Protein AF-0000000087741699 (afdb_homodimer)

Structure (mmCIF, N/CA/C/O backbone):
data_AF-0000000087741699-model_v1
#
loop_
_entity.id
_entity.type
_entity.pdbx_description
1 polymer 'NHLP family bacteriocin export ABC transporter permease/ATPase subunit'
#
loop_
_atom_site.group_PDB
_atom_site.id
_atom_site.type_symbol
_atom_site.label_atom_id
_atom_site.label_alt_id
_atom_site.label_comp_id
_atom_site.label_asym_id
_atom_site.label_entity_id
_atom_site.label_seq_id
_atom_site.pdbx_PDB_ins_code
_atom_site.Cartn_x
_atom_site.Cartn_y
_atom_site.Cartn_z
_atom_site.occupancy
_atom_site.B_iso_or_equiv
_atom_site.auth_seq_id
_atom_site.auth_comp_id
_atom_site.auth_asym_id
_atom_site.auth_atom_id
_atom_site.pdbx_PDB_model_num
ATOM 1 N N . MET A 1 1 ? 0.978 -5.199 53.062 1 36.5 1 MET A N 1
ATOM 2 C CA . MET A 1 1 ? 0.722 -4.125 52.125 1 36.5 1 MET A CA 1
ATOM 3 C C . MET A 1 1 ? 2.018 -3.662 51.469 1 36.5 1 MET A C 1
ATOM 5 O O . MET A 1 1 ? 1.988 -2.986 50.438 1 36.5 1 MET A O 1
ATOM 9 N N . GLY A 1 2 ? 3.184 -3.947 52.031 1 45.31 2 GLY A N 1
ATOM 10 C CA . GLY A 1 2 ? 4.551 -3.539 51.75 1 45.31 2 GLY A CA 1
ATOM 11 C C . GLY A 1 2 ? 5.184 -4.324 50.625 1 45.31 2 GLY A C 1
ATOM 12 O O . GLY A 1 2 ? 6.008 -3.795 49.875 1 45.31 2 GLY A O 1
ATOM 13 N N . TRP A 1 3 ? 4.891 -5.609 50.531 1 51.56 3 TRP A N 1
ATOM 14 C CA . TRP A 1 3 ? 5.559 -6.531 49.625 1 51.56 3 TRP A CA 1
ATOM 15 C C . TRP A 1 3 ? 5.07 -6.328 48.188 1 51.56 3 TRP A C 1
ATOM 17 O O . TRP A 1 3 ? 5.867 -6.348 47.25 1 51.56 3 TRP A O 1
ATOM 27 N N . PHE A 1 4 ? 3.787 -6.062 47.969 1 50.69 4 PHE A N 1
ATOM 28 C CA . PHE A 1 4 ? 3.205 -5.91 46.656 1 50.69 4 PHE A CA 1
ATOM 29 C C . PHE A 1 4 ? 3.672 -4.617 46 1 50.69 4 PHE A C 1
ATOM 31 O O . PHE A 1 4 ? 3.912 -4.574 44.781 1 50.69 4 PHE A O 1
ATOM 38 N N . ASP A 1 5 ? 3.965 -3.611 46.781 1 46.41 5 ASP A N 1
ATOM 39 C CA . ASP A 1 5 ? 4.457 -2.334 46.281 1 46.41 5 ASP A CA 1
ATOM 40 C C . ASP A 1 5 ? 5.898 -2.455 45.781 1 46.41 5 ASP A C 1
ATOM 42 O O . ASP A 1 5 ? 6.262 -1.87 44.781 1 46.41 5 ASP A O 1
ATOM 46 N N . GLU A 1 6 ? 6.648 -3.344 46.5 1 51.75 6 GLU A N 1
ATOM 47 C CA . GLU A 1 6 ? 8.047 -3.52 46.094 1 51.75 6 GLU A CA 1
ATOM 48 C C . GLU A 1 6 ? 8.156 -4.289 44.781 1 51.75 6 GLU A C 1
ATOM 50 O O . GLU A 1 6 ? 9 -3.977 43.938 1 51.75 6 GLU A O 1
ATOM 55 N N . GLN A 1 7 ? 7.293 -5.254 44.5 1 52.34 7 GLN A N 1
ATOM 56 C CA . GLN A 1 7 ? 7.312 -6.031 43.281 1 52.34 7 GLN A CA 1
ATOM 57 C C . GLN A 1 7 ? 6.855 -5.191 42.094 1 52.34 7 GLN A C 1
ATOM 59 O O . GLN A 1 7 ? 7.402 -5.312 41 1 52.34 7 GLN A O 1
ATOM 64 N N . ILE A 1 8 ? 5.945 -4.305 42.281 1 47.78 8 ILE A N 1
ATOM 65 C CA . ILE A 1 8 ? 5.488 -3.418 41.219 1 47.78 8 ILE A CA 1
ATOM 66 C C . ILE A 1 8 ? 6.594 -2.42 40.875 1 47.78 8 ILE A C 1
ATOM 68 O O . ILE A 1 8 ? 6.844 -2.145 39.688 1 47.78 8 ILE A O 1
ATOM 72 N N . LYS A 1 9 ? 7.391 -2.023 41.875 1 54.88 9 LYS A N 1
ATOM 73 C CA . LYS A 1 9 ? 8.523 -1.133 41.625 1 54.88 9 LYS A CA 1
ATOM 74 C C . LYS A 1 9 ? 9.641 -1.856 40.906 1 54.88 9 LYS A C 1
ATOM 76 O O . LYS A 1 9 ? 10.266 -1.291 40 1 54.88 9 LYS A O 1
ATOM 81 N N . GLU A 1 10 ? 9.789 -3.018 41.312 1 50.88 10 GLU A N 1
ATOM 82 C CA . GLU A 1 10 ? 10.836 -3.787 40.656 1 50.88 10 GLU A CA 1
ATOM 83 C C . GLU A 1 10 ? 10.438 -4.113 39.219 1 50.88 10 GLU A C 1
ATOM 85 O O . GLU A 1 10 ? 11.273 -4.059 38.312 1 50.88 10 GLU A O 1
ATOM 90 N N . ARG A 1 11 ? 9.227 -4.43 38.969 1 50.38 11 ARG A N 1
ATOM 91 C CA . ARG A 1 11 ? 8.758 -4.68 37.625 1 50.38 11 ARG A CA 1
ATOM 92 C C . ARG A 1 11 ? 8.758 -3.398 36.781 1 50.38 11 ARG A C 1
ATOM 94 O O . ARG A 1 11 ? 9.148 -3.412 35.625 1 50.38 11 ARG A O 1
ATOM 101 N N . ASN A 1 12 ? 8.383 -2.33 37.5 1 48.84 12 ASN A N 1
ATOM 102 C CA . ASN A 1 12 ? 8.469 -1.045 36.812 1 48.84 12 ASN A CA 1
ATOM 103 C C . ASN A 1 12 ? 9.914 -0.678 36.5 1 48.84 12 ASN A C 1
ATOM 105 O O . ASN A 1 12 ? 10.203 -0.161 35.406 1 48.84 12 ASN A O 1
ATOM 109 N N . ARG A 1 13 ? 10.82 -0.975 37.438 1 51.28 13 ARG A N 1
ATOM 110 C CA . ARG A 1 13 ? 12.242 -0.757 37.188 1 51.28 13 ARG A CA 1
ATOM 111 C C . ARG A 1 13 ? 12.75 -1.692 36.094 1 51.28 13 ARG A C 1
ATOM 113 O O . ARG A 1 13 ? 13.539 -1.285 35.219 1 51.28 13 ARG A O 1
ATOM 120 N N . ALA A 1 14 ? 12.336 -2.906 36.156 1 49.97 14 ALA A N 1
ATOM 121 C CA . ALA A 1 14 ? 12.75 -3.848 35.125 1 49.97 14 ALA A CA 1
ATOM 122 C C . ALA A 1 14 ? 12.148 -3.467 33.781 1 49.97 14 ALA A C 1
ATOM 124 O O . ALA A 1 14 ? 12.828 -3.527 32.75 1 49.97 14 ALA A O 1
ATOM 125 N N . ASP A 1 15 ? 10.914 -3.107 33.844 1 46.78 15 ASP A N 1
ATOM 126 C CA . ASP A 1 15 ? 10.281 -2.621 32.625 1 46.78 15 ASP A CA 1
ATOM 127 C C . ASP A 1 15 ? 10.922 -1.317 32.156 1 46.78 15 ASP A C 1
ATOM 129 O O . ASP A 1 15 ? 11.141 -1.126 30.969 1 46.78 15 ASP A O 1
ATOM 133 N N . GLN A 1 16 ? 11.266 -0.545 33.188 1 46.56 16 GLN A N 1
ATOM 134 C CA . GLN A 1 16 ? 12 0.671 32.844 1 46.56 16 GLN A CA 1
ATOM 135 C C . GLN A 1 16 ? 13.398 0.347 32.312 1 46.56 16 GLN A C 1
ATOM 137 O O . GLN A 1 16 ? 13.867 0.957 31.359 1 46.56 16 GLN A O 1
ATOM 142 N N . LYS A 1 17 ? 14.117 -0.567 32.969 1 46.44 17 LYS A N 1
ATOM 143 C CA . LYS A 1 17 ? 15.422 -0.982 32.438 1 46.44 17 LYS A CA 1
ATOM 144 C C . LYS A 1 17 ? 15.305 -1.605 31.062 1 46.44 17 LYS A C 1
ATOM 146 O O . LYS A 1 17 ? 16.109 -1.325 30.188 1 46.44 17 LYS A O 1
ATOM 151 N N . ALA A 1 18 ? 14.375 -2.455 30.953 1 46.47 18 ALA A N 1
ATOM 152 C CA . ALA A 1 18 ? 14.125 -3.033 29.625 1 46.47 18 ALA A CA 1
ATOM 153 C C . ALA A 1 18 ? 13.734 -1.954 28.625 1 46.47 18 ALA A C 1
ATOM 155 O O . ALA A 1 18 ? 14.172 -1.979 27.469 1 46.47 18 ALA A O 1
ATOM 156 N N . PHE A 1 19 ? 12.906 -1.132 29.188 1 40.22 19 PHE A N 1
ATOM 157 C CA . PHE A 1 19 ? 12.555 0.041 28.391 1 40.22 19 PHE A CA 1
ATOM 158 C C . PHE A 1 19 ? 13.789 0.902 28.125 1 40.22 19 PHE A C 1
ATOM 160 O O . PHE A 1 19 ? 14.023 1.331 27 1 40.22 19 PHE A O 1
ATOM 167 N N . ASP A 1 20 ? 14.547 1.089 29.219 1 44.84 20 ASP A N 1
ATOM 168 C CA . ASP A 1 20 ? 15.773 1.854 29.047 1 44.84 20 ASP A CA 1
ATOM 169 C C . ASP A 1 20 ? 16.75 1.136 28.125 1 44.84 20 ASP A C 1
ATOM 171 O O . ASP A 1 20 ? 17.391 1.767 27.266 1 44.84 20 ASP A O 1
ATOM 175 N N . GLU A 1 21 ? 16.891 -0.109 28.281 1 45.41 21 GLU A N 1
ATOM 176 C CA . GLU A 1 21 ? 17.766 -0.867 27.391 1 45.41 21 GLU A CA 1
ATOM 177 C C . GLU A 1 21 ? 17.203 -0.879 25.969 1 45.41 21 GLU A C 1
ATOM 179 O O . GLU A 1 21 ? 17.969 -0.722 25 1 45.41 21 GLU A O 1
ATOM 184 N N . ALA A 1 22 ? 15.977 -1.124 25.891 1 45.12 22 ALA A N 1
ATOM 185 C CA . ALA A 1 22 ? 15.336 -1.038 24.578 1 45.12 22 ALA A CA 1
ATOM 186 C C . ALA A 1 22 ? 15.422 0.381 24.031 1 45.12 22 ALA A C 1
ATOM 188 O O . ALA A 1 22 ? 15.68 0.575 22.828 1 45.12 22 ALA A O 1
ATOM 189 N N . PHE A 1 23 ? 15.234 1.269 25.047 1 40.47 23 PHE A N 1
ATOM 190 C CA . PHE A 1 23 ? 15.383 2.678 24.703 1 40.47 23 PHE A CA 1
ATOM 191 C C . PHE A 1 23 ? 16.812 2.982 24.266 1 40.47 23 PHE A C 1
ATOM 193 O O . PHE A 1 23 ? 17.031 3.688 23.281 1 40.47 23 PHE A O 1
ATOM 200 N N . LEU A 1 24 ? 17.688 2.51 25.109 1 42.66 24 LEU A N 1
ATOM 201 C CA . LEU A 1 24 ? 19.078 2.715 24.719 1 42.66 24 LEU A CA 1
ATOM 202 C C . LEU A 1 24 ? 19.391 2.051 23.391 1 42.66 24 LEU A C 1
ATOM 204 O O . LEU A 1 24 ? 20.141 2.586 22.578 1 42.66 24 LEU A O 1
ATOM 208 N N . ARG A 1 25 ? 18.797 0.997 23.141 1 45.25 25 ARG A N 1
ATOM 209 C CA . ARG A 1 25 ? 18.969 0.316 21.859 1 45.25 25 ARG A CA 1
ATOM 210 C C . ARG A 1 25 ? 18.359 1.128 20.734 1 45.25 25 ARG A C 1
ATOM 212 O O . ARG A 1 25 ? 18.953 1.25 19.656 1 45.25 25 ARG A O 1
ATOM 219 N N . ILE A 1 26 ? 17.172 1.642 21.016 1 42.22 26 ILE A N 1
ATOM 220 C CA . ILE A 1 26 ? 16.516 2.479 20 1 42.22 26 ILE A CA 1
ATOM 221 C C . ILE A 1 26 ? 17.281 3.791 19.859 1 42.22 26 ILE A C 1
ATOM 223 O O . ILE A 1 26 ? 17.516 4.25 18.734 1 42.22 26 ILE A O 1
ATOM 227 N N . ALA A 1 27 ? 17.609 4.379 21.125 1 41.28 27 ALA A N 1
ATOM 228 C CA . ALA A 1 27 ? 18.375 5.621 21.109 1 41.28 27 ALA A CA 1
ATOM 229 C C . ALA A 1 27 ? 19.734 5.422 20.453 1 41.28 27 ALA A C 1
ATOM 231 O O . ALA A 1 27 ? 20.203 6.285 19.703 1 41.28 27 ALA A O 1
ATOM 232 N N . SER A 1 28 ? 20.328 4.355 20.75 1 43.47 28 SER A N 1
ATOM 233 C CA . SER A 1 28 ? 21.656 4.109 20.188 1 43.47 28 SER A CA 1
ATOM 234 C C . SER A 1 28 ? 21.578 3.938 18.672 1 43.47 28 SER A C 1
ATOM 236 O O . SER A 1 28 ? 22.484 4.352 17.953 1 43.47 28 SER A O 1
ATOM 238 N N . ALA A 1 29 ? 20.578 3.406 18.328 1 44.69 29 ALA A N 1
ATOM 239 C CA . ALA A 1 29 ? 20.375 3.23 16.891 1 44.69 29 ALA A CA 1
ATOM 240 C C . ALA A 1 29 ? 20.188 4.574 16.188 1 44.69 29 ALA A C 1
ATOM 242 O O . ALA A 1 29 ? 20.578 4.75 15.039 1 44.69 29 ALA A O 1
ATOM 243 N N . VAL A 1 30 ? 19.531 5.473 16.984 1 41.5 30 VAL A N 1
ATOM 244 C CA . VAL A 1 30 ? 19.25 6.793 16.438 1 41.5 30 VAL A CA 1
ATOM 245 C C . VAL A 1 30 ? 20.453 7.703 16.594 1 41.5 30 VAL A C 1
ATOM 247 O O . VAL A 1 30 ? 20.75 8.531 15.719 1 41.5 30 VAL A O 1
ATOM 250 N N . THR A 1 31 ? 21.219 7.625 17.781 1 42.19 31 THR A N 1
ATOM 251 C CA . THR A 1 31 ? 22.234 8.617 18.125 1 42.19 31 THR A CA 1
ATOM 252 C C . THR A 1 31 ? 23.547 8.305 17.406 1 42.19 31 THR A C 1
ATOM 254 O O . THR A 1 31 ? 24.5 9.07 17.484 1 42.19 31 THR A O 1
ATOM 257 N N . GLY A 1 32 ? 23.656 7.508 16.547 1 43.53 32 GLY A N 1
ATOM 258 C CA . GLY A 1 32 ? 24.922 7.293 15.852 1 43.53 32 GLY A CA 1
ATOM 259 C C . GLY A 1 32 ? 26.078 7 16.781 1 43.53 32 GLY A C 1
ATOM 260 O O . GLY A 1 32 ? 27.234 6.895 16.344 1 43.53 32 GLY A O 1
ATOM 261 N N . LYS A 1 33 ? 26.172 7.281 18.156 1 46.28 33 LYS A N 1
ATOM 262 C CA . LYS A 1 33 ? 27.281 7.039 19.062 1 46.28 33 LYS A CA 1
ATOM 263 C C . LYS A 1 33 ? 27.891 5.656 18.844 1 46.28 33 LYS A C 1
ATOM 265 O O . LYS A 1 33 ? 29.094 5.473 18.984 1 46.28 33 LYS A O 1
ATOM 270 N N . ARG A 1 34 ? 27.188 4.844 18.406 1 51.25 34 ARG A N 1
ATOM 271 C CA . ARG A 1 34 ? 27.703 3.49 18.203 1 51.25 34 ARG A CA 1
ATOM 272 C C . ARG A 1 34 ? 28.625 3.43 17 1 51.25 34 ARG A C 1
ATOM 274 O O . ARG A 1 34 ? 29.594 2.658 17 1 51.25 34 ARG A O 1
ATOM 281 N N . LEU A 1 35 ? 28.391 4.344 16.156 1 57.28 35 LEU A N 1
ATOM 282 C CA . LEU A 1 35 ? 29.297 4.383 15.008 1 57.28 35 LEU A CA 1
ATOM 283 C C . LEU A 1 35 ? 30.703 4.809 15.445 1 57.28 35 LEU A C 1
ATOM 285 O O . LEU A 1 35 ? 31.688 4.254 14.977 1 57.28 35 LEU A O 1
ATOM 289 N N . SER A 1 36 ? 30.672 5.773 16.406 1 56.75 36 SER A N 1
ATOM 290 C CA . SER A 1 36 ? 31.953 6.27 16.891 1 56.75 36 SER A CA 1
ATOM 291 C C . SER A 1 36 ? 32.688 5.195 17.688 1 56.75 36 SER A C 1
ATOM 293 O O . SER A 1 36 ? 33.938 5.168 17.703 1 56.75 36 SER A O 1
ATOM 295 N N . GLU A 1 37 ? 31.906 4.328 18.25 1 59.09 37 GLU A N 1
ATOM 296 C CA . GLU A 1 37 ? 32.5 3.25 19.016 1 59.09 37 GLU A CA 1
ATOM 297 C C . GLU A 1 37 ? 33.188 2.221 18.109 1 59.09 37 GLU A C 1
ATOM 299 O O . GLU A 1 37 ? 34.188 1.622 18.469 1 59.09 37 GLU A O 1
ATOM 304 N N . ILE A 1 38 ? 32.656 2.096 16.984 1 62.56 38 ILE A N 1
ATOM 305 C CA . ILE A 1 38 ? 33.188 1.118 16.031 1 62.56 38 ILE A CA 1
ATOM 306 C C . ILE A 1 38 ? 34.375 1.709 15.289 1 62.56 38 ILE A C 1
ATOM 308 O O . ILE A 1 38 ? 35.375 1.021 15.047 1 62.56 38 ILE A O 1
ATOM 312 N N . LEU A 1 39 ? 34.281 2.965 14.898 1 67.44 39 LEU A N 1
ATOM 313 C CA . LEU A 1 39 ? 35.312 3.574 14.055 1 67.44 39 LEU A CA 1
ATOM 314 C C . LEU A 1 39 ? 36.562 3.93 14.883 1 67.44 39 LEU A C 1
ATOM 316 O O . LEU A 1 39 ? 37.656 4.027 14.336 1 67.44 39 LEU A O 1
ATOM 320 N N . GLY A 1 40 ? 36.688 3.598 16.125 1 60.91 40 GLY A N 1
ATOM 321 C CA . GLY A 1 40 ? 37.844 3.867 16.984 1 60.91 40 GLY A CA 1
ATOM 322 C C . GLY A 1 40 ? 38.625 5.09 16.562 1 60.91 40 GLY A C 1
ATOM 323 O O . GLY A 1 40 ? 38.188 5.855 15.703 1 60.91 40 GLY A O 1
ATOM 324 N N . ASP A 1 41 ? 39.812 5.473 17.172 1 59.69 41 ASP A N 1
ATOM 325 C CA . ASP A 1 41 ? 40.656 6.645 16.953 1 59.69 41 ASP A CA 1
ATOM 326 C C . ASP A 1 41 ? 41.656 6.402 15.82 1 59.69 41 ASP A C 1
ATOM 328 O O . ASP A 1 41 ? 42.344 7.324 15.383 1 59.69 41 ASP A O 1
ATOM 332 N N . ASP A 1 42 ? 41.75 5.141 15.367 1 63.84 42 ASP A N 1
ATOM 333 C CA . ASP A 1 42 ? 42.75 4.863 14.32 1 63.84 42 ASP A CA 1
ATOM 334 C C . ASP A 1 42 ? 42.188 5.188 12.938 1 63.84 42 ASP A C 1
ATOM 336 O O . ASP A 1 42 ? 41.531 4.344 12.312 1 63.84 42 ASP A O 1
ATOM 340 N N . SER A 1 43 ? 42.5 6.293 12.445 1 72.19 43 SER A N 1
ATOM 341 C CA . SER A 1 43 ? 41.969 6.871 11.227 1 72.19 43 SER A CA 1
ATOM 342 C C . SER A 1 43 ? 42.469 6.145 9.984 1 72.19 43 SER A C 1
ATOM 344 O O . SER A 1 43 ? 41.719 5.934 9.023 1 72.19 43 SER A O 1
ATOM 346 N N . LEU A 1 44 ? 43.719 5.59 10.125 1 76.56 44 LEU A N 1
ATOM 347 C CA . LEU A 1 44 ? 44.281 4.977 8.938 1 76.56 44 LEU A CA 1
ATOM 348 C C . LEU A 1 44 ? 43.656 3.615 8.656 1 76.56 44 LEU A C 1
ATOM 350 O O . LEU A 1 44 ? 43.344 3.295 7.508 1 76.56 44 LEU A O 1
ATOM 354 N N . ALA A 1 45 ? 43.531 2.818 9.68 1 80 45 ALA A N 1
ATOM 355 C CA . ALA A 1 45 ? 42.938 1.502 9.516 1 80 45 ALA A CA 1
ATOM 356 C C . ALA A 1 45 ? 41.469 1.62 9.031 1 80 45 ALA A C 1
ATOM 358 O O . ALA A 1 45 ? 41.031 0.813 8.227 1 80 45 ALA A O 1
ATOM 359 N N . THR A 1 46 ? 40.844 2.529 9.508 1 85.38 46 THR A N 1
ATOM 360 C CA . THR A 1 46 ? 39.469 2.756 9.109 1 85.38 46 THR A CA 1
ATOM 361 C C . THR A 1 46 ? 39.375 3.158 7.637 1 85.38 46 THR A C 1
ATOM 363 O O . THR A 1 46 ? 38.5 2.699 6.906 1 85.38 46 THR A O 1
ATOM 366 N N . ARG A 1 47 ? 40.375 3.922 7.23 1 84.69 47 ARG A N 1
ATOM 367 C CA . ARG A 1 47 ? 40.438 4.363 5.84 1 84.69 47 ARG A CA 1
ATOM 368 C C . ARG A 1 47 ? 40.688 3.197 4.898 1 84.69 47 ARG A C 1
ATOM 370 O O . ARG A 1 47 ? 40.094 3.088 3.838 1 84.69 47 ARG A O 1
ATOM 377 N N . GLU A 1 48 ? 41.562 2.438 5.289 1 84.56 48 GLU A N 1
ATOM 378 C CA . GLU A 1 48 ? 41.906 1.285 4.457 1 84.56 48 GLU A CA 1
ATOM 379 C C . GLU A 1 48 ? 40.719 0.315 4.359 1 84.56 48 GLU A C 1
ATOM 381 O O . GLU A 1 48 ? 40.469 -0.241 3.293 1 84.56 48 GLU A O 1
ATOM 386 N N . ALA A 1 49 ? 40.125 0.087 5.434 1 88.81 49 ALA A N 1
ATOM 387 C CA . ALA A 1 49 ? 38.969 -0.804 5.453 1 88.81 49 ALA A CA 1
ATOM 388 C C . ALA A 1 49 ? 37.844 -0.251 4.594 1 88.81 49 ALA A C 1
ATOM 390 O O . ALA A 1 49 ? 37.188 -1.001 3.875 1 88.81 49 ALA A O 1
ATOM 391 N N . LEU A 1 50 ? 37.625 0.973 4.633 1 89.94 50 LEU A N 1
ATOM 392 C CA . LEU A 1 50 ? 36.594 1.608 3.838 1 89.94 50 LEU A CA 1
ATOM 393 C C . LEU A 1 50 ? 36.906 1.534 2.35 1 89.94 50 LEU A C 1
ATOM 395 O O . LEU A 1 50 ? 36.031 1.335 1.523 1 89.94 50 LEU A O 1
ATOM 399 N N . HIS A 1 51 ? 38.188 1.753 2.102 1 88.81 51 HIS A N 1
ATOM 400 C CA . HIS A 1 51 ? 38.625 1.632 0.71 1 88.81 51 HIS A CA 1
ATOM 401 C C . HIS A 1 51 ? 38.344 0.231 0.172 1 88.81 51 HIS A C 1
ATOM 403 O O . HIS A 1 51 ? 37.875 0.075 -0.961 1 88.81 51 HIS A O 1
ATOM 409 N N . GLU A 1 52 ? 38.625 -0.712 0.972 1 88.38 52 GLU A N 1
ATOM 410 C CA . GLU A 1 52 ? 38.375 -2.094 0.572 1 88.38 52 GLU A CA 1
ATOM 411 C C . GLU A 1 52 ? 36.906 -2.33 0.293 1 88.38 52 GLU A C 1
ATOM 413 O O . GLU A 1 52 ? 36.531 -3.031 -0.658 1 88.38 52 GLU A O 1
ATOM 418 N N . ILE A 1 53 ? 36.062 -1.843 1.097 1 90.38 53 ILE A N 1
ATOM 419 C CA . ILE A 1 53 ? 34.625 -1.998 0.942 1 90.38 53 ILE A CA 1
ATOM 420 C C . ILE A 1 53 ? 34.156 -1.297 -0.334 1 90.38 53 ILE A C 1
ATOM 422 O O . ILE A 1 53 ? 33.344 -1.838 -1.089 1 90.38 53 ILE A O 1
ATOM 426 N N . MET A 1 54 ? 34.688 -0.129 -0.558 1 89.19 54 MET A N 1
ATOM 427 C CA . MET A 1 54 ? 34.312 0.615 -1.763 1 89.19 54 MET A CA 1
ATOM 428 C C . MET A 1 54 ? 34.781 -0.121 -3.014 1 89.19 54 MET A C 1
ATOM 430 O O . MET A 1 54 ? 34.062 -0.163 -4.016 1 89.19 54 MET A O 1
ATOM 434 N N . TYR A 1 55 ? 35.969 -0.742 -2.924 1 86.25 55 TYR A N 1
ATOM 435 C CA . TYR A 1 55 ? 36.469 -1.528 -4.047 1 86.25 55 TYR A CA 1
ATOM 436 C C . TYR A 1 55 ? 35.562 -2.732 -4.309 1 86.25 55 TYR A C 1
ATOM 438 O O . TYR A 1 55 ? 35.344 -3.115 -5.457 1 86.25 55 TYR A O 1
ATOM 446 N N . PHE A 1 56 ? 35.125 -3.252 -3.268 1 85.75 56 PHE A N 1
ATOM 447 C CA . PHE A 1 56 ? 34.219 -4.383 -3.396 1 85.75 56 PHE A CA 1
ATOM 448 C C . PHE A 1 56 ? 32.969 -3.988 -4.18 1 85.75 56 PHE A C 1
ATOM 450 O O . PHE A 1 56 ? 32.469 -4.777 -4.973 1 85.75 56 PHE A O 1
ATOM 457 N N . TYR A 1 57 ? 32.5 -2.793 -4.012 1 86.31 57 TYR A N 1
ATOM 458 C CA . TYR A 1 57 ? 31.312 -2.311 -4.715 1 86.31 57 TYR A CA 1
ATOM 459 C C . TYR A 1 57 ? 31.703 -1.625 -6.023 1 86.31 57 TYR A C 1
ATOM 461 O O . TYR A 1 57 ? 30.875 -0.922 -6.625 1 86.31 57 TYR A O 1
ATOM 469 N N . HIS A 1 58 ? 32.875 -1.671 -6.457 1 82.69 58 HIS A N 1
ATOM 470 C CA . HIS A 1 58 ? 33.406 -1.161 -7.715 1 82.69 58 HIS A CA 1
ATOM 471 C C . HIS A 1 58 ? 33.375 0.363 -7.754 1 82.69 58 HIS A C 1
ATOM 473 O O . HIS A 1 58 ? 33 0.95 -8.773 1 82.69 58 HIS A O 1
ATOM 479 N N . ILE A 1 59 ? 33.656 0.957 -6.637 1 85.62 59 ILE A N 1
ATOM 480 C CA . ILE A 1 59 ? 33.719 2.41 -6.527 1 85.62 59 ILE A CA 1
ATOM 481 C C . ILE A 1 59 ? 35.156 2.84 -6.203 1 85.62 59 ILE A C 1
ATOM 483 O O . ILE A 1 59 ? 35.781 2.258 -5.328 1 85.62 59 ILE A O 1
ATOM 487 N N . VAL A 1 60 ? 35.594 3.805 -6.895 1 83.81 60 VAL A N 1
ATOM 488 C CA . VAL A 1 60 ? 36.938 4.332 -6.652 1 83.81 60 VAL A CA 1
ATOM 489 C C . VAL A 1 60 ? 36.875 5.438 -5.598 1 83.81 60 VAL A C 1
ATOM 491 O O . VAL A 1 60 ? 36.156 6.426 -5.773 1 83.81 60 VAL A O 1
ATOM 494 N N . PRO A 1 61 ? 37.531 5.148 -4.496 1 85.56 61 PRO A N 1
ATOM 495 C CA . PRO A 1 61 ? 37.469 6.156 -3.436 1 85.56 61 PRO A CA 1
ATOM 496 C C . PRO A 1 61 ? 38.156 7.465 -3.84 1 85.56 61 PRO A C 1
ATOM 498 O O . PRO A 1 61 ? 39.156 7.453 -4.562 1 85.56 61 PRO A O 1
ATOM 501 N N . SER A 1 62 ? 37.562 8.562 -3.447 1 80.31 62 SER A N 1
ATOM 502 C CA . SER A 1 62 ? 38.156 9.891 -3.656 1 80.31 62 SER A CA 1
ATOM 503 C C . SER A 1 62 ? 39.125 10.242 -2.547 1 80.31 62 SER A C 1
ATOM 505 O O . SER A 1 62 ? 39.125 9.617 -1.481 1 80.31 62 SER A O 1
ATOM 507 N N . GLU A 1 63 ? 40.031 11.172 -2.826 1 79.25 63 GLU A N 1
ATOM 508 C CA . GLU A 1 63 ? 40.969 11.617 -1.812 1 79.25 63 GLU A CA 1
ATOM 509 C C . GLU A 1 63 ? 40.312 12.484 -0.754 1 79.25 63 GLU A C 1
ATOM 511 O O . GLU A 1 63 ? 39.5 13.367 -1.084 1 79.25 63 GLU A O 1
ATOM 516 N N . VAL A 1 64 ? 40.469 12.086 0.489 1 78.94 64 VAL A N 1
ATOM 517 C CA . VAL A 1 64 ? 39.875 12.828 1.596 1 78.94 64 VAL A CA 1
ATOM 518 C C . VAL A 1 64 ? 40.719 14.055 1.912 1 78.94 64 VAL A C 1
ATOM 520 O O . VAL A 1 64 ? 41.938 13.961 2.078 1 78.94 64 VAL A O 1
ATOM 523 N N . PRO A 1 65 ? 40.031 15.148 1.886 1 74.69 65 PRO A N 1
ATOM 524 C CA . PRO A 1 65 ? 40.781 16.344 2.26 1 74.69 65 PRO A CA 1
ATOM 525 C C . PRO A 1 65 ? 41.312 16.281 3.684 1 74.69 65 PRO A C 1
ATOM 527 O O . PRO A 1 65 ? 40.75 15.617 4.543 1 74.69 65 PRO A O 1
ATOM 530 N N . ASN A 1 66 ? 42.438 16.922 3.98 1 67.38 66 ASN A N 1
ATOM 531 C CA . ASN A 1 66 ? 43.156 16.875 5.258 1 67.38 66 ASN A CA 1
ATOM 532 C C . ASN A 1 66 ? 42.344 17.578 6.359 1 67.38 66 ASN A C 1
ATOM 534 O O . ASN A 1 66 ? 42.625 17.375 7.543 1 67.38 66 ASN A O 1
ATOM 538 N N . ASN A 1 67 ? 41.375 18.25 5.969 1 67.62 67 ASN A N 1
ATOM 539 C CA . ASN A 1 67 ? 40.625 19.016 6.965 1 67.62 67 ASN A CA 1
ATOM 540 C C . ASN A 1 67 ? 39.594 18.141 7.68 1 67.62 67 ASN A C 1
ATOM 542 O O . ASN A 1 67 ? 39 18.562 8.672 1 67.62 67 ASN A O 1
ATOM 546 N N . ILE A 1 68 ? 39.5 16.922 7.246 1 73.38 68 ILE A N 1
ATOM 547 C CA . ILE A 1 68 ? 38.531 16.031 7.859 1 73.38 68 ILE A CA 1
ATOM 548 C C . ILE A 1 68 ? 39.219 15.062 8.805 1 73.38 68 ILE A C 1
ATOM 550 O O . ILE A 1 68 ? 40 14.203 8.367 1 73.38 68 ILE A O 1
ATOM 554 N N . ASP A 1 69 ? 39 15.25 10.078 1 65.25 69 ASP A N 1
ATOM 555 C CA . ASP A 1 69 ? 39.75 14.477 11.062 1 65.25 69 ASP A CA 1
ATOM 556 C C . ASP A 1 69 ? 38.875 13.383 11.672 1 65.25 69 ASP A C 1
ATOM 558 O O . ASP A 1 69 ? 39.406 12.375 12.164 1 65.25 69 ASP A O 1
ATOM 562 N N . LYS A 1 70 ? 37.688 13.539 11.695 1 74.44 70 LYS A N 1
ATOM 563 C CA . LYS A 1 70 ? 36.844 12.547 12.359 1 74.44 70 LYS A CA 1
ATOM 564 C C . LYS A 1 70 ? 36.469 11.414 11.406 1 74.44 70 LYS A C 1
ATOM 566 O O . LYS A 1 70 ? 36.062 11.656 10.266 1 74.44 70 LYS A O 1
ATOM 571 N N . PRO A 1 71 ? 36.656 10.18 11.953 1 76.88 71 PRO A N 1
ATOM 572 C CA . PRO A 1 71 ? 36.375 9.016 11.109 1 76.88 71 PRO A CA 1
ATOM 573 C C . PRO A 1 71 ? 34.938 9.016 10.594 1 76.88 71 PRO A C 1
ATOM 575 O O . PRO A 1 71 ? 34.656 8.602 9.461 1 76.88 71 PRO A O 1
ATOM 578 N N . GLU A 1 72 ? 34.062 9.445 11.328 1 76.12 72 GLU A N 1
ATOM 579 C CA . GLU A 1 72 ? 32.656 9.477 10.906 1 76.12 72 GLU A CA 1
ATOM 580 C C . GLU A 1 72 ? 32.469 10.414 9.727 1 76.12 72 GLU A C 1
ATOM 582 O O . GLU A 1 72 ? 31.703 10.109 8.797 1 76.12 72 GLU A O 1
ATOM 587 N N . ASP A 1 73 ? 33.125 11.508 9.82 1 75.44 73 ASP A N 1
ATOM 588 C CA . ASP A 1 73 ? 33.031 12.477 8.734 1 75.44 73 ASP A CA 1
ATOM 589 C C . ASP A 1 73 ? 33.719 11.969 7.477 1 75.44 73 ASP A C 1
ATOM 591 O O . ASP A 1 73 ? 33.281 12.258 6.359 1 75.44 73 ASP A O 1
ATOM 595 N N . GLU A 1 74 ? 34.844 11.297 7.773 1 77.88 74 GLU A N 1
ATOM 596 C CA . GLU A 1 74 ? 35.531 10.711 6.641 1 77.88 74 GLU A CA 1
ATOM 597 C C . GLU A 1 74 ? 34.656 9.688 5.914 1 77.88 74 GLU A C 1
ATOM 599 O O . GLU A 1 74 ? 34.656 9.641 4.684 1 77.88 74 GLU A O 1
ATOM 604 N N . MET A 1 75 ? 34.031 8.898 6.676 1 84.06 75 MET A N 1
ATOM 605 C CA . MET A 1 75 ? 33.156 7.891 6.105 1 84.06 75 MET A CA 1
ATOM 606 C C . MET A 1 75 ? 32.031 8.539 5.293 1 84.06 75 MET A C 1
ATOM 608 O O . MET A 1 75 ? 31.734 8.102 4.18 1 84.06 75 MET A O 1
ATOM 612 N N . GLU A 1 76 ? 31.516 9.523 5.816 1 78.69 76 GLU A N 1
ATOM 613 C CA . GLU A 1 76 ? 30.438 10.219 5.125 1 78.69 76 GLU A CA 1
ATOM 614 C C . GLU A 1 76 ? 30.922 10.867 3.836 1 78.69 76 GLU A C 1
ATOM 616 O O . GLU A 1 76 ? 30.219 10.875 2.83 1 78.69 76 GLU A O 1
ATOM 621 N N . TYR A 1 77 ? 32.125 11.438 3.992 1 77.5 77 TYR A N 1
ATOM 622 C CA . TYR A 1 77 ? 32.719 12.094 2.824 1 77.5 77 TYR A CA 1
ATOM 623 C C . TYR A 1 77 ? 32.938 11.086 1.697 1 77.5 77 TYR A C 1
ATOM 625 O O . TYR A 1 77 ? 32.719 11.398 0.526 1 77.5 77 TYR A O 1
ATOM 633 N N . LEU A 1 78 ? 33.312 9.945 2.035 1 81.62 78 LEU A N 1
ATOM 634 C CA . LEU A 1 78 ? 33.656 8.93 1.042 1 81.62 78 LEU A CA 1
ATOM 635 C C . LEU A 1 78 ? 32.406 8.289 0.469 1 81.62 78 LEU A C 1
ATOM 637 O O . LEU A 1 78 ? 32.344 7.949 -0.716 1 81.62 78 LEU A O 1
ATOM 641 N N . LEU A 1 79 ? 31.359 8.109 1.254 1 84.56 79 LEU A N 1
ATOM 642 C CA . LEU A 1 79 ? 30.219 7.297 0.866 1 84.56 79 LEU A CA 1
ATOM 643 C C . LEU A 1 79 ? 29.141 8.156 0.211 1 84.56 79 LEU A C 1
ATOM 645 O O . LEU A 1 79 ? 28.422 7.688 -0.673 1 84.56 79 LEU A O 1
ATOM 649 N N . ARG A 1 80 ? 29 9.336 0.516 1 78.5 80 ARG A N 1
ATOM 650 C CA . ARG A 1 80 ? 27.875 10.203 0.173 1 78.5 80 ARG A CA 1
ATOM 651 C C . ARG A 1 80 ? 27.766 10.383 -1.337 1 78.5 80 ARG A C 1
ATOM 653 O O . ARG A 1 80 ? 26.672 10.305 -1.9 1 78.5 80 ARG A O 1
ATOM 660 N N . PRO A 1 81 ? 28.938 10.594 -1.967 1 77.5 81 PRO A N 1
ATOM 661 C CA . PRO A 1 81 ? 28.828 10.836 -3.406 1 77.5 81 PRO A CA 1
ATOM 662 C C . PRO A 1 81 ? 28.281 9.633 -4.172 1 77.5 81 PRO A C 1
ATOM 664 O O . PRO A 1 81 ? 27.766 9.781 -5.281 1 77.5 81 PRO A O 1
ATOM 667 N N . HIS A 1 82 ? 28.375 8.562 -3.555 1 82.44 82 HIS A N 1
ATOM 668 C CA . HIS A 1 82 ? 28.016 7.34 -4.262 1 82.44 82 HIS A CA 1
ATOM 669 C C . HIS A 1 82 ? 26.672 6.805 -3.775 1 82.44 82 HIS A C 1
ATOM 671 O O . HIS A 1 82 ? 26.156 5.82 -4.312 1 82.44 82 HIS A O 1
ATOM 677 N N . GLY A 1 83 ? 26.125 7.418 -2.875 1 81.75 83 GLY A N 1
ATOM 678 C CA . GLY A 1 83 ? 24.812 7.047 -2.398 1 81.75 83 GLY A CA 1
ATOM 679 C C . GLY A 1 83 ? 24.812 5.801 -1.537 1 81.75 83 GLY A C 1
ATOM 680 O O . GLY A 1 83 ? 23.766 5.164 -1.352 1 81.75 83 GLY A O 1
ATOM 681 N N . ILE A 1 84 ? 25.984 5.371 -1.091 1 86.5 84 ILE A N 1
ATOM 682 C CA . ILE A 1 84 ? 26.078 4.191 -0.239 1 86.5 84 ILE A CA 1
ATOM 683 C C . ILE A 1 84 ? 25.531 4.512 1.151 1 86.5 84 ILE A C 1
ATOM 685 O O . ILE A 1 84 ? 25.875 5.539 1.739 1 86.5 84 ILE A O 1
ATOM 689 N N . MET A 1 85 ? 24.656 3.713 1.58 1 86.5 85 MET A N 1
ATOM 690 C CA . MET A 1 85 ? 24.125 3.861 2.934 1 86.5 85 MET A CA 1
ATOM 691 C C . MET A 1 85 ? 24.5 2.66 3.797 1 86.5 85 MET A C 1
ATOM 693 O O . MET A 1 85 ? 25.031 1.672 3.297 1 86.5 85 MET A O 1
ATOM 697 N N . HIS A 1 86 ? 24.406 2.863 5.016 1 85.19 86 HIS A N 1
ATOM 698 C CA . HIS A 1 86 ? 24.859 1.817 5.93 1 85.19 86 HIS A CA 1
ATOM 699 C C . HIS A 1 86 ? 23.938 1.723 7.145 1 85.19 86 HIS A C 1
ATOM 701 O O . HIS A 1 86 ? 23.109 2.613 7.375 1 85.19 86 HIS A O 1
ATOM 707 N N . ARG A 1 87 ? 23.984 0.64 7.809 1 83.69 87 ARG A N 1
ATOM 708 C CA . ARG A 1 87 ? 23.25 0.438 9.047 1 83.69 87 ARG A CA 1
ATOM 709 C C . ARG A 1 87 ? 24.062 -0.361 10.055 1 83.69 87 ARG A C 1
ATOM 711 O O . ARG A 1 87 ? 24.906 -1.168 9.672 1 83.69 87 ARG A O 1
ATOM 718 N N . GLU A 1 88 ? 23.797 -0.126 11.273 1 84.19 88 GLU A N 1
ATOM 719 C CA . GLU A 1 88 ? 24.438 -0.894 12.336 1 84.19 88 GLU A CA 1
ATOM 720 C C . GLU A 1 88 ? 23.766 -2.252 12.523 1 84.19 88 GLU A C 1
ATOM 722 O O . GLU A 1 88 ? 22.531 -2.354 12.492 1 84.19 88 GLU A O 1
ATOM 727 N N . VAL A 1 89 ? 24.641 -3.26 12.594 1 85.06 89 VAL A N 1
ATOM 728 C CA . VAL A 1 89 ? 24.109 -4.613 12.719 1 85.06 89 VAL A CA 1
ATOM 729 C C . VAL A 1 89 ? 24.812 -5.336 13.875 1 85.06 89 VAL A C 1
ATOM 731 O O . VAL A 1 89 ? 25.922 -4.965 14.266 1 85.06 89 VAL A O 1
ATOM 734 N N . GLU A 1 90 ? 24.125 -6.266 14.477 1 85.5 90 GLU A N 1
ATOM 735 C CA . GLU A 1 90 ? 24.688 -7.152 15.484 1 85.5 90 GLU A CA 1
ATOM 736 C C . GLU A 1 90 ? 24.969 -8.539 14.906 1 85.5 90 GLU A C 1
ATOM 738 O O . GLU A 1 90 ? 24.062 -9.18 14.359 1 85.5 90 GLU A O 1
ATOM 743 N N . LEU A 1 91 ? 26.219 -8.844 14.984 1 86.25 91 LEU A N 1
ATOM 744 C CA . LEU A 1 91 ? 26.625 -10.133 14.43 1 86.25 91 LEU A CA 1
ATOM 745 C C . LEU A 1 91 ? 26.312 -11.266 15.398 1 86.25 91 LEU A C 1
ATOM 747 O O . LEU A 1 91 ? 27.031 -11.453 16.391 1 86.25 91 LEU A O 1
ATOM 751 N N . THR A 1 92 ? 25.203 -11.945 15.188 1 81.06 92 THR A N 1
ATOM 752 C CA . THR A 1 92 ? 24.812 -13.062 16.031 1 81.06 92 THR A CA 1
ATOM 753 C C . THR A 1 92 ? 24.625 -14.336 15.211 1 81.06 92 THR A C 1
ATOM 755 O O . THR A 1 92 ? 24.375 -14.273 14.008 1 81.06 92 THR A O 1
ATOM 758 N N . GLY A 1 93 ? 24.875 -15.438 15.836 1 75.75 93 GLY A N 1
ATOM 759 C CA . GLY A 1 93 ? 24.688 -16.719 15.172 1 75.75 93 GLY A CA 1
ATOM 760 C C . GLY A 1 93 ? 25.734 -16.984 14.109 1 75.75 93 GLY A C 1
ATOM 761 O O . GLY A 1 93 ? 26.906 -16.688 14.289 1 75.75 93 GLY A O 1
ATOM 762 N N . GLU A 1 94 ? 25.297 -17.703 13.094 1 79.31 94 GLU A N 1
ATOM 763 C CA . GLU A 1 94 ? 26.188 -18.031 11.984 1 79.31 94 GLU A CA 1
ATOM 764 C C . GLU A 1 94 ? 26.062 -17 10.859 1 79.31 94 GLU A C 1
ATOM 766 O O . GLU A 1 94 ? 25.828 -17.359 9.711 1 79.31 94 GLU A O 1
ATOM 771 N N . TRP A 1 95 ? 26.391 -15.727 11.258 1 82.06 95 TRP A N 1
ATOM 772 C CA . TRP A 1 95 ? 26.219 -14.609 10.336 1 82.06 95 TRP A CA 1
ATOM 773 C C . TRP A 1 95 ? 27.156 -14.742 9.141 1 82.06 95 TRP A C 1
ATOM 775 O O . TRP A 1 95 ? 26.859 -14.25 8.047 1 82.06 95 TRP A O 1
ATOM 785 N N . PHE A 1 96 ? 28.328 -15.398 9.359 1 81.06 96 PHE A N 1
ATOM 786 C CA . PHE A 1 96 ? 29.359 -15.453 8.328 1 81.06 96 PHE A CA 1
ATOM 787 C C . PHE A 1 96 ? 28.906 -16.328 7.16 1 81.06 96 PHE A C 1
ATOM 789 O O . PHE A 1 96 ? 29.438 -16.219 6.055 1 81.06 96 PHE A O 1
ATOM 796 N N . ASP A 1 97 ? 27.859 -17.078 7.414 1 73.19 97 ASP A N 1
ATOM 797 C CA . ASP A 1 97 ? 27.359 -17.922 6.336 1 73.19 97 ASP A CA 1
ATOM 798 C C . ASP A 1 97 ? 26.078 -17.344 5.73 1 73.19 97 ASP A C 1
ATOM 800 O O . ASP A 1 97 ? 25.734 -17.656 4.594 1 73.19 97 ASP A O 1
ATOM 804 N N . ASP A 1 98 ? 25.438 -16.562 6.52 1 71.38 98 ASP A N 1
ATOM 805 C CA . ASP A 1 98 ? 24.078 -16.203 6.109 1 71.38 98 ASP A CA 1
ATOM 806 C C . ASP A 1 98 ? 24 -14.727 5.742 1 71.38 98 ASP A C 1
ATOM 808 O O . ASP A 1 98 ? 23.031 -14.297 5.113 1 71.38 98 ASP A O 1
ATOM 812 N N . ALA A 1 99 ? 25.047 -13.945 6.035 1 75.81 99 ALA A N 1
ATOM 813 C CA . ALA A 1 99 ? 24.969 -12.5 5.824 1 75.81 99 ALA A CA 1
ATOM 814 C C . ALA A 1 99 ? 25.375 -12.133 4.398 1 75.81 99 ALA A C 1
ATOM 816 O O . ALA A 1 99 ? 25.969 -12.945 3.686 1 75.81 99 ALA A O 1
ATOM 817 N N . THR A 1 100 ? 24.859 -11 3.943 1 76.75 100 THR A N 1
ATOM 818 C CA . THR A 1 100 ? 25.203 -10.484 2.625 1 76.75 100 THR A CA 1
ATOM 819 C C . THR A 1 100 ? 25.703 -9.047 2.727 1 76.75 100 THR A C 1
ATOM 821 O O . THR A 1 100 ? 25.406 -8.344 3.688 1 76.75 100 THR A O 1
ATOM 824 N N . GLY A 1 101 ? 26.609 -8.719 1.802 1 83.94 101 GLY A N 1
ATOM 825 C CA . GLY A 1 101 ? 27.125 -7.359 1.74 1 83.94 101 GLY A CA 1
ATOM 826 C C . GLY A 1 101 ? 28.406 -7.164 2.529 1 83.94 101 GLY A C 1
ATOM 827 O O . GLY A 1 101 ? 28.719 -7.973 3.4 1 83.94 101 GLY A O 1
ATOM 828 N N . ALA A 1 102 ? 29.094 -6.109 2.256 1 89.94 102 ALA A N 1
ATOM 829 C CA . ALA A 1 102 ? 30.312 -5.781 2.971 1 89.94 102 ALA A CA 1
ATOM 830 C C . ALA A 1 102 ? 30.016 -5.121 4.312 1 89.94 102 ALA A C 1
ATOM 832 O O . ALA A 1 102 ? 29 -4.449 4.465 1 89.94 102 ALA A O 1
ATOM 83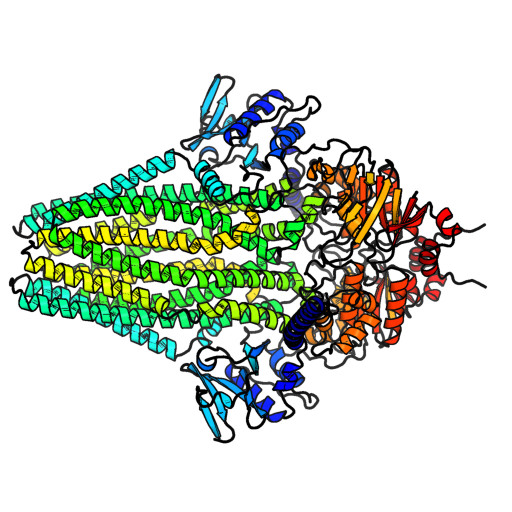3 N N . MET A 1 103 ? 30.906 -5.422 5.25 1 92.31 103 MET A N 1
ATOM 834 C CA . MET A 1 103 ? 30.688 -4.871 6.586 1 92.31 103 MET A CA 1
ATOM 835 C C . MET A 1 103 ? 32 -4.32 7.156 1 92.31 103 MET A C 1
ATOM 837 O O . MET A 1 103 ? 33.094 -4.707 6.719 1 92.31 103 MET A O 1
ATOM 841 N N . LEU A 1 104 ? 31.797 -3.369 7.965 1 91.88 104 LEU A N 1
ATOM 842 C CA . LEU A 1 104 ? 32.875 -2.834 8.766 1 91.88 104 LEU A CA 1
ATOM 843 C C . LEU A 1 104 ? 32.781 -3.299 10.211 1 91.88 104 LEU A C 1
ATOM 845 O O . LEU A 1 104 ? 31.75 -3.125 10.852 1 91.88 104 LEU A O 1
ATOM 849 N N . ALA A 1 105 ? 33.781 -3.98 10.664 1 91.44 105 ALA A N 1
ATOM 850 C CA . ALA A 1 105 ? 33.781 -4.523 12.023 1 91.44 105 ALA A CA 1
ATOM 851 C C . ALA A 1 105 ? 35.062 -4.164 12.758 1 91.44 105 ALA A C 1
ATOM 853 O O . ALA A 1 105 ? 35.969 -3.541 12.188 1 91.44 105 ALA A O 1
ATOM 854 N N . VAL A 1 106 ? 35.062 -4.453 14.07 1 88.94 106 VAL A N 1
ATOM 855 C CA . VAL A 1 106 ? 36.219 -4.195 14.914 1 88.94 106 VAL A CA 1
ATOM 856 C C . VAL A 1 106 ? 36.781 -5.512 15.453 1 88.94 106 VAL A C 1
ATOM 858 O O . VAL A 1 106 ? 36 -6.406 15.82 1 88.94 106 VAL A O 1
ATOM 861 N N . ARG A 1 107 ? 38.031 -5.57 15.336 1 87.81 107 ARG A N 1
ATOM 862 C CA . ARG A 1 107 ? 38.688 -6.742 15.906 1 87.81 107 ARG A CA 1
ATOM 863 C C . ARG A 1 107 ? 38.656 -6.695 17.438 1 87.81 107 ARG A C 1
ATOM 865 O O . ARG A 1 107 ? 38.938 -5.652 18.031 1 87.81 107 ARG A O 1
ATOM 872 N N . SER A 1 108 ? 38.375 -7.789 18.031 1 85.12 108 SER A N 1
ATOM 873 C CA . SER A 1 108 ? 38.25 -7.844 19.484 1 85.12 108 SER A CA 1
ATOM 874 C C . SER A 1 108 ? 39.594 -7.793 20.156 1 85.12 108 SER A C 1
ATOM 876 O O . SER A 1 108 ? 39.719 -7.352 21.312 1 85.12 108 SER A O 1
ATOM 878 N N . ASP A 1 109 ? 40.688 -8.297 19.625 1 79.88 109 ASP A N 1
ATOM 879 C CA . ASP A 1 109 ? 42 -8.43 20.25 1 79.88 109 ASP A CA 1
ATOM 880 C C . ASP A 1 109 ? 42.719 -7.086 20.297 1 79.88 109 ASP A C 1
ATOM 882 O O . ASP A 1 109 ? 43.25 -6.707 21.328 1 79.88 109 ASP A O 1
ATOM 886 N N . ASP A 1 110 ? 42.75 -6.293 19.188 1 77.5 110 ASP A N 1
ATOM 887 C CA . ASP A 1 110 ? 43.531 -5.066 19.141 1 77.5 110 ASP A CA 1
ATOM 888 C C . ASP A 1 110 ? 42.625 -3.852 18.875 1 77.5 110 ASP A C 1
ATOM 890 O O . ASP A 1 110 ? 43.125 -2.715 18.891 1 77.5 110 ASP A O 1
ATOM 894 N N . GLY A 1 111 ? 41.406 -4.035 18.641 1 81.12 111 GLY A N 1
ATOM 895 C CA . GLY A 1 111 ? 40.469 -2.924 18.438 1 81.12 111 GLY A CA 1
ATOM 896 C C . GLY A 1 111 ? 40.594 -2.299 17.062 1 81.12 111 GLY A C 1
ATOM 897 O O . GLY A 1 111 ? 40.031 -1.218 16.812 1 81.12 111 GLY A O 1
ATOM 898 N N . SER A 1 112 ? 41.344 -2.947 16.219 1 83.38 112 SER A N 1
ATOM 899 C CA . SER A 1 112 ? 41.5 -2.408 14.875 1 83.38 112 SER A CA 1
ATOM 900 C C . SER A 1 112 ? 40.25 -2.635 14.031 1 83.38 112 SER A C 1
ATOM 902 O O . SER A 1 112 ? 39.562 -3.631 14.211 1 83.38 112 SER A O 1
ATOM 904 N N . VAL A 1 113 ? 40.031 -1.653 13.156 1 88.94 113 VAL A N 1
ATOM 905 C CA . VAL A 1 113 ? 38.875 -1.742 12.266 1 88.94 113 VAL A CA 1
ATOM 906 C C . VAL A 1 113 ? 39.219 -2.629 11.07 1 88.94 113 VAL A C 1
ATOM 908 O O . VAL A 1 113 ? 40.312 -2.541 10.508 1 88.94 113 VAL A O 1
ATOM 911 N N . ILE A 1 114 ? 38.406 -3.562 10.797 1 89.38 114 ILE A N 1
ATOM 912 C CA . ILE A 1 114 ? 38.625 -4.473 9.68 1 89.38 114 ILE A CA 1
ATOM 913 C C . ILE A 1 114 ? 37.406 -4.461 8.75 1 89.38 114 ILE A C 1
ATOM 915 O O . ILE A 1 114 ? 36.281 -4.188 9.18 1 89.38 114 ILE A O 1
ATOM 919 N N . ALA A 1 115 ? 37.719 -4.754 7.418 1 92 115 ALA A N 1
ATOM 920 C CA . ALA A 1 115 ? 36.656 -4.883 6.414 1 92 115 ALA A CA 1
ATOM 921 C C . ALA A 1 115 ? 36.281 -6.344 6.199 1 92 115 ALA A C 1
ATOM 923 O O . ALA A 1 115 ? 37.125 -7.184 5.922 1 92 115 ALA A O 1
ATOM 924 N N . LEU A 1 116 ? 35.062 -6.613 6.461 1 92.19 116 LEU A N 1
ATOM 925 C CA . LEU A 1 116 ? 34.531 -7.941 6.168 1 92.19 116 LEU A CA 1
ATOM 926 C C . LEU A 1 116 ? 33.938 -7.992 4.762 1 92.19 116 LEU A C 1
ATOM 928 O O . LEU A 1 116 ? 32.938 -7.324 4.477 1 92.19 116 LEU A O 1
ATOM 932 N N . ILE A 1 117 ? 34.5 -8.789 3.898 1 90.62 117 ILE A N 1
ATOM 933 C CA . ILE A 1 117 ? 34.094 -8.867 2.504 1 90.62 117 ILE A CA 1
ATOM 934 C C . ILE A 1 117 ? 33.562 -10.266 2.197 1 90.62 117 ILE A C 1
ATOM 936 O O . ILE A 1 117 ? 34.188 -11.266 2.59 1 90.62 117 ILE A O 1
ATOM 940 N N . PRO A 1 118 ? 32.375 -10.289 1.638 1 85.5 118 PRO A N 1
ATOM 941 C CA . PRO A 1 118 ? 31.859 -11.602 1.243 1 85.5 118 PRO A CA 1
ATOM 942 C C . PRO A 1 118 ? 32.719 -12.266 0.168 1 85.5 118 PRO A C 1
ATOM 944 O O . PRO A 1 118 ? 33.188 -11.602 -0.76 1 85.5 118 PRO A O 1
ATOM 947 N N . GLY A 1 119 ? 32.938 -13.594 0.366 1 75.62 119 GLY A N 1
ATOM 948 C CA . GLY A 1 119 ? 33.75 -14.344 -0.583 1 75.62 119 GLY A CA 1
ATOM 949 C C . GLY A 1 119 ? 32.969 -14.812 -1.794 1 75.62 119 GLY A C 1
ATOM 950 O O . GLY A 1 119 ? 31.719 -14.727 -1.813 1 75.62 119 GLY A O 1
ATOM 951 N N . HIS A 1 120 ? 33.719 -15.273 -2.799 1 68.06 120 HIS A N 1
ATOM 952 C CA . HIS A 1 120 ? 33.125 -15.727 -4.051 1 68.06 120 HIS A CA 1
ATOM 953 C C . HIS A 1 120 ? 32.344 -17.031 -3.859 1 68.06 120 HIS A C 1
ATOM 955 O O . HIS A 1 120 ? 31.438 -17.344 -4.633 1 68.06 120 HIS A O 1
ATOM 961 N N . LEU A 1 121 ? 32.812 -17.766 -2.863 1 64.94 121 LEU A N 1
ATOM 962 C CA . LEU A 1 121 ? 32.188 -19.062 -2.643 1 64.94 121 LEU A CA 1
ATOM 963 C C . LEU A 1 121 ? 31.297 -19.031 -1.397 1 64.94 121 LEU A C 1
ATOM 965 O O . LEU A 1 121 ? 30.922 -20.078 -0.873 1 64.94 121 LEU A O 1
ATOM 969 N N . GLY A 1 122 ? 31.062 -17.891 -1.021 1 69.81 122 GLY A N 1
ATOM 970 C CA . GLY A 1 122 ? 30.281 -17.766 0.205 1 69.81 122 GLY A CA 1
ATOM 971 C C . GLY A 1 122 ? 31.141 -17.484 1.425 1 69.81 122 GLY A C 1
ATOM 972 O O . GLY A 1 122 ? 32.375 -17.594 1.373 1 69.81 122 GLY A O 1
ATOM 973 N N . GLY A 1 123 ? 30.516 -16.953 2.391 1 78.69 123 GLY A N 1
ATOM 974 C CA . GLY A 1 123 ? 31.219 -16.625 3.629 1 78.69 123 GLY A CA 1
ATOM 975 C C . GLY A 1 123 ? 31.875 -15.266 3.613 1 78.69 123 GLY A C 1
ATOM 976 O O . GLY A 1 123 ? 31.859 -14.57 2.594 1 78.69 123 GLY A O 1
ATOM 977 N N . TYR A 1 124 ? 32.438 -14.891 4.695 1 89.38 124 TYR A N 1
ATOM 978 C CA . TYR A 1 124 ? 33.125 -13.602 4.824 1 89.38 124 TYR A CA 1
ATOM 979 C C . TYR A 1 124 ? 34.625 -13.773 5.023 1 89.38 124 TYR A C 1
ATOM 981 O O . TYR A 1 124 ? 35.062 -14.766 5.605 1 89.38 124 TYR A O 1
ATOM 989 N N . THR A 1 125 ? 35.406 -12.914 4.438 1 89.44 125 THR A N 1
ATOM 990 C CA . THR A 1 125 ? 36.844 -12.883 4.609 1 89.44 125 THR A CA 1
ATOM 991 C C . THR A 1 125 ? 37.281 -11.531 5.156 1 89.44 125 THR A C 1
ATOM 993 O O . THR A 1 125 ? 36.594 -10.523 4.98 1 89.44 125 THR A O 1
ATOM 996 N N . PHE A 1 126 ? 38.312 -11.531 5.922 1 90.06 126 PHE A N 1
ATOM 997 C CA . PHE A 1 126 ? 38.906 -10.289 6.383 1 90.06 126 PHE A CA 1
ATOM 998 C C . PHE A 1 126 ? 40.438 -10.359 6.301 1 90.06 126 PHE A C 1
ATOM 1000 O O . PHE A 1 126 ? 41 -11.453 6.309 1 90.06 126 PHE A O 1
ATOM 1007 N N . TYR A 1 127 ? 41.031 -9.203 6.094 1 86.38 127 TYR A N 1
ATOM 1008 C CA . TYR A 1 127 ? 42.5 -9.141 6.027 1 86.38 127 TYR A CA 1
ATOM 1009 C C . TYR A 1 127 ? 43.094 -9.078 7.426 1 86.38 127 TYR A C 1
ATOM 1011 O O . TYR A 1 127 ? 42.844 -8.133 8.18 1 86.38 127 TYR A O 1
ATOM 1019 N N . ASP A 1 128 ? 43.781 -10.117 7.758 1 80.81 128 ASP A N 1
ATOM 1020 C CA . ASP A 1 128 ? 44.469 -10.156 9.031 1 80.81 128 ASP A CA 1
ATOM 1021 C C . ASP A 1 128 ? 45.875 -9.547 8.914 1 80.81 128 ASP A C 1
ATOM 1023 O O . ASP A 1 128 ? 46.75 -10.109 8.25 1 80.81 128 ASP A O 1
ATOM 1027 N N . ASN A 1 129 ? 46 -8.461 9.539 1 76.75 129 ASN A N 1
ATOM 1028 C CA . ASN A 1 129 ? 47.281 -7.754 9.469 1 76.75 129 ASN A CA 1
ATOM 1029 C C . ASN A 1 129 ? 48.406 -8.57 10.102 1 76.75 129 ASN A C 1
ATOM 1031 O O . ASN A 1 129 ? 49.594 -8.383 9.773 1 76.75 129 ASN A O 1
ATOM 1035 N N . LYS A 1 130 ? 48.125 -9.383 11.125 1 76.06 130 LYS A N 1
ATOM 1036 C CA . LYS A 1 130 ? 49.125 -10.188 11.812 1 76.06 130 LYS A CA 1
ATOM 1037 C C . LYS A 1 130 ? 49.625 -11.32 10.914 1 76.06 130 LYS A C 1
ATOM 1039 O O . LYS A 1 130 ? 50.812 -11.617 10.898 1 76.06 130 LYS A O 1
ATOM 1044 N N . LEU A 1 131 ? 48.75 -11.867 10.164 1 77.94 131 LEU A N 1
ATOM 1045 C CA . LEU A 1 131 ? 49.094 -12.977 9.289 1 77.94 131 LEU A CA 1
ATOM 1046 C C . LEU A 1 131 ? 49.469 -12.477 7.895 1 77.94 131 LEU A C 1
ATOM 1048 O O . LEU A 1 131 ? 50.125 -13.172 7.133 1 77.94 131 LEU A O 1
ATOM 1052 N N . GLY A 1 132 ? 49.094 -11.289 7.516 1 78.12 132 GLY A N 1
ATOM 1053 C CA . GLY A 1 132 ? 49.375 -10.68 6.227 1 78.12 132 GLY A CA 1
ATOM 1054 C C . GLY A 1 132 ? 48.562 -11.289 5.09 1 78.12 132 GLY A C 1
ATOM 1055 O O . GLY A 1 132 ? 49.031 -11.312 3.947 1 78.12 132 GLY A O 1
ATOM 1056 N N . ARG A 1 133 ? 47.562 -12 5.41 1 84.62 133 ARG A N 1
ATOM 1057 C CA . ARG A 1 133 ? 46.75 -12.625 4.383 1 84.62 133 ARG A CA 1
ATOM 1058 C C . ARG A 1 133 ? 45.25 -12.523 4.73 1 84.62 133 ARG A C 1
ATOM 1060 O O . ARG A 1 133 ? 44.906 -12.164 5.855 1 84.62 133 ARG A O 1
ATOM 1067 N N . ARG A 1 134 ? 44.438 -12.789 3.678 1 88.19 134 ARG A N 1
ATOM 1068 C CA . ARG A 1 134 ? 43 -12.82 3.904 1 88.19 134 ARG A CA 1
ATOM 1069 C C . ARG A 1 134 ? 42.562 -14.156 4.5 1 88.19 134 ARG A C 1
ATOM 1071 O O . ARG A 1 134 ? 43.031 -15.211 4.062 1 88.19 134 ARG A O 1
ATOM 1078 N N . VAL A 1 135 ? 41.844 -14.047 5.559 1 88.19 135 VAL A N 1
ATOM 1079 C CA . VAL A 1 135 ? 41.406 -15.242 6.258 1 88.19 135 VAL A CA 1
ATOM 1080 C C . VAL A 1 135 ? 39.875 -15.32 6.211 1 88.19 135 VAL A C 1
ATOM 1082 O O . VAL A 1 135 ? 39.188 -14.289 6.289 1 88.19 135 VAL A O 1
ATOM 1085 N N . LYS A 1 136 ? 39.375 -16.484 6.008 1 89.69 136 LYS A N 1
ATOM 1086 C CA . LYS A 1 136 ? 37.938 -16.719 6.027 1 89.69 136 LYS A CA 1
ATOM 1087 C C . LYS A 1 136 ? 37.406 -16.781 7.457 1 89.69 136 LYS A C 1
ATOM 1089 O O . LYS A 1 136 ? 38.062 -17.344 8.344 1 89.69 136 LYS A O 1
ATOM 1094 N N . VAL A 1 137 ? 36.312 -16.125 7.605 1 90.38 137 VAL A N 1
ATOM 1095 C CA . VAL A 1 137 ? 35.688 -16.141 8.922 1 90.38 137 VAL A CA 1
ATOM 1096 C C . VAL A 1 137 ? 35 -17.484 9.156 1 90.38 137 VAL A C 1
ATOM 1098 O O . VAL A 1 137 ? 34.219 -17.938 8.312 1 90.38 137 VAL A O 1
ATOM 1101 N N . THR A 1 138 ? 35.344 -18.109 10.141 1 87.62 138 THR A N 1
ATOM 1102 C CA . THR A 1 138 ? 34.75 -19.391 10.523 1 87.62 138 THR A CA 1
ATOM 1103 C C . THR A 1 138 ? 34.312 -19.359 11.977 1 87.62 138 THR A C 1
ATOM 1105 O O . THR A 1 138 ? 34.469 -18.344 12.664 1 87.62 138 THR A O 1
ATOM 1108 N N . THR A 1 139 ? 33.719 -20.469 12.391 1 86.88 139 THR A N 1
ATOM 1109 C CA . THR A 1 139 ? 33.281 -20.562 13.766 1 86.88 139 THR A CA 1
ATOM 1110 C C . THR A 1 139 ? 34.469 -20.484 14.734 1 86.88 139 THR A C 1
ATOM 1112 O O . THR A 1 139 ? 34.281 -20.062 15.883 1 86.88 139 THR A O 1
ATOM 1115 N N . LEU A 1 140 ? 35.656 -20.766 14.281 1 82.75 140 LEU A N 1
ATOM 1116 C CA . LEU A 1 140 ? 36.844 -20.797 15.125 1 82.75 140 LEU A CA 1
ATOM 1117 C C . LEU A 1 140 ? 37.375 -19.391 15.359 1 82.75 140 LEU A C 1
ATOM 1119 O O . LEU A 1 140 ? 38 -19.141 16.391 1 82.75 140 LEU A O 1
ATOM 1123 N N . ASN A 1 141 ? 37.219 -18.469 14.43 1 85.5 141 ASN A N 1
ATOM 1124 C CA . ASN A 1 141 ? 37.844 -17.156 14.547 1 85.5 141 ASN A CA 1
ATOM 1125 C C . ASN A 1 141 ? 36.781 -16.062 14.703 1 85.5 141 ASN A C 1
ATOM 1127 O O . ASN A 1 141 ? 37.125 -14.875 14.656 1 85.5 141 ASN A O 1
ATOM 1131 N N . GLU A 1 142 ? 35.562 -16.422 14.828 1 87.69 142 GLU A N 1
ATOM 1132 C CA . GLU A 1 142 ? 34.5 -15.43 14.961 1 87.69 142 GLU A CA 1
ATOM 1133 C C . GLU A 1 142 ? 34.656 -14.602 16.219 1 87.69 142 GLU A C 1
ATOM 1135 O O . GLU A 1 142 ? 34.25 -13.438 16.266 1 87.69 142 GLU A O 1
ATOM 1140 N N . HIS A 1 143 ? 35.281 -15.211 17.234 1 85.38 143 HIS A N 1
ATOM 1141 C CA . HIS A 1 143 ? 35.5 -14.516 18.5 1 85.38 143 HIS A CA 1
ATOM 1142 C C . HIS A 1 143 ? 36.438 -13.336 18.344 1 85.38 143 HIS A C 1
ATOM 1144 O O . HIS A 1 143 ? 36.469 -12.43 19.188 1 85.38 143 HIS A O 1
ATOM 1150 N N . LEU A 1 144 ? 37.188 -13.312 17.234 1 87.19 144 LEU A N 1
ATOM 1151 C CA . LEU A 1 144 ? 38.125 -12.227 16.984 1 87.19 144 LEU A CA 1
ATOM 1152 C C . LEU A 1 144 ? 37.406 -10.984 16.484 1 87.19 144 LEU A C 1
ATOM 1154 O O . LEU A 1 144 ? 37.969 -9.898 16.422 1 87.19 144 LEU A O 1
ATOM 1158 N N . ILE A 1 145 ? 36.188 -11.102 16.188 1 90.19 145 ILE A N 1
ATOM 1159 C CA . ILE A 1 145 ? 35.406 -10.008 15.641 1 90.19 145 ILE A CA 1
ATOM 1160 C C . ILE A 1 145 ? 34.344 -9.578 16.656 1 90.19 145 ILE A C 1
ATOM 1162 O O . ILE A 1 145 ? 33.594 -10.414 17.188 1 90.19 145 ILE A O 1
ATOM 1166 N N . GLU A 1 146 ? 34.281 -8.336 16.859 1 88.69 146 GLU A N 1
ATOM 1167 C CA . GLU A 1 146 ? 33.281 -7.82 17.781 1 88.69 146 GLU A CA 1
ATOM 1168 C C . GLU A 1 146 ? 31.859 -8.031 17.25 1 88.69 146 GLU A C 1
ATOM 1170 O O . GLU A 1 146 ? 31.672 -8.148 16.031 1 88.69 146 GLU A O 1
ATOM 1175 N N . LYS A 1 147 ? 30.922 -8.039 18.062 1 87.44 147 LYS A N 1
ATOM 1176 C CA . LYS A 1 147 ? 29.547 -8.367 17.719 1 87.44 147 LYS A CA 1
ATOM 1177 C C . LYS A 1 147 ? 28.875 -7.215 16.969 1 87.44 147 LYS A C 1
ATOM 1179 O O . LYS A 1 147 ? 27.906 -7.422 16.234 1 87.44 147 LYS A O 1
ATOM 1184 N N . LYS A 1 148 ? 29.375 -6.086 17.141 1 87.88 148 LYS A N 1
ATOM 1185 C CA . LYS A 1 148 ? 28.781 -4.941 16.453 1 87.88 148 LYS A CA 1
ATOM 1186 C C . LYS A 1 148 ? 29.516 -4.617 15.164 1 87.88 148 LYS A C 1
ATOM 1188 O O . LYS A 1 148 ? 30.75 -4.617 15.125 1 87.88 148 LYS A O 1
ATOM 1193 N N . ALA A 1 149 ? 28.812 -4.422 14.141 1 89.25 149 ALA A N 1
ATOM 1194 C CA . ALA A 1 149 ? 29.391 -4.109 12.836 1 89.25 149 ALA A CA 1
ATOM 1195 C C . ALA A 1 149 ? 28.5 -3.152 12.055 1 89.25 149 ALA A C 1
ATOM 1197 O O . ALA A 1 149 ? 27.391 -2.824 12.492 1 89.25 149 ALA A O 1
ATOM 1198 N N . ILE A 1 150 ? 29.047 -2.582 10.992 1 89.81 150 ILE A N 1
ATOM 1199 C CA . ILE A 1 150 ? 28.312 -1.713 10.086 1 89.81 150 ILE A CA 1
ATOM 1200 C C . ILE A 1 150 ? 28.172 -2.379 8.719 1 89.81 150 ILE A C 1
ATOM 1202 O O . ILE A 1 150 ? 29.188 -2.734 8.102 1 89.81 150 ILE A O 1
ATOM 1206 N N . ALA A 1 151 ? 26.984 -2.541 8.367 1 90.25 151 ALA A N 1
ATOM 1207 C CA . ALA A 1 151 ? 26.734 -3.15 7.062 1 90.25 151 ALA A CA 1
ATOM 1208 C C . ALA A 1 151 ? 26.516 -2.084 5.992 1 90.25 151 ALA A C 1
ATOM 1210 O O . ALA A 1 151 ? 25.797 -1.111 6.215 1 90.25 151 ALA A O 1
ATOM 1211 N N . PHE A 1 152 ? 27.188 -2.246 4.867 1 90.88 152 PHE A N 1
ATOM 1212 C CA . PHE A 1 152 ? 27.078 -1.316 3.75 1 90.88 152 PHE A CA 1
ATOM 1213 C C . PHE A 1 152 ? 26.25 -1.932 2.621 1 90.88 152 PHE A C 1
ATOM 1215 O O . PHE A 1 152 ? 26.344 -3.135 2.369 1 90.88 152 PHE A O 1
ATOM 1222 N N . TYR A 1 153 ? 25.5 -1.137 1.981 1 88.75 153 TYR A N 1
ATOM 1223 C CA . TYR A 1 153 ? 24.641 -1.603 0.899 1 88.75 153 TYR A CA 1
ATOM 1224 C C . TYR A 1 153 ? 25.031 -0.958 -0.425 1 88.75 153 TYR A C 1
ATOM 1226 O O . TYR A 1 153 ? 25.344 0.233 -0.473 1 88.75 153 TYR A O 1
ATOM 1234 N N . LYS A 1 154 ? 25.062 -1.723 -1.39 1 87.94 154 LYS A N 1
ATOM 1235 C CA . LYS A 1 154 ? 25.422 -1.234 -2.719 1 87.94 154 LYS A CA 1
ATOM 1236 C C . LYS A 1 154 ? 24.281 -0.427 -3.332 1 87.94 154 LYS A C 1
ATOM 1238 O O . LYS A 1 154 ? 23.172 -0.931 -3.482 1 87.94 154 LYS A O 1
ATOM 1243 N N . PRO A 1 155 ? 24.516 0.806 -3.719 1 87.88 155 PRO A N 1
ATOM 1244 C CA . PRO A 1 155 ? 23.484 1.625 -4.34 1 87.88 155 PRO A CA 1
ATOM 1245 C C . PRO A 1 155 ? 23.359 1.392 -5.844 1 87.88 155 PRO A C 1
ATOM 1247 O O . PRO A 1 155 ? 24.234 0.765 -6.445 1 87.88 155 PRO A O 1
ATOM 1250 N N . LEU A 1 156 ? 22.25 1.813 -6.414 1 88.69 156 LEU A N 1
ATOM 1251 C CA . LEU A 1 156 ? 22.125 1.918 -7.867 1 88.69 156 LEU A CA 1
ATOM 1252 C C . LEU A 1 156 ? 22.922 3.109 -8.391 1 88.69 156 LEU A C 1
ATOM 1254 O O . LEU A 1 156 ? 23.203 4.055 -7.648 1 88.69 156 LEU A O 1
ATOM 1258 N N . PRO A 1 157 ? 23.297 3.049 -9.594 1 85.69 157 PRO A N 1
ATOM 1259 C CA . PRO A 1 157 ? 24.031 4.195 -10.141 1 85.69 157 PRO A CA 1
ATOM 1260 C C . PRO A 1 157 ? 23.25 5.508 -10 1 85.69 157 PRO A C 1
ATOM 1262 O O . PRO A 1 157 ? 22.031 5.535 -10.18 1 85.69 157 PRO A O 1
ATOM 1265 N N . MET A 1 158 ? 23.938 6.527 -9.672 1 86.19 158 MET A N 1
ATOM 1266 C CA . MET A 1 158 ? 23.328 7.824 -9.398 1 86.19 158 MET A CA 1
ATOM 1267 C C . MET A 1 158 ? 23.078 8.594 -10.688 1 86.19 158 MET A C 1
ATOM 1269 O O . MET A 1 158 ? 23.453 9.758 -10.812 1 86.19 158 MET A O 1
ATOM 1273 N N . ARG A 1 159 ? 22.734 7.961 -11.703 1 87.31 159 ARG A N 1
ATOM 1274 C CA . ARG A 1 159 ? 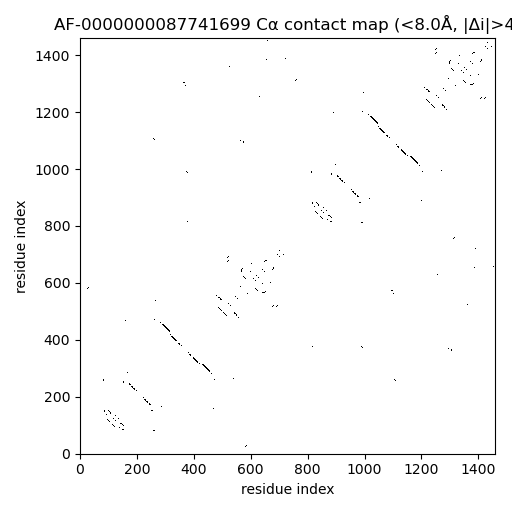22.375 8.523 -13 1 87.31 159 ARG A CA 1
ATOM 1275 C C . ARG A 1 159 ? 21.094 7.895 -13.539 1 87.31 159 ARG A C 1
ATOM 1277 O O . ARG A 1 159 ? 20.484 7.055 -12.875 1 87.31 159 ARG A O 1
ATOM 1284 N N . LYS A 1 160 ? 20.688 8.438 -14.625 1 89.62 160 LYS A N 1
ATOM 1285 C CA . LYS A 1 160 ? 19.547 7.797 -15.289 1 89.62 160 LYS A CA 1
ATOM 1286 C C . LYS A 1 160 ? 19.891 6.363 -15.688 1 89.62 160 LYS A C 1
ATOM 1288 O O . LYS A 1 160 ? 20.938 6.113 -16.297 1 89.62 160 LYS A O 1
ATOM 1293 N N . ILE A 1 161 ? 19.141 5.512 -15.195 1 88.88 161 ILE A N 1
ATOM 1294 C CA . ILE A 1 161 ? 19.453 4.109 -15.438 1 88.88 161 ILE A CA 1
ATOM 1295 C C . ILE A 1 161 ? 18.375 3.471 -16.297 1 88.88 161 ILE A C 1
ATOM 1297 O O . ILE A 1 161 ? 17.203 3.867 -16.219 1 88.88 161 ILE A O 1
ATOM 1301 N N . GLY A 1 162 ? 18.812 2.607 -17.203 1 86.88 162 GLY A N 1
ATOM 1302 C CA . GLY A 1 162 ? 17.906 1.804 -18 1 86.88 162 GLY A CA 1
ATOM 1303 C C . GLY A 1 162 ? 17.906 0.339 -17.609 1 86.88 162 GLY A C 1
ATOM 1304 O O . GLY A 1 162 ? 18.516 -0.045 -16.609 1 86.88 162 GLY A O 1
ATOM 1305 N N . MET A 1 163 ? 17.203 -0.436 -18.328 1 85.56 1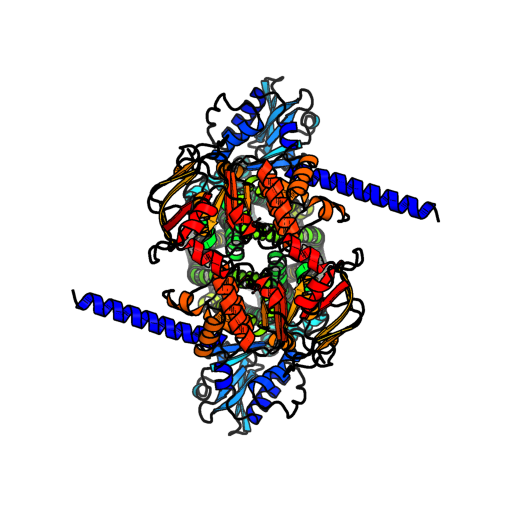63 MET A N 1
ATOM 1306 C CA . MET A 1 163 ? 17.094 -1.865 -18.062 1 85.56 163 MET A CA 1
ATOM 1307 C C . MET A 1 163 ? 18.453 -2.549 -18.109 1 85.56 163 MET A C 1
ATOM 1309 O O . MET A 1 163 ? 18.719 -3.467 -17.344 1 85.56 163 MET A O 1
ATOM 1313 N N . HIS A 1 164 ? 19.219 -2.111 -18.953 1 86.62 164 HIS A N 1
ATOM 1314 C CA . HIS A 1 164 ? 20.562 -2.68 -19.109 1 86.62 164 HIS A CA 1
ATOM 1315 C C . HIS A 1 164 ? 21.391 -2.492 -17.828 1 86.62 164 HIS A C 1
ATOM 1317 O O . HIS A 1 164 ? 22.078 -3.412 -17.391 1 86.62 164 HIS A O 1
ATOM 1323 N N . ASP A 1 165 ? 21.25 -1.336 -17.234 1 87.94 165 ASP A N 1
ATOM 1324 C CA . ASP A 1 165 ? 21.984 -1.044 -16 1 87.94 165 ASP A CA 1
ATOM 1325 C C . ASP A 1 165 ? 21.484 -1.905 -14.844 1 87.94 165 ASP A C 1
ATOM 1327 O O . ASP A 1 165 ? 22.266 -2.34 -14 1 87.94 165 ASP A O 1
ATOM 1331 N N . LEU A 1 166 ? 20.266 -2.115 -14.875 1 86.88 166 LEU A N 1
ATOM 1332 C CA . LEU A 1 166 ? 19.672 -2.926 -13.82 1 86.88 166 LEU A CA 1
ATOM 1333 C C . LEU A 1 166 ? 20.109 -4.383 -13.93 1 86.88 166 LEU A C 1
ATOM 1335 O O . LEU A 1 166 ? 20.344 -5.047 -12.922 1 86.88 166 LEU A O 1
ATOM 1339 N N . MET A 1 167 ? 20.234 -4.828 -15.141 1 86.38 167 MET A N 1
ATOM 1340 C CA . MET A 1 167 ? 20.672 -6.199 -15.375 1 86.38 167 MET A CA 1
ATOM 1341 C C . MET A 1 167 ? 22.141 -6.371 -14.969 1 86.38 167 MET A C 1
ATOM 1343 O O . MET A 1 167 ? 22.516 -7.414 -14.422 1 86.38 167 MET A O 1
ATOM 1347 N N . ILE A 1 168 ? 22.891 -5.375 -15.227 1 86 168 ILE A N 1
ATOM 1348 C CA . ILE A 1 168 ? 24.297 -5.406 -14.836 1 86 168 ILE A CA 1
ATOM 1349 C C . ILE A 1 168 ? 24.422 -5.434 -13.312 1 86 168 ILE A C 1
ATOM 1351 O O . ILE A 1 168 ? 25.203 -6.199 -12.758 1 86 168 ILE A O 1
ATOM 1355 N N . TYR A 1 169 ? 23.641 -4.621 -12.688 1 87.31 169 TYR A N 1
ATOM 1356 C CA . TYR A 1 169 ? 23.609 -4.598 -11.227 1 87.31 169 TYR A CA 1
ATOM 1357 C C . TYR A 1 169 ? 23.234 -5.961 -10.664 1 87.31 169 TYR A C 1
ATOM 1359 O O . TYR A 1 169 ? 23.859 -6.441 -9.719 1 87.31 169 TYR A O 1
ATOM 1367 N N . ALA A 1 170 ? 22.234 -6.543 -11.211 1 85.56 170 ALA A N 1
ATOM 1368 C CA . ALA A 1 170 ? 21.766 -7.852 -10.758 1 85.56 170 ALA A CA 1
ATOM 1369 C C . ALA A 1 170 ? 22.828 -8.922 -10.992 1 85.56 170 ALA A C 1
ATOM 1371 O O . ALA A 1 170 ? 23.047 -9.781 -10.141 1 85.56 170 ALA A O 1
ATOM 1372 N N . ALA A 1 171 ? 23.484 -8.844 -12.148 1 83.38 171 ALA A N 1
ATOM 1373 C CA . ALA A 1 171 ? 24.5 -9.828 -12.508 1 83.38 171 ALA A CA 1
ATOM 1374 C C . ALA A 1 171 ? 25.703 -9.742 -11.57 1 83.38 171 ALA A C 1
ATOM 1376 O O . ALA A 1 171 ? 26.328 -10.758 -11.258 1 83.38 171 ALA A O 1
ATOM 1377 N N . GLU A 1 172 ? 25.953 -8.555 -11.125 1 80.94 172 GLU A N 1
ATOM 1378 C CA . GLU A 1 172 ? 27.078 -8.344 -10.242 1 80.94 172 GLU A CA 1
ATOM 1379 C C . GLU A 1 172 ? 26.812 -8.914 -8.852 1 80.94 172 GLU A C 1
ATOM 1381 O O . GLU A 1 172 ? 27.75 -9.156 -8.078 1 80.94 172 GLU A O 1
ATOM 1386 N N . ASN A 1 173 ? 25.594 -9.156 -8.555 1 78.56 173 ASN A N 1
ATOM 1387 C CA . ASN A 1 173 ? 25.234 -9.648 -7.227 1 78.56 173 ASN A CA 1
ATOM 1388 C C . ASN A 1 173 ? 25.094 -11.172 -7.215 1 78.56 173 ASN A C 1
ATOM 1390 O O . ASN A 1 173 ? 24.781 -11.758 -6.18 1 78.56 173 ASN A O 1
ATOM 1394 N N . ILE A 1 174 ? 25.281 -11.742 -8.32 1 80.12 174 ILE A N 1
ATOM 1395 C CA . ILE A 1 174 ? 25.234 -13.195 -8.414 1 80.12 174 ILE A CA 1
ATOM 1396 C C . ILE A 1 174 ? 26.641 -13.766 -8.32 1 80.12 174 ILE A C 1
ATOM 1398 O O . ILE A 1 174 ? 27.547 -13.352 -9.047 1 80.12 174 ILE A O 1
ATOM 1402 N N . TYR A 1 175 ? 26.75 -14.719 -7.418 1 78.06 175 TYR A N 1
ATOM 1403 C CA . TYR A 1 175 ? 28.047 -15.352 -7.254 1 78.06 175 TYR A CA 1
ATOM 1404 C C . TYR A 1 175 ? 28.328 -16.328 -8.383 1 78.06 175 TYR A C 1
ATOM 1406 O O . TYR A 1 175 ? 27.422 -17.031 -8.844 1 78.06 175 TYR A O 1
ATOM 1414 N N . ARG A 1 176 ? 29.516 -16.453 -8.859 1 78.12 176 ARG A N 1
ATOM 1415 C CA . ARG A 1 176 ? 29.938 -17.359 -9.922 1 78.12 176 ARG A CA 1
ATOM 1416 C C . ARG A 1 176 ? 29.781 -18.812 -9.477 1 78.12 176 ARG A C 1
ATOM 1418 O O . ARG A 1 176 ? 29.453 -19.688 -10.281 1 78.12 176 ARG A O 1
ATOM 1425 N N . SER A 1 177 ? 30.031 -18.969 -8.188 1 82.31 177 SER A N 1
ATOM 1426 C CA . SER A 1 177 ? 29.906 -20.312 -7.66 1 82.31 177 SER A CA 1
ATOM 1427 C C . SER A 1 177 ? 28.484 -20.844 -7.793 1 82.31 177 SER A C 1
ATOM 1429 O O . SER A 1 177 ? 28.266 -22 -8.125 1 82.31 177 SER A O 1
ATOM 1431 N N . ASP A 1 178 ? 27.531 -19.969 -7.539 1 83.12 178 ASP A N 1
ATOM 1432 C CA . ASP A 1 178 ? 26.125 -20.359 -7.645 1 83.12 178 ASP A CA 1
ATOM 1433 C C . ASP A 1 178 ? 25.766 -20.703 -9.086 1 83.12 178 ASP A C 1
ATOM 1435 O O . ASP A 1 178 ? 25.016 -21.656 -9.336 1 83.12 178 ASP A O 1
ATOM 1439 N N . VAL A 1 179 ? 26.359 -20 -10.031 1 82.88 179 VAL A N 1
ATOM 1440 C CA . VAL A 1 179 ? 26.078 -20.25 -11.445 1 82.88 179 VAL A CA 1
ATOM 1441 C C . VAL A 1 179 ? 26.688 -21.594 -11.867 1 82.88 179 VAL A C 1
ATOM 1443 O O . VAL A 1 179 ? 26.047 -22.375 -12.57 1 82.88 179 VAL A O 1
ATOM 1446 N N . VAL A 1 180 ? 27.844 -21.906 -11.375 1 86.19 180 VAL A N 1
ATOM 1447 C CA . VAL A 1 180 ? 28.547 -23.125 -11.727 1 86.19 180 VAL A CA 1
ATOM 1448 C C . VAL A 1 180 ? 27.797 -24.328 -11.156 1 86.19 180 VAL A C 1
ATOM 1450 O O . VAL A 1 180 ? 27.594 -25.328 -11.852 1 86.19 180 VAL A O 1
ATOM 1453 N N . ILE A 1 181 ? 27.422 -24.172 -9.93 1 88.19 181 ILE A N 1
ATOM 1454 C CA . ILE A 1 181 ? 26.703 -25.266 -9.297 1 88.19 181 ILE A CA 1
ATOM 1455 C C . ILE A 1 181 ? 25.375 -25.5 -10.023 1 88.19 181 ILE A C 1
ATOM 1457 O O . ILE A 1 181 ? 25 -26.641 -10.281 1 88.19 181 ILE A O 1
ATOM 1461 N N . TYR A 1 182 ? 24.703 -24.438 -10.352 1 85.69 182 TYR A N 1
ATOM 1462 C CA . TYR A 1 182 ? 23.422 -24.547 -11.031 1 85.69 182 TYR A CA 1
ATOM 1463 C C . TYR A 1 182 ? 23.578 -25.203 -12.391 1 85.69 182 TYR A C 1
ATOM 1465 O O . TYR A 1 182 ? 22.812 -26.109 -12.75 1 85.69 182 TYR A O 1
ATOM 1473 N N . VAL A 1 183 ? 24.594 -24.891 -13.211 1 84.94 183 VAL A N 1
ATOM 1474 C CA . VAL A 1 183 ? 24.828 -25.406 -14.547 1 84.94 183 VAL A CA 1
ATOM 1475 C C . VAL A 1 183 ? 25.234 -26.875 -14.469 1 84.94 183 VAL A C 1
ATOM 1477 O O . VAL A 1 183 ? 24.797 -27.703 -15.273 1 84.94 183 VAL A O 1
ATOM 1480 N N . THR A 1 184 ? 26.078 -27.172 -13.461 1 89 184 THR A N 1
ATOM 1481 C CA . THR A 1 184 ? 26.5 -28.547 -13.281 1 89 184 THR A CA 1
ATOM 1482 C C . THR A 1 184 ? 25.328 -29.453 -12.938 1 89 184 THR A C 1
ATOM 1484 O O . THR A 1 184 ? 25.188 -30.547 -13.477 1 89 184 THR A O 1
ATOM 1487 N N . MET A 1 185 ? 24.531 -28.984 -12.016 1 88.5 185 MET A N 1
ATOM 1488 C CA . MET A 1 185 ? 23.344 -29.766 -11.648 1 88.5 185 MET A CA 1
ATOM 1489 C C . MET A 1 185 ? 22.406 -29.906 -12.828 1 88.5 185 MET A C 1
ATOM 1491 O O . MET A 1 185 ? 21.766 -30.953 -12.992 1 88.5 185 MET A O 1
ATOM 1495 N N . LEU A 1 186 ? 22.328 -28.938 -13.648 1 83.38 186 LEU A N 1
ATOM 1496 C CA . LEU A 1 186 ? 21.469 -28.984 -14.828 1 83.38 186 LEU A CA 1
ATOM 1497 C C . LEU A 1 186 ? 21.953 -30.031 -15.812 1 83.38 186 LEU A C 1
ATOM 1499 O O . LEU A 1 186 ? 21.156 -30.766 -16.391 1 83.38 186 LEU A O 1
ATOM 1503 N N . VAL A 1 187 ? 23.234 -30.109 -16.031 1 85.88 187 VAL A N 1
ATOM 1504 C CA . VAL A 1 187 ? 23.828 -31.094 -16.922 1 85.88 187 VAL A CA 1
ATOM 1505 C C . VAL A 1 187 ? 23.594 -32.5 -16.391 1 85.88 187 VAL A C 1
ATOM 1507 O O . VAL A 1 187 ? 23.219 -33.406 -17.141 1 85.88 187 VAL A O 1
ATOM 1510 N N . LEU A 1 188 ? 23.719 -32.594 -15.102 1 89.56 188 LEU A N 1
ATOM 1511 C CA . LEU A 1 188 ? 23.516 -33.875 -14.484 1 89.56 188 LEU A CA 1
ATOM 1512 C C . LEU A 1 188 ? 22.062 -34.312 -14.586 1 89.56 188 LEU A C 1
ATOM 1514 O O . LEU A 1 188 ? 21.781 -35.5 -14.82 1 89.56 188 LEU A O 1
ATOM 1518 N N . THR A 1 189 ? 21.219 -33.406 -14.367 1 85 189 THR A N 1
ATOM 1519 C CA . THR A 1 189 ? 19.797 -33.719 -14.5 1 85 189 THR A CA 1
ATOM 1520 C C . THR A 1 189 ? 19.469 -34.125 -15.938 1 85 189 THR A C 1
ATOM 1522 O O . THR A 1 189 ? 18.672 -35.031 -16.156 1 85 189 THR A O 1
ATOM 1525 N N . THR A 1 190 ? 20.062 -33.469 -16.938 1 81.88 190 THR A N 1
ATOM 1526 C CA . THR A 1 190 ? 19.844 -33.781 -18.344 1 81.88 190 THR A CA 1
ATOM 1527 C C . THR A 1 190 ? 20.375 -35.156 -18.672 1 81.88 190 THR A C 1
ATOM 1529 O O . THR A 1 190 ? 19.719 -35.938 -19.375 1 81.88 190 THR A O 1
ATOM 1532 N N . ILE A 1 191 ? 21.438 -35.5 -18.125 1 86 191 ILE A N 1
ATOM 1533 C CA . ILE A 1 191 ? 22.062 -36.781 -18.359 1 86 191 ILE A CA 1
ATOM 1534 C C . ILE A 1 191 ? 21.188 -37.906 -17.766 1 86 191 ILE A C 1
ATOM 1536 O O . ILE A 1 191 ? 20.984 -38.938 -18.391 1 86 191 ILE A O 1
ATOM 1540 N N . THR A 1 192 ? 20.781 -37.656 -16.562 1 87 192 THR A N 1
ATOM 1541 C CA . THR A 1 192 ? 19.922 -38.656 -15.922 1 87 192 THR A CA 1
ATOM 1542 C C . THR A 1 192 ? 18.641 -38.844 -16.719 1 87 192 THR A C 1
ATOM 1544 O O . THR A 1 192 ? 18.125 -39.969 -16.812 1 87 192 THR A O 1
ATOM 1547 N N . GLY A 1 193 ? 18.094 -37.781 -17.234 1 78.62 193 GLY A N 1
ATOM 1548 C CA . GLY A 1 193 ? 16.922 -37.875 -18.078 1 78.62 193 GLY A CA 1
ATOM 1549 C C . GLY A 1 193 ? 17.172 -38.719 -19.328 1 78.62 193 GLY A C 1
ATOM 1550 O O . GLY A 1 193 ? 16.328 -39.5 -19.734 1 78.62 193 GLY A O 1
ATOM 1551 N N . MET A 1 194 ? 18.297 -38.594 -19.906 1 82.12 194 MET A N 1
ATOM 1552 C CA . MET A 1 194 ? 18.672 -39.344 -21.094 1 82.12 194 MET A CA 1
ATOM 1553 C C . MET A 1 194 ? 18.797 -40.844 -20.766 1 82.12 194 MET A C 1
ATOM 1555 O O . MET A 1 194 ? 18.422 -41.688 -21.578 1 82.12 194 MET A O 1
ATOM 1559 N N . ILE A 1 195 ? 19.234 -41.094 -19.594 1 85.44 195 ILE A N 1
ATOM 1560 C CA . ILE A 1 195 ? 19.375 -42.469 -19.141 1 85.44 195 ILE A CA 1
ATOM 1561 C C . ILE A 1 195 ? 18 -43.094 -18.984 1 85.44 195 ILE A C 1
ATOM 1563 O O . ILE A 1 195 ? 17.797 -44.25 -19.344 1 85.44 195 ILE A O 1
ATOM 1567 N N . ILE A 1 196 ? 17.125 -42.344 -18.453 1 78.81 196 ILE A N 1
ATOM 1568 C CA . ILE A 1 196 ? 15.766 -42.844 -18.25 1 78.81 196 ILE A CA 1
ATOM 1569 C C . ILE A 1 196 ? 15.148 -43.219 -19.594 1 78.81 196 ILE A C 1
ATOM 1571 O O . ILE A 1 196 ? 14.562 -44.281 -19.75 1 78.81 196 ILE A O 1
ATOM 1575 N N . THR A 1 197 ? 15.281 -42.375 -20.594 1 73.75 197 THR A N 1
ATOM 1576 C CA . THR A 1 197 ? 14.758 -42.625 -21.938 1 73.75 197 THR A CA 1
ATOM 1577 C C . THR A 1 197 ? 15.398 -43.875 -22.547 1 73.75 197 THR A C 1
ATOM 1579 O O . THR A 1 197 ? 14.711 -44.688 -23.172 1 73.75 197 THR A O 1
ATOM 1582 N N . SER A 1 198 ? 16.672 -44.031 -22.359 1 78.88 198 SER A N 1
ATOM 1583 C CA . SER A 1 198 ? 17.406 -45.188 -22.922 1 78.88 198 SER A CA 1
ATOM 1584 C C . SER A 1 198 ? 17.016 -46.469 -22.219 1 78.88 198 SER A C 1
ATOM 1586 O O . SER A 1 198 ? 16.938 -47.531 -22.859 1 78.88 198 SER A O 1
ATOM 1588 N N . LEU A 1 199 ? 16.828 -46.344 -20.922 1 77.44 199 LEU A N 1
ATOM 1589 C CA . LEU A 1 199 ? 16.453 -47.531 -20.156 1 77.44 199 LEU A CA 1
ATOM 1590 C C . LEU A 1 199 ? 15.039 -48 -20.516 1 77.44 199 LEU A C 1
ATOM 1592 O O . LEU A 1 199 ? 14.758 -49.188 -20.516 1 77.44 199 LEU A O 1
ATOM 1596 N N . THR A 1 200 ? 14.164 -47.062 -20.719 1 69.94 200 THR A N 1
ATOM 1597 C CA . THR A 1 200 ? 12.805 -47.406 -21.125 1 69.94 200 THR A CA 1
ATOM 1598 C C . THR A 1 200 ? 12.797 -48.156 -22.438 1 69.94 200 THR A C 1
ATOM 1600 O O . THR A 1 200 ? 12.023 -49.094 -22.625 1 69.94 200 THR A O 1
ATOM 1603 N N . LYS A 1 201 ? 13.586 -47.812 -23.391 1 71.75 201 LYS A N 1
ATOM 1604 C CA . LYS A 1 201 ? 13.727 -48.531 -24.656 1 71.75 201 LYS A CA 1
ATOM 1605 C C . LYS A 1 201 ? 14.156 -49.969 -24.406 1 71.75 201 LYS A C 1
ATOM 1607 O O . LYS A 1 201 ? 13.617 -50.906 -25.016 1 71.75 201 LYS A O 1
ATOM 1612 N N . ARG A 1 202 ? 15.039 -50.094 -23.516 1 71.56 202 ARG A N 1
ATOM 1613 C CA . ARG A 1 202 ? 15.594 -51.438 -23.25 1 71.56 202 ARG A CA 1
ATOM 1614 C C . ARG A 1 202 ? 14.562 -52.312 -22.562 1 71.56 202 ARG A C 1
ATOM 1616 O O . ARG A 1 202 ? 14.523 -53.531 -22.812 1 71.56 202 ARG A O 1
ATOM 1623 N N . ILE A 1 203 ? 13.797 -51.781 -21.734 1 68.88 203 ILE A N 1
ATOM 1624 C CA . ILE A 1 203 ? 12.766 -52.531 -21.031 1 68.88 203 ILE A CA 1
ATOM 1625 C C . ILE A 1 203 ? 11.742 -53.062 -22.031 1 68.88 203 ILE A C 1
ATOM 1627 O O . ILE A 1 203 ? 11.391 -54.25 -21.984 1 68.88 203 ILE A O 1
ATOM 1631 N N . PHE A 1 204 ? 11.273 -52.312 -22.953 1 61.44 204 PHE A N 1
ATOM 1632 C CA . PHE A 1 204 ? 10.172 -52.688 -23.844 1 61.44 204 PHE A CA 1
ATOM 1633 C C . PHE A 1 204 ? 10.695 -53.469 -25.047 1 61.44 204 PHE A C 1
ATOM 1635 O O . PHE A 1 204 ? 9.961 -54.25 -25.641 1 61.44 204 PHE A O 1
ATOM 1642 N N . GLY A 1 205 ? 11.859 -53.219 -25.391 1 60.34 205 GLY A N 1
ATOM 1643 C CA . GLY A 1 205 ? 12.422 -53.969 -26.516 1 60.34 205 GLY A CA 1
ATOM 1644 C C . GLY A 1 205 ? 12.938 -55.344 -26.125 1 60.34 205 GLY A C 1
ATOM 1645 O O . GLY A 1 205 ? 12.508 -56.344 -26.688 1 60.34 205 GLY A O 1
ATOM 1646 N N . GLU A 1 206 ? 13.828 -55.344 -25.188 1 60.09 206 GLU A N 1
ATOM 1647 C CA . GLU A 1 206 ? 14.539 -56.594 -24.891 1 60.09 206 GLU A CA 1
ATOM 1648 C C . GLU A 1 206 ? 13.82 -57.406 -23.812 1 60.09 206 GLU A C 1
ATOM 1650 O O . GLU A 1 206 ? 13.656 -58.625 -23.953 1 60.09 206 GLU A O 1
ATOM 1655 N N . VAL A 1 207 ? 13.289 -56.719 -22.859 1 55.53 207 VAL A N 1
ATOM 1656 C CA . VAL A 1 207 ? 12.867 -57.5 -21.688 1 55.53 207 VAL A CA 1
ATOM 1657 C C . VAL A 1 207 ? 11.438 -57.969 -21.875 1 55.53 207 VAL A C 1
ATOM 1659 O O . VAL A 1 207 ? 11.125 -59.125 -21.578 1 55.53 207 VAL A O 1
ATOM 1662 N N . ILE A 1 208 ? 10.539 -57.125 -22.328 1 54.25 208 ILE A N 1
ATOM 1663 C CA . ILE A 1 208 ? 9.141 -57.5 -22.453 1 54.25 208 ILE A CA 1
ATOM 1664 C C . ILE A 1 208 ? 8.977 -58.469 -23.609 1 54.25 208 ILE A C 1
ATOM 1666 O O . ILE A 1 208 ? 8.219 -59.438 -23.516 1 54.25 208 ILE A O 1
ATOM 1670 N N . ASP A 1 209 ? 9.781 -58.281 -24.703 1 52.66 209 ASP A N 1
ATOM 1671 C CA . ASP A 1 209 ? 9.664 -59.156 -25.859 1 52.66 209 ASP A CA 1
ATOM 1672 C C . ASP A 1 209 ? 10.117 -60.562 -25.516 1 52.66 209 ASP A C 1
ATOM 1674 O O . ASP A 1 209 ? 9.531 -61.531 -25.984 1 52.66 209 ASP A O 1
ATOM 1678 N N . TYR A 1 210 ? 11.109 -60.625 -24.562 1 53.41 210 TYR A N 1
ATOM 1679 C CA . TYR A 1 210 ? 11.641 -61.969 -24.312 1 53.41 210 TYR A CA 1
ATOM 1680 C C . TYR A 1 210 ? 11.094 -62.531 -23.016 1 53.41 210 TYR A C 1
ATOM 1682 O O . TYR A 1 210 ? 11.453 -63.656 -22.625 1 53.41 210 TYR A O 1
ATOM 1690 N N . GLY A 1 211 ? 10.047 -61.906 -22.359 1 54.81 211 GLY A N 1
ATOM 1691 C CA . GLY A 1 211 ? 9.375 -62.406 -21.172 1 54.81 211 GLY A CA 1
ATOM 1692 C C . GLY A 1 211 ? 10.32 -62.656 -20.016 1 54.81 211 GLY A C 1
ATOM 1693 O O . GLY A 1 211 ? 10.086 -63.531 -19.188 1 54.81 211 GLY A O 1
ATOM 1694 N N . GLN A 1 212 ? 11.625 -62.156 -20.047 1 55.72 212 GLN A N 1
ATOM 1695 C CA . GLN A 1 212 ? 12.586 -62.469 -18.984 1 55.72 212 GLN A CA 1
ATOM 1696 C C . GLN A 1 212 ? 12.383 -61.562 -17.781 1 55.72 212 GLN A C 1
ATOM 1698 O O . GLN A 1 212 ? 12.43 -60.344 -17.906 1 55.72 212 GLN A O 1
ATOM 1703 N N . THR A 1 213 ? 12.031 -62.125 -16.609 1 60.19 213 THR A N 1
ATOM 1704 C CA . THR A 1 213 ? 11.617 -61.438 -15.398 1 60.19 213 THR A CA 1
ATOM 1705 C C . THR A 1 213 ? 12.82 -60.812 -14.688 1 60.19 213 THR A C 1
ATOM 1707 O O . THR A 1 213 ? 12.727 -59.719 -14.141 1 60.19 213 THR A O 1
ATOM 1710 N N . ILE A 1 214 ? 14.016 -61.531 -14.617 1 58.56 214 ILE A N 1
ATOM 1711 C CA . ILE A 1 214 ? 15.148 -61.094 -13.797 1 58.56 214 ILE A CA 1
ATOM 1712 C C . ILE A 1 214 ? 15.711 -59.781 -14.352 1 58.56 214 ILE A C 1
ATOM 1714 O O . ILE A 1 214 ? 15.906 -58.812 -13.602 1 58.56 214 ILE A O 1
ATOM 1718 N N . PRO A 1 215 ? 15.883 -59.688 -15.609 1 67.62 215 PRO A N 1
ATOM 1719 C CA . PRO A 1 215 ? 16.406 -58.438 -16.141 1 67.62 215 PRO A CA 1
ATOM 1720 C C . PRO A 1 215 ? 15.438 -57.281 -15.977 1 67.62 215 PRO A C 1
ATOM 1722 O O . PRO A 1 215 ? 15.859 -56.125 -15.797 1 67.62 215 PRO A O 1
ATOM 1725 N N . LEU A 1 216 ? 14.281 -57.625 -15.789 1 69.88 216 LEU A N 1
ATOM 1726 C CA . LEU A 1 216 ? 13.273 -56.594 -15.609 1 69.88 216 LEU A CA 1
ATOM 1727 C C . LEU A 1 216 ? 13.383 -55.969 -14.234 1 69.88 216 LEU A C 1
ATOM 1729 O O . LEU A 1 216 ? 13.273 -54.75 -14.102 1 69.88 216 LEU A O 1
ATOM 1733 N N . LEU A 1 217 ? 13.648 -56.781 -13.25 1 69.69 217 LEU A N 1
ATOM 1734 C CA . LEU A 1 217 ? 13.789 -56.281 -11.898 1 69.69 217 LEU A CA 1
ATOM 1735 C C . LEU A 1 217 ? 15.039 -55.406 -11.773 1 69.69 217 LEU A C 1
ATOM 1737 O O . LEU A 1 217 ? 15.023 -54.375 -11.102 1 69.69 217 LEU A O 1
ATOM 1741 N N . ALA A 1 218 ? 16.094 -55.875 -12.406 1 74 218 ALA A N 1
ATOM 1742 C CA . ALA A 1 218 ? 17.359 -55.125 -12.352 1 74 218 ALA A CA 1
ATOM 1743 C C . ALA A 1 218 ? 17.219 -53.781 -13.031 1 74 218 ALA A C 1
ATOM 1745 O O . ALA A 1 218 ? 17.688 -52.75 -12.508 1 74 218 ALA A O 1
ATOM 1746 N N . ILE A 1 219 ? 16.516 -53.656 -14.07 1 76.62 219 ILE A N 1
ATOM 1747 C CA . ILE A 1 219 ? 16.344 -52.406 -14.82 1 76.62 219 ILE A CA 1
ATOM 1748 C C . ILE A 1 219 ? 15.391 -51.469 -14.07 1 76.62 219 ILE A C 1
ATOM 1750 O O . ILE A 1 219 ? 15.578 -50.25 -14.055 1 76.62 219 ILE A O 1
ATOM 1754 N N . GLY A 1 220 ? 14.445 -52.125 -13.453 1 71.56 220 GLY A N 1
ATOM 1755 C CA . GLY A 1 220 ? 13.531 -51.344 -12.641 1 71.56 220 GLY A CA 1
ATOM 1756 C C . GLY A 1 220 ? 14.211 -50.625 -11.477 1 71.56 220 GLY A C 1
ATOM 1757 O O . GLY A 1 220 ? 13.969 -49.469 -11.234 1 71.56 220 GLY A O 1
ATOM 1758 N N . VAL A 1 221 ? 15.016 -51.375 -10.836 1 73.56 221 VAL A N 1
ATOM 1759 C CA . VAL A 1 221 ? 15.75 -50.812 -9.703 1 73.56 221 VAL A CA 1
ATOM 1760 C C . VAL A 1 221 ? 16.688 -49.719 -10.195 1 73.56 221 VAL A C 1
ATOM 1762 O O . VAL A 1 221 ? 16.797 -48.656 -9.57 1 73.56 221 VAL A O 1
ATOM 1765 N N . PHE A 1 222 ? 17.344 -50 -11.273 1 80.38 222 PHE A N 1
ATOM 1766 C CA . PHE A 1 222 ? 18.25 -49 -11.844 1 80.38 222 PHE A CA 1
ATOM 1767 C C . PHE A 1 222 ? 17.5 -47.75 -12.25 1 80.38 222 PHE A C 1
ATOM 1769 O O . PHE A 1 222 ? 17.984 -46.625 -12.016 1 80.38 222 PHE A O 1
ATOM 1776 N N . LEU A 1 223 ? 16.422 -47.938 -12.797 1 76.88 223 LEU A N 1
ATOM 1777 C CA . LEU A 1 223 ? 15.594 -46.781 -13.195 1 76.88 223 LEU A CA 1
ATOM 1778 C C . LEU A 1 223 ? 15.188 -45.969 -11.977 1 76.88 223 LEU A C 1
ATOM 1780 O O . LEU A 1 223 ? 15.188 -44.719 -12.031 1 76.88 223 LEU A O 1
ATOM 1784 N N . THR A 1 224 ? 14.93 -46.594 -10.938 1 73.81 224 THR A N 1
ATOM 1785 C CA . THR A 1 224 ? 14.523 -45.906 -9.711 1 73.81 224 THR A CA 1
ATOM 1786 C C . THR A 1 224 ? 15.688 -45.125 -9.133 1 73.81 224 THR A C 1
ATOM 1788 O O . THR A 1 224 ? 15.5 -43.969 -8.703 1 73.81 224 THR A O 1
ATOM 1791 N N . LEU A 1 225 ? 16.766 -45.719 -9.141 1 81.31 225 LEU A N 1
ATOM 1792 C CA . LEU A 1 225 ? 17.938 -45.031 -8.609 1 81.31 225 LEU A CA 1
ATOM 1793 C C . LEU A 1 225 ? 18.281 -43.781 -9.453 1 81.31 225 LEU A C 1
ATOM 1795 O O . LEU A 1 225 ? 18.672 -42.75 -8.914 1 81.31 225 LEU A O 1
ATOM 1799 N N . VAL A 1 226 ? 18.125 -43.875 -10.727 1 84.62 226 VAL A N 1
ATOM 1800 C CA . VAL A 1 226 ? 18.406 -42.781 -11.625 1 84.62 226 VAL A CA 1
ATOM 1801 C C . VAL A 1 226 ? 17.375 -41.656 -11.406 1 84.62 226 VAL A C 1
ATOM 1803 O O . VAL A 1 226 ? 17.734 -40.469 -11.414 1 84.62 226 VAL A O 1
ATOM 1806 N N . GLN A 1 227 ? 16.234 -42.062 -11.203 1 77.88 227 GLN A N 1
ATOM 1807 C CA . GLN A 1 227 ? 15.195 -41.094 -10.961 1 77.88 227 GLN A CA 1
ATOM 1808 C C . GLN A 1 227 ? 15.438 -40.344 -9.648 1 77.88 227 GLN A C 1
ATOM 1810 O O . GLN A 1 227 ? 15.227 -39.125 -9.57 1 77.88 227 GLN A O 1
ATOM 1815 N N . ILE A 1 228 ? 15.805 -41.031 -8.641 1 79.5 228 ILE A N 1
ATOM 1816 C CA . ILE A 1 228 ? 16.109 -40.406 -7.359 1 79.5 228 ILE A CA 1
ATOM 1817 C C . ILE A 1 228 ? 17.266 -39.406 -7.52 1 79.5 228 ILE A C 1
ATOM 1819 O O . ILE A 1 228 ? 17.234 -38.312 -6.969 1 79.5 228 ILE A O 1
ATOM 1823 N N . SER A 1 229 ? 18.25 -39.906 -8.242 1 86.44 229 SER A N 1
ATOM 1824 C CA . SER A 1 229 ? 19.391 -39.031 -8.492 1 86.44 229 SER A CA 1
ATOM 1825 C C . SER A 1 229 ? 18.953 -37.781 -9.219 1 86.44 229 SER A C 1
ATOM 1827 O O . SER A 1 229 ? 19.406 -36.656 -8.898 1 86.44 229 SER A O 1
ATOM 1829 N N . MET A 1 230 ? 18.094 -37.906 -10.148 1 83.94 230 MET A N 1
ATOM 1830 C CA . MET A 1 230 ? 17.594 -36.75 -10.914 1 83.94 230 MET A CA 1
ATOM 1831 C C . MET A 1 230 ? 16.891 -35.75 -10 1 83.94 230 MET A C 1
ATOM 1833 O O . MET A 1 230 ? 17.109 -34.562 -10.102 1 83.94 230 MET A O 1
ATOM 1837 N N . ILE A 1 231 ? 16.172 -36.219 -9.117 1 81.56 231 ILE A N 1
ATOM 1838 C CA . ILE A 1 231 ? 15.406 -35.375 -8.211 1 81.56 231 ILE A CA 1
ATOM 1839 C C . ILE A 1 231 ? 16.359 -34.656 -7.258 1 81.56 231 ILE A C 1
ATOM 1841 O O . ILE A 1 231 ? 16.125 -33.5 -6.91 1 81.56 231 ILE A O 1
ATOM 1845 N N . LEU A 1 232 ? 17.297 -35.406 -6.793 1 84.88 232 LEU A N 1
ATOM 1846 C CA . LEU A 1 232 ? 18.281 -34.781 -5.914 1 84.88 232 LEU A CA 1
ATOM 1847 C C . LEU A 1 232 ? 19 -33.625 -6.617 1 84.88 232 LEU A C 1
ATOM 1849 O O . LEU A 1 232 ? 19.25 -32.594 -6.012 1 84.88 232 LEU A O 1
ATOM 1853 N N . PHE A 1 233 ? 19.297 -33.875 -7.875 1 88.12 233 PHE A N 1
ATOM 1854 C CA . PHE A 1 233 ? 19.922 -32.812 -8.641 1 88.12 233 PHE A CA 1
ATOM 1855 C C . PHE A 1 233 ? 18.984 -31.625 -8.797 1 88.12 233 PHE A C 1
ATOM 1857 O O . PHE A 1 233 ? 19.391 -30.469 -8.68 1 88.12 233 PHE A O 1
ATOM 1864 N N . GLU A 1 234 ? 17.766 -31.875 -9.039 1 80.5 234 GLU A N 1
ATOM 1865 C CA . GLU A 1 234 ? 16.75 -30.828 -9.188 1 80.5 234 GLU A CA 1
ATOM 1866 C C . GLU A 1 234 ? 16.578 -30.047 -7.891 1 80.5 234 GLU A C 1
ATOM 1868 O O . GLU A 1 234 ? 16.359 -28.844 -7.918 1 80.5 234 GLU A O 1
ATOM 1873 N N . LEU A 1 235 ? 16.688 -30.719 -6.809 1 82.62 235 LEU A N 1
ATOM 1874 C CA . LEU A 1 235 ? 16.578 -30.078 -5.508 1 82.62 235 LEU A CA 1
ATOM 1875 C C . LEU A 1 235 ? 17.703 -29.078 -5.293 1 82.62 235 LEU A C 1
ATOM 1877 O O . LEU A 1 235 ? 17.484 -27.969 -4.809 1 82.62 235 LEU A O 1
ATOM 1881 N N . VAL A 1 236 ? 18.859 -29.562 -5.613 1 85.31 236 VAL A N 1
ATOM 1882 C CA . VAL A 1 236 ? 20.016 -28.672 -5.461 1 85.31 236 VAL A CA 1
ATOM 1883 C C . VAL A 1 236 ? 19.859 -27.469 -6.379 1 85.31 236 VAL A C 1
ATOM 1885 O O . VAL A 1 236 ? 20.188 -26.344 -5.992 1 85.31 236 VAL A O 1
ATOM 1888 N N . GLU A 1 237 ? 19.375 -27.672 -7.59 1 83.06 237 GLU A N 1
ATOM 1889 C CA . GLU A 1 237 ? 19.094 -26.578 -8.516 1 83.06 237 GLU A CA 1
ATOM 1890 C C . GLU A 1 237 ? 18.141 -25.562 -7.895 1 83.06 237 GLU A C 1
ATOM 1892 O O . GLU A 1 237 ? 18.375 -24.359 -7.969 1 83.06 237 GLU A O 1
ATOM 1897 N N . GLU A 1 238 ? 17.141 -26.016 -7.305 1 77.06 238 GLU A N 1
ATOM 1898 C CA . GLU A 1 238 ? 16.109 -25.172 -6.719 1 77.06 238 GLU A CA 1
ATOM 1899 C C . GLU A 1 238 ? 16.672 -24.359 -5.539 1 77.06 238 GLU A C 1
ATOM 1901 O O . GLU A 1 238 ? 16.344 -23.188 -5.379 1 77.06 238 GLU A O 1
ATOM 1906 N N . ILE A 1 239 ? 17.469 -25.031 -4.734 1 80.5 239 ILE A N 1
ATOM 1907 C CA . ILE A 1 239 ? 18.047 -24.375 -3.568 1 80.5 239 ILE A CA 1
ATOM 1908 C C . ILE A 1 239 ? 18.953 -23.234 -4.02 1 80.5 239 ILE A C 1
ATOM 1910 O O . ILE A 1 239 ? 18.938 -22.141 -3.441 1 80.5 239 ILE A O 1
ATOM 1914 N N . VAL A 1 240 ? 19.719 -23.531 -5.016 1 80.75 240 VAL A N 1
ATOM 1915 C CA . VAL A 1 240 ? 20.625 -22.516 -5.531 1 80.75 240 VAL A CA 1
ATOM 1916 C C . VAL A 1 240 ? 19.828 -21.359 -6.113 1 80.75 240 VAL A C 1
ATOM 1918 O O . VAL A 1 240 ? 20.172 -20.188 -5.914 1 80.75 240 VAL A O 1
ATOM 1921 N N . LEU A 1 241 ? 18.766 -21.625 -6.789 1 80.56 241 LEU A N 1
ATOM 1922 C CA . LEU A 1 241 ? 17.938 -20.594 -7.398 1 80.56 241 LEU A CA 1
ATOM 1923 C C . LEU A 1 241 ? 17.281 -19.719 -6.332 1 80.56 241 LEU A C 1
ATOM 1925 O O . LEU A 1 241 ? 17.203 -18.5 -6.492 1 80.56 241 LEU A O 1
ATOM 1929 N N . VAL A 1 242 ? 16.797 -20.297 -5.316 1 76.81 242 VAL A N 1
ATOM 1930 C CA . VAL A 1 242 ? 16.172 -19.562 -4.227 1 76.81 242 VAL A CA 1
ATOM 1931 C C . VAL A 1 242 ? 17.203 -18.672 -3.539 1 7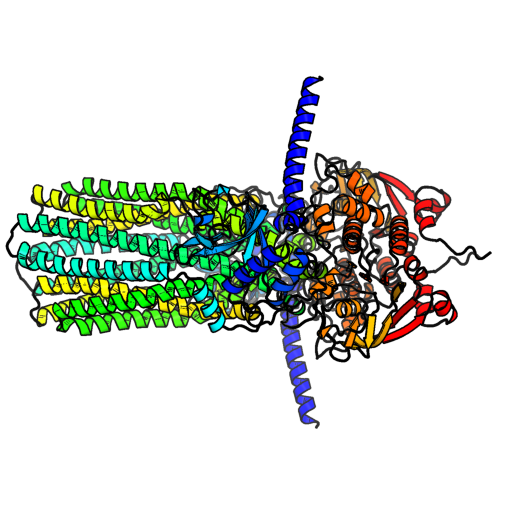6.81 242 VAL A C 1
ATOM 1933 O O . VAL A 1 242 ? 16.906 -17.531 -3.168 1 76.81 242 VAL A O 1
ATOM 1936 N N . ARG A 1 243 ? 18.344 -19.25 -3.365 1 76.88 243 ARG A N 1
ATOM 1937 C CA . ARG A 1 243 ? 19.422 -18.484 -2.746 1 76.88 243 ARG A CA 1
ATOM 1938 C C . ARG A 1 243 ? 19.781 -17.266 -3.584 1 76.88 243 ARG A C 1
ATOM 1940 O O . ARG A 1 243 ? 19.938 -16.156 -3.049 1 76.88 243 ARG A O 1
ATOM 1947 N N . VAL A 1 244 ? 19.953 -17.484 -4.816 1 80 244 VAL A N 1
ATOM 1948 C CA . VAL A 1 244 ? 20.297 -16.391 -5.723 1 80 244 VAL A CA 1
ATOM 1949 C C . VAL A 1 244 ? 19.172 -15.359 -5.75 1 80 244 VAL A C 1
ATOM 1951 O O . VAL A 1 244 ? 19.422 -14.156 -5.703 1 80 244 VAL A O 1
ATOM 1954 N N . SER A 1 245 ? 17.938 -15.797 -5.852 1 81.81 245 SER A N 1
ATOM 1955 C CA . SER A 1 245 ? 16.781 -14.914 -5.902 1 81.81 245 SER A CA 1
ATOM 1956 C C . SER A 1 245 ? 16.656 -14.086 -4.625 1 81.81 245 SER A C 1
ATOM 1958 O O . SER A 1 245 ? 16.312 -12.906 -4.676 1 81.81 245 SER A O 1
ATOM 1960 N N . THR A 1 246 ? 16.906 -14.688 -3.502 1 77.38 246 THR A N 1
ATOM 1961 C CA . THR A 1 246 ? 16.797 -14 -2.219 1 77.38 246 THR A CA 1
ATOM 1962 C C . THR A 1 246 ? 17.875 -12.945 -2.07 1 77.38 246 THR A C 1
ATOM 1964 O O . THR A 1 246 ? 17.625 -11.836 -1.594 1 77.38 246 THR A O 1
ATOM 1967 N N . ARG A 1 247 ? 19.016 -13.312 -2.428 1 78.81 247 ARG A N 1
ATOM 1968 C CA . ARG A 1 247 ? 20.125 -12.359 -2.375 1 78.81 247 ARG A CA 1
ATOM 1969 C C . ARG A 1 247 ? 19.859 -11.164 -3.275 1 78.81 247 ARG A C 1
ATOM 1971 O O . ARG A 1 247 ? 20.125 -10.023 -2.902 1 78.81 247 ARG A O 1
ATOM 1978 N N . LEU A 1 248 ? 19.391 -11.422 -4.406 1 81.94 248 LEU A N 1
ATOM 1979 C CA . LEU A 1 248 ? 19.062 -10.344 -5.336 1 81.94 248 LEU A CA 1
ATOM 1980 C C . LEU A 1 248 ? 17.969 -9.453 -4.77 1 81.94 248 LEU A C 1
ATOM 1982 O O . LEU A 1 248 ? 18.016 -8.234 -4.902 1 81.94 248 LEU A O 1
ATOM 1986 N N . ASP A 1 249 ? 17.031 -10.031 -4.137 1 81.56 249 ASP A N 1
ATOM 1987 C CA . ASP A 1 249 ? 15.914 -9.289 -3.555 1 81.56 249 ASP A CA 1
ATOM 1988 C C . ASP A 1 249 ? 16.391 -8.352 -2.453 1 81.56 249 ASP A C 1
ATOM 1990 O O . ASP A 1 249 ? 15.977 -7.195 -2.389 1 81.56 249 ASP A O 1
ATOM 1994 N N . ILE A 1 250 ? 17.281 -8.875 -1.68 1 81.56 250 ILE A N 1
ATOM 1995 C CA . ILE A 1 250 ? 17.797 -8.086 -0.561 1 81.56 250 ILE A CA 1
ATOM 1996 C C . ILE A 1 250 ? 18.547 -6.867 -1.087 1 81.56 250 ILE A C 1
ATOM 1998 O O . ILE A 1 250 ? 18.297 -5.742 -0.649 1 81.56 250 ILE A O 1
ATOM 2002 N N . ASN A 1 251 ? 19.344 -7.105 -1.998 1 84.06 251 ASN A N 1
ATOM 2003 C CA . ASN A 1 251 ? 20.188 -6.027 -2.506 1 84.06 251 ASN A CA 1
ATOM 2004 C C . ASN A 1 251 ? 19.391 -5.035 -3.344 1 84.06 251 ASN A C 1
ATOM 2006 O O . ASN A 1 251 ? 19.594 -3.826 -3.248 1 84.06 251 ASN A O 1
ATOM 2010 N N . LEU A 1 252 ? 18.531 -5.547 -4.105 1 86.25 252 LEU A N 1
ATOM 2011 C CA . LEU A 1 252 ? 17.781 -4.68 -5.004 1 86.25 252 LEU A CA 1
ATOM 2012 C C . LEU A 1 252 ? 16.766 -3.844 -4.227 1 86.25 252 LEU A C 1
ATOM 2014 O O . LEU A 1 252 ? 16.531 -2.682 -4.562 1 86.25 252 LEU A O 1
ATOM 2018 N N . GLN A 1 253 ? 16.125 -4.426 -3.293 1 86.56 253 GLN A N 1
ATOM 2019 C CA . GLN A 1 253 ? 15.18 -3.672 -2.488 1 86.56 253 GLN A CA 1
ATOM 2020 C C . GLN A 1 253 ? 15.875 -2.568 -1.698 1 86.56 253 GLN A C 1
ATOM 2022 O O . GLN A 1 253 ? 15.344 -1.461 -1.574 1 86.56 253 GLN A O 1
ATOM 2027 N N . ALA A 1 254 ? 17.016 -2.928 -1.151 1 88.5 254 ALA A N 1
ATOM 2028 C CA . ALA A 1 254 ? 17.797 -1.92 -0.44 1 88.5 254 ALA A CA 1
ATOM 2029 C C . ALA A 1 254 ? 18.234 -0.796 -1.378 1 88.5 254 ALA A C 1
ATOM 2031 O O . ALA A 1 254 ? 18.109 0.384 -1.04 1 88.5 254 ALA A O 1
ATOM 2032 N N . ALA A 1 255 ? 18.672 -1.158 -2.508 1 89.75 255 ALA A N 1
ATOM 2033 C CA . ALA A 1 255 ? 19.125 -0.176 -3.486 1 89.75 255 ALA A CA 1
ATOM 2034 C C . ALA A 1 255 ? 17.969 0.711 -3.955 1 89.75 255 ALA A C 1
ATOM 2036 O O . ALA A 1 255 ? 18.156 1.91 -4.18 1 89.75 255 ALA A O 1
ATOM 2037 N N . THR A 1 256 ? 16.844 0.108 -4.133 1 89.75 256 THR A N 1
ATOM 2038 C CA . THR A 1 256 ? 15.672 0.859 -4.566 1 89.75 256 THR A CA 1
ATOM 2039 C C . THR A 1 256 ? 15.25 1.862 -3.498 1 89.75 256 THR A C 1
ATOM 2041 O O . THR A 1 256 ? 14.938 3.014 -3.811 1 89.75 256 THR A O 1
ATOM 2044 N N . MET A 1 257 ? 15.273 1.436 -2.34 1 89.25 257 MET A N 1
ATOM 2045 C CA . MET A 1 257 ? 14.898 2.332 -1.248 1 89.25 257 MET A CA 1
ATOM 2046 C C . MET A 1 257 ? 15.891 3.477 -1.119 1 89.25 257 MET A C 1
ATOM 2048 O O . MET A 1 257 ? 15.5 4.625 -0.896 1 89.25 257 MET A O 1
ATOM 2052 N N . MET A 1 258 ? 17.141 3.152 -1.219 1 90 258 MET A N 1
ATOM 2053 C CA . MET A 1 258 ? 18.172 4.191 -1.184 1 90 258 MET A CA 1
ATOM 2054 C C . MET A 1 258 ? 17.938 5.211 -2.295 1 90 258 MET A C 1
ATOM 2056 O O . MET A 1 258 ? 18.078 6.414 -2.074 1 90 258 MET A O 1
ATOM 2060 N N . ARG A 1 259 ? 17.578 4.742 -3.389 1 89.38 259 ARG A N 1
ATOM 2061 C CA . ARG A 1 259 ? 17.359 5.629 -4.523 1 89.38 259 ARG A CA 1
ATOM 2062 C C . ARG A 1 259 ? 16.125 6.504 -4.297 1 89.38 259 ARG A C 1
ATOM 2064 O O . ARG A 1 259 ? 16.156 7.703 -4.578 1 89.38 259 ARG A O 1
ATOM 2071 N N . ILE A 1 260 ? 15.078 5.93 -3.838 1 90.25 260 ILE A N 1
ATOM 2072 C CA . ILE A 1 260 ? 13.852 6.672 -3.58 1 90.25 260 ILE A CA 1
ATOM 2073 C C . ILE A 1 260 ? 14.125 7.801 -2.586 1 90.25 260 ILE A C 1
ATOM 2075 O O . ILE A 1 260 ? 13.672 8.93 -2.783 1 90.25 260 ILE A O 1
ATOM 2079 N N . LEU A 1 261 ? 14.898 7.5 -1.596 1 88.31 261 LEU A N 1
ATOM 2080 C CA . LEU A 1 261 ? 15.219 8.484 -0.572 1 88.31 261 LEU A CA 1
ATOM 2081 C C . LEU A 1 261 ? 16.109 9.594 -1.141 1 88.31 261 LEU A C 1
ATOM 2083 O O . LEU A 1 261 ? 16.203 10.672 -0.56 1 88.31 261 LEU A O 1
ATOM 2087 N N . SER A 1 262 ? 16.688 9.297 -2.264 1 88.81 262 SER A N 1
ATOM 2088 C CA . SER A 1 262 ? 17.641 10.258 -2.832 1 88.81 262 SER A CA 1
ATOM 2089 C C . SER A 1 262 ? 17.016 11.023 -3.994 1 88.81 262 SER A C 1
ATOM 2091 O O . SER A 1 262 ? 17.656 11.891 -4.59 1 88.81 262 SER A O 1
ATOM 2093 N N . LEU A 1 263 ? 15.812 10.75 -4.34 1 89.31 263 LEU A N 1
ATOM 2094 C CA . LEU A 1 263 ? 15.164 11.43 -5.457 1 89.31 263 LEU A CA 1
ATOM 2095 C C . LEU A 1 263 ? 14.797 12.859 -5.082 1 89.31 263 LEU A C 1
ATOM 2097 O O . LEU A 1 263 ? 14.617 13.18 -3.902 1 89.31 263 LEU A O 1
ATOM 2101 N N . PRO A 1 264 ? 14.695 13.719 -6.039 1 87.25 264 PRO A N 1
ATOM 2102 C CA . PRO A 1 264 ? 14.375 15.117 -5.75 1 87.25 264 PRO A CA 1
ATOM 2103 C C . PRO A 1 264 ? 12.938 15.312 -5.277 1 87.25 264 PRO A C 1
ATOM 2105 O O . PRO A 1 264 ? 12.062 14.492 -5.59 1 87.25 264 PRO A O 1
ATOM 2108 N N . SER A 1 265 ? 12.719 16.359 -4.633 1 81.5 265 SER A N 1
ATOM 2109 C CA . SER A 1 265 ? 11.422 16.656 -4.02 1 81.5 265 SER A CA 1
ATOM 2110 C C . SER A 1 265 ? 10.328 16.797 -5.07 1 81.5 265 SER A C 1
ATOM 2112 O O . SER A 1 265 ? 9.172 16.484 -4.816 1 81.5 265 SER A O 1
ATOM 2114 N N . ASP A 1 266 ? 10.68 17.344 -6.207 1 78.25 266 ASP A N 1
ATOM 2115 C CA . ASP A 1 266 ? 9.711 17.562 -7.273 1 78.25 266 ASP A CA 1
ATOM 2116 C C . ASP A 1 266 ? 9.125 16.25 -7.766 1 78.25 266 ASP A C 1
ATOM 2118 O O . ASP A 1 266 ? 7.992 16.203 -8.242 1 78.25 266 ASP A O 1
ATOM 2122 N N . PHE A 1 267 ? 9.906 15.203 -7.656 1 84.94 267 PHE A N 1
ATOM 2123 C CA . PHE A 1 267 ? 9.461 13.875 -8.07 1 84.94 267 PHE A CA 1
ATOM 2124 C C . PHE A 1 267 ? 8.258 13.422 -7.25 1 84.94 267 PHE A C 1
ATOM 2126 O O . PHE A 1 267 ? 7.312 12.844 -7.789 1 84.94 267 PHE A O 1
ATOM 2133 N N . PHE A 1 268 ? 8.211 13.734 -6.051 1 81.75 268 PHE A N 1
ATOM 2134 C CA . PHE A 1 268 ? 7.23 13.203 -5.113 1 81.75 268 PHE A CA 1
ATOM 2135 C C . PHE A 1 268 ? 5.906 13.953 -5.238 1 81.75 268 PHE A C 1
ATOM 2137 O O . PHE A 1 268 ? 4.883 13.508 -4.715 1 81.75 268 PHE A O 1
ATOM 2144 N N . ARG A 1 269 ? 5.949 15.055 -5.887 1 72.94 269 ARG A N 1
ATOM 2145 C CA . ARG A 1 269 ? 4.723 15.805 -6.125 1 72.94 269 ARG A CA 1
ATOM 2146 C C . ARG A 1 269 ? 3.893 15.164 -7.23 1 72.94 269 ARG A C 1
ATOM 2148 O O . ARG A 1 269 ? 2.682 15.375 -7.309 1 72.94 269 ARG A O 1
ATOM 2155 N N . LYS A 1 270 ? 4.543 14.328 -7.988 1 74.31 270 LYS A N 1
ATOM 2156 C CA . LYS A 1 270 ? 3.9 13.75 -9.164 1 74.31 270 LYS A CA 1
ATOM 2157 C C . LYS A 1 270 ? 3.133 12.484 -8.812 1 74.31 270 LYS A C 1
ATOM 2159 O O . LYS A 1 270 ? 2.229 12.07 -9.539 1 74.31 270 LYS A O 1
ATOM 2164 N N . PHE A 1 271 ? 3.521 11.875 -7.676 1 75.75 271 PHE A N 1
ATOM 2165 C CA . PHE A 1 271 ? 2.922 10.602 -7.301 1 75.75 271 PHE A CA 1
ATOM 2166 C C . PHE A 1 271 ? 2.402 10.641 -5.871 1 75.75 271 PHE A C 1
ATOM 2168 O O . PHE A 1 271 ? 2.959 11.352 -5.023 1 75.75 271 PHE A O 1
ATOM 2175 N N . SER A 1 272 ? 1.291 9.93 -5.645 1 73.94 272 SER A N 1
ATOM 2176 C CA . SER A 1 272 ? 0.872 9.727 -4.262 1 73.94 272 SER A CA 1
ATOM 2177 C C . SER A 1 272 ? 1.785 8.742 -3.545 1 73.94 272 SER A C 1
ATOM 2179 O O . SER A 1 272 ? 2.447 7.922 -4.184 1 73.94 272 SER A O 1
ATOM 2181 N N . ALA A 1 273 ? 1.894 8.867 -2.227 1 75.31 273 ALA A N 1
ATOM 2182 C CA . ALA A 1 273 ? 2.748 7.984 -1.433 1 75.31 273 ALA A CA 1
ATOM 2183 C C . ALA A 1 273 ? 2.371 6.52 -1.643 1 75.31 273 ALA A C 1
ATOM 2185 O O . ALA A 1 273 ? 3.246 5.66 -1.768 1 75.31 273 ALA A O 1
ATOM 2186 N N . GLY A 1 274 ? 1.096 6.25 -1.657 1 71.38 274 GLY A N 1
ATOM 2187 C CA . GLY A 1 274 ? 0.651 4.883 -1.879 1 71.38 274 GLY A CA 1
ATOM 2188 C C . GLY A 1 274 ? 1.015 4.352 -3.252 1 71.38 274 GLY A C 1
ATOM 2189 O O . GLY A 1 274 ? 1.42 3.197 -3.391 1 71.38 274 GLY A O 1
ATOM 2190 N N . GLU A 1 275 ? 0.917 5.164 -4.25 1 74.94 275 GLU A N 1
ATOM 2191 C CA . GLU A 1 275 ? 1.271 4.773 -5.613 1 74.94 275 GLU A CA 1
ATOM 2192 C C . GLU A 1 275 ? 2.764 4.477 -5.73 1 74.94 275 GLU A C 1
ATOM 2194 O O . GLU A 1 275 ? 3.162 3.504 -6.371 1 74.94 275 GLU A O 1
ATOM 2199 N N . LEU A 1 276 ? 3.561 5.316 -5.164 1 80.69 276 LEU A N 1
ATOM 2200 C CA . LEU A 1 276 ? 5.008 5.148 -5.238 1 80.69 276 LEU A CA 1
ATOM 2201 C C . LEU A 1 276 ? 5.445 3.895 -4.488 1 80.69 276 LEU A C 1
ATOM 2203 O O . LEU A 1 276 ? 6.379 3.207 -4.91 1 80.69 276 LEU A O 1
ATOM 2207 N N . ALA A 1 277 ? 4.773 3.662 -3.357 1 77.56 277 ALA A N 1
ATOM 2208 C CA . ALA A 1 277 ? 5.066 2.436 -2.619 1 77.56 277 ALA A CA 1
ATOM 2209 C C . ALA A 1 277 ? 4.742 1.202 -3.457 1 77.56 277 ALA A C 1
ATOM 2211 O O . ALA A 1 277 ? 5.512 0.239 -3.477 1 77.56 277 ALA A O 1
ATOM 2212 N N . GLY A 1 278 ? 3.664 1.228 -4.152 1 74.81 278 GLY A N 1
ATOM 2213 C CA . GLY A 1 278 ? 3.311 0.131 -5.039 1 74.81 278 GLY A CA 1
ATOM 2214 C C . GLY A 1 278 ? 4.289 -0.05 -6.188 1 74.81 278 GLY A C 1
ATOM 2215 O O . GLY A 1 278 ? 4.691 -1.174 -6.496 1 74.81 278 GLY A O 1
ATOM 2216 N N . ARG A 1 279 ? 4.762 0.992 -6.758 1 78 279 ARG A N 1
ATOM 2217 C CA . ARG A 1 279 ? 5.691 0.954 -7.879 1 78 279 ARG A CA 1
ATOM 2218 C C . ARG A 1 279 ? 7.055 0.421 -7.445 1 78 279 ARG A C 1
ATOM 2220 O O . ARG A 1 279 ? 7.75 -0.23 -8.227 1 78 279 ARG A O 1
ATOM 2227 N N . SER A 1 280 ? 7.457 0.734 -6.234 1 83.81 280 SER A N 1
ATOM 2228 C CA . SER A 1 280 ? 8.758 0.307 -5.727 1 83.81 280 SER A CA 1
ATOM 2229 C C . SER A 1 280 ? 8.836 -1.212 -5.617 1 83.81 280 SER A C 1
ATOM 2231 O O . SER A 1 280 ? 9.922 -1.792 -5.723 1 83.81 280 SER A O 1
ATOM 2233 N N . GLU A 1 281 ? 7.758 -1.854 -5.438 1 75.5 281 GLU A N 1
ATOM 2234 C CA . GLU A 1 281 ? 7.719 -3.305 -5.289 1 75.5 281 GLU A CA 1
ATOM 2235 C C . GLU A 1 281 ? 7.969 -4.004 -6.621 1 75.5 281 GLU A C 1
ATOM 2237 O O . GLU A 1 281 ? 8.422 -5.152 -6.652 1 75.5 281 GLU A O 1
ATOM 2242 N N . TYR A 1 282 ? 7.746 -3.279 -7.711 1 76.94 282 TYR A N 1
ATOM 2243 C CA . TYR A 1 282 ? 7.836 -3.887 -9.031 1 76.94 282 TYR A CA 1
ATOM 2244 C C . TYR A 1 282 ? 9.289 -4.047 -9.461 1 76.94 282 TYR A C 1
ATOM 2246 O O . TYR A 1 282 ? 9.609 -4.895 -10.305 1 76.94 282 TYR A O 1
ATOM 2254 N N . ILE A 1 283 ? 10.195 -3.336 -8.859 1 80.75 283 ILE A N 1
ATOM 2255 C CA . ILE A 1 283 ? 11.594 -3.373 -9.289 1 80.75 283 ILE A CA 1
ATOM 2256 C C . ILE A 1 283 ? 12.195 -4.738 -8.961 1 80.75 283 ILE A C 1
ATOM 2258 O O . ILE A 1 283 ? 12.781 -5.391 -9.836 1 80.75 283 ILE A O 1
ATOM 2262 N N . ALA A 1 284 ? 12 -5.137 -7.75 1 75.81 284 ALA A N 1
ATOM 2263 C CA . ALA A 1 284 ? 12.508 -6.445 -7.363 1 75.81 284 ALA A CA 1
ATOM 2264 C C . ALA A 1 284 ? 11.82 -7.562 -8.141 1 75.81 284 ALA A C 1
ATOM 2266 O O . ALA A 1 284 ? 12.445 -8.555 -8.516 1 75.81 284 ALA A O 1
ATOM 2267 N N . MET A 1 285 ? 10.594 -7.352 -8.477 1 78.75 285 MET A N 1
ATOM 2268 C CA . MET A 1 285 ? 9.828 -8.352 -9.219 1 78.75 285 MET A CA 1
ATOM 2269 C C . MET A 1 285 ? 10.367 -8.508 -10.633 1 78.75 285 MET A C 1
ATOM 2271 O O . MET A 1 285 ? 10.438 -9.617 -11.156 1 78.75 285 MET A O 1
ATOM 2275 N N . ILE A 1 286 ? 10.758 -7.418 -11.266 1 85.06 286 ILE A N 1
ATOM 2276 C CA . ILE A 1 286 ? 11.266 -7.426 -12.633 1 85.06 286 ILE A CA 1
ATOM 2277 C C . ILE A 1 286 ? 12.555 -8.242 -12.703 1 85.06 286 ILE A C 1
ATOM 2279 O O . ILE A 1 286 ? 12.664 -9.172 -13.508 1 85.06 286 ILE A O 1
ATOM 2283 N N . ILE A 1 287 ? 13.391 -8.016 -11.812 1 81.88 287 ILE A N 1
ATOM 2284 C CA . ILE A 1 287 ? 14.711 -8.641 -11.852 1 81.88 287 ILE A CA 1
ATOM 2285 C C . ILE A 1 287 ? 14.602 -10.117 -11.484 1 81.88 287 ILE A C 1
ATOM 2287 O O . ILE A 1 287 ? 15.188 -10.977 -12.148 1 81.88 287 ILE A O 1
ATOM 2291 N N . ASN A 1 288 ? 13.781 -10.352 -10.523 1 78.88 288 ASN A N 1
ATOM 2292 C CA . ASN A 1 288 ? 13.594 -11.734 -10.117 1 78.88 288 ASN A CA 1
ATOM 2293 C C . ASN A 1 288 ? 12.938 -12.562 -11.219 1 78.88 288 ASN A C 1
ATOM 2295 O O . ASN A 1 288 ? 13.312 -13.711 -11.453 1 78.88 288 ASN A O 1
ATOM 2299 N N . SER A 1 289 ? 11.992 -11.93 -11.828 1 82.75 28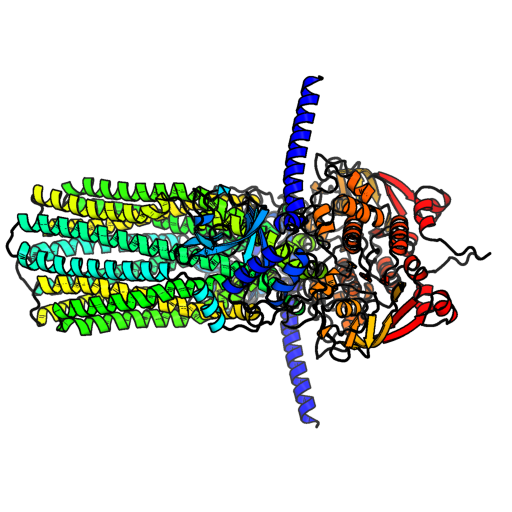9 SER A N 1
ATOM 2300 C CA . SER A 1 289 ? 11.297 -12.633 -12.898 1 82.75 289 SER A CA 1
ATOM 2301 C C . SER A 1 289 ? 12.219 -12.883 -14.086 1 82.75 289 SER A C 1
ATOM 2303 O O . SER A 1 289 ? 12.195 -13.961 -14.688 1 82.75 289 SER A O 1
ATOM 2305 N N . ILE A 1 290 ? 13.023 -11.961 -14.391 1 82.12 290 ILE A N 1
ATOM 2306 C CA . ILE A 1 290 ? 13.945 -12.086 -15.523 1 82.12 290 ILE A CA 1
ATOM 2307 C C . ILE A 1 290 ? 15 -13.141 -15.211 1 82.12 290 ILE A C 1
ATOM 2309 O O . ILE A 1 290 ? 15.289 -14 -16.047 1 82.12 290 ILE A O 1
ATOM 2313 N N . PHE A 1 291 ? 15.461 -13.102 -14.047 1 76.81 291 PHE A N 1
ATOM 2314 C CA . PHE A 1 291 ? 16.547 -14.016 -13.703 1 76.81 291 PHE A CA 1
ATOM 2315 C C . PHE A 1 291 ? 16.016 -15.43 -13.531 1 76.81 291 PHE A C 1
ATOM 2317 O O . PHE A 1 291 ? 16.609 -16.391 -14.039 1 76.81 291 PHE A O 1
ATOM 2324 N N . ASN A 1 292 ? 14.891 -15.531 -12.844 1 74.88 292 ASN A N 1
ATOM 2325 C CA . ASN A 1 292 ? 14.336 -16.859 -12.648 1 74.88 292 ASN A CA 1
ATOM 2326 C C . ASN A 1 292 ? 13.859 -17.469 -13.961 1 74.88 292 ASN A C 1
ATOM 2328 O O . ASN A 1 292 ? 14.164 -18.625 -14.258 1 74.88 292 ASN A O 1
ATOM 2332 N N . SER A 1 293 ? 13.133 -16.688 -14.672 1 79.81 293 SER A N 1
ATOM 2333 C CA . SER A 1 293 ? 12.594 -17.188 -15.93 1 79.81 293 SER A CA 1
ATOM 2334 C C . SER A 1 293 ? 13.68 -17.234 -17.016 1 79.81 293 SER A C 1
ATOM 2336 O O . SER A 1 293 ? 13.688 -18.141 -17.844 1 79.81 293 SER A O 1
ATOM 2338 N N . GLY A 1 294 ? 14.594 -16.266 -17 1 77.44 294 GLY A N 1
ATOM 2339 C CA . GLY A 1 294 ? 15.672 -16.234 -17.969 1 77.44 294 GLY A CA 1
ATOM 2340 C C . GLY A 1 294 ? 16.641 -17.391 -17.828 1 77.44 294 GLY A C 1
ATOM 2341 O O . GLY A 1 294 ? 16.969 -18.047 -18.812 1 77.44 294 GLY A O 1
ATOM 2342 N N . LEU A 1 295 ? 17.047 -17.656 -16.656 1 73.88 295 LEU A N 1
ATOM 2343 C CA . LEU A 1 295 ? 17.969 -18.766 -16.406 1 73.88 295 LEU A CA 1
ATOM 2344 C C . LEU A 1 295 ? 17.297 -20.109 -16.719 1 73.88 295 LEU A C 1
ATOM 2346 O O . LEU A 1 295 ? 17.922 -20.969 -17.359 1 73.88 295 LEU A O 1
ATOM 2350 N N . SER A 1 296 ? 16.047 -20.203 -16.328 1 72.94 296 SER A N 1
ATOM 2351 C CA . SER A 1 296 ? 15.312 -21.422 -16.609 1 72.94 296 SER A CA 1
ATOM 2352 C C . SER A 1 296 ? 15.141 -21.625 -18.109 1 72.94 296 SER A C 1
ATOM 2354 O O . SER A 1 296 ? 15.25 -22.75 -18.609 1 72.94 296 SER A O 1
ATOM 2356 N N . ALA A 1 297 ? 14.914 -20.516 -18.812 1 78.06 297 ALA A N 1
ATOM 2357 C CA . ALA A 1 297 ? 14.711 -20.594 -20.266 1 78.06 297 ALA A CA 1
ATOM 2358 C C . ALA A 1 297 ? 15.977 -21.062 -20.969 1 78.06 297 ALA A C 1
ATOM 2360 O O . ALA A 1 297 ? 15.922 -21.906 -21.859 1 78.06 297 ALA A O 1
ATOM 2361 N N . ILE A 1 298 ? 17.031 -20.531 -20.609 1 76.19 298 ILE A N 1
ATOM 2362 C CA . ILE A 1 298 ? 18.297 -20.875 -21.25 1 76.19 298 ILE A CA 1
ATOM 2363 C C . ILE A 1 298 ? 18.625 -22.344 -21.016 1 76.19 298 ILE A C 1
ATOM 2365 O O . ILE A 1 298 ? 18.938 -23.078 -21.953 1 76.19 298 ILE A O 1
ATOM 2369 N N . PHE A 1 299 ? 18.375 -22.781 -19.922 1 72.75 299 PHE A N 1
ATOM 2370 C CA . PHE A 1 299 ? 18.766 -24.141 -19.562 1 72.75 299 PHE A CA 1
ATOM 2371 C C . PHE A 1 299 ? 17.781 -25.156 -20.125 1 72.75 299 PHE A C 1
ATOM 2373 O O . PHE A 1 299 ? 18.188 -26.219 -20.625 1 72.75 299 PHE A O 1
ATOM 2380 N N . THR A 1 300 ? 16.594 -24.75 -20.031 1 75.75 300 THR A N 1
ATOM 2381 C CA . THR A 1 300 ? 15.578 -25.641 -20.594 1 75.75 300 THR A CA 1
ATOM 2382 C C . THR A 1 300 ? 15.734 -25.781 -22.109 1 75.75 300 THR A C 1
ATOM 2384 O O . THR A 1 300 ? 15.469 -26.828 -22.672 1 75.75 300 THR A O 1
ATOM 2387 N N . ALA A 1 301 ? 16.203 -24.703 -22.719 1 80.06 301 ALA A N 1
ATOM 2388 C CA . ALA A 1 301 ? 16.469 -24.75 -24.141 1 80.06 301 ALA A CA 1
ATOM 2389 C C . ALA A 1 301 ? 17.562 -25.766 -24.469 1 80.06 301 ALA A C 1
ATOM 2391 O O . ALA A 1 301 ? 17.453 -26.531 -25.438 1 80.06 301 ALA A O 1
ATOM 2392 N N . VAL A 1 302 ? 18.547 -25.859 -23.656 1 78.94 302 VAL A N 1
ATOM 2393 C CA . VAL A 1 302 ? 19.656 -26.781 -23.859 1 78.94 302 VAL A CA 1
ATOM 2394 C C . VAL A 1 302 ? 19.172 -28.219 -23.625 1 78.94 302 VAL A C 1
ATOM 2396 O O . VAL A 1 302 ? 19.5 -29.109 -24.406 1 78.94 302 VAL A O 1
ATOM 2399 N N . ILE A 1 303 ? 18.344 -28.359 -22.625 1 79.75 303 ILE A N 1
ATOM 2400 C CA . ILE A 1 303 ? 17.781 -29.656 -22.312 1 79.75 303 ILE A CA 1
ATOM 2401 C C . ILE A 1 303 ? 16.906 -30.141 -23.469 1 79.75 303 ILE A C 1
ATOM 2403 O O . ILE A 1 303 ? 17.016 -31.297 -23.891 1 79.75 303 ILE A O 1
ATOM 2407 N N . SER A 1 304 ? 16.094 -29.203 -23.953 1 83.06 304 SER A N 1
ATOM 2408 C CA . SER A 1 304 ? 15.203 -29.547 -25.047 1 83.06 304 SER A CA 1
ATOM 2409 C C . SER A 1 304 ? 15.992 -30 -26.281 1 83.06 304 SER A C 1
ATOM 2411 O O . SER A 1 304 ? 15.617 -30.969 -26.938 1 83.06 304 SER A O 1
ATOM 2413 N N . LEU A 1 305 ? 17.078 -29.391 -26.547 1 84 305 LEU A N 1
ATOM 2414 C CA . LEU A 1 305 ? 17.906 -29.719 -27.703 1 84 305 LEU A CA 1
ATOM 2415 C C . LEU A 1 305 ? 18.547 -31.094 -27.531 1 84 305 LEU A C 1
ATOM 2417 O O . LEU A 1 305 ? 18.641 -31.875 -28.484 1 84 305 LEU A O 1
ATOM 2421 N N . THR A 1 306 ? 19.016 -31.391 -26.312 1 85.62 306 THR A N 1
ATOM 2422 C CA . THR A 1 306 ? 19.641 -32.688 -26.047 1 85.62 306 THR A CA 1
ATOM 2423 C C . THR A 1 306 ? 18.656 -33.812 -26.219 1 85.62 306 THR A C 1
ATOM 2425 O O . THR A 1 306 ? 18.984 -34.844 -26.812 1 85.62 306 THR A O 1
ATOM 2428 N N . TYR A 1 307 ? 17.438 -33.625 -25.75 1 85.31 307 TYR A N 1
ATOM 2429 C CA . TYR A 1 307 ? 16.422 -34.688 -25.891 1 85.31 307 TYR A CA 1
ATOM 2430 C C . TYR A 1 307 ? 15.992 -34.812 -27.359 1 85.31 307 TYR A C 1
ATOM 2432 O O . TYR A 1 307 ? 15.68 -35.938 -27.797 1 85.31 307 TYR A O 1
ATOM 2440 N N . LEU A 1 308 ? 15.977 -33.719 -28.047 1 87.19 308 LEU A N 1
ATOM 2441 C CA . LEU A 1 308 ? 15.648 -33.75 -29.469 1 87.19 308 LEU A CA 1
ATOM 2442 C C . LEU A 1 308 ? 16.656 -34.594 -30.234 1 87.19 308 LEU A C 1
ATOM 2444 O O . LEU A 1 308 ? 16.281 -35.375 -31.109 1 87.19 308 LEU A O 1
ATOM 2448 N N . ILE A 1 309 ? 17.891 -34.469 -29.859 1 86.38 309 ILE A N 1
ATOM 2449 C CA . ILE A 1 309 ? 18.938 -35.25 -30.5 1 86.38 309 ILE A CA 1
ATOM 2450 C C . ILE A 1 309 ? 18.781 -36.75 -30.141 1 86.38 309 ILE A C 1
ATOM 2452 O O . ILE A 1 309 ? 18.906 -37.625 -31 1 86.38 309 ILE A O 1
ATOM 2456 N N . GLN A 1 310 ? 18.438 -37 -28.984 1 86.44 310 GLN A N 1
ATOM 2457 C CA . GLN A 1 310 ? 18.281 -38.375 -28.531 1 86.44 310 GLN A CA 1
ATOM 2458 C C . GLN A 1 310 ? 17.125 -39.094 -29.25 1 86.44 310 GLN A C 1
ATOM 2460 O O . GLN A 1 310 ? 17.25 -40.219 -29.688 1 86.44 310 GLN A O 1
ATOM 2465 N N . ILE A 1 311 ? 15.961 -38.375 -29.328 1 86.06 311 ILE A N 1
ATOM 2466 C CA . ILE A 1 311 ? 14.781 -39.031 -29.891 1 86.06 311 ILE A CA 1
ATOM 2467 C C . ILE A 1 311 ? 14.969 -39.219 -31.391 1 86.06 311 ILE A C 1
ATOM 2469 O O . ILE A 1 311 ? 14.367 -40.094 -32 1 86.06 311 ILE A O 1
ATOM 2473 N N . SER A 1 312 ? 15.844 -38.375 -32 1 89.06 312 SER A N 1
ATOM 2474 C CA . SER A 1 312 ? 16.156 -38.531 -33.438 1 89.06 312 SER A CA 1
ATOM 2475 C C . SER A 1 312 ? 16.828 -39.875 -33.719 1 89.06 312 SER A C 1
ATOM 2477 O O . SER A 1 312 ? 16.703 -40.438 -34.812 1 89.06 312 SER A O 1
ATOM 2479 N N . PHE A 1 313 ? 17.484 -40.469 -32.656 1 86.62 313 PHE A N 1
ATOM 2480 C CA . PHE A 1 313 ? 18.172 -41.75 -32.812 1 86.62 313 PHE A CA 1
ATOM 2481 C C . PHE A 1 313 ? 17.172 -42.906 -32.719 1 86.62 313 PHE A C 1
ATOM 2483 O O . PHE A 1 313 ? 17.406 -43.969 -33.25 1 86.62 313 PHE A O 1
ATOM 2490 N N . TYR A 1 314 ? 16.109 -42.656 -32.094 1 83.81 314 TYR A N 1
ATOM 2491 C CA . TYR A 1 314 ? 15.109 -43.688 -31.953 1 83.81 314 TYR A CA 1
ATOM 2492 C C . TYR A 1 314 ? 14.18 -43.719 -33.156 1 83.81 314 TYR A C 1
ATOM 2494 O O . TYR A 1 314 ? 13.906 -44.812 -33.719 1 83.81 314 TYR A O 1
ATOM 2502 N N . ALA A 1 315 ? 13.594 -42.594 -33.531 1 88.88 315 ALA A N 1
ATOM 2503 C CA . ALA A 1 315 ? 12.688 -42.469 -34.688 1 88.88 315 ALA A CA 1
ATOM 2504 C C . ALA A 1 315 ? 12.852 -41.125 -35.375 1 88.88 315 ALA A C 1
ATOM 2506 O O . ALA A 1 315 ? 12.148 -40.156 -35.094 1 88.88 315 ALA A O 1
ATOM 2507 N N . SER A 1 316 ? 13.703 -41.062 -36.312 1 87.44 316 SER A N 1
ATOM 2508 C CA . SER A 1 316 ? 14.062 -39.812 -37 1 87.44 316 SER A CA 1
ATOM 2509 C C . SER A 1 316 ? 12.867 -39.25 -37.75 1 87.44 316 SER A C 1
ATOM 2511 O O . SER A 1 316 ? 12.727 -38.031 -37.875 1 87.44 316 SER A O 1
ATOM 2513 N N . PHE A 1 317 ? 11.93 -40.156 -38.219 1 89.44 317 PHE A N 1
ATOM 2514 C CA . PHE A 1 317 ? 10.805 -39.719 -39.031 1 89.44 317 PHE A CA 1
ATOM 2515 C C . PHE A 1 317 ? 9.773 -39 -38.188 1 89.44 317 PHE A C 1
ATOM 2517 O O . PHE A 1 317 ? 8.984 -38.188 -38.719 1 89.44 317 PHE A O 1
ATOM 2524 N N . LEU A 1 318 ? 9.82 -39.188 -36.844 1 92.44 318 LEU A N 1
ATOM 2525 C CA . LEU A 1 318 ? 8.805 -38.625 -35.969 1 92.44 318 LEU A CA 1
ATOM 2526 C C . LEU A 1 318 ? 9.266 -37.281 -35.406 1 92.44 318 LEU A C 1
ATOM 2528 O O . LEU A 1 318 ? 8.461 -36.531 -34.875 1 92.44 318 LEU A O 1
ATOM 2532 N N . VAL A 1 319 ? 10.492 -36.906 -35.625 1 91.19 319 VAL A N 1
ATOM 2533 C CA . VAL A 1 319 ? 11.078 -35.719 -35 1 91.19 319 VAL A CA 1
ATOM 2534 C C . VAL A 1 319 ? 10.453 -34.469 -35.594 1 91.19 319 VAL A C 1
ATOM 2536 O O . VAL A 1 319 ? 10.07 -33.562 -34.875 1 91.19 319 VAL A O 1
ATOM 2539 N N . ILE A 1 320 ? 10.328 -34.406 -36.906 1 90.88 320 ILE A N 1
ATOM 2540 C CA . ILE A 1 320 ? 9.828 -33.219 -37.562 1 90.88 320 ILE A CA 1
ATOM 2541 C C . ILE A 1 320 ? 8.367 -33 -37.188 1 90.88 320 ILE A C 1
ATOM 2543 O O . ILE A 1 320 ? 7.992 -31.891 -36.781 1 90.88 320 ILE A O 1
ATOM 2547 N N . PRO A 1 321 ? 7.52 -34.031 -37.25 1 90.94 321 PRO A N 1
ATOM 2548 C CA . PRO A 1 321 ? 6.141 -33.812 -36.812 1 90.94 321 PRO A CA 1
ATOM 2549 C C . PRO A 1 321 ? 6.043 -33.406 -35.344 1 90.94 321 PRO A C 1
ATOM 2551 O O . PRO A 1 321 ? 5.199 -32.594 -35 1 90.94 321 PRO A O 1
ATOM 2554 N N . ALA A 1 322 ? 6.871 -34 -34.562 1 90.69 322 ALA A N 1
ATOM 2555 C CA . ALA A 1 322 ? 6.875 -33.656 -33.156 1 90.69 322 ALA A CA 1
ATOM 2556 C C . ALA A 1 322 ? 7.246 -32.188 -32.938 1 90.69 322 ALA A C 1
ATOM 2558 O O . ALA A 1 322 ? 6.652 -31.516 -32.094 1 90.69 322 ALA A O 1
ATOM 2559 N N . LEU A 1 323 ? 8.18 -31.719 -33.688 1 89.5 323 LEU A N 1
ATOM 2560 C CA . LEU A 1 323 ? 8.609 -30.328 -33.594 1 89.5 323 LEU A CA 1
ATOM 2561 C C . LEU A 1 323 ? 7.504 -29.391 -34.062 1 89.5 323 LEU A C 1
ATOM 2563 O O . LEU A 1 323 ? 7.32 -28.312 -33.469 1 89.5 323 LEU A O 1
ATOM 2567 N N . ILE A 1 324 ? 6.836 -29.797 -35.094 1 91.94 324 ILE A N 1
ATOM 2568 C CA . ILE A 1 324 ? 5.754 -28.969 -35.625 1 91.94 324 ILE A CA 1
ATOM 2569 C C . ILE A 1 324 ? 4.637 -28.859 -34.594 1 91.94 324 ILE A C 1
ATOM 2571 O O . ILE A 1 324 ? 4.09 -27.781 -34.375 1 91.94 324 ILE A O 1
ATOM 2575 N N . ILE A 1 325 ? 4.344 -29.938 -33.938 1 90.62 325 ILE A N 1
ATOM 2576 C CA . ILE A 1 325 ? 3.309 -29.938 -32.906 1 90.62 325 ILE A CA 1
ATOM 2577 C C . ILE A 1 325 ? 3.709 -29.016 -31.75 1 90.62 325 ILE A C 1
ATOM 2579 O O . ILE A 1 325 ? 2.896 -28.219 -31.266 1 90.62 325 ILE A O 1
ATOM 2583 N N . THR A 1 326 ? 4.926 -29.125 -31.344 1 89.31 326 THR A N 1
ATOM 2584 C CA . THR A 1 326 ? 5.422 -28.328 -30.234 1 89.31 326 THR A CA 1
ATOM 2585 C C . THR A 1 326 ? 5.453 -26.844 -30.609 1 89.31 326 THR A C 1
ATOM 2587 O O . THR A 1 326 ? 5.137 -25.984 -29.781 1 89.31 326 THR A O 1
ATOM 2590 N N . LEU A 1 327 ? 5.824 -26.516 -31.797 1 89.75 327 LEU A N 1
ATOM 2591 C CA . LEU A 1 327 ? 5.883 -25.125 -32.25 1 89.75 327 LEU A CA 1
ATOM 2592 C C . LEU A 1 327 ? 4.484 -24.531 -32.344 1 89.75 327 LEU A C 1
ATOM 2594 O O . LEU A 1 327 ? 4.297 -23.344 -32.031 1 89.75 327 LEU A O 1
ATOM 2598 N N . ILE A 1 328 ? 3.523 -25.344 -32.75 1 92.75 328 ILE A N 1
ATOM 2599 C CA . ILE A 1 328 ? 2.145 -24.875 -32.812 1 92.75 328 ILE A CA 1
ATOM 2600 C C . ILE A 1 328 ? 1.63 -24.594 -31.391 1 92.75 328 ILE A C 1
ATOM 2602 O O . ILE A 1 328 ? 1.006 -23.547 -31.156 1 92.75 328 ILE A O 1
ATOM 2606 N N . LYS A 1 329 ? 1.916 -25.453 -30.484 1 90.12 329 LYS A N 1
ATOM 2607 C CA . LYS A 1 329 ? 1.526 -25.25 -29.094 1 90.12 329 LYS A CA 1
ATOM 2608 C C . LYS A 1 329 ? 2.16 -23.984 -28.531 1 90.12 329 LYS A C 1
ATOM 2610 O O . LYS A 1 329 ? 1.491 -23.188 -27.844 1 90.12 329 LYS A O 1
ATOM 2615 N N . SER A 1 330 ? 3.455 -23.859 -28.797 1 90.12 330 SER A N 1
ATOM 2616 C CA . SER A 1 330 ? 4.18 -22.672 -28.328 1 90.12 330 SER A CA 1
ATOM 2617 C C . SER A 1 330 ? 3.637 -21.406 -28.953 1 90.12 330 SER A C 1
ATOM 2619 O O . SER A 1 330 ? 3.527 -20.375 -28.297 1 90.12 330 SER A O 1
ATOM 2621 N N . GLY A 1 331 ? 3.307 -21.516 -30.219 1 91.44 331 GLY A N 1
ATOM 2622 C CA . GLY A 1 331 ? 2.744 -20.359 -30.922 1 91.44 331 GLY A CA 1
ATOM 2623 C C . GLY A 1 331 ? 1.407 -19.922 -30.359 1 91.44 331 GLY A C 1
ATOM 2624 O O . GLY A 1 331 ? 1.155 -18.719 -30.219 1 91.44 331 GLY A O 1
ATOM 2625 N N . ILE A 1 332 ? 0.549 -20.828 -30.031 1 92.25 332 ILE A N 1
ATOM 2626 C CA . ILE A 1 332 ? -0.751 -20.531 -29.438 1 92.25 332 ILE A CA 1
ATOM 2627 C C . ILE A 1 332 ? -0.561 -19.859 -28.078 1 92.25 332 ILE A C 1
ATOM 2629 O O . ILE A 1 332 ? -1.221 -18.859 -27.766 1 92.25 332 ILE A O 1
ATOM 2633 N N . THR A 1 333 ? 0.35 -20.375 -27.375 1 89.44 333 THR A N 1
ATOM 2634 C CA . THR A 1 333 ? 0.608 -19.828 -26.047 1 89.44 333 THR A CA 1
ATOM 2635 C C . THR A 1 333 ? 1.181 -18.422 -26.141 1 89.44 333 THR A C 1
ATOM 2637 O O . THR A 1 333 ? 0.768 -17.531 -25.391 1 89.44 333 THR A O 1
ATOM 2640 N N . LEU A 1 334 ? 2.131 -18.219 -27.062 1 89.69 334 LEU A N 1
ATOM 2641 C CA . LEU A 1 334 ? 2.748 -16.906 -27.219 1 89.69 334 LEU A CA 1
ATOM 2642 C C . LEU A 1 334 ? 1.731 -15.883 -27.719 1 89.69 334 LEU A C 1
ATOM 2644 O O . LEU A 1 334 ? 1.782 -14.719 -27.328 1 89.69 334 LEU A O 1
ATOM 2648 N N . LEU A 1 335 ? 0.86 -16.359 -28.547 1 91.25 335 LEU A N 1
ATOM 2649 C CA . LEU A 1 335 ? -0.197 -15.469 -29.016 1 91.25 335 LEU A CA 1
ATOM 2650 C C . LEU A 1 335 ? -1.124 -15.07 -27.875 1 91.25 335 LEU A C 1
ATOM 2652 O O . LEU A 1 335 ? -1.554 -13.914 -27.781 1 91.25 335 LEU A O 1
ATOM 2656 N N . ALA A 1 336 ? -1.442 -15.969 -27.078 1 89.12 336 ALA A N 1
ATOM 2657 C CA . ALA A 1 336 ? -2.266 -15.688 -25.891 1 89.12 336 ALA A CA 1
ATOM 2658 C C . ALA A 1 336 ? -1.584 -14.68 -24.984 1 89.12 336 ALA A C 1
ATOM 2660 O O . ALA A 1 336 ? -2.234 -13.781 -24.453 1 89.12 336 ALA A O 1
ATOM 2661 N N . VAL A 1 337 ? -0.324 -14.812 -24.812 1 86.88 337 VAL A N 1
ATOM 2662 C CA . VAL A 1 337 ? 0.443 -13.922 -23.953 1 86.88 337 VAL A CA 1
ATOM 2663 C C . VAL A 1 337 ? 0.467 -12.516 -24.547 1 86.88 337 VAL A C 1
ATOM 2665 O O . VAL A 1 337 ? 0.306 -11.531 -23.828 1 86.88 337 VAL A O 1
ATOM 2668 N N . TYR A 1 338 ? 0.674 -12.492 -25.797 1 87.5 338 TYR A N 1
ATOM 2669 C CA . TYR A 1 338 ? 0.708 -11.211 -26.5 1 87.5 338 TYR A CA 1
ATOM 2670 C C . TYR A 1 338 ? -0.615 -10.477 -26.344 1 87.5 338 TYR A C 1
ATOM 2672 O O . TYR A 1 338 ? -0.635 -9.25 -26.172 1 87.5 338 TYR A O 1
ATOM 2680 N N . MET A 1 339 ? -1.639 -11.172 -26.344 1 87 339 MET A N 1
ATOM 2681 C CA . MET A 1 339 ? -2.963 -10.578 -26.203 1 87 339 MET A CA 1
ATOM 2682 C C . MET A 1 339 ? -3.229 -10.188 -24.75 1 87 339 MET A C 1
ATOM 2684 O O . MET A 1 339 ? -4.02 -9.281 -24.484 1 87 339 MET A O 1
ATOM 2688 N N . GLN A 1 340 ? -2.6 -10.797 -23.875 1 86.31 340 GLN A N 1
ATOM 2689 C CA . GLN A 1 340 ? -2.812 -10.57 -22.438 1 86.31 340 GLN A CA 1
ATOM 2690 C C . GLN A 1 340 ? -2.043 -9.344 -21.969 1 86.31 340 GLN A C 1
ATOM 2692 O O . GLN A 1 340 ? -2.424 -8.711 -20.969 1 86.31 340 GLN A O 1
ATOM 2697 N N . ILE A 1 341 ? -1.027 -8.961 -22.656 1 86.81 341 ILE A N 1
ATOM 2698 C CA . ILE A 1 341 ? -0.095 -7.926 -22.219 1 86.81 341 ILE A CA 1
ATOM 2699 C C . ILE A 1 341 ? -0.833 -6.598 -22.062 1 86.81 341 ILE A C 1
ATOM 2701 O O . ILE A 1 341 ? -0.765 -5.965 -21 1 86.81 341 ILE A O 1
ATOM 2705 N N . PRO A 1 342 ? -1.632 -6.18 -23.031 1 84.56 342 PRO A N 1
ATOM 2706 C CA . PRO A 1 342 ? -2.312 -4.895 -22.844 1 84.56 342 PRO A CA 1
ATOM 2707 C C . PRO A 1 342 ? -3.359 -4.93 -21.734 1 84.56 342 PRO A C 1
ATOM 2709 O O . PRO A 1 342 ? -3.584 -3.918 -21.062 1 84.56 342 PRO A O 1
ATOM 2712 N N . ILE A 1 343 ? -3.977 -6.016 -21.547 1 84.94 343 ILE A N 1
ATOM 2713 C CA . ILE A 1 343 ? -4.984 -6.164 -20.5 1 84.94 343 ILE A CA 1
ATOM 2714 C C . ILE A 1 343 ? -4.316 -6.074 -19.125 1 84.94 343 ILE A C 1
ATOM 2716 O O . ILE A 1 343 ? -4.836 -5.418 -18.219 1 84.94 343 ILE A O 1
ATOM 2720 N N . THR A 1 344 ? -3.201 -6.676 -19.094 1 82.75 344 THR A N 1
ATOM 2721 C CA . THR A 1 344 ? -2.455 -6.656 -17.828 1 82.75 344 THR A CA 1
ATOM 2722 C C . THR A 1 344 ? -1.953 -5.25 -17.531 1 82.75 344 THR A C 1
ATOM 2724 O O . THR A 1 344 ? -1.967 -4.816 -16.375 1 82.75 344 THR A O 1
ATOM 2727 N N . LYS A 1 345 ? -1.52 -4.59 -18.516 1 82.81 345 LYS A N 1
ATOM 2728 C CA . LYS A 1 345 ? -1.051 -3.219 -18.344 1 82.81 345 LYS A CA 1
ATOM 2729 C C . LYS A 1 345 ? -2.162 -2.324 -17.797 1 82.81 345 LYS A C 1
ATOM 2731 O O . LYS A 1 345 ? -1.949 -1.568 -16.844 1 82.81 345 LYS A O 1
ATOM 2736 N N . GLU A 1 346 ? -3.291 -2.463 -18.391 1 83.69 346 GLU A N 1
ATOM 2737 C CA . GLU A 1 346 ? -4.43 -1.661 -17.953 1 83.69 346 GLU A CA 1
ATOM 2738 C C . GLU A 1 346 ? -4.836 -2.023 -16.516 1 83.69 346 GLU A C 1
ATOM 2740 O O . GLU A 1 346 ? -5.164 -1.144 -15.719 1 83.69 346 GLU A O 1
ATOM 2745 N N . HIS A 1 347 ? -4.797 -3.244 -16.219 1 83.88 347 HIS A N 1
ATOM 2746 C CA . HIS A 1 347 ? -5.141 -3.707 -14.875 1 83.88 347 HIS A CA 1
ATOM 2747 C C . HIS A 1 347 ? -4.16 -3.168 -13.844 1 83.88 347 HIS A C 1
ATOM 2749 O O . HIS A 1 347 ? -4.57 -2.723 -12.766 1 83.88 347 HIS A O 1
ATOM 2755 N N . MET A 1 348 ? -2.941 -3.156 -14.188 1 79.19 348 MET A N 1
ATOM 2756 C CA . MET A 1 348 ? -1.916 -2.703 -13.258 1 79.19 348 MET A CA 1
ATOM 2757 C C . MET A 1 348 ? -2.037 -1.205 -13 1 79.19 348 MET A C 1
ATOM 2759 O O . MET A 1 348 ? -1.908 -0.754 -11.859 1 79.19 348 MET A O 1
ATOM 2763 N N . GLU A 1 349 ? -2.275 -0.465 -14.023 1 80.31 349 GLU A N 1
ATOM 2764 C CA . GLU A 1 349 ? -2.436 0.979 -13.891 1 80.31 349 GLU A CA 1
ATOM 2765 C C . GLU A 1 349 ? -3.641 1.321 -13.016 1 80.31 349 GLU A C 1
ATOM 2767 O O . GLU A 1 349 ? -3.551 2.178 -12.133 1 80.31 349 GLU A O 1
ATOM 2772 N N . THR A 1 350 ? -4.719 0.615 -13.289 1 83.81 350 THR A N 1
ATOM 2773 C CA . THR A 1 350 ? -5.938 0.895 -12.539 1 83.81 350 THR A CA 1
ATOM 2774 C C . THR A 1 350 ? -5.82 0.377 -11.109 1 83.81 350 THR A C 1
ATOM 2776 O O . THR A 1 350 ? -6.367 0.978 -10.18 1 83.81 350 THR A O 1
ATOM 2779 N N . SER A 1 351 ? -5.109 -0.667 -10.945 1 82.81 351 SER A N 1
ATOM 2780 C CA . SER A 1 351 ? -4.867 -1.206 -9.609 1 82.81 351 SER A CA 1
ATOM 2781 C C . SER A 1 351 ? -4.039 -0.244 -8.766 1 82.81 351 SER A C 1
ATOM 2783 O O . SER A 1 351 ? -4.312 -0.06 -7.574 1 82.81 351 SER A O 1
ATOM 2785 N N . ALA A 1 352 ? -3.051 0.307 -9.391 1 76.38 352 ALA A N 1
ATOM 2786 C CA . ALA A 1 352 ? -2.227 1.291 -8.695 1 76.38 352 ALA A CA 1
ATOM 2787 C C . ALA A 1 352 ? -3.057 2.498 -8.266 1 76.38 352 ALA A C 1
ATOM 2789 O O . ALA A 1 352 ? -2.898 3.002 -7.152 1 76.38 352 ALA A O 1
ATOM 2790 N N . LYS A 1 353 ? -3.908 2.906 -9.141 1 79.5 353 LYS A N 1
ATOM 2791 C CA . LYS A 1 353 ? -4.781 4.035 -8.828 1 79.5 353 LYS A CA 1
ATOM 2792 C C . LYS A 1 353 ? -5.754 3.688 -7.711 1 79.5 353 LYS A C 1
ATOM 2794 O O . LYS A 1 353 ? -6.047 4.523 -6.852 1 79.5 353 LYS A O 1
ATOM 2799 N N . GLU A 1 354 ? -6.281 2.52 -7.812 1 83.06 354 GLU A N 1
ATOM 2800 C CA . GLU A 1 354 ? -7.188 2.051 -6.77 1 83.06 354 GLU A CA 1
ATOM 2801 C C . GLU A 1 354 ? -6.488 1.996 -5.414 1 83.06 354 GLU A C 1
ATOM 2803 O O . GLU A 1 354 ? -7.062 2.381 -4.395 1 83.06 354 GLU A O 1
ATOM 2808 N N . GLN A 1 355 ? -5.281 1.54 -5.387 1 77.56 355 GLN A N 1
ATOM 2809 C CA . GLN A 1 355 ? -4.508 1.484 -4.148 1 77.56 355 GLN A CA 1
ATOM 2810 C C . GLN A 1 355 ? -4.234 2.885 -3.609 1 77.56 355 GLN A C 1
ATOM 2812 O O . GLN A 1 355 ? -4.301 3.115 -2.4 1 77.56 355 GLN A O 1
ATOM 2817 N N . GLY A 1 356 ? -3.887 3.713 -4.52 1 76.38 356 GLY A N 1
ATOM 2818 C CA . GLY A 1 356 ? -3.689 5.098 -4.125 1 76.38 356 GLY A CA 1
ATOM 2819 C C . GLY A 1 356 ? -4.922 5.723 -3.498 1 76.38 356 GLY A C 1
ATOM 2820 O O . GLY A 1 356 ? -4.828 6.414 -2.482 1 76.38 356 GLY A O 1
ATOM 2821 N N . LEU A 1 357 ? -6.039 5.469 -4.055 1 81.06 357 LEU A N 1
ATOM 2822 C CA . LEU A 1 357 ? -7.285 6.023 -3.543 1 81.06 357 LEU A CA 1
ATOM 2823 C C . LEU A 1 357 ? -7.656 5.391 -2.205 1 81.06 357 LEU A C 1
ATOM 2825 O O . LEU A 1 357 ? -8.133 6.074 -1.299 1 81.06 357 LEU A O 1
ATOM 2829 N N . SER A 1 358 ? -7.469 4.133 -2.156 1 83.44 358 SER A N 1
ATOM 2830 C CA . SER A 1 358 ? -7.75 3.438 -0.903 1 83.44 358 SER A CA 1
ATOM 2831 C C . SER A 1 358 ? -6.902 3.99 0.237 1 83.44 358 SER A C 1
ATOM 2833 O O . SER A 1 358 ? -7.406 4.223 1.337 1 83.44 358 SER A O 1
ATOM 2835 N N . TYR A 1 359 ? -5.719 4.238 -0.057 1 74.81 359 TYR A N 1
ATOM 2836 C CA . TYR A 1 359 ? -4.824 4.812 0.942 1 74.81 359 TYR A CA 1
ATOM 2837 C C . TYR A 1 359 ? -5.27 6.219 1.324 1 74.81 359 TYR A C 1
ATOM 2839 O O . TYR A 1 359 ? -5.273 6.578 2.504 1 74.81 359 TYR A O 1
ATOM 2847 N N . ALA A 1 360 ? -5.57 6.938 0.336 1 75.88 360 ALA A N 1
ATOM 2848 C CA . ALA A 1 360 ? -6.012 8.305 0.579 1 75.88 360 ALA A CA 1
ATOM 2849 C C . ALA A 1 360 ? -7.277 8.336 1.429 1 75.88 360 ALA A C 1
ATOM 2851 O O . ALA A 1 360 ? -7.426 9.188 2.309 1 75.88 360 ALA A O 1
ATOM 2852 N N . MET A 1 361 ? -8.164 7.434 1.179 1 83.62 361 MET A N 1
ATOM 2853 C CA . MET A 1 361 ? -9.438 7.379 1.901 1 83.62 361 MET A CA 1
ATOM 2854 C C . MET A 1 361 ? -9.219 6.965 3.354 1 83.62 361 MET A C 1
ATOM 2856 O O . MET A 1 361 ? -9.812 7.543 4.266 1 83.62 361 MET A O 1
ATOM 2860 N N . ILE A 1 362 ? -8.336 6.066 3.529 1 82.94 362 ILE A N 1
ATOM 2861 C CA . ILE A 1 362 ? -8.07 5.59 4.883 1 82.94 362 ILE A CA 1
ATOM 2862 C C . ILE A 1 362 ? -7.301 6.652 5.664 1 82.94 362 ILE A C 1
ATOM 2864 O O . ILE A 1 362 ? -7.605 6.91 6.832 1 82.94 362 ILE A O 1
ATOM 2868 N N . SER A 1 363 ? -6.355 7.262 4.988 1 76.44 363 SER A N 1
ATOM 2869 C CA . SER A 1 363 ? -5.59 8.328 5.621 1 76.44 363 SER A CA 1
ATOM 2870 C C . SER A 1 363 ? -6.473 9.531 5.934 1 76.44 363 SER A C 1
ATOM 2872 O O . SER A 1 363 ? -6.215 10.266 6.891 1 76.44 363 SER A O 1
ATOM 2874 N N . GLY A 1 364 ? -7.465 9.742 5.125 1 78.75 364 GLY A N 1
ATOM 2875 C CA . GLY A 1 364 ? -8.352 10.883 5.297 1 78.75 364 GLY A CA 1
ATOM 2876 C C . GLY A 1 364 ? -9.695 10.508 5.891 1 78.75 364 GLY A C 1
ATOM 2877 O O . GLY A 1 364 ? -10.688 11.219 5.691 1 78.75 364 GLY A O 1
ATOM 2878 N N . ILE A 1 365 ? -9.758 9.445 6.602 1 84.44 365 ILE A N 1
ATOM 2879 C CA . ILE A 1 365 ? -11.039 8.922 7.082 1 84.44 365 ILE A CA 1
ATOM 2880 C C . ILE A 1 365 ? -11.711 9.953 7.988 1 84.44 365 ILE A C 1
ATOM 2882 O O . ILE A 1 365 ? -12.93 10.094 7.98 1 84.44 365 ILE A O 1
ATOM 2886 N N . HIS A 1 366 ? -10.961 10.695 8.766 1 78.38 366 HIS A N 1
ATOM 2887 C CA . HIS A 1 366 ? -11.523 11.695 9.672 1 78.38 366 HIS A CA 1
ATOM 2888 C C . HIS A 1 366 ? -12.195 12.82 8.891 1 78.38 366 HIS A C 1
ATOM 2890 O O . HIS A 1 366 ? -13.266 13.297 9.273 1 78.38 366 HIS A O 1
ATOM 2896 N N . LYS A 1 367 ? -11.555 13.164 7.855 1 79.88 367 LYS A N 1
ATOM 2897 C CA . LYS A 1 367 ? -12.156 14.203 7.023 1 79.88 367 LYS A CA 1
ATOM 2898 C C . LYS A 1 367 ? -13.445 13.711 6.371 1 79.88 367 LYS A C 1
ATOM 2900 O O . LYS A 1 367 ? -14.406 14.477 6.227 1 79.88 367 LYS A O 1
ATOM 2905 N N . ILE A 1 368 ? -13.398 12.484 5.992 1 84 368 ILE A N 1
ATOM 2906 C CA . ILE A 1 368 ? -14.57 11.898 5.359 1 84 368 ILE A CA 1
ATOM 2907 C C . ILE A 1 368 ? -15.727 11.836 6.363 1 84 368 ILE A C 1
ATOM 2909 O O . ILE A 1 368 ? -16.859 12.211 6.043 1 84 368 ILE A O 1
ATOM 2913 N N . LYS A 1 369 ? -15.422 11.531 7.52 1 83.06 369 LYS A N 1
ATOM 2914 C CA . LYS A 1 369 ? -16.438 11.398 8.555 1 83.06 369 LYS A CA 1
ATOM 2915 C C . LYS A 1 369 ? -16.938 12.773 9.016 1 83.06 369 LYS A C 1
ATOM 2917 O O . LYS A 1 369 ? -18.125 12.938 9.328 1 83.06 369 LYS A O 1
ATOM 2922 N N . LEU A 1 370 ? -16.016 13.672 9.078 1 80.25 370 LEU A N 1
ATOM 2923 C CA . LEU A 1 370 ? -16.375 15.023 9.477 1 80.25 370 LEU A CA 1
ATOM 2924 C C . LEU A 1 370 ? -17.375 15.633 8.492 1 80.25 370 LEU A C 1
ATOM 2926 O O . LEU A 1 370 ? -18.219 16.438 8.875 1 80.25 370 LEU A O 1
ATOM 2930 N N . SER A 1 371 ? -17.203 15.148 7.258 1 76.75 371 SER A N 1
ATOM 2931 C CA . SER A 1 371 ? -18.047 15.703 6.211 1 76.75 371 SER A CA 1
ATOM 2932 C C . SER A 1 371 ? -19.234 14.789 5.918 1 76.75 371 SER A C 1
ATOM 2934 O O . SER A 1 371 ? -20.047 15.07 5.023 1 76.75 371 SER A O 1
ATOM 2936 N N . GLY A 1 372 ? -19.359 13.695 6.609 1 76.75 372 GLY A N 1
ATOM 2937 C CA . GLY A 1 372 ? -20.406 12.742 6.32 1 76.75 372 GLY A CA 1
ATOM 2938 C C . GLY A 1 372 ? -20.422 12.273 4.879 1 76.75 372 GLY A C 1
ATOM 2939 O O . GLY A 1 372 ? -21.469 12.125 4.273 1 76.75 372 GLY A O 1
ATOM 2940 N N . ALA A 1 373 ? -19.219 12.148 4.316 1 78.5 373 ALA A N 1
ATOM 2941 C CA . ALA A 1 373 ? -19.109 11.875 2.885 1 78.5 373 ALA A CA 1
ATOM 2942 C C . ALA A 1 373 ? -18.75 10.414 2.631 1 78.5 373 ALA A C 1
ATOM 2944 O O . ALA A 1 373 ? -18.188 10.078 1.593 1 78.5 373 ALA A O 1
ATOM 2945 N N . GLU A 1 374 ? -19.109 9.539 3.502 1 83.88 374 GLU A N 1
ATOM 2946 C CA . GLU A 1 374 ? -18.734 8.133 3.361 1 83.88 374 GLU A CA 1
ATOM 2947 C C . GLU A 1 374 ? -19.312 7.543 2.076 1 83.88 374 GLU A C 1
ATOM 2949 O O . GLU A 1 374 ? -18.625 6.836 1.346 1 83.88 374 GLU A O 1
ATOM 2954 N N . LYS A 1 375 ? -20.516 7.852 1.751 1 81.12 375 LYS A N 1
ATOM 2955 C CA . LYS A 1 375 ? -21.156 7.305 0.562 1 81.12 375 LYS A CA 1
ATOM 2956 C C . LYS A 1 375 ? -20.484 7.812 -0.711 1 81.12 375 LYS A C 1
ATOM 2958 O O . LYS A 1 375 ? -20.328 7.062 -1.674 1 81.12 375 LYS A O 1
ATOM 2963 N N . ARG A 1 376 ? -20.125 8.992 -0.673 1 78.56 376 ARG A N 1
ATOM 2964 C CA . ARG A 1 376 ? -19.484 9.57 -1.841 1 78.56 376 ARG A CA 1
ATOM 2965 C C . ARG A 1 376 ? -18.078 9 -2.025 1 78.56 376 ARG A C 1
ATOM 2967 O O . ARG A 1 376 ? -17.641 8.773 -3.154 1 78.56 376 ARG A O 1
ATOM 2974 N N . ALA A 1 377 ? -17.453 8.945 -0.867 1 83.69 377 ALA A N 1
ATOM 2975 C CA . ALA A 1 377 ? -16.125 8.336 -0.917 1 83.69 377 ALA A CA 1
ATOM 2976 C C . ALA A 1 377 ? -16.188 6.922 -1.484 1 83.69 377 ALA A C 1
ATOM 2978 O O . ALA A 1 377 ? -15.359 6.535 -2.307 1 83.69 377 ALA A O 1
ATOM 2979 N N . PHE A 1 378 ? -17.188 6.242 -1.111 1 86.5 378 PHE A N 1
ATOM 2980 C CA . PHE A 1 378 ? -17.375 4.883 -1.606 1 86.5 378 PHE A CA 1
ATOM 2981 C C . PHE A 1 378 ? -17.672 4.891 -3.102 1 86.5 378 PHE A C 1
ATOM 2983 O O . PHE A 1 378 ? -17.156 4.051 -3.844 1 86.5 378 PHE A O 1
ATOM 2990 N N . ALA A 1 379 ? -18.516 5.727 -3.51 1 83.5 379 ALA A N 1
ATOM 2991 C CA . ALA A 1 379 ? -18.891 5.809 -4.918 1 83.5 379 ALA A CA 1
ATOM 2992 C C . ALA A 1 379 ? -17.672 6.086 -5.793 1 83.5 379 ALA A C 1
ATOM 2994 O O . ALA A 1 379 ? -17.531 5.5 -6.867 1 83.5 379 ALA A O 1
ATOM 2995 N N . LYS A 1 380 ? -16.875 6.973 -5.332 1 82.56 380 LYS A N 1
ATOM 2996 C CA . LYS A 1 380 ? -15.656 7.281 -6.078 1 82.56 380 LYS A CA 1
ATOM 2997 C C . LYS A 1 380 ? -14.734 6.066 -6.156 1 82.56 380 LYS A C 1
ATOM 2999 O O . LYS A 1 380 ? -14.172 5.777 -7.211 1 82.56 380 LYS A O 1
ATOM 3004 N N . TRP A 1 381 ? -14.57 5.414 -5.043 1 85.69 381 TRP A N 1
ATOM 3005 C CA . TRP A 1 381 ? -13.773 4.195 -5.004 1 85.69 381 TRP A CA 1
ATOM 3006 C C . TRP A 1 381 ? -14.375 3.121 -5.902 1 85.69 381 TRP A C 1
ATOM 3008 O O . TRP A 1 381 ? -13.656 2.447 -6.648 1 85.69 381 TRP A O 1
ATOM 3018 N N . GLY A 1 382 ? -15.695 2.98 -5.855 1 84.69 382 GLY A N 1
ATOM 3019 C CA . GLY A 1 382 ? -16.406 1.978 -6.645 1 84.69 382 GLY A CA 1
ATOM 3020 C C . GLY A 1 382 ? -16.203 2.154 -8.141 1 84.69 382 GLY A C 1
ATOM 3021 O O . GLY A 1 382 ? -16.125 1.173 -8.875 1 84.69 382 GLY A O 1
ATOM 3022 N N . GLU A 1 383 ? -16.109 3.348 -8.523 1 84.25 383 GLU A N 1
ATOM 3023 C CA . GLU A 1 383 ? -15.898 3.643 -9.938 1 84.25 383 GLU A CA 1
ATOM 3024 C C . GLU A 1 383 ? -14.539 3.152 -10.414 1 84.25 383 GLU A C 1
ATOM 3026 O O . GLU A 1 383 ? -14.43 2.52 -11.469 1 84.25 383 GLU A O 1
ATOM 3031 N N . ILE A 1 384 ? -13.516 3.439 -9.664 1 83.94 384 ILE A N 1
ATOM 3032 C CA . ILE A 1 384 ? -12.164 3.027 -10.023 1 83.94 384 ILE A CA 1
ATOM 3033 C C . ILE A 1 384 ? -12.047 1.506 -9.945 1 83.94 384 ILE A C 1
ATOM 3035 O O . ILE A 1 384 ? -11.414 0.879 -10.805 1 83.94 384 ILE A O 1
ATOM 3039 N N . TYR A 1 385 ? -12.633 0.954 -8.953 1 83 385 TYR A N 1
ATOM 3040 C CA . TYR A 1 385 ? -12.586 -0.492 -8.766 1 83 385 TYR A CA 1
ATOM 3041 C C . TYR A 1 385 ? -13.297 -1.212 -9.906 1 83 385 TYR A C 1
ATOM 3043 O O . TYR A 1 385 ? -12.828 -2.252 -10.375 1 83 385 TYR A O 1
ATOM 3051 N N . ALA A 1 386 ? -14.445 -0.677 -10.336 1 81.56 386 ALA A N 1
ATOM 3052 C CA . ALA A 1 386 ? -15.18 -1.253 -11.461 1 81.56 386 ALA A CA 1
ATOM 3053 C C . ALA A 1 386 ? -14.336 -1.245 -12.734 1 81.56 386 ALA A C 1
ATOM 3055 O O . ALA A 1 386 ? -14.352 -2.207 -13.5 1 81.56 386 ALA A O 1
ATOM 3056 N N . ARG A 1 387 ? -13.633 -0.226 -12.938 1 81.38 387 ARG A N 1
ATOM 3057 C CA . ARG A 1 387 ? -12.758 -0.126 -14.102 1 81.38 387 ARG A CA 1
ATOM 3058 C C . ARG A 1 387 ? -11.641 -1.163 -14.031 1 81.38 387 ARG A C 1
ATOM 3060 O O . ARG A 1 387 ? -11.227 -1.706 -15.062 1 81.38 387 ARG A O 1
ATOM 3067 N N . MET A 1 388 ? -11.188 -1.409 -12.812 1 81.5 388 MET A N 1
ATOM 3068 C CA . MET A 1 388 ? -10.125 -2.387 -12.586 1 81.5 388 MET A CA 1
ATOM 3069 C C . MET A 1 388 ? -10.602 -3.795 -12.938 1 81.5 388 MET A C 1
ATOM 3071 O O . MET A 1 388 ? -9.836 -4.598 -13.469 1 81.5 388 MET A O 1
ATOM 3075 N N . LEU A 1 389 ? -11.867 -4.035 -12.703 1 77.81 389 LEU A N 1
ATOM 3076 C CA . LEU A 1 389 ? -12.375 -5.395 -12.836 1 77.81 389 LEU A CA 1
ATOM 3077 C C . LEU A 1 389 ? -12.961 -5.621 -14.227 1 77.81 389 LEU A C 1
ATOM 3079 O O . LEU A 1 389 ? -13.312 -6.746 -14.578 1 77.81 389 LEU A O 1
ATOM 3083 N N . ARG A 1 390 ? -13.078 -4.613 -15 1 75.44 390 ARG A N 1
ATOM 3084 C CA . ARG A 1 390 ? -13.734 -4.707 -16.297 1 75.44 390 ARG A CA 1
ATOM 3085 C C . ARG A 1 390 ? -13.141 -5.84 -17.141 1 75.44 390 ARG A C 1
ATOM 3087 O O . ARG A 1 390 ? -13.883 -6.652 -17.688 1 75.44 390 ARG A O 1
ATOM 3094 N N . HIS A 1 391 ? -11.797 -5.926 -17.156 1 70.94 391 HIS A N 1
ATOM 3095 C CA . HIS A 1 391 ? -11.18 -6.934 -18.016 1 70.94 391 HIS A CA 1
ATOM 3096 C C . HIS A 1 391 ? -10.969 -8.242 -17.266 1 70.94 391 HIS A C 1
ATOM 3098 O O . HIS A 1 391 ? -10.734 -9.289 -17.875 1 70.94 391 HIS A O 1
ATOM 3104 N N . ALA A 1 392 ? -11.016 -8.195 -15.969 1 69.12 392 ALA A N 1
ATOM 3105 C CA . ALA A 1 392 ? -10.891 -9.43 -15.195 1 69.12 392 ALA A CA 1
ATOM 3106 C C . ALA A 1 392 ? -12.156 -10.281 -15.328 1 69.12 392 ALA A C 1
ATOM 3108 O O . ALA A 1 392 ? -12.078 -11.508 -15.406 1 69.12 392 ALA A O 1
ATOM 3109 N N . TYR A 1 393 ? -13.281 -9.578 -15.438 1 65.31 393 TYR A N 1
ATOM 3110 C CA . TYR A 1 393 ? -14.57 -10.266 -15.461 1 65.31 393 TYR A CA 1
ATOM 3111 C C . TYR A 1 393 ? -14.844 -10.844 -16.844 1 65.31 393 TYR A C 1
ATOM 3113 O O . TYR A 1 393 ? -15.422 -11.938 -16.969 1 65.31 393 TYR A O 1
ATOM 3121 N N . ASN A 1 394 ? -14.414 -10.125 -17.906 1 69.44 394 ASN A N 1
ATOM 3122 C CA . ASN A 1 394 ? -14.695 -10.625 -19.25 1 69.44 394 ASN A CA 1
ATOM 3123 C C . ASN A 1 394 ? -13.477 -10.5 -20.172 1 69.44 394 ASN A C 1
ATOM 3125 O O . ASN A 1 394 ? -13.453 -9.656 -21.062 1 69.44 394 ASN A O 1
ATOM 3129 N N . PRO A 1 395 ? -12.539 -11.43 -19.891 1 73.81 395 PRO A N 1
ATOM 3130 C CA . PRO A 1 395 ? -11.383 -11.398 -20.781 1 73.81 395 PRO A CA 1
ATOM 3131 C C . PRO A 1 395 ? -11.734 -11.789 -22.219 1 73.81 395 PRO A C 1
ATOM 3133 O O . PRO A 1 395 ? -12.789 -12.375 -22.453 1 73.81 395 PRO A O 1
ATOM 3136 N N . PRO A 1 396 ? -10.93 -11.461 -23.219 1 79.06 396 PRO A N 1
ATOM 3137 C CA . PRO A 1 396 ? -11.18 -11.898 -24.594 1 79.06 396 PRO A CA 1
ATOM 3138 C C . PRO A 1 396 ? -11.367 -13.406 -24.719 1 79.06 396 PRO A C 1
ATOM 3140 O O . PRO A 1 396 ? -10.742 -14.172 -23.984 1 79.06 396 PRO A O 1
ATOM 3143 N N . THR A 1 397 ? -12.164 -13.797 -25.625 1 79.69 397 THR A N 1
ATOM 3144 C CA . THR A 1 397 ? -12.57 -15.188 -25.797 1 79.69 397 THR A CA 1
ATOM 3145 C C . THR A 1 397 ? -11.359 -16.078 -26.031 1 79.69 397 THR A C 1
ATOM 3147 O O . THR A 1 397 ? -11.312 -17.203 -25.547 1 79.69 397 THR A O 1
ATOM 3150 N N . PHE A 1 398 ? -10.438 -15.539 -26.75 1 85.25 398 PHE A N 1
ATOM 3151 C CA . PHE A 1 398 ? -9.25 -16.328 -27.047 1 85.25 398 PHE A CA 1
ATOM 3152 C C . PHE A 1 398 ? -8.508 -16.703 -25.766 1 85.25 398 PHE A C 1
ATOM 3154 O O . PHE A 1 398 ? -7.98 -17.812 -25.656 1 85.25 398 PHE A O 1
ATOM 3161 N N . LEU A 1 399 ? -8.469 -15.852 -24.859 1 83.75 399 LEU A N 1
ATOM 3162 C CA . LEU A 1 399 ? -7.762 -16.094 -23.594 1 83.75 399 LEU A CA 1
ATOM 3163 C C . LEU A 1 399 ? -8.484 -17.125 -22.75 1 83.75 399 LEU A C 1
ATOM 3165 O O . LEU A 1 399 ? -7.867 -17.828 -21.938 1 83.75 399 LEU A O 1
ATOM 3169 N N . LYS A 1 400 ? -9.719 -17.281 -23.078 1 74.38 400 LYS A N 1
ATOM 3170 C CA . LYS A 1 400 ? -10.508 -18.281 -22.359 1 74.38 400 LYS A CA 1
ATOM 3171 C C . LYS A 1 400 ? -10.312 -19.672 -22.984 1 74.38 400 LYS A C 1
ATOM 3173 O O . LYS A 1 400 ? -10.32 -20.672 -22.266 1 74.38 400 LYS A O 1
ATOM 3178 N N . ILE A 1 401 ? -10.023 -19.672 -24.25 1 81.19 401 ILE A N 1
ATOM 3179 C CA . ILE A 1 401 ? -10.125 -20.938 -24.984 1 81.19 401 ILE A CA 1
ATOM 3180 C C . ILE A 1 401 ? -8.727 -21.5 -25.234 1 81.19 401 ILE A C 1
ATOM 3182 O O . ILE A 1 401 ? -8.57 -22.688 -25.531 1 81.19 401 ILE A O 1
ATOM 3186 N N . TYR A 1 402 ? -7.688 -20.766 -25.109 1 85.88 402 TYR A N 1
ATOM 3187 C CA . TYR A 1 402 ? -6.391 -21.203 -25.609 1 85.88 402 TYR A CA 1
ATOM 3188 C C . TYR A 1 402 ? -5.891 -22.422 -24.844 1 85.88 402 TYR A C 1
ATOM 3190 O O . TYR A 1 402 ? -5.184 -23.266 -25.406 1 85.88 402 TYR A O 1
ATOM 3198 N N . PRO A 1 403 ? -6.203 -22.609 -23.547 1 75.56 403 PRO A N 1
ATOM 3199 C CA . PRO A 1 403 ? -5.781 -23.859 -22.906 1 75.56 403 PRO A CA 1
ATOM 3200 C C . PRO A 1 403 ? -6.406 -25.094 -23.547 1 75.56 403 PRO A C 1
ATOM 3202 O O . PRO A 1 403 ? -5.754 -26.141 -23.656 1 75.56 403 PRO A O 1
ATOM 3205 N N . VAL A 1 404 ? -7.602 -24.938 -24.047 1 73.12 404 VAL A N 1
ATOM 3206 C CA . VAL A 1 404 ? -8.297 -26.016 -24.734 1 73.12 404 VAL A CA 1
ATOM 3207 C C . VAL A 1 404 ? -7.641 -26.281 -26.078 1 73.12 404 VAL A C 1
ATOM 3209 O O . VAL A 1 404 ? -7.469 -27.438 -26.484 1 73.12 404 VAL A O 1
ATOM 3212 N N . LEU A 1 405 ? -7.289 -25.188 -26.656 1 83.25 405 LEU A N 1
ATOM 3213 C CA . LEU A 1 405 ? -6.633 -25.312 -27.953 1 83.25 405 LEU A CA 1
ATOM 3214 C C . LEU A 1 405 ? -5.293 -26.031 -27.828 1 83.25 405 LEU A C 1
ATOM 3216 O O . LEU A 1 405 ? -4.957 -26.875 -28.656 1 83.25 405 LEU A O 1
ATOM 3220 N N . ASN A 1 406 ? -4.539 -25.766 -26.766 1 84.62 406 ASN A N 1
ATOM 3221 C CA . ASN A 1 406 ? -3.246 -26.391 -26.547 1 84.62 406 ASN A CA 1
ATOM 3222 C C . ASN A 1 406 ? -3.398 -27.891 -26.266 1 84.62 406 ASN A C 1
ATOM 3224 O O . ASN A 1 406 ? -2.605 -28.703 -26.75 1 84.62 406 ASN A O 1
ATOM 3228 N N . THR A 1 407 ? -4.375 -28.172 -25.531 1 74.69 407 THR A N 1
ATOM 3229 C CA . THR A 1 407 ? -4.625 -29.578 -25.234 1 74.69 407 THR A CA 1
ATOM 3230 C C . THR A 1 407 ? -5.078 -30.328 -26.484 1 74.69 407 THR A C 1
ATOM 3232 O O . THR A 1 407 ? -4.676 -31.469 -26.703 1 74.69 407 THR A O 1
ATOM 3235 N N . ALA A 1 408 ? -5.922 -29.641 -27.281 1 75.94 408 ALA A N 1
ATOM 3236 C CA . ALA A 1 408 ? -6.379 -30.234 -28.531 1 75.94 408 ALA A CA 1
ATOM 3237 C C . ALA A 1 408 ? -5.207 -30.516 -29.469 1 75.94 408 ALA A C 1
ATOM 3239 O O . ALA A 1 408 ? -5.121 -31.594 -30.062 1 75.94 408 ALA A O 1
ATOM 3240 N N . VAL A 1 409 ? -4.352 -29.562 -29.516 1 85.38 409 VAL A N 1
ATOM 3241 C CA . VAL A 1 409 ? -3.195 -29.719 -30.391 1 85.38 409 VAL A CA 1
ATOM 3242 C C . VAL A 1 409 ? -2.318 -30.859 -29.891 1 85.38 409 VAL A C 1
ATOM 3244 O O . VAL A 1 409 ? -1.806 -31.641 -30.688 1 85.38 409 VAL A O 1
ATOM 3247 N N . SER A 1 410 ? -2.113 -30.984 -28.562 1 82.62 410 SER A N 1
ATOM 3248 C CA . SER A 1 410 ? -1.301 -32.031 -27.984 1 82.62 410 SER A CA 1
ATOM 3249 C C . SER A 1 410 ? -1.914 -33.406 -28.25 1 82.62 410 SER A C 1
ATOM 3251 O O . SER A 1 410 ? -1.205 -34.344 -28.594 1 82.62 410 SER A O 1
ATOM 3253 N N . THR A 1 411 ? -3.225 -33.5 -28.172 1 72.81 411 THR A N 1
ATOM 3254 C CA . THR A 1 411 ? -3.9 -34.781 -28.359 1 72.81 411 THR A CA 1
ATOM 3255 C C . THR A 1 411 ? -3.904 -35.188 -29.828 1 72.81 411 THR A C 1
ATOM 3257 O O . THR A 1 411 ? -3.58 -36.344 -30.156 1 72.81 411 THR A O 1
ATOM 3260 N N . ILE A 1 412 ? -4.277 -34.219 -30.625 1 76.62 412 ILE A N 1
ATOM 3261 C CA . ILE A 1 412 ? -4.254 -34.469 -32.062 1 76.62 412 ILE A CA 1
ATOM 3262 C C . ILE A 1 412 ? -2.832 -34.844 -32.5 1 76.62 412 ILE A C 1
ATOM 3264 O O . ILE A 1 412 ? -2.635 -35.719 -33.344 1 76.62 412 ILE A O 1
ATOM 3268 N N . GLY A 1 413 ? -1.875 -34.125 -31.953 1 84.25 413 GLY A N 1
ATOM 3269 C CA . GLY A 1 413 ? -0.48 -34.375 -32.281 1 84.25 413 GLY A CA 1
ATOM 3270 C C . GLY A 1 413 ? -0.057 -35.781 -31.922 1 84.25 413 GLY A C 1
ATOM 3271 O O . GLY A 1 413 ? 0.656 -36.438 -32.688 1 84.25 413 GLY A O 1
ATOM 3272 N N . THR A 1 414 ? -0.455 -36.281 -30.766 1 77.38 414 THR A N 1
ATOM 3273 C CA . THR A 1 414 ? -0.122 -37.625 -30.344 1 77.38 414 THR A CA 1
ATOM 3274 C C . THR A 1 414 ? -0.707 -38.656 -31.312 1 77.38 414 THR A C 1
ATOM 3276 O O . THR A 1 414 ? -0.063 -39.656 -31.625 1 77.38 414 THR A O 1
ATOM 3279 N N . ILE A 1 415 ? -1.918 -38.375 -31.828 1 73.69 415 ILE A N 1
ATOM 3280 C CA . ILE A 1 415 ? -2.562 -39.281 -32.781 1 73.69 415 ILE A CA 1
ATOM 3281 C C . ILE A 1 415 ? -1.777 -39.281 -34.094 1 73.69 415 ILE A C 1
ATOM 3283 O O . ILE A 1 415 ? -1.541 -40.312 -34.688 1 73.69 415 ILE A O 1
ATOM 3287 N N . VAL A 1 416 ? -1.44 -38.094 -34.469 1 82.25 416 VAL A N 1
ATOM 3288 C CA . VAL A 1 416 ? -0.688 -37.938 -35.719 1 82.25 416 VAL A CA 1
ATOM 3289 C C . VAL A 1 416 ? 0.639 -38.688 -35.594 1 82.25 416 VAL A C 1
ATOM 3291 O O . VAL A 1 416 ? 1.051 -39.375 -36.531 1 82.25 416 VAL A O 1
ATOM 3294 N N . LEU A 1 417 ? 1.353 -38.656 -34.469 1 86.44 417 LEU A N 1
ATOM 3295 C CA . LEU A 1 417 ? 2.635 -39.312 -34.281 1 86.44 417 LEU A CA 1
ATOM 3296 C C . LEU A 1 417 ? 2.469 -40.844 -34.281 1 86.44 417 LEU A C 1
ATOM 3298 O O . LEU A 1 417 ? 3.314 -41.562 -34.844 1 86.44 417 LEU A O 1
ATOM 3302 N N . TYR A 1 418 ? 1.417 -41.25 -33.75 1 75.75 418 TYR A N 1
ATOM 3303 C CA . TYR A 1 418 ? 1.147 -42.688 -33.719 1 75.75 418 TYR A CA 1
ATOM 3304 C C . TYR A 1 418 ? 0.914 -43.219 -35.156 1 75.75 418 TYR A C 1
ATOM 3306 O O . TYR A 1 418 ? 1.429 -44.281 -35.5 1 75.75 418 TYR A O 1
ATOM 3314 N N . VAL A 1 419 ? 0.07 -42.5 -36 1 76.5 419 VAL A N 1
ATOM 3315 C CA . VAL A 1 419 ? -0.252 -42.906 -37.344 1 76.5 419 VAL A CA 1
ATOM 3316 C C . VAL A 1 419 ? 1.02 -42.938 -38.188 1 76.5 419 VAL A C 1
ATOM 3318 O O . VAL A 1 419 ? 1.235 -43.875 -38.969 1 76.5 419 VAL A O 1
ATOM 3321 N N . ILE A 1 420 ? 1.831 -41.969 -37.969 1 86.12 420 ILE A N 1
ATOM 3322 C CA . ILE A 1 420 ? 3.074 -41.906 -38.719 1 86.12 420 ILE A CA 1
ATOM 3323 C C . ILE A 1 420 ? 3.996 -43.062 -38.312 1 86.12 420 ILE A C 1
ATOM 3325 O O . ILE A 1 420 ? 4.676 -43.656 -39.156 1 86.12 420 ILE A O 1
ATOM 3329 N N . SER A 1 421 ? 4.059 -43.375 -37.031 1 83.62 421 SER A N 1
ATOM 3330 C CA . SER A 1 421 ? 4.883 -44.469 -36.531 1 83.62 421 SER A CA 1
ATOM 3331 C C . SER A 1 421 ? 4.434 -45.812 -37.125 1 83.62 421 SER A C 1
ATOM 3333 O O . SER A 1 421 ? 5.262 -46.625 -37.469 1 83.62 421 SER A O 1
ATOM 3335 N N . TYR A 1 422 ? 3.162 -45.969 -37.156 1 74.25 422 TYR A N 1
ATOM 3336 C CA . TYR A 1 422 ? 2.604 -47.219 -37.688 1 74.25 422 TYR A CA 1
ATOM 3337 C C . TYR A 1 422 ? 2.932 -47.375 -39.188 1 74.25 422 TYR A C 1
ATOM 3339 O O . TYR A 1 422 ? 3.326 -48.438 -39.625 1 74.25 422 TYR A O 1
ATOM 3347 N N . LYS A 1 423 ? 2.787 -46.375 -39.969 1 80.25 423 LYS A N 1
ATOM 3348 C CA . LYS A 1 423 ? 3.02 -46.438 -41.406 1 80.25 423 LYS A CA 1
ATOM 3349 C C . LYS A 1 423 ? 4.492 -46.688 -41.719 1 80.25 423 LYS A C 1
ATOM 3351 O O . LYS A 1 423 ? 4.824 -47.312 -42.75 1 80.25 423 LYS A O 1
ATOM 3356 N N . ASN A 1 424 ? 5.379 -46.156 -40.875 1 85.38 424 ASN A N 1
ATOM 3357 C CA . ASN A 1 424 ? 6.809 -46.281 -41.156 1 85.38 424 ASN A CA 1
ATOM 3358 C C . ASN A 1 424 ? 7.406 -47.5 -40.469 1 85.38 424 ASN A C 1
ATOM 3360 O O . ASN A 1 424 ? 8.617 -47.75 -40.531 1 85.38 424 ASN A O 1
ATOM 3364 N N . GLY A 1 425 ? 6.656 -48.406 -39.844 1 79.31 425 GLY A N 1
ATOM 3365 C CA . GLY A 1 425 ? 7.082 -49.656 -39.25 1 79.31 425 GLY A CA 1
ATOM 3366 C C . GLY A 1 425 ? 8.023 -49.5 -38.062 1 79.31 425 GLY A C 1
ATOM 3367 O O . GLY A 1 425 ? 9.016 -50.219 -37.969 1 79.31 425 GLY A O 1
ATOM 3368 N N . ILE A 1 426 ? 7.801 -48.438 -37.281 1 80.81 426 ILE A N 1
ATOM 3369 C CA . ILE A 1 426 ? 8.617 -48.219 -36.094 1 80.81 426 ILE A CA 1
ATOM 3370 C C . ILE A 1 426 ? 8.25 -49.219 -35.031 1 80.81 426 ILE A C 1
ATOM 3372 O O . ILE A 1 426 ? 7.066 -49.531 -34.812 1 80.81 426 ILE A O 1
ATOM 3376 N N . SER A 1 427 ? 9.297 -49.844 -34.469 1 74.94 427 SER A N 1
ATOM 3377 C CA . SER A 1 427 ? 9.055 -50.875 -33.438 1 74.94 427 SER A CA 1
ATOM 3378 C C . SER A 1 427 ? 8.375 -50.281 -32.219 1 74.94 427 SER A C 1
ATOM 3380 O O . SER A 1 427 ? 8.461 -49.062 -31.984 1 74.94 427 SER A O 1
ATOM 3382 N N . ALA A 1 428 ? 7.629 -51.094 -31.453 1 68.56 428 ALA A N 1
ATOM 3383 C CA . ALA A 1 428 ? 6.965 -50.656 -30.234 1 68.56 428 ALA A CA 1
ATOM 3384 C C . ALA A 1 428 ? 7.965 -50.062 -29.234 1 68.56 428 ALA A C 1
ATOM 3386 O O . ALA A 1 428 ? 7.676 -49.094 -28.562 1 68.56 428 ALA A O 1
ATOM 3387 N N . ALA A 1 429 ? 9.203 -50.719 -29.172 1 70.12 429 ALA A N 1
ATOM 3388 C CA . ALA A 1 429 ? 10.242 -50.25 -28.266 1 70.12 429 ALA A CA 1
ATOM 3389 C C . ALA A 1 429 ? 10.734 -48.844 -28.656 1 70.12 429 ALA A C 1
ATOM 3391 O O . ALA A 1 429 ? 10.906 -48 -27.812 1 70.12 429 ALA A O 1
ATOM 3392 N N . ASP A 1 430 ? 10.836 -48.656 -29.969 1 78.94 430 ASP A N 1
ATOM 3393 C CA . ASP A 1 430 ? 11.312 -47.375 -30.469 1 78.94 430 ASP A CA 1
ATOM 3394 C C . ASP A 1 430 ? 10.242 -46.312 -30.312 1 78.94 430 ASP A C 1
ATOM 3396 O O . ASP A 1 430 ? 10.562 -45.156 -30.016 1 78.94 430 ASP A O 1
ATOM 3400 N N . TYR A 1 431 ? 9.031 -46.656 -30.406 1 78.25 431 TYR A N 1
ATOM 3401 C CA . TYR A 1 431 ? 7.953 -45.688 -30.297 1 78.25 431 TYR A CA 1
ATOM 3402 C C . TYR A 1 431 ? 7.785 -45.219 -28.844 1 78.25 431 TYR A C 1
ATOM 3404 O O . TYR A 1 431 ? 7.59 -44.031 -28.578 1 78.25 431 TYR A O 1
ATOM 3412 N N . ILE A 1 432 ? 7.875 -46.125 -27.922 1 72.44 432 ILE A N 1
ATOM 3413 C CA . ILE A 1 432 ? 7.719 -45.781 -26.516 1 72.44 432 ILE A CA 1
ATOM 3414 C C . ILE A 1 432 ? 8.898 -44.906 -26.047 1 72.44 432 ILE A C 1
ATOM 3416 O O . ILE A 1 432 ? 8.719 -43.969 -25.281 1 72.44 432 ILE A O 1
ATOM 3420 N N . ALA A 1 433 ? 10.055 -45.312 -26.578 1 75 433 ALA A N 1
ATOM 3421 C CA . ALA A 1 433 ? 11.234 -44.5 -26.281 1 75 433 ALA A CA 1
ATOM 3422 C C . ALA A 1 433 ? 11.078 -43.062 -26.844 1 75 433 ALA A C 1
ATOM 3424 O O . ALA A 1 433 ? 11.438 -42.094 -26.188 1 75 433 ALA A O 1
ATOM 3425 N N . PHE A 1 434 ? 10.523 -43 -28.062 1 83.56 434 PHE A N 1
ATOM 3426 C CA . PHE A 1 434 ? 10.297 -41.719 -28.703 1 83.56 434 PHE A CA 1
ATOM 3427 C C . PHE A 1 434 ? 9.289 -40.875 -27.922 1 83.56 434 PHE A C 1
ATOM 3429 O O . PHE A 1 434 ? 9.508 -39.688 -27.656 1 83.56 434 PHE A O 1
ATOM 3436 N N . THR A 1 435 ? 8.242 -41.5 -27.516 1 79.56 435 THR A N 1
ATOM 3437 C CA . THR A 1 435 ? 7.184 -40.781 -26.828 1 79.56 435 THR A CA 1
ATOM 3438 C C . THR A 1 435 ? 7.656 -40.281 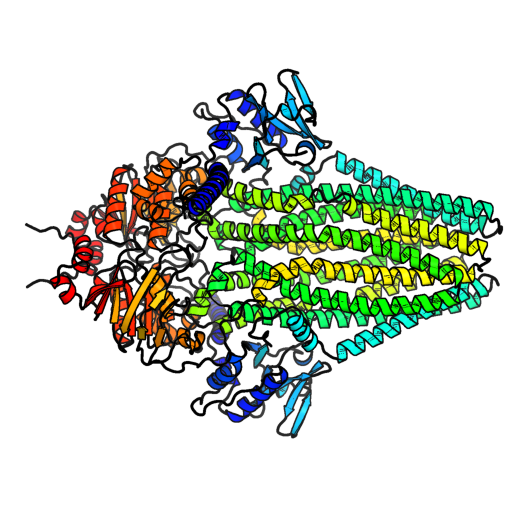-25.469 1 79.56 435 THR A C 1
ATOM 3440 O O . THR A 1 435 ? 7.277 -39.219 -25.016 1 79.56 435 THR A O 1
ATOM 3443 N N . THR A 1 436 ? 8.438 -41.125 -24.766 1 74.38 436 THR A N 1
ATOM 3444 C CA . THR A 1 436 ? 9 -40.719 -23.484 1 74.38 436 THR A CA 1
ATOM 3445 C C . THR A 1 436 ? 9.945 -39.531 -23.672 1 74.38 436 THR A C 1
ATOM 3447 O O . THR A 1 436 ? 9.883 -38.562 -22.906 1 74.38 436 THR A O 1
ATOM 3450 N N . GLY A 1 437 ? 10.773 -39.688 -24.656 1 79.94 437 GLY A N 1
ATOM 3451 C CA . GLY A 1 437 ? 11.664 -38.562 -24.953 1 79.94 437 GLY A CA 1
ATOM 3452 C C . GLY A 1 437 ? 10.922 -37.344 -25.391 1 79.94 437 GLY A C 1
ATOM 3453 O O . GLY A 1 437 ? 11.305 -36.219 -25.031 1 79.94 437 GLY A O 1
ATOM 3454 N N . PHE A 1 438 ? 9.859 -37.562 -26.125 1 85 438 PHE A N 1
ATOM 3455 C CA . PHE A 1 438 ? 9.062 -36.438 -26.609 1 85 438 PHE A CA 1
ATOM 3456 C C . PHE A 1 438 ? 8.375 -35.719 -25.453 1 85 438 PHE A C 1
ATOM 3458 O O . PHE A 1 438 ? 8.203 -34.5 -25.484 1 85 438 PHE A O 1
ATOM 3465 N N . ALA A 1 439 ? 8.039 -36.438 -24.453 1 78 439 ALA A N 1
ATOM 3466 C CA . ALA A 1 439 ? 7.449 -35.844 -23.266 1 78 439 ALA A CA 1
ATOM 3467 C C . ALA A 1 439 ? 8.43 -34.875 -22.594 1 78 439 ALA A C 1
ATOM 3469 O O . ALA A 1 439 ? 8.039 -33.781 -22.141 1 78 439 ALA A O 1
ATOM 3470 N N . PHE A 1 440 ? 9.672 -35.25 -22.609 1 78.62 440 PHE A N 1
ATOM 3471 C CA . PHE A 1 440 ? 10.695 -34.406 -22.031 1 78.62 440 PHE A CA 1
ATOM 3472 C C . PHE A 1 440 ? 10.914 -33.156 -22.891 1 78.62 440 PHE A C 1
ATOM 3474 O O . PHE A 1 440 ? 11.062 -32.062 -22.375 1 78.62 440 PHE A O 1
ATOM 3481 N N . VAL A 1 441 ? 10.891 -33.375 -24.188 1 82.38 441 VAL A N 1
ATOM 3482 C CA . VAL A 1 441 ? 11.062 -32.25 -25.109 1 82.38 441 VAL A CA 1
ATOM 3483 C C . VAL A 1 441 ? 9.883 -31.281 -24.969 1 82.38 441 VAL A C 1
ATOM 3485 O O . VAL A 1 441 ? 10.07 -30.062 -24.891 1 82.38 441 VAL A O 1
ATOM 3488 N N . SER A 1 442 ? 8.703 -31.844 -24.938 1 84.62 442 SER A N 1
ATOM 3489 C CA . SER A 1 442 ? 7.492 -31.047 -24.812 1 84.62 442 SER A CA 1
ATOM 3490 C C . SER A 1 442 ? 7.477 -30.266 -23.5 1 84.62 442 SER A C 1
ATOM 3492 O O . SER A 1 442 ? 7.031 -29.125 -23.469 1 84.62 442 SER A O 1
ATOM 3494 N N . GLY A 1 443 ? 7.891 -30.938 -22.422 1 79 443 GLY A N 1
ATOM 3495 C CA . GLY A 1 443 ? 7.996 -30.266 -21.141 1 79 443 GLY A CA 1
ATOM 3496 C C . GLY A 1 443 ? 8.992 -29.125 -21.141 1 79 443 GLY A C 1
ATOM 3497 O O . GLY A 1 443 ? 8.703 -28.047 -20.625 1 79 443 GLY A O 1
ATOM 3498 N N . ALA A 1 444 ? 10.078 -29.375 -21.734 1 78.69 444 ALA A N 1
ATOM 3499 C CA . ALA A 1 444 ? 11.133 -28.359 -21.828 1 78.69 444 ALA A CA 1
ATOM 3500 C C . ALA A 1 444 ? 10.68 -27.156 -22.656 1 78.69 444 ALA A C 1
ATOM 3502 O O . ALA A 1 444 ? 10.898 -26.016 -22.281 1 78.69 444 ALA A O 1
ATOM 3503 N N . LEU A 1 445 ? 10.008 -27.438 -23.719 1 82.25 445 LEU A N 1
ATOM 3504 C CA . LEU A 1 445 ? 9.57 -26.359 -24.609 1 82.25 445 LEU A CA 1
ATOM 3505 C C . LEU A 1 445 ? 8.43 -25.578 -23.969 1 82.25 445 LEU A C 1
ATOM 3507 O O . LEU A 1 445 ? 8.312 -24.359 -24.188 1 82.25 445 LEU A O 1
ATOM 3511 N N . SER A 1 446 ? 7.625 -26.312 -23.312 1 82.81 446 SER A N 1
ATOM 3512 C CA . SER A 1 446 ? 6.566 -25.625 -22.578 1 82.81 446 SER A CA 1
ATOM 3513 C C . SER A 1 446 ? 7.145 -24.688 -21.531 1 82.81 446 SER A C 1
ATOM 3515 O O . SER A 1 446 ? 6.648 -23.562 -21.344 1 82.81 446 SER A O 1
ATOM 3517 N N . SER A 1 447 ? 8.141 -25.172 -20.828 1 81.88 447 SER A N 1
ATOM 3518 C CA . SER A 1 447 ? 8.82 -24.344 -19.844 1 81.88 447 SER A CA 1
ATOM 3519 C C . SER A 1 447 ? 9.461 -23.125 -20.484 1 81.88 447 SER A C 1
ATOM 3521 O O . SER A 1 447 ? 9.438 -22.031 -19.922 1 81.88 447 SER A O 1
ATOM 3523 N N . LEU A 1 448 ? 9.984 -23.312 -21.609 1 82.44 448 LEU A N 1
ATOM 3524 C CA . LEU A 1 448 ? 10.586 -22.219 -22.359 1 82.44 448 LEU A CA 1
ATOM 3525 C C . LEU A 1 448 ? 9.531 -21.203 -22.766 1 82.44 448 LEU A C 1
ATOM 3527 O O . LEU A 1 448 ? 9.75 -19.984 -22.656 1 82.44 448 LEU A O 1
ATOM 3531 N N . THR A 1 449 ? 8.469 -21.688 -23.266 1 85.25 449 THR A N 1
ATOM 3532 C CA . THR A 1 449 ? 7.375 -20.812 -23.672 1 85.25 449 THR A CA 1
ATOM 3533 C C . THR A 1 449 ? 6.852 -20.016 -22.484 1 85.25 449 THR A C 1
ATOM 3535 O O . THR A 1 449 ? 6.562 -18.812 -22.625 1 85.25 449 THR A O 1
ATOM 3538 N N . THR A 1 450 ? 6.801 -20.641 -21.375 1 82.44 450 THR A N 1
ATOM 3539 C CA . THR A 1 450 ? 6.34 -19.953 -20.172 1 82.44 450 THR A CA 1
ATOM 3540 C C . THR A 1 450 ? 7.344 -18.891 -19.734 1 82.44 450 THR A C 1
ATOM 3542 O O . THR A 1 450 ? 6.957 -17.812 -19.281 1 82.44 450 THR A O 1
ATOM 3545 N N . ALA A 1 451 ? 8.578 -19.25 -19.812 1 83.31 451 ALA A N 1
ATOM 3546 C CA . ALA A 1 451 ? 9.625 -18.297 -19.469 1 83.31 451 ALA A CA 1
ATOM 3547 C C . ALA A 1 451 ? 9.539 -17.047 -20.344 1 83.31 451 ALA A C 1
ATOM 3549 O O . ALA A 1 451 ? 9.617 -15.93 -19.859 1 83.31 451 ALA A O 1
ATOM 3550 N N . VAL A 1 452 ? 9.328 -17.312 -21.578 1 81.25 452 VAL A N 1
ATOM 3551 C CA . VAL A 1 452 ? 9.227 -16.203 -22.531 1 81.25 452 VAL A CA 1
ATOM 3552 C C . VAL A 1 452 ? 7.969 -15.391 -22.25 1 81.25 452 VAL A C 1
ATOM 3554 O O . VAL A 1 452 ? 7.988 -14.156 -22.328 1 81.25 452 VAL A O 1
ATOM 3557 N N . ALA A 1 453 ? 6.969 -16.047 -21.953 1 82.19 453 ALA A N 1
ATOM 3558 C CA . ALA A 1 453 ? 5.707 -15.391 -21.625 1 82.19 453 ALA A CA 1
ATOM 3559 C C . ALA A 1 453 ? 5.859 -14.516 -20.375 1 82.19 453 ALA A C 1
ATOM 3561 O O . ALA A 1 453 ? 5.336 -13.398 -20.328 1 82.19 453 ALA A O 1
ATOM 3562 N N . THR A 1 454 ? 6.559 -15 -19.422 1 84.31 454 THR A N 1
ATOM 3563 C CA . THR A 1 454 ? 6.766 -14.266 -18.188 1 84.31 454 THR A CA 1
ATOM 3564 C C . THR A 1 454 ? 7.562 -12.984 -18.438 1 84.31 454 THR A C 1
ATOM 3566 O O . THR A 1 454 ? 7.234 -11.93 -17.906 1 84.31 454 THR A O 1
ATOM 3569 N N . ILE A 1 455 ? 8.508 -13.102 -19.234 1 82.5 455 ILE A N 1
ATOM 3570 C CA . ILE A 1 455 ? 9.352 -11.961 -19.562 1 82.5 455 ILE A CA 1
ATOM 3571 C C . ILE A 1 455 ? 8.547 -10.93 -20.359 1 82.5 455 ILE A C 1
ATOM 3573 O O . ILE A 1 455 ? 8.68 -9.727 -20.125 1 82.5 455 ILE A O 1
ATOM 3577 N N . ALA A 1 456 ? 7.73 -11.438 -21.203 1 78.44 456 ALA A N 1
ATOM 3578 C CA . ALA A 1 456 ? 6.902 -10.539 -22 1 78.44 456 ALA A CA 1
ATOM 3579 C C . ALA A 1 456 ? 5.918 -9.766 -21.125 1 78.44 456 ALA A C 1
ATOM 3581 O O . ALA A 1 456 ? 5.641 -8.594 -21.375 1 78.44 456 ALA A O 1
ATOM 3582 N N . LYS A 1 457 ? 5.488 -10.367 -20.141 1 80.94 457 LYS A N 1
ATOM 3583 C CA . LYS A 1 457 ? 4.516 -9.766 -19.234 1 80.94 457 LYS A CA 1
ATOM 3584 C C . LYS A 1 457 ? 5.172 -8.734 -18.312 1 80.94 457 LYS A C 1
ATOM 3586 O O . LYS A 1 457 ? 4.484 -8 -17.609 1 80.94 457 LYS A O 1
ATOM 3591 N N . LEU A 1 458 ? 6.457 -8.617 -18.453 1 83.94 458 LEU A N 1
ATOM 3592 C CA . LEU A 1 458 ? 7.168 -7.68 -17.578 1 83.94 458 LEU A CA 1
ATOM 3593 C C . LEU A 1 458 ? 7.137 -6.273 -18.172 1 83.94 458 LEU A C 1
ATOM 3595 O O . LEU A 1 458 ? 7.43 -5.301 -17.484 1 83.94 458 LEU A O 1
ATOM 3599 N N . SER A 1 459 ? 6.734 -6.184 -19.375 1 84.81 459 SER A N 1
ATOM 3600 C CA . SER A 1 459 ? 6.781 -4.891 -20.047 1 84.81 459 SER A CA 1
ATOM 3601 C C . SER A 1 459 ? 5.949 -3.85 -19.312 1 84.81 459 SER A C 1
ATOM 3603 O O . SER A 1 459 ? 6.438 -2.76 -19 1 84.81 459 SER A O 1
ATOM 3605 N N . PRO A 1 460 ? 4.703 -4.172 -18.938 1 81.56 460 PRO A N 1
ATOM 3606 C CA . PRO A 1 460 ? 3.928 -3.188 -18.188 1 81.56 460 PRO A CA 1
ATOM 3607 C C . PRO A 1 460 ? 4.539 -2.887 -16.812 1 81.56 460 PRO A C 1
ATOM 3609 O O . PRO A 1 460 ? 4.461 -1.752 -16.328 1 81.56 460 PRO A O 1
ATOM 3612 N N . VAL A 1 461 ? 5.137 -3.895 -16.234 1 85.06 461 VAL A N 1
ATOM 3613 C CA . VAL A 1 461 ? 5.75 -3.738 -14.922 1 85.06 461 VAL A CA 1
ATOM 3614 C C . VAL A 1 461 ? 6.934 -2.779 -15.008 1 85.06 461 VAL A C 1
ATOM 3616 O O . VAL A 1 461 ? 7.137 -1.948 -14.125 1 85.06 461 VAL A O 1
ATOM 3619 N N . ILE A 1 462 ? 7.621 -2.9 -16.078 1 86.69 462 ILE A N 1
ATOM 3620 C CA . ILE A 1 462 ? 8.773 -2.035 -16.312 1 86.69 462 ILE A CA 1
ATOM 3621 C C . ILE A 1 462 ? 8.305 -0.592 -16.484 1 86.69 462 ILE A C 1
ATOM 3623 O O . ILE A 1 462 ? 8.93 0.334 -15.969 1 86.69 462 ILE A O 1
ATOM 3627 N N . ASP A 1 463 ? 7.203 -0.426 -17.094 1 84.44 463 ASP A N 1
ATOM 3628 C CA . ASP A 1 463 ? 6.656 0.911 -17.328 1 84.44 463 ASP A CA 1
ATOM 3629 C C . ASP A 1 463 ? 6.27 1.57 -16 1 84.44 463 ASP A C 1
ATOM 3631 O O . ASP A 1 463 ? 6.395 2.787 -15.844 1 84.44 463 ASP A O 1
ATOM 3635 N N . MET A 1 464 ? 5.863 0.729 -15.117 1 81.94 464 MET A N 1
ATOM 3636 C CA . MET A 1 464 ? 5.477 1.242 -13.812 1 81.94 464 MET A CA 1
ATOM 3637 C C . MET A 1 464 ? 6.703 1.641 -12.992 1 81.94 464 MET A C 1
ATOM 3639 O O . MET A 1 464 ? 6.641 2.568 -12.188 1 81.94 464 MET A O 1
ATOM 3643 N N . ALA A 1 465 ? 7.77 0.995 -13.188 1 87.25 465 ALA A N 1
ATOM 3644 C CA . ALA A 1 465 ? 8.977 1.233 -12.398 1 87.25 465 ALA A CA 1
ATOM 3645 C C . ALA A 1 465 ? 9.852 2.305 -13.047 1 87.25 465 ALA A C 1
ATOM 3647 O O . ALA A 1 465 ? 10.719 2.887 -12.391 1 87.25 465 ALA A O 1
ATOM 3648 N N . LYS A 1 466 ? 9.617 2.641 -14.266 1 88.06 466 LYS A N 1
ATOM 3649 C CA . LYS A 1 466 ? 10.477 3.486 -15.094 1 88.06 466 LYS A CA 1
ATOM 3650 C C . LYS A 1 466 ? 10.68 4.859 -14.453 1 88.06 466 LYS A C 1
ATOM 3652 O O . LYS A 1 466 ? 11.789 5.383 -14.445 1 88.06 466 LYS A O 1
ATOM 3657 N N . PRO A 1 467 ? 9.688 5.457 -13.906 1 88.12 467 PRO A N 1
ATOM 3658 C CA . PRO A 1 467 ? 9.898 6.785 -13.328 1 88.12 467 PRO A CA 1
ATOM 3659 C C . PRO A 1 467 ? 10.93 6.785 -12.203 1 88.12 467 PRO A C 1
ATOM 3661 O O . PRO A 1 467 ? 11.695 7.742 -12.055 1 88.12 467 PRO A O 1
ATOM 3664 N N . ILE A 1 468 ? 11.039 5.793 -11.469 1 89.06 468 ILE A N 1
ATOM 3665 C CA . ILE A 1 468 ? 11.961 5.719 -10.344 1 89.06 468 ILE A CA 1
ATOM 3666 C C . ILE A 1 468 ? 13.391 5.574 -10.859 1 89.06 468 ILE A C 1
ATOM 3668 O O . ILE A 1 468 ? 14.312 6.191 -10.328 1 89.06 468 ILE A O 1
ATOM 3672 N N . PHE A 1 469 ? 13.57 4.879 -11.945 1 88.25 469 PHE A N 1
ATOM 3673 C CA . PHE A 1 469 ? 14.914 4.605 -12.445 1 88.25 469 PHE A CA 1
ATOM 3674 C C . PHE A 1 469 ? 15.367 5.703 -13.398 1 88.25 469 PHE A C 1
ATOM 3676 O O . PHE A 1 469 ? 16.562 5.996 -13.484 1 88.25 469 PHE A O 1
ATOM 3683 N N . GLU A 1 470 ? 14.445 6.305 -14.016 1 88.5 470 GLU A N 1
ATOM 3684 C CA . GLU A 1 470 ? 14.812 7.289 -15.023 1 88.5 470 GLU A CA 1
ATOM 3685 C C . GLU A 1 470 ? 15.055 8.656 -14.406 1 88.5 470 GLU A C 1
ATOM 3687 O O . GLU A 1 470 ? 15.727 9.508 -14.992 1 88.5 470 GLU A O 1
ATOM 3692 N N . THR A 1 471 ? 14.586 8.844 -13.242 1 89.44 471 THR A N 1
ATOM 3693 C CA . THR A 1 471 ? 14.805 10.125 -12.578 1 89.44 471 THR A CA 1
ATOM 3694 C C . THR A 1 471 ? 16.188 10.172 -11.922 1 89.44 471 THR A C 1
ATOM 3696 O O . THR A 1 471 ? 16.594 9.211 -11.258 1 89.44 471 THR A O 1
ATOM 3699 N N . GLU A 1 472 ? 16.844 11.258 -12.156 1 87.88 472 GLU A N 1
ATOM 3700 C CA . GLU A 1 472 ? 18.188 11.414 -11.578 1 87.88 472 GLU A CA 1
ATOM 3701 C C . GLU A 1 472 ? 18.109 11.82 -10.109 1 87.88 472 GLU A C 1
ATOM 3703 O O . GLU A 1 472 ? 17.391 12.766 -9.758 1 87.88 472 GLU A O 1
ATOM 3708 N N . PRO A 1 473 ? 18.797 11.109 -9.219 1 87.81 473 PRO A N 1
ATOM 3709 C CA . PRO A 1 473 ? 18.781 11.461 -7.793 1 87.81 473 PRO A CA 1
ATOM 3710 C C . PRO A 1 473 ? 19.484 12.789 -7.512 1 87.81 473 PRO A C 1
ATOM 3712 O O . PRO A 1 473 ? 20.203 13.305 -8.367 1 87.81 473 PRO A O 1
ATOM 3715 N N . GLU A 1 474 ? 19.094 13.453 -6.367 1 80.81 474 GLU A N 1
ATOM 3716 C CA . GLU A 1 474 ? 19.656 14.734 -5.945 1 80.81 474 GLU A CA 1
ATOM 3717 C C . GLU A 1 474 ? 21.141 14.602 -5.609 1 80.81 474 GLU A C 1
ATOM 3719 O O . GLU A 1 474 ? 21.906 15.562 -5.738 1 80.81 474 GLU A O 1
ATOM 3724 N N . ILE A 1 475 ? 21.656 13.414 -5.309 1 64.69 475 ILE A N 1
ATOM 3725 C CA . ILE A 1 475 ? 23.062 13.281 -4.941 1 64.69 475 ILE A CA 1
ATOM 3726 C C . ILE A 1 475 ? 23.938 13.281 -6.199 1 64.69 475 ILE A C 1
ATOM 3728 O O . ILE A 1 475 ? 23.672 12.531 -7.141 1 64.69 475 ILE A O 1
ATOM 3732 N N . SER A 1 476 ? 24.297 14.602 -6.594 1 61.09 476 SER A N 1
ATOM 3733 C CA . SER A 1 476 ? 25.078 14.516 -7.832 1 61.09 476 SER A CA 1
ATOM 3734 C C . SER A 1 476 ? 26.562 14.438 -7.547 1 61.09 476 SER A C 1
ATOM 3736 O O . SER A 1 476 ? 27.047 14.969 -6.535 1 61.09 476 SER A O 1
ATOM 3738 N N . GLN A 1 477 ? 27.109 13.5 -8.062 1 62.38 477 GLN A N 1
ATOM 3739 C CA . GLN A 1 477 ? 28.562 13.359 -8.172 1 62.38 477 GLN A CA 1
ATOM 3740 C C . GLN A 1 477 ? 29.234 14.703 -8.461 1 62.38 477 GLN A C 1
ATOM 3742 O O . GLN A 1 477 ? 28.797 15.43 -9.359 1 62.38 477 GLN A O 1
ATOM 3747 N N . ASP A 1 478 ? 29.922 15.336 -7.402 1 65.56 478 ASP A N 1
ATOM 3748 C CA . ASP A 1 478 ? 30.766 16.5 -7.668 1 65.56 478 ASP A CA 1
ATOM 3749 C C . ASP A 1 478 ? 30.25 17.734 -6.938 1 65.56 478 ASP A C 1
ATOM 3751 O O . ASP A 1 478 ? 30.547 18.859 -7.34 1 65.56 478 ASP A O 1
ATOM 3755 N N . LYS A 1 479 ? 29.312 17.484 -6.031 1 79.12 479 LYS A N 1
ATOM 3756 C CA . LYS A 1 479 ? 28.875 18.641 -5.266 1 79.12 479 LYS A CA 1
ATOM 3757 C C . LYS A 1 479 ? 29.672 18.797 -3.98 1 79.12 479 LYS A C 1
ATOM 3759 O O . LYS A 1 479 ? 30.188 17.812 -3.438 1 79.12 479 LYS A O 1
ATOM 3764 N N . GLN A 1 480 ? 29.812 20.047 -3.652 1 78.25 480 GLN A N 1
ATOM 3765 C CA . GLN A 1 480 ? 30.625 20.344 -2.475 1 78.25 480 GLN A CA 1
ATOM 3766 C C . GLN A 1 480 ? 29.828 20.109 -1.191 1 78.25 480 GLN A C 1
ATOM 3768 O O . GLN A 1 480 ? 28.703 20.594 -1.061 1 78.25 480 GLN A O 1
ATOM 3773 N N . VAL A 1 481 ? 30.438 19.438 -0.28 1 79.19 481 VAL A N 1
ATOM 3774 C CA . VAL A 1 481 ? 29.812 19.188 1.018 1 79.19 481 VAL A CA 1
ATOM 3775 C C . VAL A 1 481 ? 30.047 20.391 1.938 1 79.19 481 VAL A C 1
ATOM 3777 O O . VAL A 1 481 ? 31.172 20.891 2.047 1 79.19 481 VAL A O 1
ATOM 3780 N N . ILE A 1 482 ? 29 20.781 2.572 1 81 482 ILE A N 1
ATOM 3781 C CA . ILE A 1 482 ? 29.078 21.938 3.477 1 81 482 ILE A CA 1
ATOM 3782 C C . ILE A 1 482 ? 29.469 21.453 4.875 1 81 482 ILE A C 1
ATOM 3784 O O . ILE A 1 482 ? 28.766 20.625 5.469 1 81 482 ILE A O 1
ATOM 3788 N N . GLN A 1 483 ? 30.516 21.938 5.316 1 75.94 483 GLN A N 1
ATOM 3789 C CA . GLN A 1 483 ? 30.953 21.562 6.66 1 75.94 483 GLN A CA 1
ATOM 3790 C C . GLN A 1 483 ? 30.5 22.594 7.691 1 75.94 483 GLN A C 1
ATOM 3792 O O . GLN A 1 483 ? 30.094 22.234 8.797 1 75.94 483 GLN A O 1
ATOM 3797 N N . SER A 1 484 ? 30.672 23.891 7.289 1 82.75 484 SER A N 1
ATOM 3798 C CA . SER A 1 484 ? 30.25 24.969 8.18 1 82.75 484 SER A CA 1
ATOM 3799 C C . SER A 1 484 ? 29.625 26.125 7.402 1 82.75 484 SER A C 1
ATOM 3801 O O . SER A 1 484 ? 29.953 26.328 6.23 1 82.75 484 SER A O 1
ATOM 3803 N N . LEU A 1 485 ? 28.703 26.766 8.141 1 88.88 485 LEU A N 1
ATOM 3804 C CA . LEU A 1 485 ? 28.016 27.906 7.547 1 88.88 485 LEU A CA 1
ATOM 3805 C C . LEU A 1 485 ? 28.156 29.141 8.445 1 88.88 485 LEU A C 1
ATOM 3807 O O . LEU A 1 485 ? 28.031 29.031 9.664 1 88.88 485 LEU A O 1
ATOM 3811 N N . SER A 1 486 ? 28.531 30.234 7.84 1 90 486 SER A N 1
ATOM 3812 C CA . SER A 1 486 ? 28.547 31.484 8.594 1 90 486 SER A CA 1
ATOM 3813 C C . SER A 1 486 ? 27.156 32.062 8.758 1 90 486 SER A C 1
ATOM 3815 O O . SER A 1 486 ? 26.875 32.75 9.734 1 90 486 SER A O 1
ATOM 3817 N N . GLY A 1 487 ? 26.281 31.828 7.777 1 93.06 487 GLY A N 1
ATOM 3818 C CA . GLY A 1 487 ? 24.891 32.25 7.906 1 93.06 487 GLY A CA 1
ATOM 3819 C C . GLY A 1 487 ? 24.516 33.344 6.914 1 93.06 487 GLY A C 1
ATOM 3820 O O . GLY A 1 487 ? 23.406 33.875 6.973 1 93.06 487 GLY A O 1
ATOM 3821 N N . SER A 1 488 ? 25.422 33.656 5.977 1 95.38 488 SER A N 1
ATOM 3822 C CA . SER A 1 488 ? 25.109 34.656 4.941 1 95.38 488 SER A CA 1
ATOM 3823 C C . SER A 1 488 ? 24.281 34.031 3.822 1 95.38 488 SER A C 1
ATOM 3825 O O . SER A 1 488 ? 24.547 32.906 3.4 1 95.38 488 SER A O 1
ATOM 3827 N N . ILE A 1 489 ? 23.219 34.688 3.393 1 97.06 489 ILE A N 1
ATOM 3828 C CA . ILE A 1 489 ? 22.359 34.219 2.316 1 97.06 489 ILE A CA 1
ATOM 3829 C C . ILE A 1 489 ? 22.156 35.344 1.296 1 97.06 489 ILE A C 1
ATOM 3831 O O . ILE A 1 489 ? 21.953 36.5 1.667 1 97.06 489 ILE A O 1
ATOM 3835 N N . GLU A 1 490 ? 22.281 35 0.039 1 97 490 GLU A N 1
ATOM 3836 C CA . GLU A 1 490 ? 22.094 35.969 -1.016 1 97 490 GLU A CA 1
ATOM 3837 C C . GLU A 1 490 ? 21.25 35.438 -2.152 1 97 490 GLU A C 1
ATOM 3839 O O . GLU A 1 490 ? 21.484 34.312 -2.627 1 97 490 GLU A O 1
ATOM 3844 N N . LEU A 1 491 ? 20.188 36.062 -2.467 1 96.94 491 LEU A N 1
ATOM 3845 C CA . LEU A 1 491 ? 19.391 35.812 -3.666 1 96.94 491 LEU A CA 1
ATOM 3846 C C . LEU A 1 491 ? 19.641 36.906 -4.715 1 96.94 491 LEU A C 1
ATOM 3848 O O . LEU A 1 491 ? 19.578 38.094 -4.418 1 96.94 491 LEU A O 1
ATOM 3852 N N . ASN A 1 492 ? 20.016 36.406 -5.875 1 96.38 492 ASN A N 1
ATOM 3853 C CA . ASN A 1 492 ? 20.312 37.344 -6.957 1 96.38 492 ASN A CA 1
ATOM 3854 C C . ASN A 1 492 ? 19.344 37.188 -8.125 1 96.38 492 ASN A C 1
ATOM 3856 O O . ASN A 1 492 ? 19.5 36.281 -8.938 1 96.38 492 ASN A O 1
ATOM 3860 N N . ASN A 1 493 ? 18.375 38.156 -8.289 1 96 493 ASN A N 1
ATOM 3861 C CA . ASN A 1 493 ? 17.422 38.219 -9.398 1 96 493 ASN A CA 1
ATOM 3862 C C . ASN A 1 493 ? 16.75 36.875 -9.633 1 96 493 ASN A C 1
ATOM 3864 O O . ASN A 1 493 ? 16.734 36.344 -10.75 1 96 493 ASN A O 1
ATOM 3868 N N . VAL A 1 494 ? 16.234 36.375 -8.578 1 96.19 494 VAL A N 1
ATOM 3869 C CA . VAL A 1 494 ? 15.648 35.031 -8.609 1 96.19 494 VAL A CA 1
ATOM 3870 C C . VAL A 1 494 ? 14.219 35.094 -9.156 1 96.19 494 VAL A C 1
ATOM 3872 O O . VAL A 1 494 ? 13.422 35.938 -8.719 1 96.19 494 VAL A O 1
ATOM 3875 N N . THR A 1 495 ? 13.93 34.312 -10.156 1 96.06 495 THR A N 1
ATOM 3876 C CA . THR A 1 495 ? 12.586 34.125 -10.711 1 96.06 495 THR A CA 1
ATOM 3877 C C . THR A 1 495 ? 12.18 32.656 -10.672 1 96.06 495 THR A C 1
ATOM 3879 O O . THR A 1 495 ? 12.977 31.797 -11.008 1 96.06 495 THR A O 1
ATOM 3882 N N . PHE A 1 496 ? 10.992 32.406 -10.164 1 93.44 496 PHE A N 1
ATOM 3883 C CA . PHE A 1 496 ? 10.531 31.031 -10.055 1 93.44 496 PHE A CA 1
ATOM 3884 C C . PHE A 1 496 ? 9.047 30.938 -10.352 1 93.44 496 PHE A C 1
ATOM 3886 O O . PHE A 1 496 ? 8.266 31.812 -9.969 1 93.44 496 PHE A O 1
ATOM 3893 N N . ARG A 1 497 ? 8.703 29.953 -11.086 1 88.5 497 ARG A N 1
ATOM 3894 C CA . ARG A 1 497 ? 7.316 29.578 -11.336 1 88.5 497 ARG A CA 1
ATOM 3895 C C . ARG A 1 497 ? 7.137 28.062 -11.211 1 88.5 497 ARG A C 1
ATOM 3897 O O . ARG A 1 497 ? 8.039 27.297 -11.562 1 88.5 497 ARG A O 1
ATOM 3904 N N . TYR A 1 498 ? 6.066 27.562 -10.648 1 75.44 498 TYR A N 1
ATOM 3905 C CA . TYR A 1 498 ? 5.805 26.141 -10.461 1 75.44 498 TYR A CA 1
ATOM 3906 C C . TYR A 1 498 ? 5.551 25.438 -11.797 1 75.44 498 TYR A C 1
ATOM 3908 O O . TYR A 1 498 ? 5.883 24.266 -11.969 1 75.44 498 TYR A O 1
ATOM 3916 N N . SER A 1 499 ? 4.863 26.109 -12.656 1 75.44 499 SER A N 1
ATOM 3917 C CA . SER A 1 499 ? 4.637 25.609 -14.008 1 75.44 499 SER A CA 1
ATOM 3918 C C . SER A 1 499 ? 4.879 26.688 -15.055 1 75.44 499 SER A C 1
ATOM 3920 O O . SER A 1 499 ? 4.738 27.875 -14.766 1 75.44 499 SER A O 1
ATOM 3922 N N . SER A 1 500 ? 5.238 26.188 -16.156 1 75.06 500 SER A N 1
ATOM 3923 C CA . SER A 1 500 ? 5.559 27.109 -17.234 1 75.06 500 SER A CA 1
ATOM 3924 C C . SER A 1 500 ? 4.34 27.938 -17.641 1 75.06 500 SER A C 1
ATOM 3926 O O . SER A 1 500 ? 4.473 29.047 -18.156 1 75.06 500 SER A O 1
ATOM 3928 N N . GLU A 1 501 ? 3.203 27.422 -17.297 1 67.31 501 GLU A N 1
ATOM 3929 C CA . GLU A 1 501 ? 1.972 28.062 -17.75 1 67.31 501 GLU A CA 1
ATOM 3930 C C . GLU A 1 501 ? 1.427 29 -16.672 1 67.31 501 GLU A C 1
ATOM 3932 O O . GLU A 1 501 ? 0.501 29.781 -16.922 1 67.31 501 GLU A O 1
ATOM 3937 N N . MET A 1 502 ? 2.139 29.062 -15.625 1 72.94 502 MET A N 1
ATOM 3938 C CA . MET A 1 502 ? 1.654 29.875 -14.516 1 72.94 502 MET A CA 1
ATOM 3939 C C . MET A 1 502 ? 2.494 31.141 -14.367 1 72.94 502 MET A C 1
ATOM 3941 O O . MET A 1 502 ? 3.613 31.219 -14.883 1 72.94 502 MET A O 1
ATOM 3945 N N . SER A 1 503 ? 1.873 32.125 -13.828 1 80.12 503 SER A N 1
ATOM 3946 C CA . SER A 1 503 ? 2.621 33.312 -13.508 1 80.12 503 SER A CA 1
ATOM 3947 C C . SER A 1 503 ? 3.697 33.062 -12.461 1 80.12 503 SER A C 1
ATOM 3949 O O . SER A 1 503 ? 3.535 32.188 -11.609 1 80.12 503 SER A O 1
ATOM 3951 N N . PRO A 1 504 ? 4.766 33.75 -12.625 1 88.06 504 PRO A N 1
ATOM 3952 C CA . PRO A 1 504 ? 5.824 33.531 -11.625 1 88.06 504 PRO A CA 1
ATOM 3953 C C . PRO A 1 504 ? 5.375 33.875 -10.211 1 88.06 504 PRO A C 1
ATOM 3955 O O . PRO A 1 504 ? 4.668 34.875 -10.008 1 88.06 504 PRO A O 1
ATOM 3958 N N . VAL A 1 505 ? 5.676 33.094 -9.281 1 87.38 505 VAL A N 1
ATOM 3959 C CA . VAL A 1 505 ? 5.371 33.312 -7.871 1 87.38 505 VAL A CA 1
ATOM 3960 C C . VAL A 1 505 ? 6.406 34.25 -7.258 1 87.38 505 VAL A C 1
ATOM 3962 O O . VAL A 1 505 ? 6.07 35.062 -6.414 1 87.38 505 VAL A O 1
ATOM 3965 N N . ILE A 1 506 ? 7.652 34.031 -7.621 1 93.31 506 ILE A N 1
ATOM 3966 C CA . ILE A 1 506 ? 8.75 34.938 -7.297 1 93.31 506 ILE A CA 1
ATOM 3967 C C . ILE A 1 506 ? 9.297 35.562 -8.578 1 93.31 506 ILE A C 1
ATOM 3969 O O . ILE A 1 506 ? 9.602 34.844 -9.539 1 93.31 506 ILE A O 1
ATOM 3973 N N . ASP A 1 507 ? 9.344 36.906 -8.547 1 94 507 ASP A N 1
ATOM 3974 C CA . ASP A 1 507 ? 9.703 37.594 -9.773 1 94 507 ASP A CA 1
ATOM 3975 C C . ASP A 1 507 ? 10.891 38.531 -9.555 1 94 507 ASP A C 1
ATOM 3977 O O . ASP A 1 507 ? 10.734 39.594 -8.984 1 94 507 ASP A O 1
ATOM 3981 N N . ASN A 1 508 ? 12 38.156 -10.078 1 94.19 508 ASN A N 1
ATOM 3982 C CA . ASN A 1 508 ? 13.219 38.969 -10.055 1 94.19 508 ASN A CA 1
ATOM 3983 C C . ASN A 1 508 ? 13.516 39.5 -8.656 1 94.19 508 ASN A C 1
ATOM 3985 O O . ASN A 1 508 ? 13.719 40.688 -8.469 1 94.19 508 ASN A O 1
ATOM 3989 N N . LEU A 1 509 ? 13.555 38.656 -7.727 1 95.62 509 LEU A N 1
ATOM 3990 C CA . LEU A 1 509 ? 13.734 39 -6.32 1 95.62 509 LEU A CA 1
ATOM 3991 C C . LEU A 1 509 ? 15.203 38.969 -5.934 1 95.62 509 LEU A C 1
ATOM 3993 O O . LEU A 1 509 ? 15.891 37.969 -6.191 1 95.62 509 LEU A O 1
ATOM 3997 N N . SER A 1 510 ? 15.75 40.062 -5.473 1 96.56 510 SER A N 1
ATOM 3998 C CA . SER A 1 510 ? 17.109 40.125 -4.93 1 96.56 510 SER A CA 1
ATOM 3999 C C . SER A 1 510 ? 17.094 40.438 -3.441 1 96.56 510 SER A C 1
ATOM 4001 O O . SER A 1 510 ? 16.375 41.375 -3.016 1 96.56 510 SER A O 1
ATOM 4003 N N . LEU A 1 511 ? 17.766 39.688 -2.652 1 95.81 511 LEU A N 1
ATOM 4004 C CA . LEU A 1 511 ? 17.766 39.844 -1.2 1 95.81 511 LEU A CA 1
ATOM 4005 C C . LEU A 1 511 ? 19.094 39.406 -0.608 1 95.81 511 LEU A C 1
ATOM 4007 O O . LEU A 1 511 ? 19.656 38.375 -1.026 1 95.81 511 LEU A O 1
ATOM 4011 N N . LYS A 1 512 ? 19.641 40.188 0.251 1 96.31 512 LYS A N 1
ATOM 4012 C CA . LYS A 1 512 ? 20.875 39.844 0.963 1 96.31 512 LYS A CA 1
ATOM 4013 C C . LYS A 1 512 ? 20.641 39.812 2.471 1 96.31 512 LYS A C 1
ATOM 4015 O O . LYS A 1 512 ? 20.141 40.781 3.045 1 96.31 512 LYS A O 1
ATOM 4020 N N . ILE A 1 513 ? 20.953 38.781 3.107 1 96.5 513 ILE A N 1
ATOM 4021 C CA . ILE A 1 513 ? 20.828 38.625 4.551 1 96.5 513 ILE A CA 1
ATOM 4022 C C . ILE A 1 513 ? 22.219 38.406 5.164 1 96.5 513 ILE A C 1
ATOM 4024 O O . ILE A 1 513 ? 22.953 37.531 4.75 1 96.5 513 ILE A O 1
ATOM 4028 N N . LYS A 1 514 ? 22.562 39.156 6.125 1 95.12 514 LYS A N 1
ATOM 4029 C CA . LYS A 1 514 ? 23.859 39.062 6.781 1 95.12 514 LYS A CA 1
ATOM 4030 C C . LYS A 1 514 ? 23.859 38.031 7.887 1 95.12 514 LYS A C 1
ATOM 4032 O O . LYS A 1 514 ? 22.797 37.688 8.422 1 95.12 514 LYS A O 1
ATOM 4037 N N . PRO A 1 515 ? 25.078 37.5 8.211 1 95.06 515 PRO A N 1
ATOM 4038 C CA . PRO A 1 515 ? 25.156 36.5 9.305 1 95.06 515 PRO A CA 1
ATOM 4039 C C . PRO A 1 515 ? 24.641 37.062 10.625 1 95.06 515 PRO A C 1
ATOM 4041 O O . PRO A 1 515 ? 25 38.188 11.008 1 95.06 515 PRO A O 1
ATOM 4044 N N . GLY A 1 516 ? 23.766 36.312 11.258 1 92.12 516 GLY A N 1
ATOM 4045 C CA . GLY A 1 516 ? 23.266 36.688 12.57 1 92.12 516 GLY A CA 1
ATOM 4046 C C . GLY A 1 516 ? 22.047 37.594 12.523 1 92.12 516 GLY A C 1
ATOM 4047 O O . GLY A 1 516 ? 21.469 37.906 13.562 1 92.12 516 GLY A O 1
ATOM 4048 N N . GLU A 1 517 ? 21.594 37.938 11.344 1 93.88 517 GLU A N 1
ATOM 4049 C CA . GLU A 1 517 ? 20.438 38.844 11.188 1 93.88 517 GLU A CA 1
ATOM 4050 C C . GLU A 1 517 ? 19.141 38.094 11.508 1 93.88 517 GLU A C 1
ATOM 4052 O O . GLU A 1 517 ? 19.016 36.906 11.242 1 93.88 517 GLU A O 1
ATOM 4057 N N . TYR A 1 518 ? 18.234 38.812 12.164 1 94.31 518 TYR A N 1
ATOM 4058 C CA . TYR A 1 518 ? 16.891 38.312 12.43 1 94.31 518 TYR A CA 1
ATOM 4059 C C . TYR A 1 518 ? 15.883 39 11.5 1 94.31 518 TYR A C 1
ATOM 4061 O O . TYR A 1 518 ? 15.461 40.125 11.734 1 94.31 518 TYR A O 1
ATOM 4069 N N . VAL A 1 519 ? 15.422 38.219 10.461 1 95.12 519 VAL A N 1
ATOM 4070 C CA . VAL A 1 519 ? 14.633 38.812 9.375 1 95.12 519 VAL A CA 1
ATOM 4071 C C . VAL A 1 519 ? 13.219 38.219 9.391 1 95.12 519 VAL A C 1
ATOM 4073 O O . VAL A 1 519 ? 13.047 37 9.531 1 95.12 519 VAL A O 1
ATOM 4076 N N . ALA A 1 520 ? 12.203 39.031 9.281 1 94 520 ALA A N 1
ATOM 4077 C CA . ALA A 1 520 ? 10.812 38.594 9.148 1 94 520 ALA A CA 1
ATOM 4078 C C . ALA A 1 520 ? 10.305 38.844 7.723 1 94 520 ALA A C 1
ATOM 4080 O O . ALA A 1 520 ? 10.547 39.875 7.129 1 94 520 ALA A O 1
ATOM 4081 N N . ILE A 1 521 ? 9.734 37.844 7.211 1 93.88 521 ILE A N 1
ATOM 4082 C CA . ILE A 1 521 ? 9.062 37.938 5.922 1 93.88 521 ILE A CA 1
ATOM 4083 C C . ILE A 1 521 ? 7.551 38.031 6.133 1 93.88 521 ILE A C 1
ATOM 4085 O O . ILE A 1 521 ? 6.953 37.125 6.711 1 93.88 521 ILE A O 1
ATOM 4089 N N . VAL A 1 522 ? 6.988 39.125 5.703 1 90.44 522 VAL A N 1
ATOM 4090 C CA . VAL A 1 522 ? 5.562 39.344 5.91 1 90.44 522 VAL A CA 1
ATOM 4091 C C . VAL A 1 522 ? 4.883 39.625 4.574 1 90.44 522 VAL A C 1
ATOM 4093 O O . VAL A 1 522 ? 5.551 40 3.602 1 90.44 522 VAL A O 1
ATOM 4096 N N . GLY A 1 523 ? 3.662 39.438 4.512 1 86.31 523 GLY A N 1
ATOM 4097 C CA . GLY A 1 523 ? 2.869 39.688 3.318 1 86.31 523 GLY A CA 1
ATOM 4098 C C . GLY A 1 523 ? 1.516 39 3.352 1 86.31 523 GLY A C 1
ATOM 4099 O O . GLY A 1 523 ? 1.229 38.219 4.262 1 86.31 523 GLY A O 1
ATOM 4100 N N . LYS A 1 524 ? 0.753 39.312 2.387 1 79.75 524 LYS A N 1
ATOM 4101 C CA . LYS A 1 524 ? -0.576 38.719 2.283 1 79.75 524 LYS A CA 1
ATOM 4102 C C . LYS A 1 524 ? -0.487 37.219 1.971 1 79.75 524 LYS A C 1
ATOM 4104 O O . LYS A 1 524 ? 0.543 36.75 1.489 1 79.75 524 LYS A O 1
ATOM 4109 N N . THR A 1 525 ? -1.506 36.5 2.355 1 75.31 525 THR A N 1
ATOM 4110 C CA . THR A 1 525 ? -1.552 35.094 2.068 1 75.31 525 THR A CA 1
ATOM 4111 C C . THR A 1 525 ? -1.449 34.844 0.566 1 75.31 525 THR A C 1
ATOM 4113 O O . THR A 1 525 ? -2.117 35.5 -0.228 1 75.31 525 THR A O 1
ATOM 4116 N N . GLY A 1 526 ? -0.528 33.969 0.126 1 74.88 526 GLY A N 1
ATOM 4117 C CA . GLY A 1 526 ? -0.394 33.594 -1.271 1 74.88 526 GLY A CA 1
ATOM 4118 C C . GLY A 1 526 ? 0.608 34.438 -2.027 1 74.88 526 GLY A C 1
ATOM 4119 O O . GLY A 1 526 ? 0.795 34.25 -3.234 1 74.88 526 GLY A O 1
ATOM 4120 N N . CYS A 1 527 ? 1.267 35.281 -1.274 1 80.69 527 CYS A N 1
ATOM 4121 C CA . CYS A 1 527 ? 2.162 36.219 -1.974 1 80.69 527 CYS A CA 1
ATOM 4122 C C . CYS A 1 527 ? 3.498 35.531 -2.275 1 80.69 527 CYS A C 1
ATOM 4124 O O . CYS A 1 527 ? 4.336 36.094 -2.979 1 80.69 527 CYS A O 1
ATOM 4126 N N . GLY A 1 528 ? 3.748 34.281 -1.776 1 85.75 528 GLY A N 1
ATOM 4127 C CA . GLY A 1 528 ? 4.949 33.562 -2.145 1 85.75 528 GLY A CA 1
ATOM 4128 C C . GLY A 1 528 ? 5.891 33.312 -0.978 1 85.75 528 GLY A C 1
ATOM 4129 O O . GLY A 1 528 ? 7.023 32.875 -1.165 1 85.75 528 GLY A O 1
ATOM 4130 N N . LYS A 1 529 ? 5.555 33.625 0.219 1 88.69 529 LYS A N 1
ATOM 4131 C CA . LYS A 1 529 ? 6.41 33.5 1.396 1 88.69 529 LYS A CA 1
ATOM 4132 C C . LYS A 1 529 ? 6.93 32.062 1.562 1 88.69 529 LYS A C 1
ATOM 4134 O O . LYS A 1 529 ? 8.133 31.859 1.723 1 88.69 529 LYS A O 1
ATOM 4139 N N . SER A 1 530 ? 6.02 31.109 1.491 1 86.06 530 SER A N 1
ATOM 4140 C CA . SER A 1 530 ? 6.41 29.719 1.671 1 86.06 530 SER A CA 1
ATOM 4141 C C . SER A 1 530 ? 7.258 29.219 0.503 1 86.06 530 SER A C 1
ATOM 4143 O O . SER A 1 530 ? 8.156 28.406 0.685 1 86.06 530 SER A O 1
ATOM 4145 N N . THR A 1 531 ? 6.977 29.703 -0.707 1 88.44 531 THR A N 1
ATOM 4146 C CA . THR A 1 531 ? 7.766 29.344 -1.883 1 88.44 531 THR A CA 1
ATOM 4147 C C . THR A 1 531 ? 9.203 29.844 -1.741 1 88.44 531 THR A C 1
ATOM 4149 O O . THR A 1 531 ? 10.141 29.156 -2.145 1 88.44 531 THR A O 1
ATOM 4152 N N . LEU A 1 532 ? 9.297 31.031 -1.207 1 93.19 532 LEU A N 1
ATOM 4153 C CA . LEU A 1 532 ? 10.625 31.594 -0.989 1 93.19 532 LEU A CA 1
ATOM 4154 C C . LEU A 1 532 ? 11.445 30.703 -0.063 1 93.19 532 LEU A C 1
ATOM 4156 O O . LEU A 1 532 ? 12.617 30.438 -0.328 1 93.19 532 LEU A O 1
ATOM 4160 N N . LEU A 1 533 ? 10.891 30.219 0.963 1 91.88 533 LEU A N 1
ATOM 4161 C CA . LEU A 1 533 ? 11.586 29.344 1.896 1 91.88 533 LEU A CA 1
ATOM 4162 C C . LEU A 1 533 ? 11.961 28.031 1.222 1 91.88 533 LEU A C 1
ATOM 4164 O O . LEU A 1 533 ? 13.031 27.469 1.484 1 91.88 533 LEU A O 1
ATOM 4168 N N . ARG A 1 534 ? 11.117 27.531 0.433 1 89.69 534 ARG A N 1
ATOM 4169 C CA . ARG A 1 534 ? 11.391 26.297 -0.284 1 89.69 534 ARG A CA 1
ATOM 4170 C C . ARG A 1 534 ? 12.57 26.469 -1.239 1 89.69 534 ARG A C 1
ATOM 4172 O O . ARG A 1 534 ? 13.359 25.547 -1.426 1 89.69 534 ARG A O 1
ATOM 4179 N N . LEU A 1 535 ? 12.633 27.625 -1.862 1 93.19 535 LEU A N 1
ATOM 4180 C CA . LEU A 1 535 ? 13.758 27.953 -2.73 1 93.19 535 LEU A CA 1
ATOM 4181 C C . LEU A 1 535 ? 15.062 28 -1.935 1 93.19 535 LEU A C 1
ATOM 4183 O O . LEU A 1 535 ? 16.078 27.469 -2.373 1 93.19 535 LEU A O 1
ATOM 4187 N N . LEU A 1 536 ? 14.93 28.594 -0.807 1 94.31 536 LEU A N 1
ATOM 4188 C CA . LEU A 1 536 ? 16.109 28.719 0.039 1 94.31 536 LEU A CA 1
ATOM 4189 C C . LEU A 1 536 ? 16.594 27.359 0.514 1 94.31 536 LEU A C 1
ATOM 4191 O O . LEU A 1 536 ? 17.797 27.156 0.706 1 94.31 536 LEU A O 1
ATOM 4195 N N . LEU A 1 537 ? 15.695 26.438 0.648 1 92.06 537 LEU A N 1
ATOM 4196 C CA . LEU A 1 537 ? 16.031 25.109 1.145 1 92.06 537 LEU A CA 1
ATOM 4197 C C . LEU A 1 537 ? 16.406 24.172 -0.004 1 92.06 537 LEU A C 1
ATOM 4199 O O . LEU A 1 537 ? 16.781 23.031 0.222 1 92.06 537 LEU A O 1
ATOM 4203 N N . GLY A 1 538 ? 16.25 24.578 -1.195 1 89.62 538 GLY A N 1
ATOM 4204 C CA . GLY A 1 538 ? 16.641 23.812 -2.367 1 89.62 538 GLY A CA 1
ATOM 4205 C C . GLY A 1 538 ? 15.586 22.797 -2.783 1 89.62 538 GLY A C 1
ATOM 4206 O O . GLY A 1 538 ? 15.875 21.859 -3.535 1 89.62 538 GLY A O 1
ATOM 4207 N N . PHE A 1 539 ? 14.422 22.938 -2.289 1 87.31 539 PHE A N 1
ATOM 4208 C CA . PHE A 1 539 ? 13.336 22.047 -2.691 1 87.31 539 PHE A CA 1
ATOM 4209 C C . PHE A 1 539 ? 12.852 22.391 -4.094 1 87.31 539 PHE A C 1
ATOM 4211 O O . PHE A 1 539 ? 12.266 21.547 -4.777 1 87.31 539 PHE A O 1
ATOM 4218 N N . GLU A 1 540 ? 13.086 23.688 -4.441 1 87.94 540 GLU A N 1
ATOM 4219 C CA . GLU A 1 540 ? 12.766 24.188 -5.773 1 87.94 540 GLU A CA 1
ATOM 4220 C C . GLU A 1 540 ? 13.984 24.844 -6.426 1 87.94 540 GLU A C 1
ATOM 4222 O O . GLU A 1 540 ? 14.844 25.406 -5.734 1 87.94 540 GLU A O 1
ATOM 4227 N N . GLU A 1 541 ? 14 24.734 -7.742 1 88.56 541 GLU A N 1
ATOM 4228 C CA . GLU A 1 541 ? 15.07 25.359 -8.492 1 88.56 541 GLU A CA 1
ATOM 4229 C C . GLU A 1 541 ? 14.562 26.594 -9.242 1 88.56 541 GLU A C 1
ATOM 4231 O O . GLU A 1 541 ? 13.578 26.516 -9.977 1 88.56 541 GLU A O 1
ATOM 4236 N N . PRO A 1 542 ? 15.242 27.688 -8.984 1 93.19 542 PRO A N 1
ATOM 4237 C CA . PRO A 1 542 ? 14.82 28.906 -9.688 1 93.19 542 PRO A CA 1
ATOM 4238 C C . PRO A 1 542 ? 15.008 28.797 -11.195 1 93.19 542 PRO A C 1
ATOM 4240 O O . PRO A 1 542 ? 15.922 28.125 -11.672 1 93.19 542 PRO A O 1
ATOM 4243 N N . GLU A 1 543 ? 14.18 29.453 -11.922 1 93 543 GLU A N 1
ATOM 4244 C CA . GLU A 1 543 ? 14.281 29.531 -13.383 1 93 543 GLU A CA 1
ATOM 4245 C C . GLU A 1 543 ? 15.414 30.453 -13.812 1 93 543 GLU A C 1
ATOM 4247 O O . GLU A 1 543 ? 16.141 30.156 -14.758 1 93 543 GLU A O 1
ATOM 4252 N N . LYS A 1 544 ? 15.383 31.578 -13.188 1 94.12 544 LYS A N 1
ATOM 4253 C CA . LYS A 1 544 ? 16.438 32.562 -13.414 1 94.12 544 LYS A CA 1
ATOM 4254 C C . LYS A 1 544 ? 17.047 33.031 -12.094 1 94.12 544 LYS A C 1
ATOM 4256 O O . LYS A 1 544 ? 16.391 33 -11.047 1 94.12 544 LYS A O 1
ATOM 4261 N N . GLY A 1 545 ? 18.328 33.312 -12.188 1 94.31 545 GLY A N 1
ATOM 4262 C CA . GLY A 1 545 ? 19.016 33.812 -11.008 1 94.31 545 GLY A CA 1
ATOM 4263 C C . GLY A 1 545 ? 19.688 32.719 -10.195 1 94.31 545 GLY A C 1
ATOM 4264 O O . GLY A 1 545 ? 19.828 31.594 -10.664 1 94.31 545 GLY A O 1
ATOM 4265 N N . GLY A 1 546 ? 20.188 33.156 -9.023 1 94.94 546 GLY A N 1
ATOM 4266 C CA . GLY A 1 546 ? 20.891 32.188 -8.195 1 94.94 546 GLY A CA 1
ATOM 4267 C C . GLY A 1 546 ? 20.766 32.5 -6.711 1 94.94 546 GLY A C 1
ATOM 4268 O O . GLY A 1 546 ? 20.469 33.625 -6.316 1 94.94 546 GLY A O 1
ATOM 4269 N N . ILE A 1 547 ? 20.875 31.469 -5.961 1 96.31 547 ILE A N 1
ATOM 4270 C CA . ILE A 1 547 ? 20.875 31.547 -4.504 1 96.31 547 ILE A CA 1
ATOM 4271 C C . ILE A 1 547 ? 22.25 31.141 -3.961 1 96.31 547 ILE A C 1
ATOM 4273 O O . ILE A 1 547 ? 22.812 30.125 -4.387 1 96.31 547 ILE A O 1
ATOM 4277 N N . PHE A 1 548 ? 22.719 31.969 -3.072 1 96.31 548 PHE A N 1
ATOM 4278 C CA . PHE A 1 548 ? 24.062 31.75 -2.576 1 96.31 548 PHE A CA 1
ATOM 4279 C C . PHE A 1 548 ? 24.078 31.672 -1.055 1 96.31 548 PHE A C 1
ATOM 4281 O O . PHE A 1 548 ? 23.391 32.438 -0.381 1 96.31 548 PHE A O 1
ATOM 4288 N N . TYR A 1 549 ? 24.812 30.703 -0.547 1 95.81 549 TYR A N 1
ATOM 4289 C CA . TYR A 1 549 ? 25.125 30.594 0.874 1 95.81 549 TYR A CA 1
ATOM 4290 C C . TYR A 1 549 ? 26.609 30.828 1.122 1 95.81 549 TYR A C 1
ATOM 4292 O O . TYR A 1 549 ? 27.453 30.078 0.624 1 95.81 549 TYR A O 1
ATOM 4300 N N . ASP A 1 550 ? 26.938 31.797 1.858 1 94.56 550 ASP A N 1
ATOM 4301 C CA . ASP A 1 550 ? 28.328 32.156 2.119 1 94.56 550 ASP A CA 1
ATOM 4302 C C . ASP A 1 550 ? 29.125 32.25 0.82 1 94.56 550 ASP A C 1
ATOM 4304 O O . ASP A 1 550 ? 30.234 31.734 0.732 1 94.56 550 ASP A O 1
ATOM 4308 N N . GLY A 1 551 ? 28.469 32.656 -0.202 1 92.19 551 GLY A N 1
ATOM 4309 C CA . GLY A 1 551 ? 29.125 32.875 -1.477 1 92.19 551 GLY A CA 1
ATOM 4310 C C . GLY A 1 551 ? 29.109 31.672 -2.385 1 92.19 551 GLY A C 1
ATOM 4311 O O . GLY A 1 551 ? 29.516 31.75 -3.547 1 92.19 551 GLY A O 1
ATOM 4312 N N . LYS A 1 552 ? 28.688 30.609 -1.921 1 92.31 552 LYS A N 1
ATOM 4313 C CA . LYS A 1 552 ? 28.641 29.391 -2.723 1 92.31 552 LYS A CA 1
ATOM 4314 C C . LYS A 1 552 ? 27.266 29.203 -3.348 1 92.31 552 LYS A C 1
ATOM 4316 O O . LYS A 1 552 ? 26.25 29.312 -2.662 1 92.31 552 LYS A O 1
ATOM 4321 N N . ASP A 1 553 ? 27.297 28.844 -4.551 1 92.88 553 ASP A N 1
ATOM 4322 C CA . ASP A 1 553 ? 26.031 28.656 -5.277 1 92.88 553 ASP A CA 1
ATOM 4323 C C . ASP A 1 553 ? 25.312 27.391 -4.824 1 92.88 553 ASP A C 1
ATOM 4325 O O . ASP A 1 553 ? 25.953 26.344 -4.629 1 92.88 553 ASP A O 1
ATOM 4329 N N . LEU A 1 554 ? 24.016 27.5 -4.684 1 91.75 554 LEU A N 1
ATOM 4330 C CA . LEU A 1 554 ? 23.172 26.391 -4.227 1 91.75 554 LEU A CA 1
ATOM 4331 C C . LEU A 1 554 ? 23.281 25.203 -5.172 1 91.75 554 LEU A C 1
ATOM 4333 O O . LEU A 1 554 ? 23.188 24.047 -4.742 1 91.75 554 LEU A O 1
ATOM 4337 N N . SER A 1 555 ? 23.547 25.453 -6.434 1 86.88 555 SER A N 1
ATOM 4338 C CA . SER A 1 555 ? 23.625 24.406 -7.445 1 86.88 555 SER A CA 1
ATOM 4339 C C . SER A 1 555 ? 24.922 23.609 -7.305 1 86.88 555 SER A C 1
ATOM 4341 O O . SER A 1 555 ? 25 22.469 -7.773 1 86.88 555 SER A O 1
ATOM 4343 N N . SER A 1 556 ? 25.859 24.141 -6.629 1 86.75 556 SER A N 1
ATOM 4344 C CA . SER A 1 556 ? 27.156 23.484 -6.52 1 86.75 556 SER A CA 1
ATOM 4345 C C . SER A 1 556 ? 27.328 22.828 -5.152 1 86.75 556 SER A C 1
ATOM 4347 O O . SER A 1 556 ? 28.328 22.156 -4.91 1 86.75 556 SER A O 1
ATOM 4349 N N . ILE A 1 557 ? 26.344 23.016 -4.328 1 86.75 557 ILE A N 1
ATOM 4350 C CA . ILE A 1 557 ? 26.453 22.516 -2.963 1 86.75 557 ILE A CA 1
ATOM 4351 C C . ILE A 1 557 ? 25.594 21.266 -2.801 1 86.75 557 ILE A C 1
ATOM 4353 O O . ILE A 1 557 ? 24.594 21.109 -3.488 1 86.75 557 ILE A O 1
ATOM 4357 N N . ASP A 1 558 ? 26.125 20.406 -1.885 1 84.12 558 ASP A N 1
ATOM 4358 C CA . ASP A 1 558 ? 25.328 19.25 -1.507 1 84.12 558 ASP A CA 1
ATOM 4359 C C . ASP A 1 558 ? 24.141 19.656 -0.634 1 84.12 558 ASP A C 1
ATOM 4361 O O . ASP A 1 558 ? 24.328 20.094 0.5 1 84.12 558 ASP A O 1
ATOM 4365 N N . LEU A 1 559 ? 23 19.438 -1.114 1 85.94 559 LEU A N 1
ATOM 4366 C CA . LEU A 1 559 ? 21.797 19.906 -0.459 1 85.94 559 LEU A CA 1
ATOM 4367 C C . LEU A 1 559 ? 21.578 19.188 0.869 1 85.94 559 LEU A C 1
ATOM 4369 O O . LEU A 1 559 ? 21.047 19.781 1.817 1 85.94 559 LEU A O 1
ATOM 4373 N N . LYS A 1 560 ? 21.969 18.016 0.925 1 81.69 560 LYS A N 1
ATOM 4374 C CA . LYS A 1 560 ? 21.797 17.266 2.162 1 81.69 560 LYS A CA 1
ATOM 4375 C C . LYS A 1 560 ? 22.609 17.875 3.301 1 81.69 560 LYS A C 1
ATOM 4377 O O . LYS A 1 560 ? 22.109 18.031 4.414 1 81.69 560 LYS A O 1
ATOM 4382 N N . SER A 1 561 ? 23.844 18.156 2.992 1 81.62 561 SER A N 1
ATOM 4383 C CA . SER A 1 561 ? 24.703 18.766 3.998 1 81.62 561 SER A CA 1
ATOM 4384 C C . SER A 1 561 ? 24.219 20.172 4.375 1 81.62 561 SER A C 1
ATOM 4386 O O . SER A 1 561 ? 24.344 20.578 5.527 1 81.62 561 SER A O 1
ATOM 4388 N N . LEU A 1 562 ? 23.672 20.828 3.441 1 87.88 562 LEU A N 1
ATOM 4389 C CA . LEU A 1 562 ? 23.141 22.156 3.697 1 87.88 562 LEU A CA 1
ATOM 4390 C C . LEU A 1 562 ? 21.938 22.078 4.648 1 87.88 562 LEU A C 1
ATOM 4392 O O . LEU A 1 562 ? 21.891 22.797 5.648 1 87.88 562 LEU A O 1
ATOM 4396 N N . ARG A 1 563 ? 21.094 21.234 4.355 1 87.44 563 ARG A N 1
ATOM 4397 C CA . ARG A 1 563 ? 19.859 21.125 5.129 1 87.44 563 ARG A CA 1
ATOM 4398 C C . ARG A 1 563 ? 20.141 20.641 6.543 1 87.44 563 ARG A C 1
ATOM 4400 O O . ARG A 1 563 ? 19.438 21 7.484 1 87.44 563 ARG A O 1
ATOM 4407 N N . GLN A 1 564 ? 21.172 19.922 6.676 1 82.06 564 GLN A N 1
ATOM 4408 C CA . GLN A 1 564 ? 21.562 19.469 8 1 82.06 564 GLN A CA 1
ATOM 4409 C C . GLN A 1 564 ? 22.047 20.625 8.867 1 82.06 564 GLN A C 1
ATOM 4411 O O . GLN A 1 564 ? 22 20.562 10.094 1 82.06 564 GLN A O 1
ATOM 4416 N N . LYS A 1 565 ? 22.484 21.625 8.211 1 86.81 565 LYS A N 1
ATOM 4417 C CA . LYS A 1 565 ? 23.031 22.766 8.93 1 86.81 565 LYS A CA 1
ATOM 4418 C C . LYS A 1 565 ? 21.984 23.859 9.109 1 86.81 565 LYS A C 1
ATOM 4420 O O . LYS A 1 565 ? 22.25 24.891 9.727 1 86.81 565 LYS A O 1
ATOM 4425 N N . ILE A 1 566 ? 20.844 23.609 8.57 1 91.81 566 ILE A N 1
ATOM 4426 C CA . ILE A 1 566 ? 19.75 24.562 8.688 1 91.81 566 ILE A CA 1
ATOM 4427 C C . ILE A 1 566 ? 18.641 23.969 9.547 1 91.81 566 ILE A C 1
ATOM 4429 O O . ILE A 1 566 ? 18.172 22.859 9.289 1 91.81 566 ILE A O 1
ATOM 4433 N N . GLY A 1 567 ? 18.312 24.641 10.641 1 91.44 567 GLY A N 1
ATOM 4434 C CA . GLY A 1 567 ? 17.125 24.281 11.391 1 91.44 567 GLY A CA 1
ATOM 4435 C C . GLY A 1 567 ? 15.852 24.812 10.781 1 91.44 567 GLY A C 1
ATOM 4436 O O . GLY A 1 567 ? 15.711 26.031 10.586 1 91.44 567 GLY A O 1
ATOM 4437 N N . THR A 1 568 ? 14.977 23.906 10.414 1 91.56 568 THR A N 1
ATOM 4438 C CA . THR A 1 568 ? 13.797 24.375 9.688 1 91.56 568 THR A CA 1
ATOM 4439 C C . THR A 1 568 ? 12.516 23.844 10.336 1 91.56 568 THR A C 1
ATOM 4441 O O . THR A 1 568 ? 12.484 22.703 10.805 1 91.56 568 THR A O 1
ATOM 4444 N N . VAL A 1 569 ? 11.516 24.672 10.461 1 90.31 569 VAL A N 1
ATOM 4445 C CA . VAL A 1 569 ? 10.148 24.312 10.805 1 90.31 569 VAL A CA 1
ATOM 4446 C C . VAL A 1 569 ? 9.188 24.812 9.734 1 90.31 569 VAL A C 1
ATOM 4448 O O . VAL A 1 569 ? 9.07 26.016 9.508 1 90.31 569 VAL A O 1
ATOM 4451 N N . MET A 1 570 ? 8.562 23.906 9.117 1 85.5 570 MET A N 1
ATOM 4452 C CA . MET A 1 570 ? 7.621 24.281 8.062 1 85.5 570 MET A CA 1
ATOM 4453 C C . MET A 1 570 ? 6.199 24.359 8.609 1 85.5 570 MET A C 1
ATOM 4455 O O . MET A 1 570 ? 5.918 23.859 9.695 1 85.5 570 MET A O 1
ATOM 4459 N N . GLN A 1 571 ? 5.316 25.031 7.906 1 72.06 571 GLN A N 1
ATOM 4460 C CA . GLN A 1 571 ? 3.93 25.234 8.312 1 72.06 571 GLN A CA 1
ATOM 4461 C C . GLN A 1 571 ? 3.227 23.891 8.555 1 72.06 571 GLN A C 1
ATOM 4463 O O . GLN A 1 571 ? 2.498 23.75 9.539 1 72.06 571 GLN A O 1
ATOM 4468 N N . ASN A 1 572 ? 3.348 22.969 7.672 1 70.25 572 ASN A N 1
ATOM 4469 C CA . ASN A 1 572 ? 2.705 21.672 7.82 1 70.25 572 ASN A CA 1
ATOM 4470 C C . ASN A 1 572 ? 3.717 20.578 8.18 1 70.25 572 ASN A C 1
ATOM 4472 O O . ASN A 1 572 ? 3.723 19.5 7.578 1 70.25 572 ASN A O 1
ATOM 4476 N N . GLY A 1 573 ? 4.438 21.016 9.312 1 75.31 573 GLY A N 1
ATOM 4477 C CA . GLY A 1 573 ? 5.418 20.031 9.742 1 75.31 573 GLY A CA 1
ATOM 4478 C C . GLY A 1 573 ? 4.797 18.828 10.445 1 75.31 573 GLY A C 1
ATOM 4479 O O . GLY A 1 573 ? 3.725 18.953 11.039 1 75.31 573 GLY A O 1
ATOM 4480 N N . SER A 1 574 ? 5.301 17.609 10.234 1 76.31 574 SER A N 1
ATOM 4481 C CA . SER A 1 574 ? 4.816 16.406 10.883 1 76.31 574 SER A CA 1
ATOM 4482 C C . SER A 1 574 ? 5.93 15.703 11.648 1 76.31 574 SER A C 1
ATOM 4484 O O . SER A 1 574 ? 7.113 15.961 11.414 1 76.31 574 SER A O 1
ATOM 4486 N N . LEU A 1 575 ? 5.523 14.977 12.609 1 79.94 575 LEU A N 1
ATOM 4487 C CA . LEU A 1 575 ? 6.461 14.211 13.422 1 79.94 575 LEU A CA 1
ATOM 4488 C C . LEU A 1 575 ? 6.641 12.805 12.859 1 79.94 575 LEU A C 1
ATOM 4490 O O . LEU A 1 575 ? 5.82 12.336 12.062 1 79.94 575 LEU A O 1
ATOM 4494 N N . PHE A 1 576 ? 7.766 12.203 13.203 1 75.75 576 PHE A N 1
ATOM 4495 C CA . PHE A 1 576 ? 8.016 10.812 12.852 1 75.75 576 PHE A CA 1
ATOM 4496 C C . PHE A 1 576 ? 7.402 9.875 13.891 1 75.75 576 PHE A C 1
ATOM 4498 O O . PHE A 1 576 ? 7.289 10.234 15.07 1 75.75 576 PHE A O 1
ATOM 4505 N N . THR A 1 577 ? 6.98 8.742 13.406 1 72.75 577 THR A N 1
ATOM 4506 C CA . THR A 1 577 ? 6.566 7.742 14.383 1 72.75 577 THR A CA 1
ATOM 4507 C C . THR A 1 577 ? 7.75 7.293 15.234 1 72.75 577 THR A C 1
ATOM 4509 O O . THR A 1 577 ? 8.828 7.004 14.703 1 72.75 577 THR A O 1
ATOM 4512 N N . GLY A 1 578 ? 7.645 7.371 16.469 1 75.5 578 GLY A N 1
ATOM 4513 C CA . GLY A 1 578 ? 8.695 7.055 17.422 1 75.5 578 GLY A CA 1
ATOM 4514 C C . GLY A 1 578 ? 8.547 7.781 18.75 1 75.5 578 GLY A C 1
ATOM 4515 O O . GLY A 1 578 ? 7.434 8.133 19.141 1 75.5 578 GLY A O 1
ATOM 4516 N N . ASP A 1 579 ? 9.648 7.926 19.406 1 86.38 579 ASP A N 1
ATOM 4517 C CA . ASP A 1 579 ? 9.594 8.641 20.688 1 86.38 579 ASP A CA 1
ATOM 4518 C C . ASP A 1 579 ? 10 10.102 20.516 1 86.38 579 ASP A C 1
ATOM 4520 O O . ASP A 1 579 ? 10.492 10.492 19.453 1 86.38 579 ASP A O 1
ATOM 4524 N N . ILE A 1 580 ? 9.773 10.883 21.516 1 89.81 580 ILE A N 1
ATOM 4525 C CA . ILE A 1 580 ? 10.062 12.312 21.484 1 89.81 580 ILE A CA 1
ATOM 4526 C C . ILE A 1 580 ? 11.562 12.531 21.266 1 89.81 580 ILE A C 1
ATOM 4528 O O . ILE A 1 580 ? 11.969 13.406 20.5 1 89.81 580 ILE A O 1
ATOM 4532 N N . TYR A 1 581 ? 12.352 11.719 21.844 1 89.56 581 TYR A N 1
ATOM 4533 C CA . TYR A 1 581 ? 13.797 11.844 21.734 1 89.56 581 TYR A CA 1
ATOM 4534 C C . TYR A 1 581 ? 14.242 11.648 20.281 1 89.56 581 TYR A C 1
ATOM 4536 O O . TYR A 1 581 ? 15 12.461 19.75 1 89.56 581 TYR A O 1
ATOM 4544 N N . SER A 1 582 ? 13.773 10.609 19.672 1 84.19 582 SER A N 1
ATOM 4545 C CA . SER A 1 582 ? 14.164 10.312 18.297 1 84.19 582 SER A CA 1
ATOM 4546 C C . SER A 1 582 ? 13.703 11.406 17.344 1 84.19 582 SER A C 1
ATOM 4548 O O . SER A 1 582 ? 14.375 11.695 16.344 1 84.19 582 SER A O 1
ATOM 4550 N N . ASN A 1 583 ? 12.602 11.961 17.703 1 86.88 583 ASN A N 1
ATOM 4551 C CA . ASN A 1 583 ? 12.094 13.039 16.875 1 86.88 583 ASN A CA 1
ATOM 4552 C C . ASN A 1 583 ? 12.969 14.281 16.969 1 86.88 583 ASN A C 1
ATOM 4554 O O . ASN A 1 583 ? 13.148 15.008 15.984 1 86.88 583 ASN A O 1
ATOM 4558 N N . ILE A 1 584 ? 13.508 14.492 18.109 1 89.25 584 ILE A N 1
ATOM 4559 C CA . ILE A 1 584 ? 14.359 15.664 18.312 1 89.25 584 ILE A CA 1
ATOM 4560 C C . ILE A 1 584 ? 15.75 15.398 17.734 1 89.25 584 ILE A C 1
ATOM 4562 O O . ILE A 1 584 ? 16.344 16.266 17.109 1 89.25 584 ILE A O 1
ATOM 4566 N N . ALA A 1 585 ? 16.172 14.18 17.859 1 84.56 585 ALA A N 1
ATOM 4567 C CA . ALA A 1 585 ? 17.547 13.836 17.516 1 84.56 585 ALA A CA 1
ATOM 4568 C C . ALA A 1 585 ? 17.688 13.492 16.047 1 84.56 585 ALA A C 1
ATOM 4570 O O . ALA A 1 585 ? 18.797 13.336 15.531 1 84.56 585 ALA A O 1
ATOM 4571 N N . VAL A 1 586 ? 16.672 13.461 15.352 1 78.56 586 VAL A N 1
ATOM 4572 C CA . VAL A 1 586 ? 16.688 12.984 13.969 1 78.56 586 VAL A CA 1
ATOM 4573 C C . VAL A 1 586 ? 17.578 13.883 13.117 1 78.56 586 VAL A C 1
ATOM 4575 O O . VAL A 1 586 ? 18.25 13.414 12.203 1 78.56 586 VAL A O 1
ATOM 4578 N N . ALA A 1 587 ? 17.625 15.148 13.414 1 73.81 587 ALA A N 1
ATOM 4579 C CA . ALA A 1 587 ? 18.406 16.109 12.625 1 73.81 587 ALA A CA 1
ATOM 4580 C C . ALA A 1 587 ? 19.844 16.188 13.117 1 73.81 587 ALA A C 1
ATOM 4582 O O . ALA A 1 587 ? 20.703 16.781 12.453 1 73.81 587 ALA A O 1
ATOM 4583 N N . ALA A 1 588 ? 20.094 15.719 14.258 1 75.75 588 ALA A N 1
ATOM 4584 C CA . ALA A 1 588 ? 21.422 15.797 14.867 1 75.75 588 ALA A CA 1
ATOM 4585 C C . ALA A 1 588 ? 21.875 14.422 15.359 1 75.75 588 ALA A C 1
ATOM 4587 O O . ALA A 1 588 ? 21.688 14.086 16.531 1 75.75 588 ALA A O 1
ATOM 4588 N N . PRO A 1 589 ? 22.594 13.859 14.398 1 67.62 589 PRO A N 1
ATOM 4589 C CA . PRO A 1 589 ? 23.062 12.539 14.812 1 67.62 589 PRO A CA 1
ATOM 4590 C C . PRO A 1 589 ? 24.031 12.602 15.992 1 67.62 589 PRO A C 1
ATOM 4592 O O . PRO A 1 589 ? 24.875 13.5 16.062 1 67.62 589 PRO A O 1
ATOM 4595 N N . GLY A 1 590 ? 23.781 11.852 17.047 1 67.56 590 GLY A N 1
ATOM 4596 C CA . GLY A 1 590 ? 24.688 11.781 18.188 1 67.56 590 GLY A CA 1
ATOM 4597 C C . GLY A 1 590 ? 24.25 12.664 19.344 1 67.56 590 GLY A C 1
ATOM 4598 O O . GLY A 1 590 ? 24.953 12.758 20.359 1 67.56 590 GLY A O 1
ATOM 4599 N N . LEU A 1 591 ? 23.109 13.336 19.078 1 79.44 591 LEU A N 1
ATOM 4600 C CA . LEU A 1 591 ? 22.609 14.203 20.125 1 79.44 591 LEU A CA 1
ATOM 4601 C C . LEU A 1 591 ? 22.375 13.414 21.406 1 79.44 591 LEU A C 1
ATOM 4603 O O . LEU A 1 591 ? 21.75 12.359 21.391 1 79.44 591 LEU A O 1
ATOM 4607 N N . SER A 1 592 ? 22.984 13.859 22.5 1 83.75 592 SER A N 1
ATOM 4608 C CA . SER A 1 592 ? 22.766 13.219 23.797 1 83.75 592 SER A CA 1
ATOM 4609 C C . SER A 1 592 ? 21.375 13.523 24.344 1 83.75 592 SER A C 1
ATOM 4611 O O . SER A 1 592 ? 20.719 14.477 23.891 1 83.75 592 SER A O 1
ATOM 4613 N N . ILE A 1 593 ? 21.016 12.758 25.281 1 87.75 593 ILE A N 1
ATOM 4614 C CA . ILE A 1 593 ? 19.719 12.961 25.906 1 87.75 593 ILE A CA 1
ATOM 4615 C C . ILE A 1 593 ? 19.672 14.305 26.625 1 87.75 593 ILE A C 1
ATOM 4617 O O . ILE A 1 593 ? 18.641 14.977 26.641 1 87.75 593 ILE A O 1
ATOM 4621 N N . ASP A 1 594 ? 20.797 14.602 27.156 1 89.25 594 ASP A N 1
ATOM 4622 C CA . ASP A 1 594 ? 20.891 15.891 27.859 1 89.25 594 ASP A CA 1
ATOM 4623 C C . ASP A 1 594 ? 20.734 17.047 26.875 1 89.25 594 ASP A C 1
ATOM 4625 O O . ASP A 1 594 ? 20.094 18.047 27.188 1 89.25 594 ASP A O 1
ATOM 4629 N N . ASP A 1 595 ? 21.297 16.875 25.75 1 90.12 595 ASP A N 1
ATOM 4630 C CA . ASP A 1 595 ? 21.172 17.906 24.734 1 90.12 595 ASP A CA 1
ATOM 4631 C C . ASP A 1 595 ? 19.734 18 24.219 1 90.12 595 ASP A C 1
ATOM 4633 O O . ASP A 1 595 ? 19.266 19.094 23.875 1 90.12 595 ASP A O 1
ATOM 4637 N N . ALA A 1 596 ? 19.141 16.906 24.188 1 92.31 596 ALA A N 1
ATOM 4638 C CA . ALA A 1 596 ? 17.734 16.891 23.766 1 92.31 596 ALA A CA 1
ATOM 4639 C C . ALA A 1 596 ? 16.859 17.625 24.781 1 92.31 596 ALA A C 1
ATOM 4641 O O . ALA A 1 596 ? 15.93 18.344 24.391 1 92.31 596 ALA A O 1
ATOM 4642 N N . TRP A 1 597 ? 17.188 17.406 26.016 1 93.88 597 TRP A N 1
ATOM 4643 C CA . TRP A 1 597 ? 16.453 18.094 27.062 1 93.88 597 TRP A CA 1
ATOM 4644 C C . TRP A 1 597 ? 16.688 19.609 26.984 1 93.88 597 TRP A C 1
ATOM 4646 O O . TRP A 1 597 ? 15.766 20.391 27.219 1 93.88 597 TRP A O 1
ATOM 4656 N N . GLU A 1 598 ? 17.844 19.938 26.719 1 92.75 598 GLU A N 1
ATOM 4657 C CA . GLU A 1 598 ? 18.141 21.359 26.562 1 92.75 598 GLU A CA 1
ATOM 4658 C C . GLU A 1 598 ? 17.375 21.969 25.406 1 92.75 598 GLU A C 1
ATOM 4660 O O . GLU A 1 598 ? 16.828 23.078 25.516 1 92.75 598 GLU A O 1
ATOM 4665 N N . ALA A 1 599 ? 17.375 21.297 24.312 1 93.19 599 ALA A N 1
ATOM 4666 C CA . ALA A 1 599 ? 16.594 21.766 23.172 1 93.19 599 ALA A CA 1
ATOM 4667 C C . ALA A 1 599 ? 15.117 21.875 23.516 1 93.19 599 ALA A C 1
ATOM 4669 O O . ALA A 1 599 ? 14.445 22.828 23.109 1 93.19 599 ALA A O 1
ATOM 4670 N N . ALA A 1 600 ? 14.641 20.922 24.25 1 94.44 600 ALA A N 1
ATOM 4671 C CA . ALA A 1 600 ? 13.242 20.922 24.672 1 94.44 600 ALA A CA 1
ATOM 4672 C C . ALA A 1 600 ? 12.961 22.109 25.594 1 94.44 600 ALA A C 1
ATOM 4674 O O . ALA A 1 600 ? 11.883 22.703 25.547 1 94.44 600 ALA A O 1
ATOM 4675 N N . ARG A 1 601 ? 13.883 22.375 26.438 1 93.31 601 ARG A N 1
ATOM 4676 C CA . ARG A 1 601 ? 13.742 23.516 27.344 1 93.31 601 ARG A CA 1
ATOM 4677 C C . ARG A 1 601 ? 13.68 24.828 26.578 1 93.31 601 ARG A C 1
ATOM 4679 O O . ARG A 1 601 ? 12.82 25.672 26.844 1 93.31 601 ARG A O 1
ATOM 4686 N N . LYS A 1 602 ? 14.508 24.938 25.656 1 91.19 602 LYS A N 1
ATOM 4687 C CA . LYS A 1 602 ? 14.539 26.141 24.828 1 91.19 602 LYS A CA 1
ATOM 4688 C C . LYS A 1 602 ? 13.25 26.297 24.031 1 91.19 602 LYS A C 1
ATOM 4690 O O . LYS A 1 602 ? 12.805 27.422 23.766 1 91.19 602 LYS A O 1
ATOM 4695 N N . ALA A 1 603 ? 12.68 25.203 23.672 1 92.12 603 ALA A N 1
ATOM 4696 C CA . ALA A 1 603 ? 11.438 25.219 22.891 1 92.12 603 ALA A CA 1
ATOM 4697 C C . ALA A 1 603 ? 10.219 25.312 23.812 1 92.12 603 ALA A C 1
ATOM 4699 O O . ALA A 1 603 ? 9.078 25.266 23.359 1 92.12 603 ALA A O 1
ATOM 4700 N N . GLY A 1 604 ? 10.438 25.375 25.094 1 88.56 604 GLY A N 1
ATOM 4701 C CA . GLY A 1 604 ? 9.344 25.469 26.062 1 88.56 604 GLY A CA 1
ATOM 4702 C C . GLY A 1 604 ? 8.562 24.188 26.203 1 88.56 604 GLY A C 1
ATOM 4703 O O . GLY A 1 604 ? 7.355 24.203 26.469 1 88.56 604 GLY A O 1
ATOM 4704 N N . LEU A 1 605 ? 9.164 23.094 25.969 1 90.38 605 LEU A N 1
ATOM 4705 C CA . LEU A 1 605 ? 8.469 21.812 25.953 1 90.38 605 LEU A CA 1
ATOM 4706 C C . LEU A 1 605 ? 8.883 20.953 27.125 1 90.38 605 LEU A C 1
ATOM 4708 O O . LEU A 1 605 ? 8.203 19.969 27.453 1 90.38 605 LEU A O 1
ATOM 4712 N N . ALA A 1 606 ? 9.891 21.219 27.844 1 92.81 606 ALA A N 1
ATOM 4713 C CA . ALA A 1 606 ? 10.492 20.375 28.875 1 92.81 606 ALA A CA 1
ATOM 4714 C C . ALA A 1 606 ? 9.477 20.016 29.953 1 92.81 606 ALA A C 1
ATOM 4716 O O . ALA A 1 606 ? 9.391 18.875 30.375 1 92.81 606 ALA A O 1
ATOM 4717 N N . ASP A 1 607 ? 8.758 20.984 30.375 1 87.62 607 ASP A N 1
ATOM 4718 C CA . ASP A 1 607 ? 7.789 20.766 31.438 1 87.62 607 ASP A CA 1
ATOM 4719 C C . ASP A 1 607 ? 6.695 19.797 30.984 1 87.62 607 ASP A C 1
ATOM 4721 O O . ASP A 1 607 ? 6.238 18.953 31.766 1 87.62 607 ASP A O 1
ATOM 4725 N N . ASP A 1 608 ? 6.281 19.938 29.797 1 85 608 ASP A N 1
ATOM 4726 C CA . ASP A 1 608 ? 5.27 19.031 29.25 1 85 608 ASP A CA 1
ATOM 4727 C C . ASP A 1 608 ? 5.777 17.594 29.219 1 85 608 ASP A C 1
ATOM 4729 O O . ASP A 1 608 ? 5.039 16.656 29.531 1 85 608 ASP A O 1
ATOM 4733 N N . ILE A 1 609 ? 6.984 17.422 28.766 1 90.38 609 ILE A N 1
ATOM 4734 C CA . ILE A 1 609 ? 7.574 16.109 28.625 1 90.38 609 ILE A CA 1
ATOM 4735 C C . ILE A 1 609 ? 7.734 15.461 30 1 90.38 609 ILE A C 1
ATOM 4737 O O . ILE A 1 609 ? 7.535 14.25 30.156 1 90.38 609 ILE A O 1
ATOM 4741 N N . ARG A 1 610 ? 8.094 16.234 30.969 1 87.94 610 ARG A N 1
ATOM 4742 C CA . ARG A 1 610 ? 8.273 15.734 32.344 1 87.94 610 ARG A CA 1
ATOM 4743 C C . ARG A 1 610 ? 6.961 15.227 32.906 1 87.94 610 ARG A C 1
ATOM 4745 O O . ARG A 1 610 ? 6.953 14.32 33.75 1 87.94 610 ARG A O 1
ATOM 4752 N N . LYS A 1 611 ? 5.898 15.828 32.469 1 79.31 611 LYS A N 1
ATOM 4753 C CA . LYS A 1 611 ? 4.574 15.43 32.969 1 79.31 611 LYS A CA 1
ATOM 4754 C C . LYS A 1 611 ? 4.121 14.133 32.312 1 79.31 611 LYS A C 1
ATOM 4756 O O . LYS A 1 611 ? 3.209 13.469 32.781 1 79.31 611 LYS A O 1
ATOM 4761 N N . MET A 1 612 ? 4.789 13.836 31.281 1 81.06 612 MET A N 1
ATOM 4762 C CA . MET A 1 612 ? 4.461 12.578 30.609 1 81.06 612 MET A CA 1
ATOM 4763 C C . MET A 1 612 ? 5.125 11.398 31.328 1 81.06 612 MET A C 1
ATOM 4765 O O . MET A 1 612 ? 6.309 11.461 31.656 1 81.06 612 MET A O 1
ATOM 4769 N N . PRO A 1 613 ? 4.453 10.312 31.453 1 77.75 613 PRO A N 1
ATOM 4770 C CA . PRO A 1 613 ? 4.992 9.172 32.188 1 77.75 613 PRO A CA 1
ATOM 4771 C C . PRO A 1 613 ? 6.289 8.633 31.609 1 77.75 613 PRO A C 1
ATOM 4773 O O . PRO A 1 613 ? 7.191 8.234 32.344 1 77.75 613 PRO A O 1
ATOM 4776 N N . MET A 1 614 ? 6.398 8.672 30.344 1 82.31 614 MET A N 1
ATOM 4777 C CA . MET A 1 614 ? 7.562 8.062 29.703 1 82.31 614 MET A CA 1
ATOM 4778 C C . MET A 1 614 ? 8.586 9.125 29.312 1 82.31 614 MET A C 1
ATOM 4780 O O . MET A 1 614 ? 9.586 8.82 28.656 1 82.31 614 MET A O 1
ATOM 4784 N N . GLY A 1 615 ? 8.266 10.359 29.672 1 85.94 615 GLY A N 1
ATOM 4785 C CA . GLY A 1 615 ? 9.195 11.438 29.359 1 85.94 615 GLY A CA 1
ATOM 4786 C C . GLY A 1 615 ? 9.609 11.477 27.906 1 85.94 615 GLY A C 1
ATOM 4787 O O . GLY A 1 615 ? 8.758 11.445 27.016 1 85.94 615 GLY A O 1
ATOM 4788 N N . MET A 1 616 ? 10.969 11.43 27.672 1 89.88 616 MET A N 1
ATOM 4789 C CA . MET A 1 616 ? 11.531 11.5 26.328 1 89.88 616 MET A CA 1
ATOM 4790 C C . MET A 1 616 ? 11.211 10.234 25.547 1 89.88 616 MET A C 1
ATOM 4792 O O . MET A 1 616 ? 11.281 10.227 24.312 1 89.88 616 MET A O 1
ATOM 4796 N N . ALA A 1 617 ? 10.758 9.32 26.188 1 85.56 617 ALA A N 1
ATOM 4797 C CA . ALA A 1 617 ? 10.469 8.039 25.547 1 85.56 617 ALA A CA 1
ATOM 4798 C C . ALA A 1 617 ? 8.992 7.93 25.172 1 85.56 617 ALA A C 1
ATOM 4800 O O . ALA A 1 617 ? 8.555 6.906 24.656 1 85.56 617 ALA A O 1
ATOM 4801 N N . THR A 1 618 ? 8.375 8.992 25.391 1 83.12 618 THR A N 1
ATOM 4802 C CA . THR A 1 618 ? 6.965 8.984 25.016 1 83.12 618 THR A CA 1
ATOM 4803 C C . THR A 1 618 ? 6.793 8.758 23.516 1 83.12 618 THR A C 1
ATOM 4805 O O . THR A 1 618 ? 7.457 9.406 22.719 1 83.12 618 THR A O 1
ATOM 4808 N N . LEU A 1 619 ? 5.91 7.848 23.188 1 78 619 LEU A N 1
ATOM 4809 C CA . LEU A 1 619 ? 5.691 7.473 21.797 1 78 619 LEU A CA 1
ATOM 4810 C C . LEU A 1 619 ? 4.785 8.477 21.094 1 78 619 LEU A C 1
ATOM 4812 O O . LEU A 1 619 ? 3.797 8.938 21.672 1 78 619 LEU A O 1
ATOM 4816 N N . VAL A 1 620 ? 5.281 8.883 19.922 1 76.5 620 VAL A N 1
ATOM 4817 C CA . VAL A 1 620 ? 4.5 9.789 19.094 1 76.5 620 VAL A CA 1
ATOM 4818 C C . VAL A 1 620 ? 4.117 9.086 17.781 1 76.5 620 VAL A C 1
ATOM 4820 O O . VAL A 1 620 ? 4.902 8.305 17.234 1 76.5 620 VAL A O 1
ATOM 4823 N N . THR A 1 621 ? 2.873 9.195 17.375 1 66.56 621 THR A N 1
ATOM 4824 C CA . THR A 1 621 ? 2.404 8.617 16.125 1 66.56 621 THR A CA 1
ATOM 4825 C C . THR A 1 621 ? 2.504 9.625 14.992 1 66.56 621 THR A C 1
ATOM 4827 O O . THR A 1 621 ? 2.629 10.828 15.234 1 66.56 621 THR A O 1
ATOM 4830 N N . GLU A 1 622 ? 2.57 9.188 13.789 1 60.25 622 GLU A N 1
ATOM 4831 C CA . GLU A 1 622 ? 2.77 10.008 12.594 1 60.25 622 GLU A CA 1
ATOM 4832 C C . GLU A 1 622 ? 1.731 11.125 12.516 1 60.25 622 GLU A C 1
ATOM 4834 O O . GLU A 1 622 ? 2.043 12.234 12.094 1 60.25 622 GLU A O 1
ATOM 4839 N N . ASP A 1 623 ? 0.57 10.789 12.883 1 57.88 623 ASP A N 1
ATOM 4840 C CA . ASP A 1 623 ? -0.474 11.797 12.75 1 57.88 623 ASP A CA 1
ATOM 4841 C C . ASP A 1 623 ? -0.516 12.711 13.977 1 57.88 623 ASP A C 1
ATOM 4843 O O . ASP A 1 623 ? -1.214 13.727 13.977 1 57.88 623 ASP A O 1
ATOM 4847 N N . GLY A 1 624 ? 0.482 12.508 14.867 1 58.97 624 GLY A N 1
ATOM 4848 C CA . GLY A 1 624 ? 0.521 13.328 16.062 1 58.97 624 GLY A CA 1
ATOM 4849 C C . GLY A 1 624 ? -0.804 13.367 16.797 1 58.97 624 GLY A C 1
ATOM 4850 O O . GLY A 1 624 ? -1.125 14.367 17.453 1 58.97 624 GLY A O 1
ATOM 4851 N N . SER A 1 625 ? -1.53 12.328 16.5 1 59.62 625 SER A N 1
ATOM 4852 C CA . SER A 1 625 ? -2.891 12.359 17.016 1 59.62 625 SER A CA 1
ATOM 4853 C C . SER A 1 625 ? -2.893 12.328 18.547 1 59.62 625 SER A C 1
ATOM 4855 O O . SER A 1 625 ? -3.857 12.766 19.172 1 59.62 625 SER A O 1
ATOM 4857 N N . ASN A 1 626 ? -1.719 12 19.047 1 64.31 626 ASN A N 1
ATOM 4858 C CA . ASN A 1 626 ? -1.688 11.914 20.516 1 64.31 626 ASN A CA 1
ATOM 4859 C C . ASN A 1 626 ? -1.042 13.148 21.125 1 64.31 626 ASN A C 1
ATOM 4861 O O . ASN A 1 626 ? -0.793 13.188 22.344 1 64.31 626 ASN A O 1
ATOM 4865 N N . MET A 1 627 ? -0.671 14.07 20.312 1 74 627 MET A N 1
ATOM 4866 C CA . MET A 1 627 ? -0.072 15.312 20.781 1 74 627 MET A CA 1
ATOM 4867 C C . MET A 1 627 ? -0.929 16.516 20.391 1 74 627 MET A C 1
ATOM 4869 O O . MET A 1 627 ? -1.622 16.484 19.375 1 74 627 MET A O 1
ATOM 4873 N N . SER A 1 628 ? -0.913 17.453 21.312 1 72.19 628 SER A N 1
ATOM 4874 C CA . SER A 1 628 ? -1.59 18.688 20.953 1 72.19 628 SER A CA 1
ATOM 4875 C C . SER A 1 628 ? -0.839 19.438 19.859 1 72.19 628 SER A C 1
ATOM 4877 O O . SER A 1 628 ? 0.342 19.172 19.609 1 72.19 628 SER A O 1
ATOM 4879 N N . GLY A 1 629 ? -1.513 20.281 19.109 1 74.19 629 GLY A N 1
ATOM 4880 C CA . GLY A 1 629 ? -0.883 21.078 18.078 1 74.19 629 GLY A CA 1
ATOM 4881 C C . GLY A 1 629 ? 0.309 21.875 18.578 1 74.19 629 GLY A C 1
ATOM 4882 O O . GLY A 1 629 ? 1.338 21.953 17.906 1 74.19 629 GLY A O 1
ATOM 4883 N N . GLY A 1 630 ? 0.178 22.469 19.781 1 78.12 630 GLY A N 1
ATOM 4884 C CA . GLY A 1 630 ? 1.271 23.219 20.359 1 78.12 630 GLY A CA 1
ATOM 4885 C C . GLY A 1 630 ? 2.465 22.359 20.734 1 78.12 630 GLY A C 1
ATOM 4886 O O . GLY A 1 630 ? 3.611 22.781 20.562 1 78.12 630 GLY A O 1
ATOM 4887 N N . GLN A 1 631 ? 2.164 21.234 21.25 1 81.69 631 GLN A N 1
ATOM 4888 C CA . GLN A 1 631 ? 3.236 20.297 21.578 1 81.69 631 GLN A CA 1
ATOM 4889 C C . GLN A 1 631 ? 3.994 19.859 20.328 1 81.69 631 GLN A C 1
ATOM 4891 O O . GLN A 1 631 ? 5.227 19.812 20.344 1 81.69 631 GLN A O 1
ATOM 4896 N N . LYS A 1 632 ? 3.221 19.609 19.344 1 85.31 632 LYS A N 1
ATOM 4897 C CA . LYS A 1 632 ? 3.828 19.188 18.078 1 85.31 632 LYS A CA 1
ATOM 4898 C C . LYS A 1 632 ? 4.766 20.266 17.531 1 85.31 632 LYS A C 1
ATOM 4900 O O . LYS A 1 632 ? 5.883 19.969 17.109 1 85.31 632 LYS A O 1
ATOM 4905 N N . GLN A 1 633 ? 4.305 21.438 17.547 1 86.31 633 GLN A N 1
ATOM 4906 C CA . GLN A 1 633 ? 5.102 22.547 17.031 1 86.31 633 GLN A CA 1
ATOM 4907 C C . GLN A 1 633 ? 6.375 22.734 17.859 1 86.31 633 GLN A C 1
ATOM 4909 O O . GLN A 1 633 ? 7.438 23.031 17.297 1 86.31 633 GLN A O 1
ATOM 4914 N N . ARG A 1 634 ? 6.285 22.625 19.156 1 90.5 634 ARG A N 1
ATOM 4915 C CA . ARG A 1 634 ? 7.441 22.828 20.031 1 90.5 634 ARG A CA 1
ATOM 4916 C C . ARG A 1 634 ? 8.445 21.688 19.859 1 90.5 634 ARG A C 1
ATOM 4918 O O . ARG A 1 634 ? 9.656 21.906 19.984 1 90.5 634 ARG A O 1
ATOM 4925 N N . ILE A 1 635 ? 7.953 20.5 19.562 1 91 635 ILE A N 1
ATOM 4926 C CA . ILE A 1 635 ? 8.859 19.406 19.266 1 91 635 ILE A CA 1
ATOM 4927 C C . ILE A 1 635 ? 9.609 19.703 17.969 1 91 635 ILE A C 1
ATOM 4929 O O . ILE A 1 635 ? 10.805 19.438 17.859 1 91 635 ILE A O 1
ATOM 4933 N N . LEU A 1 636 ? 8.883 20.203 17.031 1 91.12 636 LEU A N 1
ATOM 4934 C CA . LEU A 1 636 ? 9.508 20.562 15.766 1 91.12 636 LEU A CA 1
ATOM 4935 C C . LEU A 1 636 ? 10.555 21.656 15.961 1 91.12 636 LEU A C 1
ATOM 4937 O O . LEU A 1 636 ? 11.609 21.625 15.32 1 91.12 636 LEU A O 1
ATOM 4941 N N . ILE A 1 637 ? 10.25 22.609 16.812 1 92.5 637 ILE A N 1
ATOM 4942 C CA . ILE A 1 637 ? 11.195 23.672 17.109 1 92.5 637 ILE A CA 1
ATOM 4943 C C . ILE A 1 637 ? 12.43 23.078 17.797 1 92.5 637 ILE A C 1
ATOM 4945 O O . ILE A 1 637 ? 13.562 23.422 17.469 1 92.5 637 ILE A O 1
ATOM 4949 N N . ALA A 1 638 ? 12.141 22.203 18.75 1 93 638 ALA A N 1
ATOM 4950 C CA . ALA A 1 638 ? 13.25 21.531 19.438 1 93 638 ALA A CA 1
ATOM 4951 C C . ALA A 1 638 ? 14.133 20.797 18.438 1 93 638 ALA A C 1
ATOM 4953 O O . ALA A 1 638 ? 15.367 20.812 18.547 1 93 638 ALA A O 1
ATOM 4954 N N . ARG A 1 639 ? 13.531 20.125 17.562 1 90.94 639 ARG A N 1
ATOM 4955 C CA . ARG A 1 639 ? 14.25 19.406 16.516 1 90.94 639 ARG A CA 1
ATOM 4956 C C . ARG A 1 639 ? 15.109 20.359 15.688 1 90.94 639 ARG A C 1
ATOM 4958 O O . ARG A 1 639 ? 16.266 20.062 15.375 1 90.94 639 ARG A O 1
ATOM 4965 N N . ALA A 1 640 ? 14.57 21.453 15.359 1 91.62 640 ALA A N 1
ATOM 4966 C CA . ALA A 1 640 ? 15.234 22.422 14.5 1 91.62 640 ALA A CA 1
ATOM 4967 C C . ALA A 1 640 ? 16.453 23.031 15.188 1 91.62 640 ALA A C 1
ATOM 4969 O O . ALA A 1 640 ? 17.438 23.375 14.531 1 91.62 640 ALA A O 1
ATOM 4970 N N . ILE A 1 641 ? 16.469 23.109 16.516 1 92.12 641 ILE A N 1
ATOM 4971 C CA . ILE A 1 641 ? 17.531 23.828 17.203 1 92.12 641 ILE A CA 1
ATOM 4972 C C . ILE A 1 641 ? 18.5 22.844 17.844 1 92.12 641 ILE A C 1
ATOM 4974 O O . ILE A 1 641 ? 19.547 23.234 18.375 1 92.12 641 ILE A O 1
ATOM 4978 N N . ALA A 1 642 ? 18.141 21.609 17.812 1 89.12 642 ALA A N 1
ATOM 4979 C CA . ALA A 1 642 ? 18.891 20.578 18.516 1 89.12 642 ALA A CA 1
ATOM 4980 C C . ALA A 1 642 ? 20.344 20.547 18.031 1 89.12 642 ALA A C 1
ATOM 4982 O O . ALA A 1 642 ? 21.266 20.328 18.828 1 89.12 642 ALA A O 1
ATOM 4983 N N . GLY A 1 643 ? 20.625 20.75 16.812 1 83.12 643 GLY A N 1
ATOM 4984 C CA . GLY A 1 643 ? 21.984 20.703 16.266 1 83.12 643 GLY A CA 1
ATOM 4985 C C . GLY A 1 643 ? 22.688 22.031 16.297 1 83.12 643 GLY A C 1
ATOM 4986 O O . GLY A 1 643 ? 23.75 22.203 15.711 1 83.12 643 GLY A O 1
ATOM 4987 N N . ASN A 1 644 ? 22.109 22.938 17 1 85.12 644 ASN A N 1
ATOM 4988 C CA . ASN A 1 644 ? 22.672 24.297 17.062 1 85.12 644 ASN A CA 1
ATOM 4989 C C . ASN A 1 644 ? 23 24.828 15.68 1 85.12 644 ASN A C 1
ATOM 4991 O O . ASN A 1 644 ? 24.156 25.172 15.398 1 85.12 644 ASN A O 1
ATOM 4995 N N . PRO A 1 645 ? 22.047 24.969 14.867 1 90 645 PRO A N 1
ATOM 4996 C CA . PRO A 1 645 ? 22.266 25.438 13.492 1 90 645 PRO A CA 1
ATOM 4997 C C . PRO A 1 645 ? 22.656 26.906 13.422 1 90 645 PRO A C 1
ATOM 4999 O O . PRO A 1 645 ? 22.359 27.672 14.344 1 90 645 PRO A O 1
ATOM 5002 N N . ARG A 1 646 ? 23.359 27.266 12.344 1 90.56 646 ARG A N 1
ATOM 5003 C CA . ARG A 1 646 ? 23.75 28.656 12.141 1 90.56 646 ARG A CA 1
ATOM 5004 C C . ARG A 1 646 ? 22.656 29.453 11.43 1 90.56 646 ARG A C 1
ATOM 5006 O O . ARG A 1 646 ? 22.672 30.672 11.453 1 90.56 646 ARG A O 1
ATOM 5013 N N . ILE A 1 647 ? 21.797 28.75 10.859 1 95 647 ILE A N 1
ATOM 5014 C CA . ILE A 1 647 ? 20.656 29.375 10.188 1 95 647 ILE A CA 1
ATOM 5015 C C . ILE A 1 647 ? 19.359 28.703 10.641 1 95 647 ILE A C 1
ATOM 5017 O O . ILE A 1 647 ? 19.297 27.484 10.758 1 95 647 ILE A O 1
ATOM 5021 N N . LEU A 1 648 ? 18.406 29.484 10.992 1 94.81 648 LEU A N 1
ATOM 5022 C CA . LEU A 1 648 ? 17.062 29.016 11.344 1 94.81 648 LEU A CA 1
ATOM 5023 C C . LEU A 1 648 ? 16.031 29.562 10.375 1 94.81 648 LEU A C 1
ATOM 5025 O O . LEU A 1 648 ? 16.031 30.75 10.055 1 94.81 648 LEU A O 1
ATOM 5029 N N . MET A 1 649 ? 15.203 28.719 9.859 1 94.94 649 MET A N 1
ATOM 5030 C CA . MET A 1 649 ? 14.102 29.125 8.992 1 94.94 649 MET A CA 1
ATOM 5031 C C . MET A 1 649 ? 12.773 28.609 9.531 1 94.94 649 MET A C 1
ATOM 5033 O O . MET A 1 649 ? 12.555 27.391 9.602 1 94.94 649 MET A O 1
ATOM 5037 N N . PHE A 1 650 ? 11.859 29.484 9.867 1 93.06 650 PHE A N 1
ATOM 5038 C CA . PHE A 1 650 ? 10.57 29.125 10.445 1 93.06 650 PHE A CA 1
ATOM 5039 C C . PHE A 1 650 ? 9.43 29.625 9.57 1 93.06 650 PHE A C 1
ATOM 5041 O O . PHE A 1 650 ? 9.352 30.828 9.266 1 93.06 650 PHE A O 1
ATOM 5048 N N . ASP A 1 651 ? 8.586 28.734 9.141 1 89.31 651 ASP A N 1
ATOM 5049 C CA . ASP A 1 651 ? 7.363 29.078 8.43 1 89.31 651 ASP A CA 1
ATOM 5050 C C . ASP A 1 651 ? 6.145 28.969 9.344 1 89.31 651 ASP A C 1
ATOM 5052 O O . ASP A 1 651 ? 5.531 27.906 9.445 1 89.31 651 ASP A O 1
ATOM 5056 N N . GLU A 1 652 ? 5.781 30.047 9.938 1 79.44 652 GLU A N 1
ATOM 5057 C CA . GLU A 1 652 ? 4.652 30.141 10.852 1 79.44 652 GLU A CA 1
ATOM 5058 C C . GLU A 1 652 ? 4.754 29.109 11.961 1 79.44 652 GLU A C 1
ATOM 5060 O O . GLU A 1 652 ? 3.773 28.438 12.289 1 79.44 652 GLU A O 1
ATOM 5065 N N . ALA A 1 653 ? 5.887 28.938 12.508 1 77.56 653 ALA A N 1
ATOM 5066 C CA . ALA A 1 653 ? 6.211 27.875 13.453 1 77.56 653 ALA A CA 1
ATOM 5067 C C . ALA A 1 653 ? 5.633 28.172 14.836 1 77.56 653 ALA A C 1
ATOM 5069 O O . ALA A 1 653 ? 5.605 27.297 15.711 1 77.56 653 ALA A O 1
ATOM 5070 N N . THR A 1 654 ? 5.137 29.344 15.078 1 73.5 654 THR A N 1
ATOM 5071 C CA . THR A 1 654 ? 4.664 29.688 16.406 1 73.5 654 THR A CA 1
ATOM 5072 C C . THR A 1 654 ? 3.188 30.078 16.375 1 73.5 654 THR A C 1
ATOM 5074 O O . THR A 1 654 ? 2.678 30.688 17.328 1 73.5 654 THR A O 1
ATOM 5077 N N . SER A 1 655 ? 2.572 29.703 15.289 1 70.94 655 SER A N 1
ATOM 5078 C CA . SER A 1 655 ? 1.195 30.141 15.086 1 70.94 655 SER A CA 1
ATOM 5079 C C . SER A 1 655 ? 0.241 29.422 16.031 1 70.94 655 SER A C 1
ATOM 5081 O O . SER A 1 655 ? -0.801 29.969 16.406 1 70.94 655 SER A O 1
ATOM 5083 N N . SER A 1 656 ? 0.599 28.203 16.422 1 70.19 656 SER A N 1
ATOM 5084 C CA . SER A 1 656 ? -0.296 27.406 17.266 1 70.19 656 SER A CA 1
ATOM 5085 C C . SER A 1 656 ? 0.069 27.531 18.734 1 70.19 656 SER A C 1
ATOM 5087 O O . SER A 1 656 ? -0.467 26.797 19.578 1 70.19 656 SER A O 1
ATOM 5089 N N . LEU A 1 657 ? 0.99 28.438 19.016 1 74.5 657 LEU A N 1
ATOM 5090 C CA . LEU A 1 657 ? 1.428 28.594 20.406 1 74.5 657 LEU A CA 1
ATOM 5091 C C . LEU A 1 657 ? 0.687 29.75 21.078 1 74.5 657 LEU A C 1
ATOM 5093 O O . LEU A 1 657 ? 0.349 30.734 20.422 1 74.5 657 LEU A O 1
ATOM 5097 N N . ASP A 1 658 ? 0.401 29.5 22.344 1 73.62 658 ASP A N 1
ATOM 5098 C CA . ASP A 1 658 ? -0.135 30.625 23.109 1 73.62 658 ASP A CA 1
ATOM 5099 C C . ASP A 1 658 ? 0.907 31.734 23.266 1 73.62 658 ASP A C 1
ATOM 5101 O O . ASP A 1 658 ? 2.098 31.5 23.047 1 73.62 658 ASP A O 1
ATOM 5105 N N . ASN A 1 659 ? 0.467 32.844 23.625 1 71.06 659 ASN A N 1
ATOM 5106 C CA . ASN A 1 659 ? 1.303 34.031 23.641 1 71.06 659 ASN A CA 1
ATOM 5107 C C . ASN A 1 659 ? 2.467 33.906 24.609 1 71.06 659 ASN A C 1
ATOM 5109 O O . ASN A 1 659 ? 3.588 34.312 24.328 1 71.06 659 ASN A O 1
ATOM 5113 N N . THR A 1 660 ? 2.174 33.344 25.719 1 75 660 THR A N 1
ATOM 5114 C CA . THR A 1 660 ? 3.23 33.156 26.719 1 75 660 THR A CA 1
ATOM 5115 C C . THR A 1 660 ? 4.305 32.219 26.219 1 75 660 THR A C 1
ATOM 5117 O O . THR A 1 660 ? 5.5 32.5 26.312 1 75 660 THR A O 1
ATOM 5120 N N . THR A 1 661 ? 3.885 31.156 25.734 1 79.56 661 THR A N 1
ATOM 5121 C CA . THR A 1 661 ? 4.82 30.172 25.219 1 79.56 661 THR A CA 1
ATOM 5122 C C . THR A 1 661 ? 5.594 30.719 24.031 1 79.56 661 THR A C 1
ATOM 5124 O O . THR A 1 661 ? 6.789 30.453 23.875 1 79.56 661 THR A O 1
ATOM 5127 N N . GLN A 1 662 ? 4.895 31.406 23.234 1 81.38 662 GLN A N 1
ATOM 5128 C CA . GLN A 1 662 ? 5.535 32 22.062 1 81.38 662 GLN A CA 1
ATOM 5129 C C . GLN A 1 662 ? 6.664 32.938 22.484 1 81.38 662 GLN A C 1
ATOM 5131 O O . GLN A 1 662 ? 7.746 32.938 21.906 1 81.38 662 GLN A O 1
ATOM 5136 N N . LYS A 1 663 ? 6.324 33.781 23.453 1 79.31 663 LYS A N 1
ATOM 5137 C CA . LYS A 1 663 ? 7.336 34.719 23.938 1 79.31 663 LYS A CA 1
ATOM 5138 C C . LYS A 1 663 ? 8.555 33.969 24.484 1 79.31 663 LYS A C 1
ATOM 5140 O O . LYS A 1 663 ? 9.695 34.375 24.203 1 79.31 663 LYS A O 1
ATOM 5145 N N . ASN A 1 664 ? 8.297 32.969 25.219 1 82.81 664 ASN A N 1
ATOM 5146 C CA . ASN A 1 664 ? 9.383 32.188 25.781 1 82.81 664 ASN A CA 1
ATOM 5147 C C . ASN A 1 664 ? 10.258 31.562 24.703 1 82.81 664 ASN A C 1
ATOM 5149 O O . ASN A 1 664 ? 11.484 31.562 24.812 1 82.81 664 ASN A O 1
ATOM 5153 N N . VAL A 1 665 ? 9.656 31.062 23.766 1 86.44 665 VAL A N 1
ATOM 5154 C CA . VAL A 1 665 ? 10.375 30.422 22.672 1 86.44 665 VAL A CA 1
ATOM 5155 C C . VAL A 1 665 ? 11.18 31.453 21.891 1 86.44 665 VAL A C 1
ATOM 5157 O O . VAL A 1 665 ? 12.344 31.219 21.547 1 86.44 665 VAL A O 1
ATOM 5160 N N . CYS A 1 666 ? 10.57 32.562 21.656 1 84.25 666 CYS A N 1
ATOM 5161 C CA . CYS A 1 666 ? 11.258 33.625 20.922 1 84.25 666 CYS A CA 1
ATOM 5162 C C . CYS A 1 666 ? 12.469 34.125 21.688 1 84.25 666 CYS A C 1
ATOM 5164 O O . CYS A 1 666 ? 13.523 34.375 21.109 1 84.25 666 CYS A O 1
ATOM 5166 N N . ASP A 1 667 ? 12.289 34.25 22.969 1 83.81 667 ASP A N 1
ATOM 5167 C CA . ASP A 1 667 ? 13.383 34.688 23.828 1 83.81 667 ASP A CA 1
ATOM 5168 C C . ASP A 1 667 ? 14.531 33.688 23.812 1 83.81 667 ASP A C 1
ATOM 5170 O O . ASP A 1 667 ? 15.703 34.094 23.797 1 83.81 667 ASP A O 1
ATOM 5174 N N . ALA A 1 668 ? 14.148 32.5 23.859 1 85.38 668 ALA A N 1
ATOM 5175 C CA . ALA A 1 668 ? 15.164 31.453 23.844 1 85.38 668 ALA A CA 1
ATOM 5176 C C . ALA A 1 668 ? 15.914 31.438 22.516 1 85.38 668 ALA A C 1
ATOM 5178 O O . ALA A 1 668 ? 17.125 31.188 22.484 1 85.38 668 ALA A O 1
ATOM 5179 N N . LEU A 1 669 ? 15.25 31.672 21.5 1 85.62 669 LEU A N 1
ATOM 5180 C CA . LEU A 1 669 ? 15.859 31.656 20.172 1 85.62 669 LEU A CA 1
ATOM 5181 C C . LEU A 1 669 ? 16.766 32.875 19.969 1 85.62 669 LEU A C 1
ATOM 5183 O O . LEU A 1 669 ? 17.734 32.812 19.219 1 85.62 669 LEU A O 1
ATOM 5187 N N . ASP A 1 670 ? 16.438 33.938 20.625 1 82.94 670 ASP A N 1
ATOM 5188 C CA . ASP A 1 670 ? 17.25 35.125 20.531 1 82.94 670 ASP A CA 1
ATOM 5189 C C . ASP A 1 670 ? 18.656 34.906 21.078 1 82.94 670 ASP A C 1
ATOM 5191 O O . ASP A 1 670 ? 19.609 35.562 20.641 1 82.94 670 ASP A O 1
ATOM 5195 N N . LYS A 1 671 ? 18.734 34 21.891 1 83.12 671 LYS A N 1
ATOM 5196 C CA . LYS A 1 671 ? 20.031 33.719 22.516 1 83.12 671 LYS A CA 1
ATOM 5197 C C . LYS A 1 671 ? 20.938 32.906 21.594 1 83.12 671 LYS A C 1
ATOM 5199 O O . LYS A 1 671 ? 22.141 32.875 21.781 1 83.12 671 LYS A O 1
ATOM 5204 N N . LEU A 1 672 ? 20.516 32.25 20.578 1 83.56 672 LEU A N 1
ATOM 5205 C CA . LEU A 1 672 ? 21.297 31.391 19.688 1 83.56 672 LEU A CA 1
ATOM 5206 C C . LEU A 1 672 ? 22.109 32.219 18.703 1 83.56 672 LEU A C 1
ATOM 5208 O O . LEU A 1 672 ? 23.109 31.734 18.172 1 83.56 672 LEU A O 1
ATOM 5212 N N . LYS A 1 673 ? 22.219 33.375 18.672 1 81.62 673 LYS A N 1
ATOM 5213 C CA . LYS A 1 673 ? 22.969 34.281 17.812 1 81.62 673 LYS A CA 1
ATOM 5214 C C . LYS A 1 673 ? 23.109 33.719 16.391 1 81.62 673 LYS A C 1
ATOM 5216 O O . LYS A 1 673 ? 24.203 33.719 15.836 1 81.62 673 LYS A O 1
ATOM 5221 N N . CYS A 1 674 ? 22.234 33.125 15.797 1 91.38 674 CYS A N 1
ATOM 5222 C CA . CYS A 1 674 ? 22.219 32.594 14.445 1 91.38 674 CYS A CA 1
ATOM 5223 C C . CYS A 1 674 ? 21.344 33.438 13.531 1 91.38 674 CYS A C 1
ATOM 5225 O O . CYS A 1 674 ? 20.641 34.344 14 1 91.38 674 CYS A O 1
ATOM 5227 N N . THR A 1 675 ? 21.562 33.25 12.211 1 95 675 THR A N 1
ATOM 5228 C CA . THR A 1 675 ? 20.703 33.906 11.234 1 95 675 THR A CA 1
ATOM 5229 C C . THR A 1 675 ? 19.297 33.281 11.281 1 95 675 THR A C 1
ATOM 5231 O O . THR A 1 675 ? 19.125 32.062 11.219 1 95 675 THR A O 1
ATOM 5234 N N . ARG A 1 676 ? 18.328 34.125 11.453 1 94.88 676 ARG A N 1
ATOM 5235 C CA . ARG A 1 676 ? 16.953 33.656 11.586 1 94.88 676 ARG A CA 1
ATOM 5236 C C . ARG A 1 676 ? 16.047 34.281 10.531 1 94.88 676 ARG A C 1
ATOM 5238 O O . ARG A 1 676 ? 16.031 35.5 10.367 1 94.88 676 ARG A O 1
ATOM 5245 N N . ILE A 1 677 ? 15.375 33.469 9.789 1 95.19 677 ILE A N 1
ATOM 5246 C CA . ILE A 1 677 ? 14.359 33.875 8.828 1 95.19 677 ILE A CA 1
ATOM 5247 C C . ILE A 1 677 ? 12.992 33.344 9.242 1 95.19 677 ILE A C 1
ATOM 5249 O O . ILE A 1 677 ? 12.797 32.125 9.273 1 95.19 677 ILE A O 1
ATOM 5253 N N . ILE A 1 678 ? 12.07 34.219 9.531 1 93.19 678 ILE A N 1
ATOM 5254 C CA . ILE A 1 678 ? 10.773 33.75 10.023 1 93.19 678 ILE A CA 1
ATOM 5255 C C . ILE A 1 678 ? 9.656 34.344 9.188 1 93.19 678 ILE A C 1
ATOM 5257 O O . ILE A 1 678 ? 9.727 35.5 8.789 1 93.19 678 ILE A O 1
ATOM 5261 N N . ILE A 1 679 ? 8.758 33.531 8.781 1 89.94 679 ILE A N 1
ATOM 5262 C CA . ILE A 1 679 ? 7.484 34 8.234 1 89.94 679 ILE A CA 1
ATOM 5263 C C . ILE A 1 679 ? 6.453 34.094 9.352 1 89.94 679 ILE A C 1
ATOM 5265 O O . ILE A 1 679 ? 6.168 33.094 10.039 1 89.94 679 ILE A O 1
ATOM 5269 N N . ALA A 1 680 ? 6 35.25 9.68 1 81.94 680 ALA A N 1
ATOM 5270 C CA . ALA A 1 680 ? 5.09 35.438 10.805 1 81.94 680 ALA A CA 1
ATOM 5271 C C . ALA A 1 680 ? 3.932 36.375 10.438 1 81.94 680 ALA A C 1
ATOM 5273 O O . ALA A 1 680 ? 4.078 37.219 9.57 1 81.94 680 ALA A O 1
ATOM 5274 N N . HIS A 1 681 ? 2.924 36.125 11.062 1 73.44 681 HIS A N 1
ATOM 5275 C CA . HIS A 1 681 ? 1.76 37 10.922 1 73.44 681 HIS A CA 1
ATOM 5276 C C . HIS A 1 681 ? 1.481 37.75 12.219 1 73.44 681 HIS A C 1
ATOM 5278 O O . HIS A 1 681 ? 0.803 38.781 12.203 1 73.44 681 HIS A O 1
ATOM 5284 N N . ARG A 1 682 ? 2.08 37.25 13.203 1 71.75 682 ARG A N 1
ATOM 5285 C CA . ARG A 1 682 ? 1.849 37.875 14.508 1 71.75 682 ARG A CA 1
ATOM 5286 C C . ARG A 1 682 ? 2.75 39.094 14.711 1 71.75 682 ARG A C 1
ATOM 5288 O O . ARG A 1 682 ? 3.963 39 14.508 1 71.75 682 ARG A O 1
ATOM 5295 N N . LEU A 1 683 ? 2.221 40.062 15.211 1 74.19 683 LEU A N 1
ATOM 5296 C CA . LEU A 1 683 ? 2.928 41.344 15.352 1 74.19 683 LEU A CA 1
ATOM 5297 C C . LEU A 1 683 ? 4.004 41.25 16.438 1 74.19 683 LEU A C 1
ATOM 5299 O O . LEU A 1 683 ? 5.059 41.875 16.312 1 74.19 683 LEU A O 1
ATOM 5303 N N . SER A 1 684 ? 3.738 40.531 17.469 1 72.69 684 SER A N 1
ATOM 5304 C CA . SER A 1 684 ? 4.703 40.406 18.562 1 72.69 684 SER A CA 1
ATOM 5305 C C . SER A 1 684 ? 6.02 39.812 18.078 1 72.69 684 SER A C 1
ATOM 5307 O O . SER A 1 684 ? 7.094 40.219 18.531 1 72.69 684 SER A O 1
ATOM 5309 N N . THR A 1 685 ? 5.918 38.969 17.156 1 78.19 685 THR A N 1
ATOM 5310 C CA . THR A 1 685 ? 7.098 38.344 16.594 1 78.19 685 THR A CA 1
ATOM 5311 C C . THR A 1 685 ? 7.789 39.25 15.602 1 78.19 685 THR A C 1
ATOM 5313 O O . THR A 1 685 ? 9.016 39.344 15.578 1 78.19 685 THR A O 1
ATOM 5316 N N . ILE A 1 686 ? 7.016 39.938 14.867 1 84.75 686 ILE A N 1
ATOM 5317 C CA . ILE A 1 686 ? 7.527 40.812 13.812 1 84.75 686 ILE A CA 1
ATOM 5318 C C . ILE A 1 686 ? 8.289 41.969 14.43 1 84.75 686 ILE A C 1
ATOM 5320 O O . ILE A 1 686 ? 9.312 42.406 13.906 1 84.75 686 ILE A O 1
ATOM 5324 N N . ARG A 1 687 ? 7.82 42.438 15.539 1 83.5 687 ARG A N 1
ATOM 5325 C CA . ARG A 1 687 ? 8.398 43.625 16.188 1 83.5 687 ARG A CA 1
ATOM 5326 C C . ARG A 1 687 ? 9.805 43.312 16.703 1 83.5 687 ARG A C 1
ATOM 5328 O O . ARG A 1 687 ? 10.633 44.219 16.828 1 83.5 687 ARG A O 1
ATOM 5335 N N . GLN A 1 688 ? 10.086 42.125 16.969 1 82.75 688 GLN A N 1
ATOM 5336 C CA . GLN A 1 688 ? 11.367 41.75 17.547 1 82.75 688 GLN A CA 1
ATOM 5337 C C . GLN A 1 688 ? 12.43 41.562 16.469 1 82.75 688 GLN A C 1
ATOM 5339 O O . GLN A 1 688 ? 13.625 41.5 16.766 1 82.75 688 GLN A O 1
ATOM 5344 N N . CYS A 1 689 ? 12.039 41.562 15.273 1 91 689 CYS A N 1
ATOM 5345 C CA . CYS A 1 689 ? 12.977 41.281 14.188 1 91 689 CYS A CA 1
ATOM 5346 C C . CYS A 1 689 ? 13.797 42.531 13.852 1 91 689 CYS A C 1
ATOM 5348 O O . CYS A 1 689 ? 13.312 43.656 14 1 91 689 CYS A O 1
ATOM 5350 N N . SER A 1 690 ? 15.047 42.344 13.438 1 91.75 690 SER A N 1
ATOM 5351 C CA . SER A 1 690 ? 15.938 43.469 13.078 1 91.75 690 SER A CA 1
ATOM 5352 C C . SER A 1 690 ? 15.57 44.062 11.727 1 91.75 690 SER A C 1
ATOM 5354 O O . SER A 1 690 ? 15.844 45.219 11.461 1 91.75 690 SER A O 1
ATOM 5356 N N . ARG A 1 691 ? 15.055 43.219 10.898 1 95.12 691 ARG A N 1
ATOM 5357 C CA . ARG A 1 691 ? 14.656 43.656 9.555 1 95.12 691 ARG A CA 1
ATOM 5358 C C . ARG A 1 691 ? 13.367 42.938 9.117 1 95.12 691 ARG A C 1
ATOM 5360 O O . ARG A 1 691 ? 13.188 41.75 9.375 1 95.12 691 ARG A O 1
ATOM 5367 N N . ILE A 1 692 ? 12.477 43.719 8.57 1 95.62 692 ILE A N 1
ATOM 5368 C CA . ILE A 1 692 ? 11.203 43.188 8.078 1 95.62 692 ILE A CA 1
ATOM 5369 C C . ILE A 1 692 ? 11.125 43.344 6.562 1 95.62 692 ILE A C 1
ATOM 5371 O O . ILE A 1 692 ? 11.422 44.438 6.035 1 95.62 692 ILE A O 1
ATOM 5375 N N . ILE A 1 693 ? 10.812 42.312 5.906 1 95.56 693 ILE A N 1
ATOM 5376 C CA . ILE A 1 693 ? 10.664 42.312 4.457 1 95.56 693 ILE A CA 1
ATOM 5377 C C . ILE A 1 693 ? 9.195 42.094 4.086 1 95.56 693 ILE A C 1
ATOM 5379 O O . ILE A 1 693 ? 8.625 41.031 4.402 1 95.56 693 ILE A O 1
ATOM 5383 N N . LEU A 1 694 ? 8.609 43 3.439 1 95.12 694 LEU A N 1
ATOM 5384 C CA . LEU A 1 694 ? 7.238 42.875 2.959 1 95.12 694 LEU A CA 1
ATOM 5385 C C . LEU A 1 694 ? 7.215 42.406 1.515 1 95.12 694 LEU A C 1
ATOM 5387 O O . LEU A 1 694 ? 7.734 43.062 0.62 1 95.12 694 LEU A O 1
ATOM 5391 N N . LEU A 1 695 ? 6.648 41.219 1.377 1 93.62 695 LEU A N 1
ATOM 5392 C CA . LEU A 1 695 ? 6.527 40.625 0.047 1 93.62 695 LEU A CA 1
ATOM 5393 C C . LEU A 1 695 ? 5.148 40.875 -0.543 1 93.62 695 LEU A C 1
ATOM 5395 O O . LEU A 1 695 ? 4.133 40.719 0.141 1 93.62 695 LEU A O 1
ATOM 5399 N N . GLU A 1 696 ? 5.156 41.312 -1.759 1 90.44 696 GLU A N 1
ATOM 5400 C CA . GLU A 1 696 ? 3.922 41.531 -2.508 1 90.44 696 GLU A CA 1
ATOM 5401 C C . GLU A 1 696 ? 4.07 41.094 -3.957 1 90.44 696 GLU A C 1
ATOM 5403 O O . GLU A 1 696 ? 4.965 41.531 -4.668 1 90.44 696 GLU A O 1
ATOM 5408 N N . ASN A 1 697 ? 3.219 40.25 -4.41 1 85.81 697 ASN A N 1
ATOM 5409 C CA . ASN A 1 697 ? 3.193 39.719 -5.773 1 85.81 697 ASN A CA 1
ATOM 5410 C C . ASN A 1 697 ? 4.566 39.219 -6.207 1 85.81 697 ASN A C 1
ATOM 5412 O O . ASN A 1 697 ? 5.031 39.531 -7.305 1 85.81 697 ASN A O 1
ATOM 5416 N N . GLY A 1 698 ? 5.285 38.656 -5.305 1 88.44 698 GLY A N 1
ATOM 5417 C CA . GLY A 1 698 ? 6.547 38.031 -5.629 1 88.44 698 GLY A CA 1
ATOM 5418 C C . GLY A 1 698 ? 7.734 38.969 -5.562 1 88.44 698 GLY A C 1
ATOM 5419 O O . GLY A 1 698 ? 8.867 38.562 -5.855 1 88.44 698 GLY A O 1
ATOM 5420 N N . ASN A 1 699 ? 7.445 40.219 -5.191 1 92.06 699 ASN A N 1
ATOM 5421 C CA . ASN A 1 699 ? 8.508 41.219 -5.094 1 92.06 699 ASN A CA 1
ATOM 5422 C C . ASN A 1 699 ? 8.562 41.812 -3.701 1 92.06 699 ASN A C 1
ATOM 5424 O O . ASN A 1 699 ? 7.586 41.75 -2.949 1 92.06 699 ASN A O 1
ATOM 5428 N N . ILE A 1 700 ? 9.734 42.406 -3.424 1 94.56 700 ILE A N 1
ATOM 5429 C CA . ILE A 1 700 ? 9.859 43.156 -2.168 1 94.56 700 ILE A CA 1
ATOM 5430 C C . ILE A 1 700 ? 9.266 44.562 -2.324 1 94.56 700 ILE A C 1
ATOM 5432 O O . ILE A 1 700 ? 9.758 45.344 -3.121 1 94.56 700 ILE A O 1
ATOM 5436 N N . LYS A 1 701 ? 8.312 44.844 -1.599 1 94.5 701 LYS A N 1
ATOM 5437 C CA . LYS A 1 701 ? 7.637 46.125 -1.665 1 94.5 701 LYS A CA 1
ATOM 5438 C C . LYS A 1 701 ? 8.273 47.125 -0.705 1 94.5 701 LYS A C 1
ATOM 5440 O O . LYS A 1 701 ? 8.352 48.312 -1.008 1 94.5 701 LYS A O 1
ATOM 5445 N N . GLU A 1 702 ? 8.438 46.688 0.533 1 95.25 702 GLU A N 1
ATOM 5446 C CA . GLU A 1 702 ? 9.047 47.5 1.584 1 95.25 702 GLU A CA 1
ATOM 5447 C C . GLU A 1 702 ? 9.992 46.656 2.441 1 95.25 702 GLU A C 1
ATOM 5449 O O . GLU A 1 702 ? 9.805 45.469 2.588 1 95.25 702 GLU A O 1
ATOM 5454 N N . GLU A 1 703 ? 11.039 47.281 2.908 1 95.19 703 GLU A N 1
ATOM 5455 C CA . GLU A 1 703 ? 11.93 46.625 3.855 1 95.19 703 GLU A CA 1
ATOM 5456 C C . GLU A 1 703 ? 12.5 47.625 4.863 1 95.19 703 GLU A C 1
ATOM 5458 O O . GLU A 1 703 ? 12.734 48.781 4.531 1 95.19 703 GLU A O 1
ATOM 5463 N N . GLY A 1 704 ? 12.641 47.25 6.039 1 94.44 704 GLY A N 1
ATOM 5464 C CA . GLY A 1 704 ? 13.172 48.094 7.102 1 94.44 704 GLY A CA 1
ATOM 5465 C C . GLY A 1 704 ? 12.82 47.594 8.492 1 94.44 704 GLY A C 1
ATOM 5466 O O . GLY A 1 704 ? 12.422 46.438 8.656 1 94.44 704 GLY A O 1
ATOM 5467 N N . THR A 1 705 ? 13.102 48.344 9.492 1 94.38 705 THR A N 1
ATOM 5468 C CA . THR A 1 705 ? 12.719 48 10.859 1 94.38 705 THR A CA 1
ATOM 5469 C C . THR A 1 705 ? 11.242 48.312 11.094 1 94.38 705 THR A C 1
ATOM 5471 O O . THR A 1 705 ? 10.609 49 10.289 1 94.38 705 THR A O 1
ATOM 5474 N N . TYR A 1 706 ? 10.75 47.781 12.133 1 91.88 706 TYR A N 1
ATOM 5475 C CA . TYR A 1 706 ? 9.344 48 12.461 1 91.88 706 TYR A CA 1
ATOM 5476 C C . TYR A 1 706 ? 9.008 49.469 12.531 1 91.88 706 TYR A C 1
ATOM 5478 O O . TYR A 1 706 ? 8.055 49.938 11.898 1 91.88 706 TYR A O 1
ATOM 5486 N N . ASP A 1 707 ? 9.812 50.219 13.203 1 91.44 707 ASP A N 1
ATOM 5487 C CA . ASP A 1 707 ? 9.562 51.625 13.422 1 91.44 707 ASP A CA 1
ATOM 5488 C C . ASP A 1 707 ? 9.688 52.438 12.125 1 91.44 707 ASP A C 1
ATOM 5490 O O . ASP A 1 707 ? 8.898 53.344 11.867 1 91.44 707 ASP A O 1
ATOM 5494 N N . GLU A 1 708 ? 10.648 52.062 11.344 1 94.38 708 GLU A N 1
ATOM 5495 C CA . GLU A 1 708 ? 10.859 52.719 10.07 1 94.38 708 GLU A CA 1
ATOM 5496 C C . GLU A 1 708 ? 9.68 52.5 9.125 1 94.38 708 GLU A C 1
ATOM 5498 O O . GLU A 1 708 ? 9.219 53.438 8.461 1 94.38 708 GLU A O 1
ATOM 5503 N N . LEU A 1 709 ? 9.203 51.281 9.141 1 93.44 709 LEU A N 1
ATOM 5504 C CA . LEU A 1 709 ? 8.133 50.938 8.219 1 93.44 709 LEU A CA 1
ATOM 5505 C C . LEU A 1 709 ? 6.805 51.531 8.68 1 93.44 709 LEU A C 1
ATOM 5507 O O . LEU A 1 709 ? 5.961 51.875 7.852 1 93.44 709 LEU A O 1
ATOM 5511 N N . MET A 1 710 ? 6.648 51.625 9.953 1 91.44 710 MET A N 1
ATOM 5512 C CA . MET A 1 710 ? 5.441 52.281 10.484 1 91.44 710 MET A CA 1
ATOM 5513 C C . MET A 1 710 ? 5.43 53.75 10.188 1 91.44 710 MET A C 1
ATOM 5515 O O . MET A 1 710 ? 4.379 54.344 9.891 1 91.44 710 MET A O 1
ATOM 5519 N N . ALA A 1 711 ? 6.543 54.344 10.234 1 92.12 711 ALA A N 1
ATOM 5520 C CA . ALA A 1 711 ? 6.68 55.781 9.992 1 92.12 711 ALA A CA 1
ATOM 5521 C C . ALA A 1 711 ? 6.488 56.094 8.516 1 92.12 711 ALA A C 1
ATOM 5523 O O . ALA A 1 711 ? 5.996 57.188 8.172 1 92.12 711 ALA A O 1
ATOM 5524 N N . LEU A 1 712 ? 6.773 55.188 7.773 1 92.38 712 LEU A N 1
ATOM 5525 C CA . LEU A 1 712 ? 6.664 55.375 6.332 1 92.38 712 LEU A CA 1
ATOM 5526 C C . LEU A 1 712 ? 5.203 55.469 5.902 1 92.38 712 LEU A C 1
ATOM 5528 O O . LEU A 1 712 ? 4.887 56.062 4.867 1 92.38 712 LEU A O 1
ATOM 5532 N N . GLY A 1 713 ? 4.277 54.875 6.594 1 87.69 713 GLY A N 1
ATOM 5533 C CA . GLY A 1 713 ? 2.855 54.906 6.281 1 87.69 713 GLY A CA 1
ATOM 5534 C C . GLY A 1 713 ? 2.521 54.188 4.988 1 87.69 713 GLY A C 1
ATOM 5535 O O . GLY A 1 713 ? 1.578 54.562 4.289 1 87.69 713 GLY A O 1
ATOM 5536 N N . GLY A 1 714 ? 3.291 53.281 4.691 1 90.56 714 GLY A N 1
ATOM 5537 C CA . GLY A 1 714 ? 3.092 52.594 3.424 1 90.56 714 GLY A CA 1
ATOM 5538 C C . GLY A 1 714 ? 2.271 51.344 3.555 1 90.56 714 GLY A C 1
ATOM 5539 O O . GLY A 1 714 ? 1.299 51.281 4.309 1 90.56 714 GLY A O 1
ATOM 5540 N N . ALA A 1 715 ? 2.609 50.281 2.742 1 88 715 ALA A N 1
ATOM 5541 C CA . ALA A 1 715 ? 1.865 49.031 2.67 1 88 715 ALA A CA 1
ATOM 5542 C C . ALA A 1 715 ? 1.946 48.281 3.988 1 88 715 ALA A C 1
ATOM 5544 O O . ALA A 1 715 ? 0.981 47.625 4.395 1 88 715 ALA A O 1
ATOM 5545 N N . PHE A 1 716 ? 3.035 48.344 4.594 1 89.88 716 PHE A N 1
ATOM 5546 C CA . PHE A 1 716 ? 3.213 47.656 5.871 1 89.88 716 PHE A CA 1
ATOM 5547 C C . PHE A 1 716 ? 2.309 48.25 6.938 1 89.88 716 PHE A C 1
ATOM 5549 O O . PHE A 1 716 ? 1.713 47.531 7.738 1 89.88 716 PHE A O 1
ATOM 5556 N N . TYR A 1 717 ? 2.305 49.531 6.957 1 88.69 717 TYR A N 1
ATOM 5557 C CA . TYR A 1 717 ? 1.443 50.25 7.895 1 88.69 717 TYR A CA 1
ATOM 5558 C C . TYR A 1 717 ? -0.01 49.812 7.73 1 88.69 717 TYR A C 1
ATOM 5560 O O . TYR A 1 717 ? -0.712 49.594 8.719 1 88.69 717 TYR A O 1
ATOM 5568 N N . GLU A 1 718 ? -0.398 49.688 6.566 1 83.19 718 GLU A N 1
ATOM 5569 C CA . GLU A 1 718 ? -1.767 49.25 6.289 1 83.19 718 GLU A CA 1
ATOM 5570 C C . GLU A 1 718 ? -2.01 47.812 6.781 1 83.19 718 GLU A C 1
ATOM 5572 O O . GLU A 1 718 ? -3.105 47.5 7.25 1 83.19 718 GLU A O 1
ATOM 5577 N N . LEU A 1 719 ? -1.044 47.031 6.578 1 80 719 LEU A N 1
ATOM 5578 C CA . LEU A 1 719 ? -1.137 45.656 7.012 1 80 719 LEU A CA 1
ATOM 5579 C C . LEU A 1 719 ? -1.291 45.562 8.523 1 80 719 LEU A C 1
ATOM 5581 O O . LEU A 1 719 ? -2.041 44.719 9.031 1 80 719 LEU A O 1
ATOM 5585 N N . VAL A 1 720 ? -0.598 46.438 9.281 1 78.19 720 VAL A N 1
ATOM 5586 C CA . VAL A 1 720 ? -0.578 46.406 10.734 1 78.19 720 VAL A CA 1
ATOM 5587 C C . VAL A 1 720 ? -1.848 47.062 11.281 1 78.19 720 VAL A C 1
ATOM 5589 O O . VAL A 1 720 ? -2.4 46.594 12.289 1 78.19 720 VAL A O 1
ATOM 5592 N N . LYS A 1 721 ? -2.236 48.156 10.727 1 71.94 721 LYS A N 1
ATOM 5593 C CA . LYS A 1 721 ? -3.432 48.875 11.156 1 71.94 721 LYS A CA 1
ATOM 5594 C C . LYS A 1 721 ? -4.648 47.969 11.188 1 71.94 721 LYS A C 1
ATOM 5596 O O . LYS A 1 721 ? -5.488 48.062 12.086 1 71.94 721 LYS A O 1
ATOM 5601 N N . ASP A 1 722 ? -4.684 47.188 10.328 1 62 722 ASP A N 1
ATOM 5602 C CA . ASP A 1 722 ? -5.797 46.25 10.258 1 62 722 ASP A CA 1
ATOM 5603 C C . ASP A 1 722 ? -5.773 45.281 11.438 1 62 722 ASP A C 1
ATOM 5605 O O . ASP A 1 722 ? -6.812 44.719 11.828 1 62 722 ASP A O 1
ATOM 5609 N N . GLN A 1 723 ? -4.688 45.219 12.047 1 58.19 723 GLN A N 1
ATOM 5610 C CA . GLN A 1 723 ? -4.523 44.281 13.156 1 58.19 723 GLN A CA 1
ATOM 5611 C C . GLN A 1 723 ? -4.863 44.938 14.492 1 58.19 723 GLN A C 1
ATOM 5613 O O . GLN A 1 723 ? -5.297 44.281 15.43 1 58.19 723 GLN A O 1
ATOM 5618 N N . THR A 1 724 ? -4.449 46.375 14.82 1 52.19 724 THR A N 1
ATOM 5619 C CA . THR A 1 724 ? -4.555 47.062 16.094 1 52.19 724 THR A CA 1
ATOM 5620 C C . THR A 1 724 ? -5.918 47.75 16.234 1 52.19 724 THR A C 1
ATOM 5622 O O . THR A 1 724 ? -5.996 48.969 16.375 1 52.19 724 THR A O 1
ATOM 5625 N N . VAL A 1 725 ? -7.078 47.5 15.836 1 44.81 725 VAL A N 1
ATOM 5626 C CA . VAL A 1 725 ? -8.227 48.312 16.219 1 44.81 725 VAL A CA 1
ATOM 5627 C C . VAL A 1 725 ? -8.242 48.469 17.75 1 44.81 725 VAL A C 1
ATOM 5629 O O . VAL A 1 725 ? -8.5 47.5 18.469 1 44.81 725 VAL A O 1
ATOM 5632 N N . VAL A 1 726 ? -7.367 49.219 18.312 1 40.72 726 VAL A N 1
ATOM 5633 C CA . VAL A 1 726 ? -7.367 49.812 19.641 1 40.72 726 VAL A CA 1
ATOM 5634 C C . VAL A 1 726 ? -8.703 50.5 19.906 1 40.72 726 VAL A C 1
ATOM 5636 O O . VAL A 1 726 ? -9.219 51.219 19.031 1 40.72 726 VAL A O 1
ATOM 5639 N N . PRO A 1 727 ? -9.398 50.125 20.922 1 35.5 727 PRO A N 1
ATOM 5640 C CA . PRO A 1 727 ? -10.414 51.062 21.359 1 35.5 727 PRO A CA 1
ATOM 5641 C C . PRO A 1 727 ? -9.852 52.5 21.547 1 35.5 727 PRO A C 1
ATOM 5643 O O . PRO A 1 727 ? -8.773 52.656 22.109 1 35.5 727 PRO A O 1
ATOM 5646 N N . THR A 1 728 ? -9.906 53.406 20.578 1 28.73 728 THR A N 1
ATOM 5647 C CA . THR A 1 728 ? -9.75 54.781 21.031 1 28.73 728 THR A CA 1
ATOM 5648 C C . THR A 1 728 ? -10.5 55 22.344 1 28.73 728 THR A C 1
ATOM 5650 O O . THR A 1 728 ? -11.727 54.844 22.391 1 28.73 728 THR A O 1
ATOM 5653 N N . ILE A 1 729 ? -9.922 54.594 23.438 1 27.78 729 ILE A N 1
ATOM 5654 C CA . ILE A 1 729 ? -10.461 55.281 24.609 1 27.78 729 ILE A CA 1
ATOM 5655 C C . ILE A 1 729 ? -10.547 56.781 24.359 1 27.78 729 ILE A C 1
ATOM 5657 O O . ILE A 1 729 ? -9.523 57.438 24.203 1 27.78 729 ILE A O 1
ATOM 5661 N N . GLU A 1 730 ? -11.594 57.219 23.672 1 24.62 730 GLU A N 1
ATOM 5662 C CA . GLU A 1 730 ? -11.969 58.562 24.156 1 24.62 730 GLU A CA 1
ATOM 5663 C C . GLU A 1 730 ? -12.422 58.5 25.609 1 24.62 730 GLU A C 1
ATOM 5665 O O . GLU A 1 730 ? -13.156 57.594 26 1 24.62 730 GLU A O 1
ATOM 5670 N N . MET B 1 1 ? -2.637 36.188 -39.281 1 37.5 1 MET B N 1
ATOM 5671 C CA . MET B 1 1 ? -2.418 36.188 -37.844 1 37.5 1 MET B CA 1
ATOM 5672 C C . MET B 1 1 ? -3.715 35.906 -37.094 1 37.5 1 MET B C 1
ATOM 5674 O O . MET B 1 1 ? -3.689 35.562 -35.906 1 37.5 1 MET B O 1
ATOM 5678 N N . GLY B 1 2 ? -4.879 36.062 -37.719 1 46.06 2 GLY B N 1
ATOM 5679 C CA . GLY B 1 2 ? -6.262 36 -37.281 1 46.06 2 GLY B CA 1
ATOM 5680 C C . GLY B 1 2 ? -6.781 34.562 -37.156 1 46.06 2 GLY B C 1
ATOM 5681 O O . GLY B 1 2 ? -7.625 34.281 -36.312 1 46.06 2 GLY B O 1
ATOM 5682 N N . TRP B 1 3 ? -6.348 33.688 -38.031 1 51.84 3 TRP B N 1
ATOM 5683 C CA . TRP B 1 3 ? -6.891 32.344 -38.156 1 51.84 3 TRP B CA 1
ATOM 5684 C C . TRP B 1 3 ? -6.375 31.422 -37.062 1 51.84 3 TRP B C 1
ATOM 5686 O O . TRP B 1 3 ? -7.133 30.641 -36.469 1 51.84 3 TRP B O 1
ATOM 5696 N N . PHE B 1 4 ? -5.113 31.547 -36.656 1 51.75 4 PHE B N 1
ATOM 5697 C CA . PHE B 1 4 ? -4.5 30.703 -35.625 1 51.75 4 PHE B CA 1
ATOM 5698 C C . PHE B 1 4 ? -5.059 31.016 -34.25 1 51.75 4 PHE B C 1
ATOM 5700 O O . PHE B 1 4 ? -5.254 30.125 -33.438 1 51.75 4 PHE B O 1
ATOM 5707 N N . ASP B 1 5 ? -5.48 32.25 -34.031 1 47.03 5 ASP B N 1
ATOM 5708 C CA . ASP B 1 5 ? -6.07 32.656 -32.781 1 47.03 5 ASP B CA 1
ATOM 5709 C C . ASP B 1 5 ? -7.473 32.094 -32.594 1 47.03 5 ASP B C 1
ATOM 5711 O O . ASP B 1 5 ? -7.848 31.672 -31.5 1 47.03 5 ASP B O 1
ATOM 5715 N N . GLU B 1 6 ? -8.172 31.953 -33.75 1 52.25 6 GLU B N 1
ATOM 5716 C CA . GLU B 1 6 ? -9.523 31.422 -33.688 1 52.25 6 GLU B CA 1
ATOM 5717 C C . GLU B 1 6 ? -9.516 29.922 -33.406 1 52.25 6 GLU B C 1
ATOM 5719 O O . GLU B 1 6 ? -10.352 29.422 -32.656 1 52.25 6 GLU B O 1
ATOM 5724 N N . GLN B 1 7 ? -8.555 29.156 -33.906 1 52.72 7 GLN B N 1
ATOM 5725 C CA . GLN B 1 7 ? -8.461 27.719 -33.688 1 52.72 7 GLN B CA 1
ATOM 5726 C C . GLN B 1 7 ? -8.039 27.422 -32.25 1 52.72 7 GLN B C 1
ATOM 5728 O O . GLN B 1 7 ? -8.523 26.469 -31.641 1 52.72 7 GLN B O 1
ATOM 5733 N N . ILE B 1 8 ? -7.219 28.234 -31.672 1 48.28 8 ILE B N 1
ATOM 5734 C CA . ILE B 1 8 ? -6.801 28.047 -30.281 1 48.28 8 ILE B CA 1
ATOM 5735 C C . ILE B 1 8 ? -7.973 28.344 -29.344 1 48.28 8 ILE B C 1
ATOM 5737 O O . ILE B 1 8 ? -8.195 27.609 -28.375 1 48.28 8 ILE B O 1
ATOM 5741 N N . LYS B 1 9 ? -8.852 29.281 -29.734 1 55.41 9 LYS B N 1
ATOM 5742 C CA . LYS B 1 9 ? -10.055 29.578 -28.953 1 55.41 9 LYS B CA 1
ATOM 5743 C C . LYS B 1 9 ? -11.07 28.453 -29.062 1 55.41 9 LYS B C 1
ATOM 5745 O O . LYS B 1 9 ? -11.703 28.078 -28.062 1 55.41 9 LYS B O 1
ATOM 5750 N N . GLU B 1 10 ? -11.125 27.984 -30.219 1 50.91 10 GLU B N 1
ATOM 5751 C CA . GLU B 1 10 ? -12.062 26.875 -30.391 1 50.91 10 GLU B CA 1
ATOM 5752 C C . GLU B 1 10 ? -11.586 25.625 -29.672 1 50.91 10 GLU B C 1
ATOM 5754 O O . GLU B 1 10 ? -12.383 24.906 -29.062 1 50.91 10 GLU B O 1
ATOM 5759 N N . ARG B 1 11 ? -10.32 25.359 -29.688 1 50.44 11 ARG B N 1
ATOM 5760 C CA . ARG B 1 11 ? -9.766 24.219 -28.969 1 50.44 11 ARG B CA 1
ATOM 5761 C C . ARG B 1 11 ? -9.859 24.438 -27.453 1 50.44 11 ARG B C 1
ATOM 5763 O O . ARG B 1 11 ? -10.195 23.516 -26.719 1 50.44 11 ARG B O 1
ATOM 5770 N N . ASN B 1 12 ? -9.633 25.703 -27.125 1 49.44 12 ASN B N 1
ATOM 5771 C CA . ASN B 1 12 ? -9.805 26.016 -25.703 1 49.44 12 ASN B CA 1
ATOM 5772 C C . ASN B 1 12 ? -11.266 25.875 -25.281 1 49.44 12 ASN B C 1
ATOM 5774 O O . ASN B 1 12 ? -11.547 25.375 -24.188 1 49.44 12 ASN B O 1
ATOM 5778 N N . ARG B 1 13 ? -12.172 26.297 -26.141 1 51.47 13 ARG B N 1
ATOM 5779 C CA . ARG B 1 13 ? -13.594 26.125 -25.859 1 51.47 13 ARG B CA 1
ATOM 5780 C C . ARG B 1 13 ? -13.969 24.641 -25.875 1 51.47 13 ARG B C 1
ATOM 5782 O O . ARG B 1 13 ? -14.75 24.188 -25.031 1 51.47 13 ARG B O 1
ATOM 5789 N N . ALA B 1 14 ? -13.438 23.953 -26.844 1 50.28 14 ALA B N 1
ATOM 5790 C CA . ALA B 1 14 ? -13.711 22.516 -26.875 1 50.28 14 ALA B CA 1
ATOM 5791 C C . ALA B 1 14 ? -13.094 21.812 -25.688 1 50.28 14 ALA B C 1
ATOM 5793 O O . ALA B 1 14 ? -13.727 20.938 -25.078 1 50.28 14 ALA B O 1
ATOM 5794 N N . ASP B 1 15 ? -11.906 22.219 -25.406 1 47.34 15 ASP B N 1
ATOM 5795 C CA . ASP B 1 15 ? -11.266 21.672 -24.203 1 47.34 15 ASP B CA 1
ATOM 5796 C C . ASP B 1 15 ? -12.008 22.109 -22.938 1 47.34 15 ASP B C 1
ATOM 5798 O O . ASP B 1 15 ? -12.195 21.312 -22.016 1 47.34 15 ASP B O 1
ATOM 5802 N N . GLN B 1 16 ? -12.484 23.344 -23.047 1 46.81 16 GLN B N 1
ATOM 5803 C CA . GLN B 1 16 ? -13.312 23.812 -21.938 1 46.81 16 GLN B CA 1
ATOM 5804 C C . GLN B 1 16 ? -14.641 23.062 -21.891 1 46.81 16 GLN B C 1
ATOM 5806 O O . GLN B 1 16 ? -15.117 22.703 -20.812 1 46.81 16 GLN B O 1
ATOM 5811 N N . LYS B 1 17 ? -15.297 22.859 -23.031 1 47.03 17 LYS B N 1
ATOM 5812 C CA . LYS B 1 17 ? -16.531 22.094 -23.062 1 47.03 17 LYS B CA 1
ATOM 5813 C C . LYS B 1 17 ? -16.297 20.656 -22.609 1 47.03 17 LYS B C 1
ATOM 5815 O O . LYS B 1 17 ? -17.094 20.094 -21.844 1 47.03 17 LYS B O 1
ATOM 5820 N N . ALA B 1 18 ? -15.281 20.094 -23.156 1 46.75 18 ALA B N 1
ATOM 5821 C CA . ALA B 1 18 ? -14.922 18.75 -22.703 1 46.75 18 ALA B CA 1
ATOM 5822 C C . ALA B 1 18 ? -14.586 18.75 -21.203 1 46.75 18 ALA B C 1
ATOM 5824 O O . ALA B 1 18 ? -14.977 17.828 -20.484 1 46.75 18 ALA B O 1
ATOM 5825 N N . PHE B 1 19 ? -13.883 19.797 -20.891 1 39.97 19 PHE B N 1
ATOM 5826 C CA . PHE B 1 19 ? -13.617 20 -19.469 1 39.97 19 PHE B CA 1
ATOM 5827 C C . PHE B 1 19 ? -14.906 20.25 -18.703 1 39.97 19 PHE B C 1
ATOM 5829 O O . PHE B 1 19 ? -15.133 19.656 -17.641 1 39.97 19 PHE B O 1
ATOM 5836 N N . ASP B 1 20 ? -15.727 21.109 -19.312 1 44.91 20 ASP B N 1
ATOM 5837 C CA . ASP B 1 20 ? -17.016 21.359 -18.688 1 44.91 20 ASP B CA 1
ATOM 5838 C C . ASP B 1 20 ? -17.875 20.094 -18.656 1 44.91 20 ASP B C 1
ATOM 5840 O O . ASP B 1 20 ? -18.531 19.812 -17.656 1 44.91 20 ASP B O 1
ATOM 5844 N N . GLU B 1 21 ? -17.906 19.391 -19.688 1 45.69 21 GLU B N 1
ATOM 5845 C CA . GLU B 1 21 ? -18.656 18.141 -19.719 1 45.69 21 GLU B CA 1
ATOM 5846 C C . GLU B 1 21 ? -18.047 17.109 -18.766 1 45.69 21 GLU B C 1
ATOM 5848 O O . GLU B 1 21 ? -18.766 16.422 -18.031 1 45.69 21 GLU B O 1
ATOM 5853 N N . ALA B 1 22 ? -16.781 17.031 -18.844 1 45.12 22 ALA B N 1
ATOM 5854 C CA . ALA B 1 22 ? -16.094 16.156 -17.875 1 45.12 22 ALA B CA 1
ATOM 5855 C C . ALA B 1 22 ? -16.281 16.656 -16.453 1 45.12 22 ALA B C 1
ATOM 5857 O O . ALA B 1 22 ? -16.516 15.859 -15.539 1 45.12 22 ALA B O 1
ATOM 5858 N N . PHE B 1 23 ? -16.25 18.016 -16.453 1 40.53 23 PHE B N 1
ATOM 5859 C CA . PHE B 1 23 ? -16.5 18.656 -15.172 1 40.53 23 PHE B CA 1
ATOM 5860 C C . PHE B 1 23 ? -17.938 18.391 -14.703 1 40.53 23 PHE B C 1
ATOM 5862 O O . PHE B 1 23 ? -18.172 18.094 -13.531 1 40.53 23 PHE B O 1
ATOM 5869 N N . LEU B 1 24 ? -18.812 18.625 -15.641 1 42.84 24 LEU B N 1
ATOM 5870 C CA . LEU B 1 24 ? -20.188 18.344 -15.289 1 42.84 24 LEU B CA 1
ATOM 5871 C C . LEU B 1 24 ? -20.359 16.875 -14.914 1 42.84 24 LEU B C 1
ATOM 5873 O O . LEU B 1 24 ? -21.125 16.547 -14.008 1 42.84 24 LEU B O 1
ATOM 5877 N N . ARG B 1 25 ? -19.672 16.062 -15.523 1 45.41 25 ARG B N 1
ATOM 5878 C CA . ARG B 1 25 ? -19.719 14.633 -15.203 1 45.41 25 ARG B CA 1
ATOM 5879 C C . ARG B 1 25 ? -19.125 14.367 -13.82 1 45.41 25 ARG B C 1
ATOM 5881 O O . ARG B 1 25 ? -19.672 13.586 -13.047 1 45.41 25 ARG B O 1
ATOM 5888 N N . ILE B 1 26 ? -18.016 15.031 -13.562 1 42.44 26 ILE B N 1
ATOM 5889 C CA . ILE B 1 26 ? -17.391 14.883 -12.25 1 42.44 26 ILE B CA 1
ATOM 5890 C C . ILE B 1 26 ? -18.266 15.547 -11.195 1 42.44 26 ILE B C 1
ATOM 5892 O O . ILE B 1 26 ? -18.5 14.977 -10.125 1 42.44 26 ILE B O 1
ATOM 5896 N N . ALA B 1 27 ? -18.703 16.844 -11.602 1 41.28 27 ALA B N 1
ATOM 5897 C CA . ALA B 1 27 ? -19.578 17.578 -10.695 1 41.28 27 ALA B CA 1
ATOM 5898 C C . ALA B 1 27 ? -20.875 16.812 -10.453 1 41.28 27 ALA B C 1
ATOM 5900 O O . ALA B 1 27 ? -21.391 16.766 -9.328 1 41.28 27 ALA B O 1
ATOM 5901 N N . SER B 1 28 ? -21.391 16.297 -11.469 1 43.44 28 SER B N 1
ATOM 5902 C CA . SER B 1 28 ? -22.656 15.578 -11.336 1 43.44 28 SER B CA 1
ATOM 5903 C C . SER B 1 28 ? -22.484 14.328 -10.477 1 43.44 28 SER B C 1
ATOM 5905 O O . SER B 1 28 ? -23.391 13.953 -9.727 1 43.44 28 SER B O 1
ATOM 5907 N N . ALA B 1 29 ? -21.422 13.82 -10.617 1 44.94 29 ALA B N 1
ATOM 5908 C CA . ALA B 1 29 ? -21.141 12.633 -9.812 1 44.94 29 ALA B CA 1
ATOM 5909 C C . ALA B 1 29 ? -21.016 12.992 -8.336 1 44.94 29 ALA B C 1
ATOM 5911 O O . ALA B 1 29 ? -21.391 12.195 -7.465 1 44.94 29 ALA B O 1
ATOM 5912 N N . VAL B 1 30 ? -20.5 14.219 -8.141 1 41.47 30 VAL B N 1
ATOM 5913 C CA . VAL B 1 30 ? -20.297 14.68 -6.773 1 41.47 30 VAL B CA 1
ATOM 5914 C C . VAL B 1 30 ? -21.594 15.281 -6.227 1 41.47 30 VAL B C 1
ATOM 5916 O O . VAL B 1 30 ? -21.906 15.125 -5.043 1 41.47 30 VAL B O 1
ATOM 5919 N N . THR B 1 31 ? -22.375 16.047 -7.09 1 41.91 31 THR B N 1
ATOM 5920 C CA . THR B 1 31 ? -23.5 16.844 -6.594 1 41.91 31 THR B CA 1
ATOM 5921 C C . THR B 1 31 ? -24.75 15.984 -6.414 1 41.91 31 THR B C 1
ATOM 5923 O O . THR B 1 31 ? -25.781 16.453 -5.938 1 41.91 31 THR B O 1
ATOM 5926 N N . GLY B 1 32 ? -24.75 14.828 -6.426 1 43.59 32 GLY B N 1
ATOM 5927 C CA . GLY B 1 32 ? -25.953 14.047 -6.172 1 43.59 32 GLY B CA 1
ATOM 5928 C C . GLY B 1 32 ? -27.125 14.438 -7.051 1 43.59 32 GLY B C 1
ATOM 5929 O O . GLY B 1 32 ? -28.234 13.93 -6.879 1 43.59 32 GLY B O 1
ATOM 5930 N N . LYS B 1 33 ? -27.297 15.633 -7.73 1 46.75 33 LYS B N 1
ATOM 5931 C CA . LYS B 1 33 ? -28.438 16.047 -8.555 1 46.75 33 LYS B CA 1
ATOM 5932 C C . LYS B 1 33 ? -28.891 14.914 -9.469 1 46.75 33 LYS B C 1
ATOM 5934 O O . LYS B 1 33 ? -30.078 14.781 -9.75 1 46.75 33 LYS B O 1
ATOM 5939 N N . ARG B 1 34 ? -28.094 14.133 -9.758 1 51.47 34 ARG B N 1
ATOM 5940 C CA . ARG B 1 34 ? -28.453 13.047 -10.664 1 51.47 34 ARG B CA 1
ATOM 5941 C C . ARG B 1 34 ? -29.312 12.008 -9.961 1 51.47 34 ARG B C 1
ATOM 5943 O O . ARG B 1 34 ? -30.188 11.391 -10.578 1 51.47 34 ARG B O 1
ATOM 5950 N N . LEU B 1 35 ? -29.141 12 -8.703 1 57.47 35 LEU B N 1
ATOM 5951 C CA . LEU B 1 35 ? -29.984 11.086 -7.961 1 57.47 35 LEU B CA 1
ATOM 5952 C C . LEU B 1 35 ? -31.438 11.547 -8 1 57.47 35 LEU B C 1
ATOM 5954 O O . LEU B 1 35 ? -32.344 10.734 -8.156 1 57.47 35 LEU B O 1
ATOM 5958 N N . SER B 1 36 ? -31.562 12.891 -7.922 1 56.56 36 SER B N 1
ATOM 5959 C CA . SER B 1 36 ? -32.906 13.453 -7.938 1 56.56 36 SER B CA 1
ATOM 5960 C C . SER B 1 36 ? -33.562 13.266 -9.297 1 56.56 36 SER B C 1
ATOM 5962 O O . SER B 1 36 ? -34.781 13.133 -9.391 1 56.56 36 SER B O 1
ATOM 5964 N N . GLU B 1 37 ? -32.719 13.188 -10.281 1 59.06 37 GLU B N 1
ATOM 5965 C CA . GLU B 1 37 ? -33.25 13 -11.625 1 59.06 37 GLU B CA 1
ATOM 5966 C C . GLU B 1 37 ? -33.75 11.578 -11.82 1 59.06 37 GLU B C 1
ATOM 5968 O O . GLU B 1 37 ? -34.719 11.352 -12.555 1 59.06 37 GLU B O 1
ATOM 5973 N N . ILE B 1 38 ? -33.188 10.703 -11.172 1 62.56 38 ILE B N 1
ATOM 5974 C CA . ILE B 1 38 ? -33.562 9.297 -11.297 1 62.56 38 ILE B CA 1
ATOM 5975 C C . ILE B 1 38 ? -34.781 9.008 -10.414 1 62.56 38 ILE B C 1
ATOM 5977 O O . ILE B 1 38 ? -35.688 8.281 -10.812 1 62.56 38 ILE B O 1
ATOM 5981 N N . LEU B 1 39 ? -34.812 9.539 -9.219 1 67.62 39 LEU B N 1
ATOM 5982 C CA . LEU B 1 39 ? -35.844 9.203 -8.25 1 67.62 39 LEU B CA 1
ATOM 5983 C C . LEU B 1 39 ? -37.156 9.922 -8.586 1 67.62 39 LEU B C 1
ATOM 5985 O O . LEU B 1 39 ? -38.219 9.469 -8.195 1 67.62 39 LEU B O 1
ATOM 5989 N N . GLY B 1 40 ? -37.312 10.633 -9.664 1 60.91 40 GLY B N 1
ATOM 5990 C CA . GLY B 1 40 ? -38.5 11.336 -10.078 1 60.91 40 GLY B CA 1
ATOM 5991 C C . GLY B 1 40 ? -39.406 11.727 -8.914 1 60.91 40 GLY B C 1
ATOM 5992 O O . GLY B 1 40 ? -39 11.625 -7.754 1 60.91 40 GLY B O 1
ATOM 5993 N N . ASP B 1 41 ? -40.625 12.32 -9.102 1 59.72 41 ASP B N 1
ATOM 5994 C CA . ASP B 1 41 ? -41.594 12.836 -8.117 1 59.72 41 ASP B CA 1
ATOM 5995 C C . ASP B 1 41 ? -42.5 11.719 -7.598 1 59.72 41 ASP B C 1
ATOM 5997 O O . ASP B 1 41 ? -43.25 11.922 -6.652 1 59.72 41 ASP B O 1
ATOM 6001 N N . ASP B 1 42 ? -42.438 10.539 -8.242 1 63.97 42 ASP B N 1
ATOM 6002 C CA . ASP B 1 42 ? -43.344 9.477 -7.812 1 63.97 42 ASP B CA 1
ATOM 6003 C C . ASP B 1 42 ? -42.75 8.711 -6.629 1 63.97 42 ASP B C 1
ATOM 6005 O O . ASP B 1 42 ? -42 7.754 -6.816 1 63.97 42 ASP B O 1
ATOM 6009 N N . SER B 1 43 ? -43.156 9.031 -5.492 1 72.12 43 SER B N 1
ATOM 6010 C CA . SER B 1 43 ? -42.625 8.555 -4.223 1 72.12 43 SER B CA 1
ATOM 6011 C C . SER B 1 43 ? -43 7.102 -3.975 1 72.12 43 SER B C 1
ATOM 6013 O O . SER B 1 43 ? -42.219 6.32 -3.463 1 72.12 43 SER B O 1
ATOM 6015 N N . LEU B 1 44 ? -44.188 6.719 -4.539 1 76.44 44 LEU B N 1
ATOM 6016 C CA . LEU B 1 44 ? -44.625 5.371 -4.234 1 76.44 44 LEU B CA 1
ATOM 6017 C C . LEU B 1 44 ? -43.844 4.336 -5.039 1 76.44 44 LEU B C 1
ATOM 6019 O O . LEU B 1 44 ? -43.469 3.297 -4.508 1 76.44 44 LEU B O 1
ATOM 6023 N N . ALA B 1 45 ? -43.719 4.582 -6.305 1 80.06 45 ALA B N 1
ATOM 6024 C CA . ALA B 1 45 ? -42.969 3.66 -7.152 1 80.06 45 ALA B CA 1
ATOM 6025 C C . ALA B 1 45 ? -41.531 3.527 -6.68 1 80.06 45 ALA B C 1
ATOM 6027 O O . ALA B 1 45 ? -40.938 2.438 -6.727 1 80.06 45 ALA B O 1
ATOM 6028 N N . THR B 1 46 ? -41 4.551 -6.293 1 85.44 46 THR B N 1
ATOM 6029 C CA . THR B 1 46 ? -39.625 4.539 -5.797 1 85.44 46 THR B CA 1
ATOM 6030 C C . THR B 1 46 ? -39.531 3.709 -4.52 1 85.44 46 THR B C 1
ATOM 6032 O O . THR B 1 46 ? -38.562 2.953 -4.34 1 85.44 46 THR B O 1
ATOM 6035 N N . ARG B 1 47 ? -40.594 3.795 -3.719 1 84.88 47 ARG B N 1
ATOM 6036 C CA . ARG B 1 47 ? -40.594 3.041 -2.469 1 84.88 47 ARG B CA 1
ATOM 6037 C C . ARG B 1 47 ? -40.719 1.543 -2.734 1 84.88 47 ARG B C 1
ATOM 6039 O O . ARG B 1 47 ? -40.031 0.741 -2.088 1 84.88 47 ARG B O 1
ATOM 6046 N N . GLU B 1 48 ? -41.5 1.247 -3.596 1 84.5 48 GLU B N 1
ATOM 6047 C CA . GLU B 1 48 ? -41.688 -0.164 -3.924 1 84.5 48 GLU B CA 1
ATOM 6048 C C . GLU B 1 48 ? -40.406 -0.75 -4.535 1 84.5 48 GLU B C 1
ATOM 6050 O O . GLU B 1 48 ? -40.031 -1.888 -4.234 1 84.5 48 GLU B O 1
ATOM 6055 N N . ALA B 1 49 ? -39.844 -0.034 -5.391 1 88.94 49 ALA B N 1
ATOM 6056 C CA . ALA B 1 49 ? -38.625 -0.482 -6.02 1 88.94 49 ALA B CA 1
ATOM 6057 C C . ALA B 1 49 ? -37.5 -0.648 -4.984 1 88.94 49 ALA B C 1
ATOM 6059 O O . ALA B 1 49 ? -36.719 -1.608 -5.043 1 88.94 49 ALA B O 1
ATOM 6060 N N . LEU B 1 50 ? -37.438 0.209 -4.086 1 90 50 LEU B N 1
ATOM 6061 C CA . LEU B 1 50 ? -36.406 0.137 -3.039 1 90 50 LEU B CA 1
ATOM 6062 C C . LEU B 1 50 ? -36.656 -1.06 -2.127 1 90 50 LEU B C 1
ATOM 6064 O O . LEU B 1 50 ? -35.719 -1.718 -1.69 1 90 50 LEU B O 1
ATOM 6068 N N . HIS B 1 51 ? -37.938 -1.237 -1.848 1 88.75 51 HIS B N 1
ATOM 6069 C CA . HIS B 1 51 ? -38.281 -2.402 -1.038 1 88.75 51 HIS B CA 1
ATOM 6070 C C . HIS B 1 51 ? -37.844 -3.693 -1.718 1 88.75 51 HIS B C 1
ATOM 6072 O O . HIS B 1 51 ? -37.312 -4.598 -1.063 1 88.75 51 HIS B O 1
ATOM 6078 N N . GLU B 1 52 ? -38.062 -3.74 -2.967 1 88.31 52 GLU B N 1
ATOM 6079 C CA . GLU B 1 52 ? -37.656 -4.918 -3.727 1 88.31 52 GLU B CA 1
ATOM 6080 C C . GLU B 1 52 ? -36.156 -5.129 -3.652 1 88.31 52 GLU B C 1
ATOM 6082 O O . GLU B 1 52 ? -35.688 -6.266 -3.533 1 88.31 52 GLU B O 1
ATOM 6087 N N . ILE B 1 53 ? -35.406 -4.121 -3.785 1 90.44 53 ILE B N 1
ATOM 6088 C CA . ILE B 1 53 ? -33.969 -4.191 -3.734 1 90.44 53 ILE B CA 1
ATOM 6089 C C . ILE B 1 53 ? -33.5 -4.641 -2.344 1 90.44 53 ILE B C 1
ATOM 6091 O O . ILE B 1 53 ? -32.625 -5.477 -2.215 1 90.44 53 ILE B O 1
ATOM 6095 N N . MET B 1 54 ? -34.125 -4.094 -1.342 1 89.12 54 MET B N 1
ATOM 6096 C CA . MET B 1 54 ? -33.781 -4.473 0.027 1 89.12 54 MET B CA 1
ATOM 6097 C C . MET B 1 54 ? -34.094 -5.938 0.285 1 89.12 54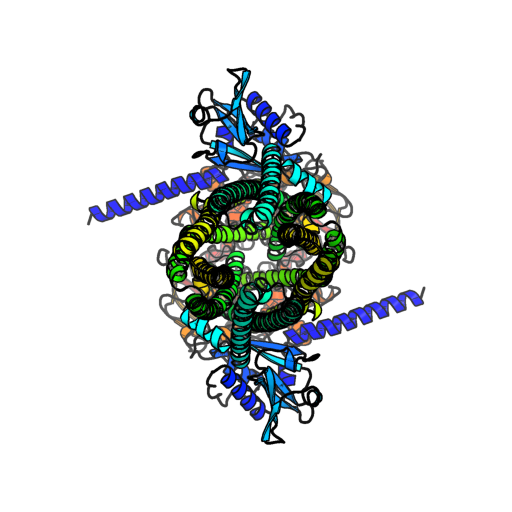 MET B C 1
ATOM 6099 O O . MET B 1 54 ? -33.344 -6.645 0.95 1 89.12 54 MET B O 1
ATOM 6103 N N . TYR B 1 55 ? -35.25 -6.398 -0.297 1 86.19 55 TYR B N 1
ATOM 6104 C CA . TYR B 1 55 ? -35.594 -7.805 -0.164 1 86.19 55 TYR B CA 1
ATOM 6105 C C . TYR B 1 55 ? -34.562 -8.695 -0.852 1 86.19 55 TYR B C 1
ATOM 6107 O O . TYR B 1 55 ? -34.25 -9.789 -0.363 1 86.19 55 TYR B O 1
ATOM 6115 N N . PHE B 1 56 ? -34.156 -8.219 -1.91 1 85.94 56 PHE B N 1
ATOM 6116 C CA . PHE B 1 56 ? -33.125 -8.961 -2.629 1 85.94 56 PHE B CA 1
ATOM 6117 C C . PHE B 1 56 ? -31.875 -9.164 -1.756 1 85.94 56 PHE B C 1
ATOM 6119 O O . PHE B 1 56 ? -31.25 -10.219 -1.802 1 85.94 56 PHE B O 1
ATOM 6126 N N . TYR B 1 57 ? -31.531 -8.211 -0.945 1 86.38 57 TYR B N 1
ATOM 6127 C CA . TYR B 1 57 ? -30.359 -8.297 -0.065 1 86.38 57 TYR B CA 1
ATOM 6128 C C . TYR B 1 57 ? -30.75 -8.867 1.295 1 86.38 57 TYR B C 1
ATOM 6130 O O . TYR B 1 57 ? -29.984 -8.773 2.258 1 86.38 57 TYR B O 1
ATOM 6138 N N . HIS B 1 58 ? -31.906 -9.336 1.488 1 82.69 58 HIS B N 1
ATOM 6139 C CA . HIS B 1 58 ? -32.438 -10 2.678 1 82.69 58 HIS B CA 1
ATOM 6140 C C . HIS B 1 58 ? -32.562 -9.031 3.846 1 82.69 58 HIS B C 1
ATOM 6142 O O . HIS B 1 58 ? -32.188 -9.367 4.977 1 82.69 58 HIS B O 1
ATOM 6148 N N . ILE B 1 59 ? -32.938 -7.844 3.543 1 85.62 59 ILE B N 1
ATOM 6149 C CA . ILE B 1 59 ? -33.156 -6.816 4.555 1 85.62 59 ILE B CA 1
ATOM 6150 C C . ILE B 1 59 ? -34.656 -6.438 4.594 1 85.62 59 ILE B C 1
ATOM 6152 O O . ILE B 1 59 ? -35.25 -6.23 3.549 1 85.62 59 ILE B O 1
ATOM 6156 N N . VAL B 1 60 ? -35.156 -6.359 5.754 1 83.81 60 VAL B N 1
ATOM 6157 C CA . VAL B 1 60 ? -36.562 -5.969 5.922 1 83.81 60 VAL B CA 1
ATOM 6158 C C . VAL B 1 60 ? -36.656 -4.449 6.059 1 83.81 60 VAL B C 1
ATOM 6160 O O . VAL B 1 60 ? -36.031 -3.861 6.949 1 83.81 60 VAL B O 1
ATOM 6163 N N . PRO B 1 61 ? -37.312 -3.869 5.082 1 85.62 61 PRO B N 1
ATOM 6164 C CA . PRO B 1 61 ? -37.406 -2.408 5.141 1 85.62 61 PRO B CA 1
ATOM 6165 C C . PRO B 1 61 ? -38.188 -1.925 6.355 1 85.62 61 PRO B C 1
ATOM 6167 O O . PRO B 1 61 ? -39.156 -2.576 6.773 1 85.62 61 PRO B O 1
ATOM 6170 N N . SER B 1 62 ? -37.75 -0.838 6.953 1 80.19 62 SER B N 1
ATOM 6171 C CA . SER B 1 62 ? -38.438 -0.189 8.055 1 80.19 62 SER B CA 1
ATOM 6172 C C . SER B 1 62 ? -39.531 0.766 7.539 1 80.19 62 SER B C 1
ATOM 6174 O O . SER B 1 62 ? -39.5 1.163 6.371 1 80.19 62 SER B O 1
ATOM 6176 N N . GLU B 1 63 ? -40.5 1.063 8.391 1 79.19 63 GLU B N 1
ATOM 6177 C CA . GLU B 1 63 ? -41.531 2.016 8.008 1 79.19 63 GLU B CA 1
ATOM 6178 C C . GLU B 1 63 ? -41 3.441 7.984 1 79.19 63 GLU B C 1
ATOM 6180 O O . GLU B 1 63 ? -40.281 3.861 8.906 1 79.19 63 GLU B O 1
ATOM 6185 N N . VAL B 1 64 ? -41.156 4.086 6.852 1 79.06 64 VAL B N 1
ATOM 6186 C CA . VAL B 1 64 ? -40.688 5.461 6.699 1 79.06 64 VAL B CA 1
ATOM 6187 C C . VAL B 1 64 ? -41.688 6.418 7.367 1 79.06 64 VAL B C 1
ATOM 6189 O O . VAL B 1 64 ? -42.875 6.352 7.121 1 79.06 64 VAL B O 1
ATOM 6192 N N . PRO B 1 65 ? -41.125 7.191 8.242 1 74.5 65 PRO B N 1
ATOM 6193 C CA . PRO B 1 65 ? -42 8.18 8.859 1 74.5 65 PRO B CA 1
ATOM 6194 C C . PRO B 1 65 ? -42.594 9.148 7.84 1 74.5 65 PRO B C 1
ATOM 6196 O O . PRO B 1 65 ? -42 9.406 6.801 1 74.5 65 PRO B O 1
ATOM 6199 N N . ASN B 1 66 ? -43.781 9.664 8.055 1 67.06 66 ASN B N 1
ATOM 6200 C CA . ASN B 1 66 ? -44.531 10.516 7.145 1 67.06 66 ASN B CA 1
ATOM 6201 C C . ASN B 1 66 ? -43.875 11.883 6.98 1 67.06 66 ASN B C 1
ATOM 6203 O O . ASN B 1 66 ? -44.188 12.609 6.035 1 67.06 66 ASN B O 1
ATOM 6207 N N . ASN B 1 67 ? -42.938 12.141 7.789 1 67.69 67 ASN B N 1
ATOM 6208 C CA . ASN B 1 67 ? -42.344 13.461 7.734 1 67.69 67 ASN B CA 1
ATOM 6209 C C . ASN B 1 67 ? -41.25 13.531 6.656 1 67.69 67 ASN B C 1
ATOM 6211 O O . ASN B 1 67 ? -40.75 14.609 6.344 1 67.69 67 ASN B O 1
ATOM 6215 N N . ILE B 1 68 ? -41.031 12.414 6.035 1 73.5 68 ILE B N 1
ATOM 6216 C CA . ILE B 1 68 ? -40 12.391 5.008 1 73.5 68 ILE B CA 1
ATOM 6217 C C . ILE B 1 68 ? -40.625 12.391 3.623 1 73.5 68 ILE B C 1
ATOM 6219 O O . ILE B 1 68 ? -41.312 11.43 3.236 1 73.5 68 ILE B O 1
ATOM 6223 N N . ASP B 1 69 ? -40.5 13.492 2.938 1 65.19 69 ASP B N 1
ATOM 6224 C CA . ASP B 1 69 ? -41.188 13.656 1.67 1 65.19 69 ASP B CA 1
ATOM 6225 C C . ASP B 1 69 ? -40.25 13.477 0.487 1 65.19 69 ASP B C 1
ATOM 6227 O O . ASP B 1 69 ? -40.688 13.141 -0.617 1 65.19 69 ASP B O 1
ATOM 6231 N N . LYS B 1 70 ? -39.062 13.719 0.647 1 74.5 70 LYS B N 1
ATOM 6232 C CA . LYS B 1 70 ? -38.156 13.648 -0.494 1 74.5 70 LYS B CA 1
ATOM 6233 C C . LYS B 1 70 ? -37.625 12.234 -0.694 1 74.5 70 LYS B C 1
ATOM 6235 O O . LYS B 1 70 ? -37.219 11.578 0.265 1 74.5 70 LYS B O 1
ATOM 6240 N N . PRO B 1 71 ? -37.719 11.812 -1.988 1 77.12 71 PRO B N 1
ATOM 6241 C CA . PRO B 1 71 ? -37.281 10.445 -2.283 1 77.12 71 PRO B CA 1
ATOM 6242 C C . PRO B 1 71 ? -35.812 10.203 -1.886 1 77.12 71 PRO B C 1
ATOM 6244 O O . PRO B 1 71 ? -35.469 9.117 -1.427 1 77.12 71 PRO B O 1
ATOM 6247 N N . GLU B 1 72 ? -35.031 11.125 -2.021 1 76.06 72 GLU B N 1
ATOM 6248 C CA . GLU B 1 72 ? -33.625 10.977 -1.652 1 76.06 72 GLU B CA 1
ATOM 6249 C C . GLU B 1 72 ? -33.469 10.727 -0.154 1 76.06 72 GLU B C 1
ATOM 6251 O O . GLU B 1 72 ? -32.656 9.906 0.263 1 76.06 72 GLU B O 1
ATOM 6256 N N . ASP B 1 73 ? -34.25 11.438 0.572 1 75.44 73 ASP B N 1
ATOM 6257 C CA . ASP B 1 73 ? -34.219 11.273 2.021 1 75.44 73 ASP B CA 1
ATOM 6258 C C . ASP B 1 73 ? -34.812 9.93 2.441 1 75.44 73 ASP B C 1
ATOM 6260 O O . ASP B 1 73 ? -34.344 9.328 3.416 1 75.44 73 ASP B O 1
ATOM 6264 N N . GLU B 1 74 ? -35.844 9.602 1.69 1 78.25 74 GLU B N 1
ATOM 6265 C CA . GLU B 1 74 ? -36.438 8.297 1.968 1 78.25 74 GLU B CA 1
ATOM 6266 C C . GLU B 1 74 ? -35.438 7.176 1.723 1 78.25 74 GLU B C 1
ATOM 6268 O O . GLU B 1 74 ? -35.344 6.227 2.506 1 78.25 74 GLU B O 1
ATOM 6273 N N . MET B 1 75 ? -34.781 7.285 0.66 1 84.12 75 MET B N 1
ATOM 6274 C CA . MET B 1 75 ? -33.75 6.289 0.324 1 84.12 75 MET B CA 1
ATOM 6275 C C . MET B 1 75 ? -32.688 6.223 1.401 1 84.12 75 MET B C 1
ATOM 6277 O O . MET B 1 75 ? -32.281 5.133 1.824 1 84.12 75 MET B O 1
ATOM 6281 N N . GLU B 1 76 ? -32.281 7.316 1.816 1 78.69 76 GLU B N 1
ATOM 6282 C CA . GLU B 1 76 ? -31.234 7.363 2.842 1 78.69 76 GLU B CA 1
ATOM 6283 C C . GLU B 1 76 ? -31.734 6.773 4.156 1 78.69 76 GLU B C 1
ATOM 6285 O O . GLU B 1 76 ? -30.984 6.098 4.863 1 78.69 76 GLU B O 1
ATOM 6290 N N . TYR B 1 77 ? -33 7.141 4.43 1 77.62 77 TYR B N 1
ATOM 6291 C CA . TYR B 1 77 ? -33.594 6.633 5.66 1 77.62 77 TYR B CA 1
ATOM 6292 C C . TYR B 1 77 ? -33.656 5.109 5.645 1 77.62 77 TYR B C 1
ATOM 6294 O O . TYR B 1 77 ? -33.406 4.461 6.664 1 77.62 77 TYR B O 1
ATOM 6302 N N . LEU B 1 78 ? -33.938 4.586 4.551 1 81.81 78 LEU B N 1
ATOM 6303 C CA . LEU B 1 78 ? -34.125 3.145 4.438 1 81.81 78 LEU B CA 1
ATOM 6304 C C . LEU B 1 78 ? -32.781 2.418 4.395 1 81.81 78 LEU B C 1
ATOM 6306 O O . LEU B 1 78 ? -32.656 1.313 4.926 1 81.81 78 LEU B O 1
ATOM 6310 N N . LEU B 1 79 ? -31.781 3.004 3.789 1 84.75 79 LEU B N 1
ATOM 6311 C CA . LEU B 1 79 ? -30.531 2.297 3.494 1 84.75 79 LEU B CA 1
ATOM 6312 C C . LEU B 1 79 ? -29.531 2.48 4.621 1 84.75 79 LEU B C 1
ATOM 6314 O O . LEU B 1 79 ? -28.719 1.588 4.887 1 84.75 79 LEU B O 1
ATOM 6318 N N . ARG B 1 80 ? -29.516 3.498 5.309 1 78.56 80 ARG B N 1
ATOM 6319 C CA . ARG B 1 80 ? -28.469 3.926 6.234 1 78.56 80 ARG B CA 1
ATOM 6320 C C . ARG B 1 80 ? -28.312 2.926 7.375 1 78.56 80 ARG B C 1
ATOM 6322 O O . ARG B 1 80 ? -27.188 2.564 7.738 1 78.56 80 ARG B O 1
ATOM 6329 N N . PRO B 1 81 ? -29.453 2.457 7.887 1 77.69 81 PRO B N 1
ATOM 6330 C CA . PRO B 1 81 ? -29.297 1.553 9.031 1 77.69 81 PRO B CA 1
ATOM 6331 C C . PRO B 1 81 ? -28.609 0.244 8.656 1 77.69 81 PRO B C 1
ATOM 6333 O O . PRO B 1 81 ? -28.062 -0.437 9.523 1 77.69 81 PRO B O 1
ATOM 6336 N N . HIS B 1 82 ? -28.625 0.007 7.445 1 82.69 82 HIS B N 1
ATOM 6337 C CA . HIS B 1 82 ? -28.094 -1.285 7.016 1 82.69 82 HIS B CA 1
ATOM 6338 C C . HIS B 1 82 ? -26.734 -1.136 6.355 1 82.69 82 HIS B C 1
ATOM 6340 O O . HIS B 1 82 ? -26.094 -2.131 5.996 1 82.69 82 HIS B O 1
ATOM 6346 N N . GLY B 1 83 ? -26.297 -0.012 6.238 1 82.12 83 GLY B N 1
ATOM 6347 C CA . GLY B 1 83 ? -24.969 0.236 5.707 1 82.12 83 GLY B CA 1
ATOM 6348 C C . GLY B 1 83 ? -24.875 0.064 4.203 1 82.12 83 GLY B C 1
ATOM 6349 O O . GLY B 1 83 ? -23.781 -0.094 3.654 1 82.12 83 GLY B O 1
ATOM 6350 N N . ILE B 1 84 ? -26.031 -0.008 3.523 1 86.69 84 ILE B N 1
ATOM 6351 C CA . ILE B 1 84 ? -26.047 -0.152 2.072 1 86.69 84 ILE B CA 1
ATOM 6352 C C . ILE B 1 84 ? -25.594 1.155 1.42 1 86.69 84 ILE B C 1
ATOM 6354 O O . ILE B 1 84 ? -26.078 2.232 1.784 1 86.69 84 ILE B O 1
ATOM 6358 N N . MET B 1 85 ? -24.656 1.056 0.591 1 86.56 85 MET B N 1
ATOM 6359 C CA . MET B 1 85 ? -24.219 2.221 -0.167 1 86.56 85 MET B CA 1
ATOM 6360 C C . MET B 1 85 ? -24.484 2.039 -1.656 1 86.56 85 MET B C 1
ATOM 6362 O O . MET B 1 85 ? -24.891 0.958 -2.09 1 86.56 85 MET B O 1
ATOM 6366 N N . HIS B 1 86 ? -24.484 3.086 -2.316 1 85.62 86 HIS B N 1
ATOM 6367 C CA . HIS B 1 86 ? -24.859 3.039 -3.727 1 85.62 86 HIS B CA 1
ATOM 6368 C C . HIS B 1 86 ? -24 3.98 -4.555 1 85.62 86 HIS B C 1
ATOM 6370 O O . HIS B 1 86 ? -23.281 4.828 -4.004 1 85.62 86 HIS B O 1
ATOM 6376 N N . ARG B 1 87 ? -23.969 3.768 -5.805 1 84.06 87 ARG B N 1
ATOM 6377 C CA . ARG B 1 87 ? -23.266 4.641 -6.738 1 84.06 87 ARG B CA 1
ATOM 6378 C C . ARG B 1 87 ? -24.047 4.789 -8.039 1 84.06 87 ARG B C 1
ATOM 6380 O O . ARG B 1 87 ? -24.781 3.887 -8.43 1 84.06 87 ARG B O 1
ATOM 6387 N N . GLU B 1 88 ? -23.859 5.879 -8.656 1 84.44 88 GLU B N 1
ATOM 6388 C CA . GLU B 1 88 ? -24.469 6.109 -9.961 1 84.44 88 GLU B CA 1
ATOM 6389 C C . GLU B 1 88 ? -23.672 5.426 -11.07 1 84.44 88 GLU B C 1
ATOM 6391 O O . GLU B 1 88 ? -22.438 5.473 -11.078 1 84.44 88 GLU B O 1
ATOM 6396 N N . VAL B 1 89 ? -24.453 4.738 -11.906 1 85.44 89 VAL B N 1
ATOM 6397 C CA . VAL B 1 89 ? -23.781 4.004 -12.984 1 85.44 89 VAL B CA 1
ATOM 6398 C C . VAL B 1 89 ? -24.469 4.32 -14.312 1 85.44 89 VAL B C 1
ATOM 6400 O O . VAL B 1 89 ? -25.625 4.742 -14.344 1 85.44 89 VAL B O 1
ATOM 6403 N N . GLU B 1 90 ? -23.703 4.234 -15.391 1 85.69 90 GLU B N 1
ATOM 6404 C CA . GLU B 1 90 ? -24.234 4.348 -16.75 1 85.69 90 GLU B CA 1
ATOM 6405 C C . GLU B 1 90 ? -24.328 2.98 -17.422 1 85.69 90 GLU B C 1
ATOM 6407 O O . GLU B 1 90 ? -23.344 2.246 -17.484 1 85.69 90 GLU B O 1
ATOM 6412 N N . LEU B 1 91 ? -25.547 2.705 -17.766 1 86.56 91 LEU B N 1
ATOM 6413 C CA . LEU B 1 91 ? -25.797 1.408 -18.375 1 86.56 91 LEU B CA 1
ATOM 6414 C C . LEU B 1 91 ? -25.422 1.428 -19.859 1 86.56 91 LEU B C 1
ATOM 6416 O O . LEU B 1 91 ? -26.156 1.973 -20.688 1 86.56 91 LEU B O 1
ATOM 6420 N N . THR B 1 92 ? -24.234 0.939 -20.172 1 81.38 92 THR B N 1
ATOM 6421 C CA . THR B 1 92 ? -23.766 0.89 -21.562 1 81.38 92 THR B CA 1
ATOM 6422 C C . THR B 1 92 ? -23.422 -0.541 -21.953 1 81.38 92 THR B C 1
ATOM 6424 O O . THR B 1 92 ? -23.109 -1.376 -21.109 1 81.38 92 THR B O 1
ATOM 6427 N N . GLY B 1 93 ? -23.562 -0.814 -23.188 1 76.06 93 GLY B N 1
ATOM 6428 C CA . GLY B 1 93 ? -23.219 -2.133 -23.688 1 76.06 93 GLY B CA 1
ATOM 6429 C C . GLY B 1 93 ? -24.172 -3.219 -23.25 1 76.06 93 GLY B C 1
ATOM 6430 O O . GLY B 1 93 ? -25.391 -2.996 -23.172 1 76.06 93 GLY B O 1
ATOM 6431 N N . GLU B 1 94 ? -23.641 -4.398 -23.094 1 79.75 94 GLU B N 1
ATOM 6432 C CA . GLU B 1 94 ? -24.438 -5.523 -22.641 1 79.75 94 GLU B CA 1
ATOM 6433 C C . GLU B 1 94 ? -24.359 -5.684 -21.125 1 79.75 94 GLU B C 1
ATOM 6435 O O . GLU B 1 94 ? -24.031 -6.758 -20.625 1 79.75 94 GLU B O 1
ATOM 6440 N N . TRP B 1 95 ? -24.844 -4.598 -20.453 1 82.44 95 TRP B N 1
ATOM 6441 C CA . TRP B 1 95 ? -24.75 -4.539 -19 1 82.44 95 TRP B CA 1
ATOM 6442 C C . TRP B 1 95 ? -25.609 -5.617 -18.359 1 82.44 95 TRP B C 1
ATOM 6444 O O . TRP B 1 95 ? -25.297 -6.086 -17.25 1 82.44 95 TRP B O 1
ATOM 6454 N N . PHE B 1 96 ? -26.688 -6.004 -19.047 1 81.5 96 PHE B N 1
ATOM 6455 C CA . PHE B 1 96 ? -27.656 -6.918 -18.453 1 81.5 96 PHE B CA 1
ATOM 6456 C C . PHE B 1 96 ? -27.062 -8.32 -18.312 1 81.5 96 PHE B C 1
ATOM 6458 O O . PHE B 1 96 ? -27.562 -9.133 -17.547 1 81.5 96 PHE B O 1
ATOM 6465 N N . ASP B 1 97 ? -25.984 -8.508 -19 1 73.44 97 ASP B N 1
ATOM 6466 C CA . ASP B 1 97 ? -25.344 -9.82 -18.906 1 73.44 97 ASP B CA 1
ATOM 6467 C C . ASP B 1 97 ? -24.109 -9.758 -18 1 73.44 97 ASP B C 1
ATOM 6469 O O . ASP B 1 97 ? -23.672 -10.781 -17.469 1 73.44 97 ASP B O 1
ATOM 6473 N N . ASP B 1 98 ? -23.578 -8.602 -17.906 1 71.62 98 ASP B N 1
ATOM 6474 C CA . ASP B 1 98 ? -22.25 -8.531 -17.312 1 71.62 98 ASP B CA 1
ATOM 6475 C C . ASP B 1 98 ? -22.297 -7.828 -15.953 1 71.62 98 ASP B C 1
ATOM 6477 O O . ASP B 1 98 ? -21.344 -7.918 -15.172 1 71.62 98 ASP B O 1
ATOM 6481 N N . ALA B 1 99 ? -23.453 -7.211 -15.617 1 75.94 99 ALA B N 1
ATOM 6482 C CA . ALA B 1 99 ? -23.5 -6.414 -14.391 1 75.94 99 ALA B CA 1
ATOM 6483 C C . ALA B 1 99 ? -23.875 -7.281 -13.195 1 75.94 99 ALA B C 1
ATOM 6485 O O . ALA B 1 99 ? -24.344 -8.406 -13.352 1 75.94 99 ALA B O 1
ATOM 6486 N N . THR B 1 100 ? -23.453 -6.824 -12.016 1 77 100 THR B N 1
ATOM 6487 C CA . THR B 1 100 ? -23.797 -7.508 -10.773 1 77 100 THR B CA 1
ATOM 6488 C C . THR B 1 100 ? -24.453 -6.543 -9.789 1 77 100 THR B C 1
ATOM 6490 O O . THR B 1 100 ? -24.266 -5.328 -9.883 1 77 100 THR B O 1
ATOM 6493 N N . GLY B 1 101 ? -25.344 -7.117 -8.969 1 84.25 101 GLY B N 1
ATOM 6494 C CA . GLY B 1 101 ? -25.984 -6.328 -7.93 1 84.25 101 GLY B CA 1
ATOM 6495 C C . GLY B 1 101 ? -27.312 -5.742 -8.367 1 84.25 101 GLY B C 1
ATOM 6496 O O . GLY B 1 101 ? -27.594 -5.648 -9.562 1 84.25 101 GLY B O 1
ATOM 6497 N N . ALA B 1 102 ? -28.078 -5.336 -7.426 1 90.25 102 ALA B N 1
ATOM 6498 C CA . ALA B 1 102 ? -29.375 -4.711 -7.707 1 90.25 102 ALA B CA 1
ATOM 6499 C C . ALA B 1 102 ? -29.203 -3.242 -8.086 1 90.25 102 ALA B C 1
ATOM 6501 O O . ALA B 1 102 ? -28.266 -2.582 -7.633 1 90.25 102 ALA B O 1
ATOM 6502 N N . MET B 1 103 ? -30.109 -2.832 -8.961 1 92.56 103 MET B N 1
ATOM 6503 C CA . MET B 1 103 ? -30.016 -1.45 -9.43 1 92.56 103 MET B CA 1
ATOM 6504 C C . MET B 1 103 ? -31.391 -0.799 -9.453 1 92.56 103 MET B C 1
ATOM 6506 O O . MET B 1 103 ? -32.406 -1.491 -9.5 1 92.56 103 MET B O 1
ATOM 6510 N N . LEU B 1 104 ? -31.328 0.452 -9.281 1 92 104 LEU B N 1
ATOM 6511 C CA . LEU B 1 104 ? -32.5 1.285 -9.453 1 92 104 LEU B CA 1
ATOM 6512 C C . LEU B 1 104 ? -32.438 2.078 -10.758 1 92 104 LEU B C 1
ATOM 6514 O O . LEU B 1 104 ? -31.438 2.773 -11 1 92 104 LEU B O 1
ATOM 6518 N N . ALA B 1 105 ? -33.406 1.867 -11.609 1 91.56 105 ALA B N 1
ATOM 6519 C CA . ALA B 1 105 ? -33.406 2.529 -12.914 1 91.56 105 ALA B CA 1
ATOM 6520 C C . ALA B 1 105 ? -34.75 3.186 -13.188 1 91.56 105 ALA B C 1
ATOM 6522 O O . ALA B 1 105 ? -35.688 3.074 -12.383 1 91.56 105 ALA B O 1
ATOM 6523 N N . VAL B 1 106 ? -34.75 3.982 -14.273 1 89.12 106 VAL B N 1
ATOM 6524 C CA . VAL B 1 106 ? -35.969 4.668 -14.688 1 89.12 106 VAL B CA 1
ATOM 6525 C C . VAL B 1 106 ? -36.406 4.152 -16.062 1 89.12 106 VAL B C 1
ATOM 6527 O O . VAL B 1 106 ? -35.594 3.922 -16.938 1 89.12 106 VAL B O 1
ATOM 6530 N N . ARG B 1 107 ? -37.656 3.902 -16.094 1 87.94 107 ARG B N 1
ATOM 6531 C CA . ARG B 1 107 ? -38.219 3.494 -17.375 1 87.94 107 ARG B CA 1
ATOM 6532 C C . ARG B 1 107 ? -38.25 4.672 -18.344 1 87.94 107 ARG B C 1
ATOM 6534 O O . ARG B 1 107 ? -38.656 5.773 -17.969 1 87.94 107 ARG B O 1
ATOM 6541 N N . SER B 1 108 ? -37.906 4.43 -19.531 1 85.25 108 SER B N 1
ATOM 6542 C CA . SER B 1 108 ? -37.812 5.492 -20.531 1 85.25 108 SER B CA 1
ATOM 6543 C C . SER B 1 108 ? -39.219 5.895 -21 1 85.25 108 SER B C 1
ATOM 6545 O O . SER B 1 108 ? -39.438 7.027 -21.438 1 85.25 108 SER B O 1
ATOM 6547 N N . ASP B 1 109 ? -40.188 5.047 -21.062 1 80.25 109 ASP B N 1
ATOM 6548 C CA . ASP B 1 109 ? -41.531 5.297 -21.641 1 80.25 109 ASP B CA 1
ATOM 6549 C C . ASP B 1 109 ? -42.375 6.129 -20.703 1 80.25 109 ASP B C 1
ATOM 6551 O O . ASP B 1 109 ? -43.031 7.09 -21.125 1 80.25 109 ASP B O 1
ATOM 6555 N N . ASP B 1 110 ? -42.438 5.82 -19.375 1 77.69 110 ASP B N 1
ATOM 6556 C CA . ASP B 1 110 ? -43.344 6.508 -18.469 1 77.69 110 ASP B CA 1
ATOM 6557 C C . ASP B 1 110 ? -42.562 7.195 -17.344 1 77.69 110 ASP B C 1
ATOM 6559 O O . ASP B 1 110 ? -43.156 7.887 -16.516 1 77.69 110 ASP B O 1
ATOM 6563 N N . GLY B 1 111 ? -41.312 7.02 -17.266 1 81.19 111 GLY B N 1
ATOM 6564 C CA . GLY B 1 111 ? -40.5 7.695 -16.25 1 81.19 111 GLY B CA 1
ATOM 6565 C C . GLY B 1 111 ? -40.594 7.055 -14.875 1 81.19 111 GLY B C 1
ATOM 6566 O O . GLY B 1 111 ? -40.156 7.633 -13.883 1 81.19 111 GLY B O 1
ATOM 6567 N N . SER B 1 112 ? -41.25 5.926 -14.844 1 83.56 112 SER B N 1
ATOM 6568 C CA . SER B 1 112 ? -41.406 5.246 -13.562 1 83.56 112 SER B CA 1
ATOM 6569 C C . SER B 1 112 ? -40.094 4.598 -13.117 1 83.56 112 SER B C 1
ATOM 6571 O O . SER B 1 112 ? -39.312 4.16 -13.953 1 83.56 112 SER B O 1
ATOM 6573 N N . VAL B 1 113 ? -39.938 4.609 -11.797 1 89 113 VAL B N 1
ATOM 6574 C CA . VAL B 1 113 ? -38.75 4.004 -11.219 1 89 113 VAL B CA 1
ATOM 6575 C C . VAL B 1 113 ? -38.938 2.492 -11.109 1 89 113 VAL B C 1
ATOM 6577 O O . VAL B 1 113 ? -40 2.021 -10.719 1 89 113 VAL B O 1
ATOM 6580 N N . ILE B 1 114 ? -38 1.771 -11.594 1 89.44 114 ILE B N 1
ATOM 6581 C CA . ILE B 1 114 ? -38.062 0.314 -11.547 1 89.44 114 ILE B CA 1
ATOM 6582 C C . ILE B 1 114 ? -36.812 -0.25 -10.867 1 89.44 114 ILE B C 1
ATOM 6584 O O . ILE B 1 114 ? -35.75 0.367 -10.898 1 89.44 114 ILE B O 1
ATOM 6588 N N . ALA B 1 115 ? -37.031 -1.47 -10.227 1 92.06 115 ALA B N 1
ATOM 6589 C CA . ALA B 1 115 ? -35.938 -2.197 -9.609 1 92.06 115 ALA B CA 1
ATOM 6590 C C . ALA B 1 115 ? -35.406 -3.275 -10.547 1 92.06 115 ALA B C 1
ATOM 6592 O O . ALA B 1 115 ? -36.156 -4.117 -11.031 1 92.06 115 ALA B O 1
ATOM 6593 N N . LEU B 1 116 ? -34.156 -3.129 -10.867 1 92.25 116 LEU B N 1
ATOM 6594 C CA . LEU B 1 116 ? -33.469 -4.16 -11.641 1 92.25 116 LEU B CA 1
ATOM 6595 C C . LEU B 1 116 ? -32.812 -5.184 -10.727 1 92.25 116 LEU B C 1
ATOM 6597 O O . LEU B 1 116 ? -31.891 -4.855 -9.984 1 92.25 116 LEU B O 1
ATOM 6601 N N . ILE B 1 117 ? -33.281 -6.414 -10.766 1 90.75 117 ILE B N 1
ATOM 6602 C CA . ILE B 1 117 ? -32.781 -7.465 -9.883 1 90.75 117 ILE B CA 1
ATOM 6603 C C . ILE B 1 117 ? -32.094 -8.555 -10.711 1 90.75 117 ILE B C 1
ATOM 6605 O O . ILE B 1 117 ? -32.625 -8.977 -11.742 1 90.75 117 ILE B O 1
ATOM 6609 N N . PRO B 1 118 ? -30.875 -8.859 -10.305 1 85.62 118 PRO B N 1
ATOM 6610 C CA . PRO B 1 118 ? -30.219 -9.969 -11.008 1 85.62 118 PRO B CA 1
ATOM 6611 C C . PRO B 1 118 ? -30.938 -11.297 -10.836 1 85.62 118 PRO B C 1
ATOM 6613 O O . PRO B 1 118 ? -31.422 -11.602 -9.734 1 85.62 118 PRO B O 1
ATOM 6616 N N . GLY B 1 119 ? -31.031 -12.023 -11.961 1 75.69 119 GLY B N 1
ATOM 6617 C CA . GLY B 1 119 ? -31.703 -13.312 -11.93 1 75.69 119 GLY B CA 1
ATOM 6618 C C . GLY B 1 119 ? -30.812 -14.445 -11.445 1 75.69 119 GLY B C 1
ATOM 6619 O O . GLY B 1 119 ? -29.609 -14.266 -11.305 1 75.69 119 GLY B O 1
ATOM 6620 N N . HIS B 1 120 ? -31.469 -15.586 -11.172 1 68.06 120 HIS B N 1
ATOM 6621 C CA . HIS B 1 120 ? -30.781 -16.75 -10.656 1 68.06 120 HIS B CA 1
ATOM 6622 C C . HIS B 1 120 ? -29.891 -17.375 -11.719 1 68.06 120 HIS B C 1
ATOM 6624 O O . HIS B 1 120 ? -28.906 -18.062 -11.398 1 68.06 120 HIS B O 1
ATOM 6630 N N . LEU B 1 121 ? -30.312 -17.172 -12.953 1 65.06 121 LEU B N 1
ATOM 6631 C CA . LEU B 1 121 ? -29.562 -17.797 -14.039 1 65.06 121 LEU B CA 1
ATOM 6632 C C . LEU B 1 121 ? -28.766 -16.75 -14.805 1 65.06 121 LEU B C 1
ATOM 6634 O O . LEU B 1 121 ? -28.328 -17 -15.93 1 65.06 121 LEU B O 1
ATOM 6638 N N . GLY B 1 122 ? -28.656 -15.688 -14.188 1 69.94 122 GLY B N 1
ATOM 6639 C CA . GLY B 1 122 ? -27.969 -14.617 -14.875 1 69.94 122 GLY B CA 1
ATOM 6640 C C . GLY B 1 122 ? -28.906 -13.602 -15.5 1 69.94 122 GLY B C 1
ATOM 6641 O O . GLY B 1 122 ? -30.109 -13.844 -15.602 1 69.94 122 GLY B O 1
ATOM 6642 N N . GLY B 1 123 ? -28.391 -12.461 -15.719 1 78.75 123 GLY B N 1
ATOM 6643 C CA . GLY B 1 123 ? -29.188 -11.398 -16.328 1 78.75 123 GLY B CA 1
ATOM 6644 C C . GLY B 1 123 ? -29.969 -10.594 -15.32 1 78.75 123 GLY B C 1
ATOM 6645 O O . GLY B 1 123 ? -29.984 -10.906 -14.133 1 78.75 123 GLY B O 1
ATOM 6646 N N . TYR B 1 124 ? -30.641 -9.602 -15.781 1 89.56 124 TYR B N 1
ATOM 6647 C CA . TYR B 1 124 ? -31.438 -8.727 -14.922 1 89.56 124 TYR B CA 1
ATOM 6648 C C . TYR B 1 124 ? -32.906 -8.852 -15.258 1 89.56 124 TYR B C 1
ATOM 6650 O O . TYR B 1 124 ? -33.281 -9.102 -16.406 1 89.56 124 TYR B O 1
ATOM 6658 N N . THR B 1 125 ? -33.75 -8.805 -14.258 1 89.56 125 THR B N 1
ATOM 6659 C CA . THR B 1 125 ? -35.188 -8.797 -14.414 1 89.56 125 THR B CA 1
ATOM 6660 C C . THR B 1 125 ? -35.812 -7.555 -13.773 1 89.56 125 THR B C 1
ATOM 6662 O O . THR B 1 125 ? -35.219 -6.957 -12.875 1 89.56 125 THR B O 1
ATOM 6665 N N . PHE B 1 126 ? -36.844 -7.082 -14.344 1 90.12 126 PHE B N 1
ATOM 6666 C CA . PHE B 1 126 ? -37.625 -5.988 -13.734 1 90.12 126 PHE B CA 1
ATOM 6667 C C . PHE B 1 126 ? -39.094 -6.258 -13.812 1 90.12 126 PHE B C 1
ATOM 6669 O O . PHE B 1 126 ? -39.562 -7.027 -14.656 1 90.12 126 PHE B O 1
ATOM 6676 N N . TYR B 1 127 ? -39.812 -5.719 -12.836 1 86.38 127 TYR B N 1
ATOM 6677 C CA . TYR B 1 127 ? -41.281 -5.879 -12.812 1 86.38 127 TYR B CA 1
ATOM 6678 C C . TYR B 1 127 ? -41.938 -4.855 -13.719 1 86.38 127 TYR B C 1
ATOM 6680 O O . TYR B 1 127 ? -41.812 -3.646 -13.5 1 86.38 127 TYR B O 1
ATOM 6688 N N . ASP B 1 128 ? -42.531 -5.355 -14.75 1 81.25 128 ASP B N 1
ATOM 6689 C CA . ASP B 1 128 ? -43.281 -4.496 -15.656 1 81.25 128 ASP B CA 1
ATOM 6690 C C . ASP B 1 128 ? -44.719 -4.336 -15.18 1 81.25 128 ASP B C 1
ATOM 6692 O O . ASP B 1 128 ? -45.5 -5.293 -15.211 1 81.25 128 ASP B O 1
ATOM 6696 N N . ASN B 1 129 ? -45.031 -3.17 -14.773 1 76.81 129 ASN B N 1
ATOM 6697 C CA . ASN B 1 129 ? -46.375 -2.896 -14.258 1 76.81 129 ASN B CA 1
ATOM 6698 C C . ASN B 1 129 ? -47.438 -3.066 -15.336 1 76.81 129 ASN B C 1
ATOM 6700 O O . ASN B 1 129 ? -48.594 -3.311 -15.031 1 76.81 129 ASN B O 1
ATOM 6704 N N . LYS B 1 130 ? -47.094 -2.793 -16.625 1 76.31 130 LYS B N 1
ATOM 6705 C CA . LYS B 1 130 ? -48.031 -2.91 -17.719 1 76.31 130 LYS B CA 1
ATOM 6706 C C . LYS B 1 130 ? -48.375 -4.371 -18 1 76.31 130 LYS B C 1
ATOM 6708 O O . LYS B 1 130 ? -49.531 -4.699 -18.281 1 76.31 130 LYS B O 1
ATOM 6713 N N . LEU B 1 131 ? -47.406 -5.199 -17.875 1 78 131 LEU B N 1
ATOM 6714 C CA . LEU B 1 131 ? -47.625 -6.617 -18.141 1 78 131 LEU B CA 1
ATOM 6715 C C . LEU B 1 131 ? -47.938 -7.375 -16.875 1 78 131 LEU B C 1
ATOM 6717 O O . LEU B 1 131 ? -48.5 -8.469 -16.922 1 78 131 LEU B O 1
ATOM 6721 N N . GLY B 1 132 ? -47.688 -6.844 -15.719 1 78.19 132 GLY B N 1
ATOM 6722 C CA . GLY B 1 132 ? -47.969 -7.445 -14.422 1 78.19 132 GLY B CA 1
ATOM 6723 C C . GLY B 1 132 ? -47.062 -8.617 -14.094 1 78.19 132 GLY B C 1
ATOM 6724 O O . GLY B 1 132 ? -47.469 -9.539 -13.391 1 78.19 132 GLY B O 1
ATOM 6725 N N . ARG B 1 133 ? -46 -8.742 -14.789 1 84.62 133 ARG B N 1
ATOM 6726 C CA . ARG B 1 133 ? -45.062 -9.836 -14.547 1 84.62 133 ARG B CA 1
ATOM 6727 C C . ARG B 1 133 ? -43.594 -9.352 -14.625 1 84.62 133 ARG B C 1
ATOM 6729 O O . ARG B 1 133 ? -43.344 -8.234 -15.078 1 84.62 133 ARG B O 1
ATOM 6736 N N . ARG B 1 134 ? -42.719 -10.242 -14.094 1 88.25 134 ARG B N 1
ATOM 6737 C CA . ARG B 1 134 ? -41.281 -9.938 -14.203 1 88.25 134 ARG B CA 1
ATOM 6738 C C . ARG B 1 134 ? -40.75 -10.32 -15.578 1 88.25 134 ARG B C 1
ATOM 6740 O O . ARG B 1 134 ? -41.062 -11.391 -16.094 1 88.25 134 ARG B O 1
ATOM 6747 N N . VAL B 1 135 ? -40.094 -9.375 -16.156 1 88.25 135 VAL B N 1
ATOM 6748 C CA . VAL B 1 135 ? -39.562 -9.586 -17.5 1 88.25 135 VAL B CA 1
ATOM 6749 C C . VAL B 1 135 ? -38.031 -9.508 -17.438 1 88.25 135 VAL B C 1
ATOM 6751 O O . VAL B 1 135 ? -37.469 -8.703 -16.703 1 88.25 135 VAL B O 1
ATOM 6754 N N . LYS B 1 136 ? -37.406 -10.367 -18.172 1 89.81 136 LYS B N 1
ATOM 6755 C CA . LYS B 1 136 ? -35.938 -10.359 -18.281 1 89.81 136 LYS B CA 1
ATOM 6756 C C . LYS B 1 136 ? -35.5 -9.273 -19.25 1 89.81 136 LYS B C 1
ATOM 6758 O O . LYS B 1 136 ? -36.125 -9.047 -20.281 1 89.81 136 LYS B O 1
ATOM 6763 N N . VAL B 1 137 ? -34.469 -8.609 -18.797 1 90.5 137 VAL B N 1
ATOM 6764 C CA . VAL B 1 137 ? -33.906 -7.57 -19.656 1 90.5 137 VAL B CA 1
ATOM 6765 C C . VAL B 1 137 ? -33.094 -8.211 -20.781 1 90.5 137 VAL B C 1
ATOM 6767 O O . VAL B 1 137 ? -32.25 -9.062 -20.547 1 90.5 137 VAL B O 1
ATOM 6770 N N . THR B 1 138 ? -33.438 -7.922 -21.922 1 87.88 138 THR B N 1
ATOM 6771 C CA . THR B 1 138 ? -32.75 -8.406 -23.109 1 87.88 138 THR B CA 1
ATOM 6772 C C . THR B 1 138 ? -32.344 -7.254 -24.016 1 87.88 138 THR B C 1
ATOM 6774 O O . THR B 1 138 ? -32.656 -6.094 -23.719 1 87.88 138 THR B O 1
ATOM 6777 N N . THR B 1 139 ? -31.688 -7.605 -25.094 1 87.06 139 THR B N 1
ATOM 6778 C CA . THR B 1 139 ? -31.297 -6.59 -26.062 1 87.06 139 THR B CA 1
ATOM 6779 C C . THR B 1 139 ? -32.531 -5.934 -26.688 1 87.06 139 THR B C 1
ATOM 6781 O O . THR B 1 139 ? -32.469 -4.785 -27.141 1 87.06 139 THR B O 1
ATOM 6784 N N . LEU B 1 140 ? -33.656 -6.582 -26.641 1 83.12 140 LEU B N 1
ATOM 6785 C CA . LEU B 1 140 ? -34.875 -6.102 -27.281 1 83.12 140 LEU B CA 1
ATOM 6786 C C . LEU B 1 140 ? -35.594 -5.066 -26.422 1 83.12 140 LEU B C 1
ATOM 6788 O O . LEU B 1 140 ? -36.25 -4.18 -26.922 1 83.12 140 LEU B O 1
ATOM 6792 N N . ASN B 1 141 ? -35.469 -5.141 -25.109 1 85.5 141 ASN B N 1
ATOM 6793 C CA . ASN B 1 141 ? -36.25 -4.25 -24.234 1 85.5 141 ASN B CA 1
ATOM 6794 C C . ASN B 1 141 ? -35.312 -3.309 -23.469 1 85.5 141 ASN B C 1
ATOM 6796 O O . ASN B 1 141 ? -35.75 -2.605 -22.547 1 85.5 141 ASN B O 1
ATOM 6800 N N . GLU B 1 142 ? -34.094 -3.324 -23.766 1 87.81 142 GLU B N 1
ATOM 6801 C CA . GLU B 1 142 ? -33.125 -2.473 -23.062 1 87.81 142 GLU B CA 1
ATOM 6802 C C . GLU B 1 142 ? -33.438 -0.995 -23.281 1 87.81 142 GLU B C 1
ATOM 6804 O O . GLU B 1 142 ? -33.156 -0.159 -22.422 1 87.81 142 GLU B O 1
ATOM 6809 N N . HIS B 1 143 ? -34.031 -0.705 -24.438 1 85.62 143 HIS B N 1
ATOM 6810 C CA . HIS B 1 143 ? -34.375 0.68 -24.75 1 85.62 143 HIS B CA 1
ATOM 6811 C C . HIS B 1 143 ? -35.438 1.233 -23.812 1 85.62 143 HIS B C 1
ATOM 6813 O O . HIS B 1 143 ? -35.594 2.451 -23.688 1 85.62 143 HIS B O 1
ATOM 6819 N N . LEU B 1 144 ? -36.125 0.347 -23.094 1 87.31 144 LEU B N 1
ATOM 6820 C CA . LEU B 1 144 ? -37.156 0.768 -22.156 1 87.31 144 LEU B CA 1
ATOM 6821 C C . LEU B 1 144 ? -36.531 1.283 -20.859 1 87.31 144 LEU B C 1
ATOM 6823 O O . LEU B 1 144 ? -37.219 1.876 -20.031 1 87.31 144 LEU B O 1
ATOM 6827 N N . ILE B 1 145 ? -35.312 1.103 -20.703 1 90.31 145 ILE B N 1
ATOM 6828 C CA . ILE B 1 145 ? -34.594 1.493 -19.484 1 90.31 145 ILE B CA 1
ATOM 6829 C C . ILE B 1 145 ? -33.656 2.645 -19.781 1 90.31 145 ILE B C 1
ATOM 6831 O O . ILE B 1 145 ? -32.844 2.578 -20.734 1 90.31 145 ILE B O 1
ATOM 6835 N N . GLU B 1 146 ? -33.719 3.623 -18.984 1 88.88 146 GLU B N 1
ATOM 6836 C CA . GLU B 1 146 ? -32.812 4.758 -19.156 1 88.88 146 GLU B CA 1
ATOM 6837 C C . GLU B 1 146 ? -31.375 4.355 -18.891 1 88.88 146 GLU B C 1
ATOM 6839 O O . GLU B 1 146 ? -31.109 3.396 -18.156 1 88.88 146 GLU B O 1
ATOM 6844 N N . LYS B 1 147 ? -30.469 5.055 -19.391 1 87.69 147 LYS B N 1
ATOM 6845 C CA . LYS B 1 147 ? -29.047 4.719 -19.344 1 87.69 147 LYS B CA 1
ATOM 6846 C C . LYS B 1 147 ? -28.469 4.98 -17.953 1 87.69 147 LYS B C 1
ATOM 6848 O O . LYS B 1 147 ? -27.453 4.395 -17.578 1 87.69 147 LYS B O 1
ATOM 6853 N N . LYS B 1 148 ? -29.094 5.801 -17.234 1 88.06 148 LYS B N 1
ATOM 6854 C CA . LYS B 1 148 ? -28.578 6.105 -15.906 1 88.06 148 LYS B CA 1
ATOM 6855 C C . LYS B 1 148 ? -29.281 5.27 -14.844 1 88.06 148 LYS B C 1
ATOM 6857 O O . LYS B 1 148 ? -30.5 5.109 -14.875 1 88.06 148 LYS B O 1
ATOM 6862 N N . ALA B 1 149 ? -28.547 4.711 -14 1 89.5 149 ALA B N 1
ATOM 6863 C CA . ALA B 1 149 ? -29.094 3.877 -12.93 1 89.5 149 ALA B CA 1
ATOM 6864 C C . ALA B 1 149 ? -28.266 4.008 -11.656 1 89.5 149 ALA B C 1
ATOM 6866 O O . ALA B 1 149 ? -27.219 4.668 -11.648 1 89.5 149 ALA B O 1
ATOM 6867 N N . ILE B 1 150 ? -28.828 3.527 -10.562 1 90.06 150 ILE B N 1
ATOM 6868 C CA . ILE B 1 150 ? -28.141 3.496 -9.281 1 90.06 150 ILE B CA 1
ATOM 6869 C C . ILE B 1 150 ? -27.875 2.047 -8.875 1 90.06 150 ILE B C 1
ATOM 6871 O O . ILE B 1 150 ? -28.812 1.244 -8.781 1 90.06 150 ILE B O 1
ATOM 6875 N N . ALA B 1 151 ? -26.656 1.798 -8.703 1 90.44 151 ALA B N 1
ATOM 6876 C CA . ALA B 1 151 ? -26.281 0.45 -8.289 1 90.44 151 ALA B CA 1
ATOM 6877 C C . ALA B 1 151 ? -26.125 0.37 -6.77 1 90.44 151 ALA B C 1
ATOM 6879 O O . ALA B 1 151 ? -25.516 1.249 -6.156 1 90.44 151 ALA B O 1
ATOM 6880 N N . PHE B 1 152 ? -26.719 -0.65 -6.172 1 91.06 152 PHE B N 1
ATOM 6881 C CA . PHE B 1 152 ? -26.641 -0.866 -4.73 1 91.06 152 PHE B CA 1
ATOM 6882 C C . PHE B 1 152 ? -25.719 -2.031 -4.41 1 91.06 152 PHE B C 1
ATOM 6884 O O . PHE B 1 152 ? -25.672 -3.016 -5.148 1 91.06 152 PHE B O 1
ATOM 6891 N N . TYR B 1 153 ? -25.016 -1.915 -3.357 1 88.81 153 TYR B N 1
ATOM 6892 C CA . TYR B 1 153 ? -24.062 -2.943 -2.951 1 88.81 153 TYR B CA 1
ATOM 6893 C C . TYR B 1 153 ? -24.453 -3.555 -1.612 1 88.81 153 TYR B C 1
ATOM 6895 O O . TYR B 1 153 ? -24.891 -2.844 -0.703 1 88.81 153 TYR B O 1
ATOM 6903 N N . LYS B 1 154 ? -24.359 -4.777 -1.546 1 88.06 154 LYS B N 1
ATOM 6904 C CA . LYS B 1 154 ? -24.703 -5.492 -0.318 1 88.06 154 LYS B CA 1
ATOM 6905 C C . LYS B 1 154 ? -23.625 -5.301 0.745 1 88.06 154 LYS B C 1
ATOM 6907 O O . LYS B 1 154 ? -22.453 -5.621 0.517 1 88.06 154 LYS B O 1
ATOM 6912 N N . PRO B 1 155 ? -23.984 -4.812 1.916 1 87.88 155 PRO B N 1
ATOM 6913 C CA . PRO B 1 155 ? -23 -4.629 2.988 1 87.88 155 PRO B CA 1
ATOM 6914 C C . PRO B 1 155 ? -22.797 -5.891 3.816 1 87.88 155 PRO B C 1
ATOM 6916 O O . PRO B 1 155 ? -23.562 -6.844 3.705 1 87.88 155 PRO B O 1
ATOM 6919 N N . LEU B 1 156 ? -21.688 -5.93 4.562 1 88.69 156 LEU B N 1
ATOM 6920 C CA . LEU B 1 156 ? -21.516 -6.93 5.605 1 88.69 156 LEU B CA 1
ATOM 6921 C C . LEU B 1 156 ? -22.406 -6.621 6.809 1 88.69 156 LEU B C 1
ATOM 6923 O O . LEU B 1 156 ? -22.812 -5.477 7.012 1 88.69 156 LEU B O 1
ATOM 6927 N N . PRO B 1 157 ? -22.719 -7.598 7.535 1 85.81 157 PRO B N 1
ATOM 6928 C CA . PRO B 1 157 ? -23.531 -7.332 8.727 1 85.81 157 PRO B CA 1
ATOM 6929 C C . PRO B 1 157 ? -22.906 -6.285 9.648 1 85.81 157 PRO B C 1
ATOM 6931 O O . PRO B 1 157 ? -21.688 -6.277 9.844 1 85.81 157 PRO B O 1
ATOM 6934 N N . MET B 1 158 ? -23.703 -5.449 10.172 1 86.31 158 MET B N 1
ATOM 6935 C CA . MET B 1 158 ? -23.25 -4.328 10.984 1 86.31 158 MET B CA 1
ATOM 6936 C C . MET B 1 158 ? -23.016 -4.762 12.43 1 86.31 158 MET B C 1
ATOM 6938 O O . MET B 1 158 ? -23.5 -4.125 13.359 1 86.31 158 MET B O 1
ATOM 6942 N N . ARG B 1 159 ? -22.547 -5.891 12.633 1 87.38 159 ARG B N 1
ATOM 6943 C CA . ARG B 1 159 ? -22.188 -6.453 13.93 1 87.38 159 ARG B CA 1
ATOM 6944 C C . ARG B 1 159 ? -20.828 -7.137 13.875 1 87.38 159 ARG B C 1
ATOM 6946 O O . ARG B 1 159 ? -20.172 -7.125 12.836 1 87.38 159 ARG B O 1
ATOM 6953 N N . LYS B 1 160 ? -20.422 -7.551 15.023 1 89.69 160 LYS B N 1
ATOM 6954 C CA . LYS B 1 160 ? -19.203 -8.344 15.039 1 89.69 160 LYS B CA 1
ATOM 6955 C C . LYS B 1 160 ? -19.375 -9.625 14.219 1 89.69 160 LYS B C 1
ATOM 6957 O O . LYS B 1 160 ? -20.359 -10.352 14.383 1 89.69 160 LYS B O 1
ATOM 6962 N N . ILE B 1 161 ? -18.562 -9.742 13.281 1 88.81 161 ILE B N 1
ATOM 6963 C CA . ILE B 1 161 ? -18.734 -10.875 12.375 1 88.81 161 ILE B CA 1
ATOM 6964 C C . ILE B 1 161 ? -17.531 -11.82 12.508 1 88.81 161 ILE B C 1
ATOM 6966 O O . ILE B 1 161 ? -16.422 -11.383 12.812 1 88.81 161 ILE B O 1
ATOM 6970 N N . GLY B 1 162 ? -17.844 -13.102 12.445 1 86.81 162 GLY B N 1
ATOM 6971 C CA . GLY B 1 162 ? -16.828 -14.141 12.43 1 86.81 162 GLY B CA 1
ATOM 6972 C C . GLY B 1 162 ? -16.688 -14.805 11.07 1 86.81 162 GLY B C 1
ATOM 6973 O O . GLY B 1 162 ? -17.297 -14.375 10.094 1 86.81 162 GLY B O 1
ATOM 6974 N N . MET B 1 163 ? -15.898 -15.789 11 1 85.44 163 MET B N 1
ATOM 6975 C CA . MET B 1 163 ? -15.641 -16.516 9.766 1 85.44 163 MET B CA 1
ATOM 6976 C C . MET B 1 163 ? -16.922 -17.141 9.227 1 85.44 163 MET B C 1
ATOM 6978 O O . MET B 1 163 ? -17.125 -17.203 8.008 1 85.44 163 MET B O 1
ATOM 6982 N N . HIS B 1 164 ? -17.688 -17.562 10.062 1 86.56 164 HIS B N 1
ATOM 6983 C CA . HIS B 1 164 ? -18.938 -18.188 9.672 1 86.56 164 HIS B CA 1
ATOM 6984 C C . HIS B 1 164 ? -19.844 -17.203 8.93 1 86.56 164 HIS B C 1
ATOM 6986 O O . HIS B 1 164 ? -20.453 -17.547 7.926 1 86.56 164 HIS B O 1
ATOM 6992 N N . ASP B 1 165 ? -19.859 -15.984 9.422 1 87.88 165 ASP B N 1
ATOM 6993 C CA . ASP B 1 165 ? -20.672 -14.945 8.789 1 87.88 165 ASP B CA 1
ATOM 6994 C C . ASP B 1 165 ? -20.141 -14.594 7.402 1 87.88 165 ASP B C 1
ATOM 6996 O O . ASP B 1 165 ? -20.922 -14.328 6.48 1 87.88 165 ASP B O 1
ATOM 7000 N N . LEU B 1 166 ? -18.906 -14.633 7.309 1 86.62 166 LEU B N 1
ATOM 7001 C CA . LEU B 1 166 ? -18.281 -14.312 6.031 1 86.62 166 LEU B CA 1
ATOM 7002 C C . LEU B 1 166 ? -18.562 -15.398 5 1 86.62 166 LEU B C 1
ATOM 7004 O O . LEU B 1 166 ? -18.766 -15.102 3.822 1 86.62 166 LEU B O 1
ATOM 7008 N N . MET B 1 167 ? -18.578 -16.609 5.461 1 86.12 167 MET B N 1
ATOM 7009 C CA . MET B 1 167 ? -18.875 -17.719 4.566 1 86.12 167 MET B CA 1
ATOM 7010 C C . MET B 1 167 ? -20.328 -17.688 4.098 1 86.12 167 MET B C 1
ATOM 7012 O O . MET B 1 167 ? -20.609 -18 2.943 1 86.12 167 MET B O 1
ATOM 7016 N N . ILE B 1 168 ? -21.172 -17.297 4.984 1 85.88 168 ILE B N 1
ATOM 7017 C CA . ILE B 1 168 ? -22.578 -17.172 4.637 1 85.88 168 ILE B CA 1
ATOM 7018 C C . ILE B 1 168 ? -22.766 -16.062 3.604 1 85.88 168 ILE B C 1
ATOM 7020 O O . ILE B 1 168 ? -23.5 -16.234 2.625 1 85.88 168 ILE B O 1
ATOM 7024 N N . TYR B 1 169 ? -22.109 -14.984 3.834 1 87.19 169 TYR B N 1
ATOM 7025 C CA . TYR B 1 169 ? -22.156 -13.875 2.889 1 87.19 169 TYR B CA 1
ATOM 7026 C C . TYR B 1 169 ? -21.672 -14.305 1.512 1 87.19 169 TYR B C 1
ATOM 7028 O O . TYR B 1 169 ? -22.281 -13.977 0.496 1 87.19 169 TYR B O 1
ATOM 7036 N N . ALA B 1 170 ? -20.578 -15 1.484 1 85.38 170 ALA B N 1
ATOM 7037 C CA . ALA B 1 170 ? -20 -15.469 0.225 1 85.38 170 ALA B CA 1
ATOM 7038 C C . ALA B 1 170 ? -20.938 -16.453 -0.469 1 85.38 170 ALA B C 1
ATOM 7040 O O . ALA B 1 170 ? -21.109 -16.406 -1.689 1 85.38 170 ALA B O 1
ATOM 7041 N N . ALA B 1 171 ? -21.531 -17.328 0.341 1 83.06 171 ALA B N 1
ATOM 7042 C CA . ALA B 1 171 ? -22.422 -18.344 -0.205 1 83.06 171 ALA B CA 1
ATOM 7043 C C . ALA B 1 171 ? -23.672 -17.703 -0.818 1 83.06 171 ALA B C 1
ATOM 7045 O O . ALA B 1 171 ? -24.203 -18.203 -1.811 1 83.06 171 ALA B O 1
ATOM 7046 N N . GLU B 1 172 ? -24.062 -16.625 -0.247 1 80.94 172 GLU B N 1
ATOM 7047 C CA . GLU B 1 172 ? -25.266 -15.938 -0.723 1 80.94 172 GLU B CA 1
ATOM 7048 C C . GLU B 1 172 ? -25 -15.242 -2.059 1 80.94 172 GLU B C 1
ATOM 7050 O O . GLU B 1 172 ? -25.938 -14.914 -2.785 1 80.94 172 GLU B O 1
ATOM 7055 N N . ASN B 1 173 ? -23.781 -15.055 -2.373 1 78.69 173 ASN B N 1
ATOM 7056 C CA . ASN B 1 173 ? -23.438 -14.352 -3.604 1 78.69 173 ASN B CA 1
ATOM 7057 C C . ASN B 1 173 ? -23.141 -15.32 -4.742 1 78.69 173 ASN B C 1
ATOM 7059 O O . ASN B 1 173 ? -22.797 -14.898 -5.852 1 78.69 173 ASN B O 1
ATOM 7063 N N . ILE B 1 174 ? -23.203 -16.547 -4.453 1 80.19 174 ILE B N 1
ATOM 7064 C CA . ILE B 1 174 ? -22.984 -17.562 -5.48 1 80.19 174 ILE B CA 1
ATOM 7065 C C . ILE B 1 174 ? -24.344 -18.016 -6.043 1 80.19 174 ILE B C 1
ATOM 7067 O O . ILE B 1 174 ? -25.25 -18.375 -5.285 1 80.19 174 ILE B O 1
ATOM 7071 N N . TYR B 1 175 ? -24.375 -17.969 -7.363 1 78.06 175 TYR B N 1
ATOM 7072 C CA . TYR B 1 175 ? -25.625 -18.391 -8.008 1 78.06 175 TYR B CA 1
ATOM 7073 C C . TYR B 1 175 ? -25.734 -19.922 -8 1 78.06 175 TYR B C 1
ATOM 7075 O O . TYR B 1 175 ? -24.75 -20.625 -8.188 1 78.06 175 TYR B O 1
ATOM 7083 N N . ARG B 1 176 ? -26.891 -20.469 -7.844 1 78 176 ARG B N 1
ATOM 7084 C CA . ARG B 1 176 ? -27.141 -21.906 -7.848 1 78 176 ARG B CA 1
ATOM 7085 C C . ARG B 1 176 ? -26.875 -22.516 -9.219 1 78 176 ARG B C 1
ATOM 7087 O O . ARG B 1 176 ? -26.406 -23.641 -9.32 1 78 176 ARG B O 1
ATOM 7094 N N . SER B 1 177 ? -27.156 -21.672 -10.188 1 82.38 177 SER B N 1
ATOM 7095 C CA . SER B 1 177 ? -26.922 -22.141 -11.547 1 82.38 177 SER B CA 1
ATOM 7096 C C . SER B 1 177 ? -25.438 -22.438 -11.781 1 82.38 177 SER B C 1
ATOM 7098 O O . SER B 1 177 ? -25.094 -23.422 -12.43 1 82.38 177 SER B O 1
ATOM 7100 N N . ASP B 1 178 ? -24.594 -21.578 -11.242 1 83.25 178 ASP B N 1
ATOM 7101 C CA . ASP B 1 178 ? -23.172 -21.766 -11.406 1 83.25 178 ASP B CA 1
ATOM 7102 C C . ASP B 1 178 ? -22.703 -23.031 -10.688 1 83.25 178 ASP B C 1
ATOM 7104 O O . ASP B 1 178 ? -21.844 -23.766 -11.195 1 83.25 178 ASP B O 1
ATOM 7108 N N . VAL B 1 179 ? -23.312 -23.344 -9.57 1 82.94 179 VAL B N 1
ATOM 7109 C CA . VAL B 1 179 ? -22.953 -24.531 -8.805 1 82.94 179 VAL B CA 1
ATOM 7110 C C . VAL B 1 179 ? -23.391 -25.781 -9.555 1 82.94 179 VAL B C 1
ATOM 7112 O O . VAL B 1 179 ? -22.641 -26.766 -9.648 1 82.94 179 VAL B O 1
ATOM 7115 N N . VAL B 1 180 ? -24.531 -25.75 -10.172 1 86.19 180 VAL B N 1
ATOM 7116 C CA . VAL B 1 180 ? -25.078 -26.891 -10.891 1 86.19 180 VAL B CA 1
ATOM 7117 C C . VAL B 1 180 ? -24.234 -27.172 -12.133 1 86.19 180 VAL B C 1
ATOM 7119 O O . VAL B 1 180 ? -23.891 -28.328 -12.406 1 86.19 180 VAL B O 1
ATOM 7122 N N . ILE B 1 181 ? -23.953 -26.094 -12.805 1 88.12 181 ILE B N 1
ATOM 7123 C CA . ILE B 1 181 ? -23.141 -26.281 -14.008 1 88.12 181 ILE B CA 1
ATOM 7124 C C . ILE B 1 181 ? -21.766 -26.828 -13.633 1 88.12 181 ILE B C 1
ATOM 7126 O O . ILE B 1 181 ? -21.25 -27.719 -14.305 1 88.12 181 ILE B O 1
ATOM 7130 N N . TYR B 1 182 ? -21.188 -26.328 -12.586 1 85.69 182 TYR B N 1
ATOM 7131 C CA . TYR B 1 182 ? -19.875 -26.766 -12.164 1 85.69 182 TYR B CA 1
ATOM 7132 C C . TYR B 1 182 ? -19.891 -28.234 -11.758 1 85.69 182 TYR B C 1
ATOM 7134 O O . TYR B 1 182 ? -19.016 -29.016 -12.164 1 85.69 182 TYR B O 1
ATOM 7142 N N . VAL B 1 183 ? -20.906 -28.734 -11.031 1 84.81 183 VAL B N 1
ATOM 7143 C CA . VAL B 1 183 ? -21.016 -30.109 -10.547 1 84.81 183 VAL B CA 1
ATOM 7144 C C . VAL B 1 183 ? -21.266 -31.047 -11.719 1 84.81 183 VAL B C 1
ATOM 7146 O O . VAL B 1 183 ? -20.703 -32.156 -11.781 1 84.81 183 VAL B O 1
ATOM 7149 N N . THR B 1 184 ? -22.109 -30.594 -12.648 1 89 184 THR B N 1
ATOM 7150 C CA . THR B 1 184 ? -22.406 -31.406 -13.82 1 89 184 THR B CA 1
ATOM 7151 C C . THR B 1 184 ? -21.156 -31.609 -14.664 1 89 184 THR B C 1
ATOM 7153 O O . THR B 1 184 ? -20.875 -32.719 -15.125 1 89 184 THR B O 1
ATOM 7156 N N . MET B 1 185 ? -20.453 -30.516 -14.883 1 88.62 185 MET B N 1
ATOM 7157 C CA . MET B 1 185 ? -19.219 -30.625 -15.656 1 88.62 185 MET B CA 1
ATOM 7158 C C . MET B 1 185 ? -18.203 -31.516 -14.938 1 88.62 185 MET B C 1
ATOM 7160 O O . MET B 1 185 ? -17.453 -32.25 -15.578 1 88.62 185 MET B O 1
ATOM 7164 N N . LEU B 1 186 ? -18.188 -31.484 -13.664 1 83.38 186 LEU B N 1
ATOM 7165 C CA . LEU B 1 186 ? -17.297 -32.312 -12.867 1 83.38 186 LEU B CA 1
ATOM 7166 C C . LEU B 1 186 ? -17.609 -33.781 -13.031 1 83.38 186 LEU B C 1
ATOM 7168 O O . LEU B 1 186 ? -16.719 -34.625 -13.164 1 83.38 186 LEU B O 1
ATOM 7172 N N . VAL B 1 187 ? -18.859 -34.125 -13.016 1 85.88 187 VAL B N 1
ATOM 7173 C CA . VAL B 1 187 ? -19.312 -35.5 -13.188 1 85.88 187 VAL B CA 1
ATOM 7174 C C . VAL B 1 187 ? -18.953 -36 -14.586 1 85.88 187 VAL B C 1
ATOM 7176 O O . VAL B 1 187 ? -18.453 -37.125 -14.742 1 85.88 187 VAL B O 1
ATOM 7179 N N . LEU B 1 188 ? -19.125 -35.094 -15.492 1 89.5 188 LEU B N 1
ATOM 7180 C CA . LEU B 1 188 ? -18.812 -35.469 -16.875 1 89.5 188 LEU B CA 1
ATOM 7181 C C . LEU B 1 188 ? -17.328 -35.688 -17.062 1 89.5 188 LEU B C 1
ATOM 7183 O O . LEU B 1 188 ? -16.906 -36.625 -17.766 1 89.5 188 LEU B O 1
ATOM 7187 N N . THR B 1 189 ? -16.594 -34.844 -16.484 1 84.94 189 THR B N 1
ATOM 7188 C CA . THR B 1 189 ? -15.141 -35 -16.562 1 84.94 189 THR B CA 1
ATOM 7189 C C . THR B 1 189 ? -14.695 -36.281 -15.898 1 84.94 189 THR B C 1
ATOM 7191 O O . THR B 1 189 ? -13.797 -36.969 -16.391 1 84.94 189 THR B O 1
ATOM 7194 N N . THR B 1 190 ? -15.32 -36.688 -14.766 1 81.94 190 THR B N 1
ATOM 7195 C CA . THR B 1 190 ? -15 -37.906 -14.062 1 81.94 190 THR B CA 1
ATOM 7196 C C . THR B 1 190 ? -15.359 -39.125 -14.906 1 81.94 190 THR B C 1
ATOM 7198 O O . THR B 1 190 ? -14.594 -40.094 -14.992 1 81.94 190 THR B O 1
ATOM 7201 N N . ILE B 1 191 ? -16.406 -39.031 -15.562 1 86.06 191 ILE B N 1
ATOM 7202 C CA . ILE B 1 191 ? -16.875 -40.125 -16.422 1 86.06 191 ILE B CA 1
ATOM 7203 C C . ILE B 1 191 ? -15.922 -40.312 -17.594 1 86.06 191 ILE B C 1
ATOM 7205 O O . ILE B 1 191 ? -15.57 -41.438 -17.953 1 86.06 191 ILE B O 1
ATOM 7209 N N . THR B 1 192 ? -15.609 -39.219 -18.188 1 86.94 192 THR B N 1
ATOM 7210 C CA . THR B 1 192 ? -14.68 -39.312 -19.312 1 86.94 192 THR B CA 1
ATOM 7211 C C . THR B 1 192 ? -13.344 -39.875 -18.875 1 86.94 192 THR B C 1
ATOM 7213 O O . THR B 1 192 ? -12.711 -40.656 -19.609 1 86.94 192 THR B O 1
ATOM 7216 N N . GLY B 1 193 ? -12.898 -39.5 -17.703 1 78.69 193 GLY B N 1
ATOM 7217 C CA . GLY B 1 193 ? -11.68 -40.094 -17.172 1 78.69 193 GLY B CA 1
ATOM 7218 C C . GLY B 1 193 ? -11.781 -41.594 -16.984 1 78.69 193 GLY B C 1
ATOM 7219 O O . GLY B 1 193 ? -10.828 -42.344 -17.266 1 78.69 193 GLY B O 1
ATOM 7220 N N . MET B 1 194 ? -12.883 -42.062 -16.562 1 82.31 194 MET B N 1
ATOM 7221 C CA . MET B 1 194 ? -13.125 -43.5 -16.375 1 82.31 194 MET B CA 1
ATOM 7222 C C . MET B 1 194 ? -13.102 -44.25 -17.703 1 82.31 194 MET B C 1
ATOM 7224 O O . MET B 1 194 ? -12.609 -45.375 -17.781 1 82.31 194 MET B O 1
ATOM 7228 N N . ILE B 1 195 ? -13.562 -43.562 -18.688 1 85.56 195 ILE B N 1
ATOM 7229 C CA . ILE B 1 195 ? -13.586 -44.156 -20.016 1 85.56 195 ILE B CA 1
ATOM 7230 C C . ILE B 1 195 ? -12.156 -44.312 -20.547 1 85.56 195 ILE B C 1
ATOM 7232 O O . ILE B 1 195 ? -11.82 -45.312 -21.156 1 85.56 195 ILE B O 1
ATOM 7236 N N . ILE B 1 196 ? -11.391 -43.312 -20.281 1 78.88 196 ILE B N 1
ATOM 7237 C CA . ILE B 1 196 ? -10 -43.344 -20.734 1 78.88 196 ILE B CA 1
ATOM 7238 C C . ILE B 1 196 ? -9.289 -44.531 -20.094 1 78.88 196 ILE B C 1
ATOM 7240 O O . ILE B 1 196 ? -8.586 -45.312 -20.766 1 78.88 196 ILE B O 1
ATOM 7244 N N . THR B 1 197 ? -9.469 -44.75 -18.812 1 73.94 197 THR B N 1
ATOM 7245 C CA . THR B 1 197 ? -8.859 -45.875 -18.078 1 73.94 197 THR B CA 1
ATOM 7246 C C . THR B 1 197 ? -9.328 -47.219 -18.625 1 73.94 197 THR B C 1
ATOM 7248 O O . THR B 1 197 ? -8.531 -48.125 -18.797 1 73.94 197 THR B O 1
ATOM 7251 N N . SER B 1 198 ? -10.594 -47.312 -18.953 1 79.25 198 SER B N 1
ATOM 7252 C CA . SER B 1 198 ? -11.172 -48.562 -19.469 1 79.25 198 SER B CA 1
ATOM 7253 C C . SER B 1 198 ? -10.68 -48.844 -20.891 1 79.25 198 SER B C 1
ATOM 7255 O O . SER B 1 198 ? -10.461 -50 -21.25 1 79.25 198 SER B O 1
ATOM 7257 N N . LEU B 1 199 ? -10.562 -47.781 -21.641 1 77.38 199 LEU B N 1
ATOM 7258 C CA . LEU B 1 199 ? -10.102 -47.938 -23.016 1 77.38 199 LEU B CA 1
ATOM 7259 C C . LEU B 1 199 ? -8.641 -48.344 -23.062 1 77.38 199 LEU B C 1
ATOM 7261 O O . LEU B 1 199 ? -8.227 -49.125 -23.938 1 77.38 199 LEU B O 1
ATOM 7265 N N . THR B 1 200 ? -7.855 -47.812 -22.188 1 69.88 200 THR B N 1
ATOM 7266 C CA . THR B 1 200 ? -6.449 -48.188 -22.109 1 69.88 200 THR B CA 1
ATOM 7267 C C . THR B 1 200 ? -6.305 -49.656 -21.797 1 69.88 200 THR B C 1
ATOM 7269 O O . THR B 1 200 ? -5.434 -50.344 -22.359 1 69.88 200 THR B O 1
ATOM 7272 N N . LYS B 1 201 ? -7.074 -50.219 -20.953 1 71.94 201 LYS B N 1
ATOM 7273 C CA . LYS B 1 201 ? -7.078 -51.656 -20.672 1 71.94 201 LYS B CA 1
ATOM 7274 C C . LYS B 1 201 ? -7.371 -52.469 -21.922 1 71.94 201 LYS B C 1
ATOM 7276 O O . LYS B 1 201 ? -6.703 -53.469 -22.188 1 71.94 201 LYS B O 1
ATOM 7281 N N . ARG B 1 202 ? -8.281 -51.969 -22.641 1 71.5 202 ARG B N 1
ATOM 7282 C CA . ARG B 1 202 ? -8.703 -52.719 -23.828 1 71.5 202 ARG B CA 1
ATOM 7283 C C . ARG B 1 202 ? -7.621 -52.656 -24.906 1 71.5 202 ARG B C 1
ATOM 7285 O O . ARG B 1 202 ? -7.438 -53.656 -25.641 1 71.5 202 ARG B O 1
ATOM 7292 N N . ILE B 1 203 ? -6.953 -51.625 -25.016 1 68.81 203 ILE B N 1
ATOM 7293 C CA . ILE B 1 203 ? -5.887 -51.469 -26 1 68.81 203 ILE B CA 1
ATOM 7294 C C . ILE B 1 203 ? -4.77 -52.469 -25.688 1 68.81 203 ILE B C 1
ATOM 7296 O O . ILE B 1 203 ? -4.297 -53.156 -26.594 1 68.81 203 ILE B O 1
ATOM 7300 N N . PHE B 1 204 ? -4.332 -52.594 -24.484 1 61.44 204 PHE B N 1
ATOM 7301 C CA . PHE B 1 204 ? -3.166 -53.406 -24.125 1 61.44 204 PHE B CA 1
ATOM 7302 C C . PHE B 1 204 ? -3.549 -54.875 -23.938 1 61.44 204 PHE B C 1
ATOM 7304 O O . PHE B 1 204 ? -2.711 -55.75 -24.094 1 61.44 204 PHE B O 1
ATOM 7311 N N . GLY B 1 205 ? -4.715 -55.094 -23.594 1 60.59 205 GLY B N 1
ATOM 7312 C CA . GLY B 1 205 ? -5.152 -56.469 -23.438 1 60.59 205 GLY B CA 1
ATOM 7313 C C . GLY B 1 205 ? -5.539 -57.125 -24.734 1 60.59 205 GLY B C 1
ATOM 7314 O O . GLY B 1 205 ? -4.996 -58.188 -25.094 1 60.59 205 GLY B O 1
ATOM 7315 N N . GLU B 1 206 ? -6.453 -56.531 -25.422 1 60.12 206 GLU B N 1
ATOM 7316 C CA . GLU B 1 206 ? -7.043 -57.188 -26.578 1 60.12 206 GLU B CA 1
ATOM 7317 C C . GLU B 1 206 ? -6.293 -56.844 -27.859 1 60.12 206 GLU B C 1
ATOM 7319 O O . GLU B 1 206 ? -5.996 -57.719 -28.672 1 60.12 206 GLU B O 1
ATOM 7324 N N . VAL B 1 207 ? -5.875 -55.625 -27.953 1 55.41 207 VAL B N 1
ATOM 7325 C CA . VAL B 1 207 ? -5.43 -55.188 -29.281 1 55.41 207 VAL B CA 1
ATOM 7326 C C . VAL B 1 207 ? -3.943 -55.5 -29.453 1 55.41 207 VAL B C 1
ATOM 7328 O O . VAL B 1 207 ? -3.527 -56 -30.5 1 55.41 207 VAL B O 1
ATOM 7331 N N . ILE B 1 208 ? -3.131 -55.188 -28.469 1 54.5 208 ILE B N 1
ATOM 7332 C CA . ILE B 1 208 ? -1.692 -55.375 -28.594 1 54.5 208 ILE B CA 1
ATOM 7333 C C . ILE B 1 208 ? -1.371 -56.875 -28.547 1 54.5 208 ILE B C 1
ATOM 7335 O O . ILE B 1 208 ? -0.517 -57.344 -29.297 1 54.5 208 ILE B O 1
ATOM 7339 N N . ASP B 1 209 ? -2.139 -57.656 -27.719 1 52.53 209 ASP B N 1
ATOM 7340 C CA . ASP B 1 209 ? -1.874 -59.094 -27.609 1 52.53 209 ASP B CA 1
ATOM 7341 C C . ASP B 1 209 ? -2.182 -59.812 -28.922 1 52.53 209 ASP B C 1
ATOM 7343 O O . ASP B 1 209 ? -1.474 -60.75 -29.297 1 52.53 209 ASP B O 1
ATOM 7347 N N . TYR B 1 210 ? -3.193 -59.219 -29.656 1 52.94 210 TYR B N 1
ATOM 7348 C CA . TYR B 1 210 ? -3.584 -60 -30.828 1 52.94 210 TYR B CA 1
ATOM 7349 C C . TYR B 1 210 ? -3.033 -59.344 -32.094 1 52.94 210 TYR B C 1
ATOM 7351 O O . TYR B 1 210 ? -3.295 -59.812 -33.219 1 52.94 210 TYR B O 1
ATOM 7359 N N . GLY B 1 211 ? -2.096 -58.312 -32 1 54.47 211 GLY B N 1
ATOM 7360 C CA . GLY B 1 211 ? -1.431 -57.688 -33.125 1 54.47 211 GLY B CA 1
ATOM 7361 C C . GLY B 1 211 ? -2.396 -57.062 -34.125 1 54.47 211 GLY B C 1
ATOM 7362 O O . GLY B 1 211 ? -2.109 -57 -35.344 1 54.47 211 GLY B O 1
ATOM 7363 N N . GLN B 1 212 ? -3.742 -56.938 -33.812 1 55.25 212 GLN B N 1
ATOM 7364 C CA . GLN B 1 212 ? -4.715 -56.438 -34.781 1 55.25 212 GLN B CA 1
ATOM 7365 C C . GLN B 1 212 ? -4.664 -54.906 -34.875 1 55.25 212 GLN B C 1
ATOM 7367 O O . GLN B 1 212 ? -4.824 -54.219 -33.875 1 55.25 212 GLN B O 1
ATOM 7372 N N . THR B 1 213 ? -4.309 -54.375 -36.062 1 59.81 213 THR B N 1
ATOM 7373 C CA . THR B 1 213 ? -4.027 -52.969 -36.312 1 59.81 213 THR B CA 1
ATOM 7374 C C . THR B 1 213 ? -5.316 -52.156 -36.375 1 59.81 213 THR B C 1
ATOM 7376 O O . THR B 1 213 ? -5.363 -51 -35.938 1 59.81 213 THR B O 1
ATOM 7379 N N . ILE B 1 214 ? -6.434 -52.688 -37.031 1 58 214 ILE B N 1
ATOM 7380 C CA . ILE B 1 214 ? -7.641 -51.938 -37.281 1 58 214 ILE B CA 1
ATOM 7381 C C . ILE B 1 214 ? -8.32 -51.531 -35.969 1 58 214 ILE B C 1
ATOM 7383 O O . ILE B 1 214 ? -8.648 -50.375 -35.781 1 58 214 ILE B O 1
ATOM 7387 N N . PRO B 1 215 ? -8.43 -52.438 -35.094 1 67.31 215 PRO B N 1
ATOM 7388 C CA . PRO B 1 215 ? -9.07 -52.062 -33.812 1 67.31 215 PRO B CA 1
ATOM 7389 C C . PRO B 1 215 ? -8.234 -51.094 -33 1 67.31 215 PRO B C 1
ATOM 7391 O O . PRO B 1 215 ? -8.789 -50.25 -32.281 1 67.31 215 PRO B O 1
ATOM 7394 N N . LEU B 1 216 ? -7.059 -51.031 -33.344 1 69.81 216 LEU B N 1
ATOM 7395 C CA . LEU B 1 216 ? -6.18 -50.125 -32.625 1 69.81 216 LEU B CA 1
ATOM 7396 C C . LEU B 1 216 ? -6.422 -48.688 -33.062 1 69.81 216 LEU B C 1
ATOM 7398 O O . LEU B 1 216 ? -6.453 -47.781 -32.25 1 69.81 216 LEU B O 1
ATOM 7402 N N . LEU B 1 217 ? -6.66 -48.531 -34.375 1 69.38 217 LEU B N 1
ATOM 7403 C CA . LEU B 1 217 ? -6.922 -47.188 -34.875 1 69.38 217 LEU B CA 1
ATOM 7404 C C . LEU B 1 217 ? -8.266 -46.656 -34.375 1 69.38 217 LEU B C 1
ATOM 7406 O O . LEU B 1 217 ? -8.391 -45.469 -34.031 1 69.38 217 LEU B O 1
ATOM 7410 N N . ALA B 1 218 ? -9.234 -47.562 -34.375 1 73.75 218 ALA B N 1
ATOM 7411 C CA . ALA B 1 218 ? -10.562 -47.156 -33.906 1 73.75 218 ALA B CA 1
ATOM 7412 C C . ALA B 1 218 ? -10.531 -46.781 -32.438 1 73.75 218 ALA B C 1
ATOM 7414 O O . ALA B 1 218 ? -11.133 -45.75 -32.031 1 73.75 218 ALA B O 1
ATOM 7415 N N . ILE B 1 219 ? -9.805 -47.375 -31.609 1 76.56 219 ILE B N 1
ATOM 7416 C CA . ILE B 1 219 ? -9.727 -47.125 -30.172 1 76.56 219 ILE B CA 1
ATOM 7417 C C . ILE B 1 219 ? -8.914 -45.844 -29.938 1 76.56 219 ILE B C 1
ATOM 7419 O O . ILE B 1 219 ? -9.234 -45.062 -29.047 1 76.56 219 ILE B O 1
ATOM 7423 N N . GLY B 1 220 ? -7.945 -45.688 -30.781 1 71.44 220 GLY B N 1
ATOM 7424 C CA . GLY B 1 220 ? -7.156 -44.469 -30.672 1 71.44 220 GLY B CA 1
ATOM 7425 C C . GLY B 1 220 ? -7.961 -43.219 -30.953 1 71.44 220 GLY B C 1
ATOM 7426 O O . GLY B 1 220 ? -7.859 -42.25 -30.219 1 71.44 220 GLY B O 1
ATOM 7427 N N . VAL B 1 221 ? -8.719 -43.312 -31.984 1 73.5 221 VAL B N 1
ATOM 7428 C CA . VAL B 1 221 ? -9.555 -42.188 -32.344 1 73.5 221 VAL B CA 1
ATOM 7429 C C . VAL B 1 221 ? -10.578 -41.906 -31.234 1 73.5 221 VAL B C 1
ATOM 7431 O O . VAL B 1 221 ? -10.828 -40.781 -30.875 1 73.5 221 VAL B O 1
ATOM 7434 N N . PHE B 1 222 ? -11.148 -42.969 -30.766 1 80.12 222 PHE B N 1
ATOM 7435 C CA . PHE B 1 222 ? -12.141 -42.844 -29.703 1 80.12 222 PHE B CA 1
ATOM 7436 C C . PHE B 1 222 ? -11.508 -42.25 -28.438 1 80.12 222 PHE B C 1
ATOM 7438 O O . PHE B 1 222 ? -12.109 -41.406 -27.781 1 80.12 222 PHE B O 1
ATOM 7445 N N . LEU B 1 223 ? -10.391 -42.688 -28.156 1 76.75 223 LEU B N 1
ATOM 7446 C CA . LEU B 1 223 ? -9.672 -42.125 -27 1 76.75 223 LEU B CA 1
ATOM 7447 C C . LEU B 1 223 ? -9.414 -40.656 -27.172 1 76.75 223 LEU B C 1
ATOM 7449 O O . LEU B 1 223 ? -9.547 -39.875 -26.203 1 76.75 223 LEU B O 1
ATOM 7453 N N . THR B 1 224 ? -9.125 -40.25 -28.344 1 73.88 224 THR B N 1
ATOM 7454 C CA . THR B 1 224 ? -8.859 -38.844 -28.609 1 73.88 224 THR B CA 1
ATOM 7455 C C . THR B 1 224 ? -10.125 -38.031 -28.438 1 73.88 224 THR B C 1
ATOM 7457 O O . THR B 1 224 ? -10.086 -36.938 -27.875 1 73.88 224 THR B O 1
ATOM 7460 N N . LEU B 1 225 ? -11.141 -38.531 -28.938 1 81.31 225 LEU B N 1
ATOM 7461 C CA . LEU B 1 225 ? -12.406 -37.812 -28.828 1 81.31 225 LEU B CA 1
ATOM 7462 C C . LEU B 1 225 ? -12.828 -37.656 -27.375 1 81.31 225 LEU B C 1
ATOM 7464 O O . LEU B 1 225 ? -13.352 -36.625 -26.969 1 81.31 225 LEU B O 1
ATOM 7468 N N . VAL B 1 226 ? -12.594 -38.656 -26.594 1 84.81 226 VAL B N 1
ATOM 7469 C CA . VAL B 1 226 ? -12.945 -38.625 -25.188 1 84.81 226 VAL B CA 1
ATOM 7470 C C . VAL B 1 226 ? -12.062 -37.625 -24.453 1 84.81 226 VAL B C 1
ATOM 7472 O O . VAL B 1 226 ? -12.531 -36.906 -23.578 1 84.81 226 VAL B O 1
ATOM 7475 N N . GLN B 1 227 ? -10.898 -37.625 -24.828 1 77.94 227 GLN B N 1
ATOM 7476 C CA . GLN B 1 227 ? -9.977 -36.688 -24.188 1 77.94 227 GLN B CA 1
ATOM 7477 C C . GLN B 1 227 ? -10.359 -35.25 -24.516 1 77.94 227 GLN B C 1
ATOM 7479 O O . GLN B 1 227 ? -10.281 -34.375 -23.656 1 77.94 227 GLN B O 1
ATOM 7484 N N . ILE B 1 228 ? -10.695 -34.969 -25.703 1 79.38 228 ILE B N 1
ATOM 7485 C CA . ILE B 1 228 ? -11.125 -33.625 -26.109 1 79.38 228 ILE B CA 1
ATOM 7486 C C . ILE B 1 228 ? -12.367 -33.25 -25.328 1 79.38 228 ILE B C 1
ATOM 7488 O O . ILE B 1 228 ? -12.477 -32.094 -24.859 1 79.38 228 ILE B O 1
ATOM 7492 N N . SER B 1 229 ? -13.266 -34.219 -25.266 1 86.38 229 SER B N 1
ATOM 7493 C CA . SER B 1 229 ? -14.469 -33.938 -24.484 1 86.38 229 SER B CA 1
ATOM 7494 C C . SER B 1 229 ? -14.133 -33.625 -23.047 1 86.38 229 SER B C 1
ATOM 7496 O O . SER B 1 229 ? -14.719 -32.688 -22.453 1 86.38 229 SER B O 1
ATOM 7498 N N . MET B 1 230 ? -13.227 -34.312 -22.484 1 83.94 230 MET B N 1
ATOM 7499 C CA . MET B 1 230 ? -12.805 -34.062 -21.094 1 83.94 230 MET B CA 1
ATOM 7500 C C . MET B 1 230 ? -12.25 -32.656 -20.922 1 83.94 230 MET B C 1
ATOM 7502 O O . MET B 1 230 ? -12.594 -31.969 -19.969 1 83.94 230 MET B O 1
ATOM 7506 N N . ILE B 1 231 ? -11.531 -32.219 -21.828 1 81.62 231 ILE B N 1
ATOM 7507 C CA . ILE B 1 231 ? -10.906 -30.922 -21.75 1 81.62 231 ILE B CA 1
ATOM 7508 C C . ILE B 1 231 ? -11.969 -29.828 -21.891 1 81.62 231 ILE B C 1
ATOM 7510 O O . ILE B 1 231 ? -11.883 -28.781 -21.234 1 81.62 231 ILE B O 1
ATOM 7514 N N . LEU B 1 232 ? -12.859 -30.078 -22.797 1 84.94 232 LEU B N 1
ATOM 7515 C CA . LEU B 1 232 ? -13.945 -29.109 -22.969 1 84.94 232 LEU B CA 1
ATOM 7516 C C . LEU B 1 232 ? -14.742 -28.969 -21.672 1 84.94 232 LEU B C 1
ATOM 7518 O O . LEU B 1 232 ? -15.133 -27.844 -21.297 1 84.94 232 LEU B O 1
ATOM 7522 N N . PHE B 1 233 ? -14.953 -30.078 -21.031 1 88.19 233 PHE B N 1
ATOM 7523 C CA . PHE B 1 233 ? -15.656 -30.031 -19.75 1 88.19 233 PHE B CA 1
ATOM 7524 C C . PHE B 1 233 ? -14.828 -29.266 -18.719 1 88.19 233 PHE B C 1
ATOM 7526 O O . PHE B 1 233 ? -15.367 -28.469 -17.953 1 88.19 233 PHE B O 1
ATOM 7533 N N . GLU B 1 234 ? -13.586 -29.484 -18.703 1 80.69 234 GLU B N 1
ATOM 7534 C CA . GLU B 1 234 ? -12.688 -28.812 -17.781 1 80.69 234 GLU B CA 1
ATOM 7535 C C . GLU B 1 234 ? -12.664 -27.297 -18.031 1 80.69 234 GLU B C 1
ATOM 7537 O O . GLU B 1 234 ? -12.562 -26.5 -17.094 1 80.69 234 GLU B O 1
ATOM 7542 N N . LEU B 1 235 ? -12.734 -26.953 -19.266 1 82.62 235 LEU B N 1
ATOM 7543 C CA . LEU B 1 235 ? -12.758 -25.531 -19.641 1 82.62 235 LEU B CA 1
ATOM 7544 C C . LEU B 1 235 ? -14 -24.844 -19.094 1 82.62 235 LEU B C 1
ATOM 7546 O O . LEU B 1 235 ? -13.914 -23.734 -18.562 1 82.62 235 LEU B O 1
ATOM 7550 N N . VAL B 1 236 ? -15.078 -25.516 -19.281 1 85.44 236 VAL B N 1
ATOM 7551 C CA . VAL B 1 236 ? -16.312 -24.938 -18.781 1 85.44 236 VAL B CA 1
ATOM 7552 C C . VAL B 1 236 ? -16.25 -24.812 -17.266 1 85.44 236 VAL B C 1
ATOM 7554 O O . VAL B 1 236 ? -16.719 -23.828 -16.688 1 85.44 236 VAL B O 1
ATOM 7557 N N . GLU B 1 237 ? -15.695 -25.812 -16.594 1 83.19 237 GLU B N 1
ATOM 7558 C CA . GLU B 1 237 ? -15.492 -25.75 -15.148 1 83.19 237 GLU B CA 1
ATOM 7559 C C . GLU B 1 237 ? -14.68 -24.531 -14.75 1 83.19 237 GLU B C 1
ATOM 7561 O O . GLU B 1 237 ? -15.031 -23.812 -13.805 1 83.19 237 GLU B O 1
ATOM 7566 N N . GLU B 1 238 ? -13.672 -24.281 -15.43 1 77.12 238 GLU B N 1
ATOM 7567 C CA . GLU B 1 238 ? -12.766 -23.188 -15.133 1 77.12 238 GLU B CA 1
ATOM 7568 C C . GLU B 1 238 ? -13.453 -21.828 -15.344 1 77.12 238 GLU B C 1
ATOM 7570 O O . GLU B 1 238 ? -13.266 -20.906 -14.555 1 77.12 238 GLU B O 1
ATOM 7575 N N . ILE B 1 239 ? -14.219 -21.75 -16.406 1 80.69 239 ILE B N 1
ATOM 7576 C CA . ILE B 1 239 ? -14.922 -20.5 -16.719 1 80.69 239 ILE B CA 1
ATOM 7577 C C . ILE B 1 239 ? -15.922 -20.188 -15.609 1 80.69 239 ILE B C 1
ATOM 7579 O O . ILE B 1 239 ? -16.031 -19.031 -15.18 1 80.69 239 ILE B O 1
ATOM 7583 N N . VAL B 1 240 ? -16.594 -21.203 -15.219 1 81 240 VAL B N 1
ATOM 7584 C CA . VAL B 1 240 ? -17.578 -21.016 -14.156 1 81 240 VAL B CA 1
ATOM 7585 C C . VAL B 1 240 ? -16.875 -20.609 -12.867 1 81 240 VAL B C 1
ATOM 7587 O O . VAL B 1 240 ? -17.359 -19.734 -12.141 1 81 240 VAL B O 1
ATOM 7590 N N . LEU B 1 241 ? -15.766 -21.188 -12.57 1 80.62 241 LEU B N 1
ATOM 7591 C CA . LEU B 1 241 ? -15.023 -20.875 -11.352 1 80.62 241 LEU B CA 1
ATOM 7592 C C . LEU B 1 241 ? -14.516 -19.438 -11.375 1 80.62 241 LEU B C 1
ATOM 7594 O O . LEU B 1 241 ? -14.555 -18.75 -10.352 1 80.62 241 LEU B O 1
ATOM 7598 N N . VAL B 1 242 ? -14.023 -19.016 -12.461 1 77 242 VAL B N 1
ATOM 7599 C CA . VAL B 1 242 ? -13.531 -17.641 -12.609 1 77 242 VAL B CA 1
ATOM 7600 C C . VAL B 1 242 ? -14.688 -16.656 -12.445 1 77 242 VAL B C 1
ATOM 7602 O O . VAL B 1 242 ? -14.531 -15.609 -11.82 1 77 242 VAL B O 1
ATOM 7605 N N . ARG B 1 243 ? -15.766 -17.016 -13.039 1 77.19 243 ARG B N 1
ATOM 7606 C CA . ARG B 1 243 ? -16.953 -16.172 -12.93 1 77.19 243 ARG B CA 1
ATOM 7607 C C . ARG B 1 243 ? -17.391 -16.031 -11.477 1 77.19 243 ARG B C 1
ATOM 7609 O O . ARG B 1 243 ? -17.688 -14.93 -11.016 1 77.19 243 ARG B O 1
ATOM 7616 N N . VAL B 1 244 ? -17.469 -17.125 -10.828 1 80.12 244 VAL B N 1
ATOM 7617 C CA . VAL B 1 244 ? -17.891 -17.125 -9.43 1 80.12 244 VAL B CA 1
ATOM 7618 C C . VAL B 1 244 ? -16.875 -16.344 -8.586 1 80.12 244 VAL B C 1
ATOM 7620 O O . VAL B 1 244 ? -17.25 -15.555 -7.73 1 80.12 244 VAL B O 1
ATOM 7623 N N . SER B 1 245 ? -15.602 -16.594 -8.789 1 81.69 245 SER B N 1
ATOM 7624 C CA . SER B 1 245 ? -14.539 -15.93 -8.039 1 81.69 245 SER B CA 1
ATOM 7625 C C . SER B 1 245 ? -14.562 -14.422 -8.258 1 81.69 245 SER B C 1
ATOM 7627 O O . SER B 1 245 ? -14.344 -13.648 -7.32 1 81.69 245 SER B O 1
ATOM 7629 N N . THR B 1 246 ? -14.805 -14.008 -9.461 1 77.44 246 THR B N 1
ATOM 7630 C CA . THR B 1 246 ? -14.82 -12.586 -9.789 1 77.44 246 THR B CA 1
ATOM 7631 C C . THR B 1 246 ? -16.016 -11.891 -9.148 1 77.44 246 THR B C 1
ATOM 7633 O O . THR B 1 246 ? -15.898 -10.789 -8.625 1 77.44 246 THR B O 1
ATOM 7636 N N . ARG B 1 247 ? -17.094 -12.516 -9.25 1 78.94 247 ARG B N 1
ATOM 7637 C CA . ARG B 1 247 ? -18.297 -11.961 -8.617 1 78.94 247 ARG B CA 1
ATOM 7638 C C . ARG B 1 247 ? -18.109 -11.828 -7.113 1 78.94 247 ARG B C 1
ATOM 7640 O O . ARG B 1 247 ? -18.531 -10.828 -6.52 1 78.94 247 ARG B O 1
ATOM 7647 N N . LEU B 1 248 ? -17.578 -12.789 -6.539 1 81.94 248 LEU B N 1
ATOM 7648 C CA . LEU B 1 248 ? -17.312 -12.75 -5.105 1 81.94 248 LEU B CA 1
ATOM 7649 C C . LEU B 1 248 ? -16.344 -11.633 -4.758 1 81.94 248 LEU B C 1
ATOM 7651 O O . LEU B 1 248 ? -16.516 -10.938 -3.752 1 81.94 248 LEU B O 1
ATOM 7655 N N . ASP B 1 249 ? -15.375 -11.438 -5.562 1 81.44 249 ASP B N 1
ATOM 7656 C CA . ASP B 1 249 ? -14.375 -10.398 -5.34 1 81.44 249 ASP B CA 1
ATOM 7657 C C . ASP B 1 249 ? -15.008 -9.008 -5.387 1 81.44 249 ASP B C 1
ATOM 7659 O O . ASP B 1 249 ? -14.719 -8.156 -4.543 1 81.44 249 ASP B O 1
ATOM 7663 N N . ILE B 1 250 ? -15.875 -8.867 -6.332 1 81.69 250 ILE B N 1
ATOM 7664 C CA . ILE B 1 250 ? -16.516 -7.566 -6.512 1 81.69 250 ILE B CA 1
ATOM 7665 C C . ILE B 1 250 ? -17.359 -7.238 -5.285 1 81.69 250 ILE B C 1
ATOM 7667 O O . ILE B 1 250 ? -17.25 -6.148 -4.719 1 81.69 250 ILE B O 1
ATOM 7671 N N . ASN B 1 251 ? -18.078 -8.156 -4.898 1 84.19 251 ASN B N 1
ATOM 7672 C CA . ASN B 1 251 ? -19.016 -7.922 -3.797 1 84.19 251 ASN B CA 1
ATOM 7673 C C . ASN B 1 251 ? -18.281 -7.812 -2.463 1 84.19 251 ASN B C 1
ATOM 7675 O O . ASN B 1 251 ? -18.609 -6.969 -1.631 1 84.19 251 ASN B O 1
ATOM 7679 N N . LEU B 1 252 ? -17.359 -8.625 -2.303 1 86.19 252 LEU B N 1
ATOM 7680 C CA . LEU B 1 252 ? -16.656 -8.656 -1.023 1 86.19 252 LEU B CA 1
ATOM 7681 C C . LEU B 1 252 ? -15.773 -7.418 -0.864 1 86.19 252 LEU B C 1
ATOM 7683 O O . LEU B 1 252 ? -15.648 -6.883 0.239 1 86.19 252 LEU B O 1
ATOM 7687 N N . GLN B 1 253 ? -15.125 -7.039 -1.881 1 86.56 253 GLN B N 1
ATOM 7688 C CA . GLN B 1 253 ? -14.289 -5.844 -1.805 1 86.56 253 GLN B CA 1
ATOM 7689 C C . GLN B 1 253 ? -15.133 -4.602 -1.538 1 86.56 253 GLN B C 1
ATOM 7691 O O . GLN B 1 253 ? -14.734 -3.725 -0.767 1 86.56 253 GLN B O 1
ATOM 7696 N N . ALA B 1 254 ? -16.25 -4.547 -2.227 1 88.56 254 ALA B N 1
ATOM 7697 C CA . ALA B 1 254 ? -17.172 -3.438 -1.982 1 88.56 254 ALA B CA 1
ATOM 7698 C C . ALA B 1 254 ? -17.672 -3.447 -0.541 1 88.56 254 ALA B C 1
ATOM 7700 O O . ALA B 1 254 ? -17.688 -2.406 0.122 1 88.56 254 ALA B O 1
ATOM 7701 N N . ALA B 1 255 ? -18.016 -4.566 -0.086 1 89.69 255 ALA B N 1
ATOM 7702 C CA . ALA B 1 255 ? -18.516 -4.703 1.275 1 89.69 255 ALA B CA 1
ATOM 7703 C C . ALA B 1 255 ? -17.453 -4.348 2.303 1 89.69 255 ALA B C 1
ATOM 7705 O O . ALA B 1 255 ? -17.75 -3.746 3.336 1 89.69 255 ALA B O 1
ATOM 7706 N N . THR B 1 256 ? -16.266 -4.762 2.025 1 89.69 256 THR B N 1
ATOM 7707 C CA . THR B 1 256 ? -15.156 -4.469 2.93 1 89.69 256 THR B CA 1
ATOM 7708 C C . THR B 1 256 ? -14.891 -2.967 2.99 1 89.69 256 THR B C 1
ATOM 7710 O O . THR B 1 256 ? -14.688 -2.412 4.074 1 89.69 256 THR B O 1
ATOM 7713 N N . MET B 1 257 ? -14.922 -2.385 1.899 1 89.25 257 MET B N 1
ATOM 7714 C CA . MET B 1 257 ? -14.695 -0.942 1.861 1 89.25 257 MET B CA 1
ATOM 7715 C C . MET B 1 257 ? -15.812 -0.199 2.586 1 89.25 257 MET B C 1
ATOM 7717 O O . MET B 1 257 ? -15.555 0.76 3.314 1 89.25 257 MET B O 1
ATOM 7721 N N . MET B 1 258 ? -17 -0.616 2.357 1 90 258 MET B N 1
ATOM 7722 C CA . MET B 1 258 ? -18.141 -0.016 3.062 1 90 258 MET B CA 1
ATOM 7723 C C . MET B 1 258 ? -17.969 -0.154 4.574 1 90 258 MET B C 1
ATOM 7725 O O . MET B 1 258 ? -18.25 0.786 5.32 1 90 258 MET B O 1
ATOM 7729 N N . ARG B 1 259 ? -17.516 -1.242 4.957 1 89.38 259 ARG B N 1
ATOM 7730 C CA . ARG B 1 259 ? -17.328 -1.484 6.383 1 89.38 259 ARG B CA 1
ATOM 7731 C C . ARG B 1 259 ? -16.203 -0.616 6.941 1 89.38 259 ARG B C 1
ATOM 7733 O O . ARG B 1 259 ? -16.344 -0.042 8.023 1 89.38 259 ARG B O 1
ATOM 7740 N N . ILE B 1 260 ? -15.125 -0.536 6.262 1 90.25 260 ILE B N 1
ATOM 7741 C CA . ILE B 1 260 ? -13.992 0.271 6.703 1 90.25 260 ILE B CA 1
ATOM 7742 C C . ILE B 1 260 ? -14.43 1.724 6.879 1 90.25 260 ILE B C 1
ATOM 7744 O O . ILE B 1 260 ? -14.094 2.365 7.875 1 90.25 260 ILE B O 1
ATOM 7748 N N . LEU B 1 261 ? -15.211 2.186 5.965 1 88.31 261 LEU B N 1
ATOM 7749 C CA . LEU B 1 261 ? -15.688 3.564 6.012 1 88.31 261 LEU B CA 1
ATOM 7750 C C . LEU B 1 261 ? -16.656 3.77 7.172 1 88.31 261 LEU B C 1
ATOM 7752 O O . LEU B 1 261 ? -16.891 4.902 7.59 1 88.31 261 LEU B O 1
ATOM 7756 N N . SER B 1 262 ? -17.141 2.674 7.668 1 88.88 262 SER B N 1
ATOM 7757 C CA . SER B 1 262 ? -18.156 2.775 8.719 1 88.88 262 SER B CA 1
ATOM 7758 C C . SER B 1 262 ? -17.547 2.475 10.086 1 88.88 262 SER B C 1
ATOM 7760 O O . SER B 1 262 ? -18.25 2.525 11.102 1 88.88 262 SER B O 1
ATOM 7762 N N . LEU B 1 263 ? -16.328 2.172 10.18 1 89.31 263 LEU B N 1
ATOM 7763 C CA . LEU B 1 263 ? -15.695 1.852 11.453 1 89.31 263 LEU B CA 1
ATOM 7764 C C . LEU B 1 263 ? -15.5 3.107 12.297 1 89.31 263 LEU B C 1
ATOM 7766 O O . LEU B 1 263 ? -15.406 4.215 11.758 1 89.31 263 LEU B O 1
ATOM 7770 N N . PRO B 1 264 ? -15.445 2.961 13.57 1 87.5 264 PRO B N 1
ATOM 7771 C CA . PRO B 1 264 ? -15.297 4.129 14.445 1 87.5 264 PRO B CA 1
ATOM 7772 C C . PRO B 1 264 ? -13.906 4.758 14.344 1 87.5 264 PRO B C 1
ATOM 7774 O O . PRO B 1 264 ? -12.938 4.082 13.984 1 87.5 264 PRO B O 1
ATOM 7777 N N . SER B 1 265 ? -13.836 5.953 14.719 1 81.81 265 SER B N 1
ATOM 7778 C CA . SER B 1 265 ? -12.609 6.738 14.586 1 81.81 265 SER B CA 1
ATOM 7779 C C . SER B 1 265 ? -11.484 6.156 15.445 1 81.81 265 SER B C 1
ATOM 7781 O O . SER B 1 265 ? -10.312 6.266 15.086 1 81.81 265 SER B O 1
ATOM 7783 N N . ASP B 1 266 ? -11.844 5.629 16.578 1 78.44 266 ASP B N 1
ATOM 7784 C CA . ASP B 1 266 ? -10.852 5.074 17.5 1 78.44 266 ASP B CA 1
ATOM 7785 C C . ASP B 1 266 ? -10.109 3.9 16.859 1 78.44 266 ASP B C 1
ATOM 7787 O O . ASP B 1 266 ? -8.953 3.633 17.203 1 78.44 266 ASP B O 1
ATOM 7791 N N . PHE B 1 267 ? -10.773 3.229 15.977 1 85 267 PHE B N 1
ATOM 7792 C CA . PHE B 1 267 ? -10.172 2.096 15.281 1 85 267 PHE B CA 1
ATOM 7793 C C . PHE B 1 267 ? -8.969 2.539 14.453 1 85 267 PHE B C 1
ATOM 7795 O O . PHE B 1 267 ? -7.945 1.854 14.422 1 85 267 PHE B O 1
ATOM 7802 N N . PHE B 1 268 ? -9.016 3.641 13.891 1 81.75 268 PHE B N 1
ATOM 7803 C CA . PHE B 1 268 ? -8.031 4.102 12.922 1 81.75 268 PHE B CA 1
ATOM 7804 C C . PHE B 1 268 ? -6.789 4.637 13.633 1 81.75 268 PHE B C 1
ATOM 7806 O O . PHE B 1 268 ? -5.75 4.848 13 1 81.75 268 PHE B O 1
ATOM 7813 N N . ARG B 1 269 ? -6.91 4.867 14.875 1 73.06 269 ARG B N 1
ATOM 7814 C CA . ARG B 1 269 ? -5.758 5.309 15.656 1 73.06 269 ARG B CA 1
ATOM 7815 C C . ARG B 1 269 ? -4.816 4.148 15.953 1 73.06 269 ARG B C 1
ATOM 7817 O O . ARG B 1 269 ? -3.633 4.355 16.234 1 73.06 269 ARG B O 1
ATOM 7824 N N . LYS B 1 270 ? -5.344 2.971 15.789 1 74.44 270 LYS B N 1
ATOM 7825 C CA . LYS B 1 270 ? -4.59 1.78 16.172 1 74.44 270 LYS B CA 1
ATOM 7826 C C . LYS B 1 270 ? -3.711 1.292 15.023 1 74.44 270 LYS B C 1
ATOM 7828 O O . LYS B 1 270 ? -2.738 0.57 15.242 1 74.44 270 LYS B O 1
ATOM 7833 N N . PHE B 1 271 ? -4.082 1.694 13.797 1 75.94 271 PHE B N 1
ATOM 7834 C CA . PHE B 1 271 ? -3.371 1.198 12.625 1 75.94 271 PHE B CA 1
ATOM 7835 C C . PHE B 1 271 ? -2.928 2.352 11.734 1 75.94 271 PHE B C 1
ATOM 7837 O O . PHE B 1 271 ? -3.594 3.387 11.672 1 75.94 271 PHE B O 1
ATOM 7844 N N . SER B 1 272 ? -1.764 2.164 11.102 1 73.94 272 SER B N 1
ATOM 7845 C CA . SER B 1 272 ? -1.391 3.111 10.062 1 73.94 272 SER B CA 1
ATOM 7846 C C . SER B 1 272 ? -2.227 2.902 8.797 1 73.94 272 SER B C 1
ATOM 7848 O O . SER B 1 272 ? -2.768 1.817 8.578 1 73.94 272 SER B O 1
ATOM 7850 N N . ALA B 1 273 ? -2.404 3.957 8.008 1 75.31 273 ALA B N 1
ATOM 7851 C CA . ALA B 1 273 ? -3.193 3.881 6.785 1 75.31 273 ALA B CA 1
ATOM 7852 C C . ALA B 1 273 ? -2.654 2.803 5.852 1 75.31 273 ALA B C 1
ATOM 7854 O O . ALA B 1 273 ? -3.426 2.053 5.246 1 75.31 273 ALA B O 1
ATOM 7855 N N . GLY B 1 274 ? -1.355 2.744 5.723 1 71.44 274 GLY B N 1
ATOM 7856 C CA . GLY B 1 274 ? -0.757 1.728 4.875 1 71.44 274 GLY B CA 1
ATOM 7857 C C . GLY B 1 274 ? -1 0.315 5.371 1 71.44 274 GLY B C 1
ATOM 7858 O O . GLY B 1 274 ? -1.274 -0.589 4.582 1 71.44 274 GLY B O 1
ATOM 7859 N N . GLU B 1 275 ? -0.951 0.118 6.648 1 75.12 275 GLU B N 1
ATOM 7860 C CA . GLU B 1 275 ? -1.201 -1.191 7.242 1 75.12 275 GLU B CA 1
ATOM 7861 C C . GLU B 1 275 ? -2.646 -1.629 7.027 1 75.12 275 GLU B C 1
ATOM 7863 O O . GLU B 1 275 ? -2.908 -2.789 6.707 1 75.12 275 GLU B O 1
ATOM 7868 N N . LEU B 1 276 ? -3.553 -0.732 7.234 1 80.75 276 LEU B N 1
ATOM 7869 C CA . LEU B 1 276 ? -4.969 -1.051 7.082 1 80.75 276 LEU B CA 1
ATOM 7870 C C . LEU B 1 276 ? -5.301 -1.359 5.629 1 80.75 276 LEU B C 1
ATOM 7872 O O . LEU B 1 276 ? -6.137 -2.223 5.348 1 80.75 276 LEU B O 1
ATOM 7876 N N . ALA B 1 277 ? -4.664 -0.599 4.734 1 77.44 277 ALA B N 1
ATOM 7877 C CA . ALA B 1 277 ? -4.859 -0.883 3.316 1 77.44 277 ALA B CA 1
ATOM 7878 C C . ALA B 1 277 ? -4.367 -2.285 2.967 1 77.44 277 ALA B C 1
ATOM 7880 O O . ALA B 1 277 ? -5.027 -3.012 2.221 1 77.44 277 ALA B O 1
ATOM 7881 N N . GLY B 1 278 ? -3.264 -2.674 3.498 1 74.75 278 GLY B N 1
ATOM 7882 C CA . GLY B 1 278 ? -2.754 -4.02 3.283 1 74.75 278 GLY B CA 1
ATOM 7883 C C . GLY B 1 278 ? -3.65 -5.098 3.861 1 74.75 278 GLY B C 1
ATOM 7884 O O . GLY B 1 278 ? -3.914 -6.109 3.209 1 74.75 278 GLY B O 1
ATOM 7885 N N . ARG B 1 279 ? -4.207 -4.883 5 1 77.75 279 ARG B N 1
ATOM 7886 C CA . ARG B 1 279 ? -5.074 -5.848 5.672 1 77.75 279 ARG B CA 1
ATOM 7887 C C . ARG B 1 279 ? -6.391 -6.016 4.922 1 77.75 279 ARG B C 1
ATOM 7889 O O . ARG B 1 279 ? -6.977 -7.102 4.918 1 77.75 279 ARG B O 1
ATOM 7896 N N . SER B 1 280 ? -6.879 -4.953 4.344 1 83.62 280 SER B N 1
ATOM 7897 C CA . SER B 1 280 ? -8.148 -4.992 3.629 1 83.62 280 SER B CA 1
ATOM 7898 C C . SER B 1 280 ? -8.078 -5.914 2.418 1 83.62 280 SER B C 1
ATOM 7900 O O . SER B 1 280 ? -9.086 -6.492 2.006 1 83.62 280 SER B O 1
ATOM 7902 N N . GLU B 1 281 ? -6.945 -6.082 1.855 1 75.31 281 GLU B N 1
ATOM 7903 C CA . GLU B 1 281 ? -6.762 -6.918 0.674 1 75.31 281 GLU B CA 1
ATOM 7904 C C . GLU B 1 281 ? -6.875 -8.398 1.023 1 75.31 281 GLU B C 1
ATOM 7906 O O . GLU B 1 281 ? -7.203 -9.227 0.165 1 75.31 281 GLU B O 1
ATOM 7911 N N . TYR B 1 282 ? -6.668 -8.719 2.299 1 76.88 282 TYR B N 1
ATOM 7912 C CA . TYR B 1 282 ? -6.637 -10.109 2.719 1 76.88 282 TYR B CA 1
ATOM 7913 C C . TYR B 1 282 ? -8.039 -10.688 2.812 1 76.88 282 TYR B C 1
ATOM 7915 O O . TYR B 1 282 ? -8.227 -11.906 2.721 1 76.88 282 TYR B O 1
ATOM 7923 N N . ILE B 1 283 ? -9.047 -9.859 2.898 1 80.38 283 ILE B N 1
ATOM 7924 C CA . ILE B 1 283 ? -10.406 -10.344 3.084 1 80.38 283 ILE B CA 1
ATOM 7925 C C . ILE B 1 283 ? -10.875 -11.062 1.818 1 80.38 283 ILE B C 1
ATOM 7927 O O . ILE B 1 283 ? -11.352 -12.195 1.878 1 80.38 283 ILE B O 1
ATOM 7931 N N . ALA B 1 284 ? -10.695 -10.398 0.731 1 75.62 284 ALA B N 1
ATOM 7932 C CA . ALA B 1 284 ? -11.086 -11.023 -0.532 1 75.62 284 ALA B CA 1
ATOM 7933 C C . ALA B 1 284 ? -10.242 -12.266 -0.812 1 75.62 284 ALA B C 1
ATOM 7935 O O . ALA B 1 284 ? -10.75 -13.258 -1.34 1 75.62 284 ALA B O 1
ATOM 7936 N N . MET B 1 285 ? -9.039 -12.258 -0.375 1 78.44 285 MET B N 1
ATOM 7937 C CA . MET B 1 285 ? -8.141 -13.383 -0.589 1 78.44 285 MET B CA 1
ATOM 7938 C C . MET B 1 285 ? -8.594 -14.602 0.207 1 78.44 285 MET B C 1
ATOM 7940 O O . MET B 1 285 ? -8.531 -15.734 -0.282 1 78.44 285 MET B O 1
ATOM 7944 N N . ILE B 1 286 ? -9.078 -14.406 1.418 1 84.94 286 ILE B N 1
ATOM 7945 C CA . ILE B 1 286 ? -9.523 -15.484 2.293 1 84.94 286 ILE B CA 1
ATOM 7946 C C . ILE B 1 286 ? -10.711 -16.203 1.657 1 84.94 286 ILE B C 1
ATOM 7948 O O . ILE B 1 286 ? -10.688 -17.422 1.486 1 84.94 286 ILE B O 1
ATOM 7952 N N . ILE B 1 287 ? -11.602 -15.477 1.189 1 81.56 287 ILE B N 1
ATOM 7953 C CA . ILE B 1 287 ? -12.852 -16.047 0.688 1 81.56 287 ILE B CA 1
ATOM 7954 C C . ILE B 1 287 ? -12.594 -16.734 -0.655 1 81.56 287 ILE B C 1
ATOM 7956 O O . ILE B 1 287 ? -13.062 -17.859 -0.888 1 81.56 287 ILE B O 1
ATOM 7960 N N . ASN B 1 288 ? -11.789 -16.094 -1.426 1 78.25 288 ASN B N 1
ATOM 7961 C CA . ASN B 1 288 ? -11.477 -16.672 -2.725 1 78.25 288 ASN B CA 1
ATOM 7962 C C . ASN B 1 288 ? -10.688 -17.969 -2.574 1 78.25 288 ASN B C 1
ATOM 7964 O O . ASN B 1 288 ? -10.938 -18.938 -3.299 1 78.25 288 ASN B O 1
ATOM 7968 N N . SER B 1 289 ? -9.805 -17.922 -1.643 1 82.56 289 SER B N 1
ATOM 7969 C CA . SER B 1 289 ? -8.992 -19.109 -1.426 1 82.56 289 SER B CA 1
ATOM 7970 C C . SER B 1 289 ? -9.828 -20.266 -0.87 1 82.56 289 SER B C 1
ATOM 7972 O O . SER B 1 289 ? -9.664 -21.406 -1.28 1 82.56 289 SER B O 1
ATOM 7974 N N . ILE B 1 290 ? -10.711 -19.969 -0.012 1 81.94 290 ILE B N 1
ATOM 7975 C CA . ILE B 1 290 ? -11.562 -20.984 0.595 1 81.94 290 ILE B CA 1
ATOM 7976 C C . ILE B 1 290 ? -12.516 -21.547 -0.452 1 81.94 290 ILE B C 1
ATOM 7978 O O . ILE B 1 290 ? -12.672 -22.766 -0.56 1 81.94 290 ILE B O 1
ATOM 7982 N N . PHE B 1 291 ? -13.023 -20.703 -1.216 1 76.56 291 PHE B N 1
ATOM 7983 C CA . PHE B 1 291 ? -14.016 -21.156 -2.184 1 76.56 291 PHE B CA 1
ATOM 7984 C C . PHE B 1 291 ? -13.352 -21.906 -3.332 1 76.56 291 PHE B C 1
ATOM 7986 O O . PHE B 1 291 ? -13.82 -22.969 -3.744 1 76.56 291 PHE B O 1
ATOM 7993 N N . ASN B 1 292 ? -12.25 -21.344 -3.809 1 74.56 292 ASN B N 1
ATOM 7994 C CA . ASN B 1 292 ? -11.57 -22.016 -4.91 1 74.56 292 ASN B CA 1
ATOM 7995 C C . ASN B 1 292 ? -10.969 -23.344 -4.473 1 74.56 292 ASN B C 1
ATOM 7997 O O . ASN B 1 292 ? -11.141 -24.359 -5.148 1 74.56 292 ASN B O 1
ATOM 8001 N N . SER B 1 293 ? -10.305 -23.281 -3.363 1 79.62 293 SER B N 1
ATOM 8002 C CA . SER B 1 293 ? -9.664 -24.484 -2.873 1 79.62 293 SER B CA 1
ATOM 8003 C C . SER B 1 293 ? -10.68 -25.438 -2.246 1 79.62 293 SER B C 1
ATOM 8005 O O . SER B 1 293 ? -10.562 -26.656 -2.373 1 79.62 293 SER B O 1
ATOM 8007 N N . GLY B 1 294 ? -11.703 -24.891 -1.584 1 77.19 294 GLY B N 1
ATOM 8008 C CA . GLY B 1 294 ? -12.727 -25.719 -0.963 1 77.19 294 GLY B CA 1
ATOM 8009 C C . GLY B 1 294 ? -13.578 -26.469 -1.968 1 77.19 294 GLY B C 1
ATOM 8010 O O . GLY B 1 294 ? -13.789 -27.672 -1.834 1 77.19 294 GLY B O 1
ATOM 8011 N N . LEU B 1 295 ? -13.992 -25.797 -2.971 1 73.75 295 LEU B N 1
ATOM 8012 C CA . LEU B 1 295 ? -14.797 -26.438 -4.008 1 73.75 295 LEU B CA 1
ATOM 8013 C C . LEU B 1 295 ? -13.984 -27.484 -4.762 1 73.75 295 LEU B C 1
ATOM 8015 O O . LEU B 1 295 ? -14.469 -28.578 -5.02 1 73.75 295 LEU B O 1
ATOM 8019 N N . SER B 1 296 ? -12.75 -27.109 -5.031 1 73.12 296 SER B N 1
ATOM 8020 C CA . SER B 1 296 ? -11.875 -28.062 -5.723 1 73.12 296 SER B CA 1
ATOM 8021 C C . SER B 1 296 ? -11.617 -29.297 -4.875 1 73.12 296 SER B C 1
ATOM 8023 O O . SER B 1 296 ? -11.578 -30.422 -5.395 1 73.12 296 SER B O 1
ATOM 8025 N N . ALA B 1 297 ? -11.477 -29.078 -3.561 1 78 297 ALA B N 1
ATOM 8026 C CA . ALA B 1 297 ? -11.203 -30.188 -2.65 1 78 297 ALA B CA 1
ATOM 8027 C C . ALA B 1 297 ? -12.383 -31.156 -2.6 1 78 297 ALA B C 1
ATOM 8029 O O . ALA B 1 297 ? -12.188 -32.375 -2.645 1 78 297 ALA B O 1
ATOM 8030 N N . ILE B 1 298 ? -13.5 -30.656 -2.496 1 76.19 298 ILE B N 1
ATOM 8031 C CA . ILE B 1 298 ? -14.695 -31.484 -2.387 1 76.19 298 ILE B CA 1
ATOM 8032 C C . ILE B 1 298 ? -14.867 -32.312 -3.666 1 76.19 298 ILE B C 1
ATOM 8034 O O . ILE B 1 298 ? -15.062 -33.531 -3.611 1 76.19 298 ILE B O 1
ATOM 8038 N N . PHE B 1 299 ? -14.625 -31.75 -4.695 1 72.69 299 PHE B N 1
ATOM 8039 C CA . PHE B 1 299 ? -14.875 -32.406 -5.977 1 72.69 299 PHE B CA 1
ATOM 8040 C C . PHE B 1 299 ? -13.766 -33.406 -6.309 1 72.69 299 PHE B C 1
ATOM 8042 O O . PHE B 1 299 ? -14.031 -34.5 -6.793 1 72.69 299 PHE B O 1
ATOM 8049 N N . THR B 1 300 ? -12.633 -32.938 -6.008 1 75.69 300 THR B N 1
ATOM 8050 C CA . THR B 1 300 ? -11.5 -33.844 -6.258 1 75.69 300 THR B CA 1
ATOM 8051 C C . THR B 1 300 ? -11.578 -35.062 -5.359 1 75.69 300 THR B C 1
ATOM 8053 O O . THR B 1 300 ? -11.18 -36.156 -5.762 1 75.69 300 THR B O 1
ATOM 8056 N N . ALA B 1 301 ? -12.141 -34.875 -4.191 1 80.12 301 ALA B N 1
ATOM 8057 C CA . ALA B 1 301 ? -12.336 -36 -3.285 1 80.12 301 ALA B CA 1
ATOM 8058 C C . ALA B 1 301 ? -13.297 -37.031 -3.883 1 80.12 301 ALA B C 1
ATOM 8060 O O . ALA B 1 301 ? -13.055 -38.219 -3.811 1 80.12 301 ALA B O 1
ATOM 8061 N N . VAL B 1 302 ? -14.297 -36.562 -4.543 1 79.12 302 VAL B N 1
ATOM 8062 C CA . VAL B 1 302 ? -15.281 -37.438 -5.152 1 79.12 302 VAL B CA 1
ATOM 8063 C C . VAL B 1 302 ? -14.664 -38.156 -6.352 1 79.12 302 VAL B C 1
ATOM 8065 O O . VAL B 1 302 ? -14.859 -39.375 -6.523 1 79.12 302 VAL B O 1
ATOM 8068 N N . ILE B 1 303 ? -13.883 -37.406 -7.082 1 79.94 303 ILE B N 1
ATOM 8069 C CA . ILE B 1 303 ? -13.211 -37.969 -8.25 1 79.94 303 ILE B CA 1
ATOM 8070 C C . ILE B 1 303 ? -12.234 -39.062 -7.801 1 79.94 303 ILE B C 1
ATOM 8072 O O . ILE B 1 303 ? -12.195 -40.156 -8.391 1 79.94 303 ILE B O 1
ATOM 8076 N N . SER B 1 304 ? -11.5 -38.719 -6.73 1 83.25 304 SER B N 1
ATOM 8077 C CA . SER B 1 304 ? -10.531 -39.688 -6.207 1 83.25 304 SER B CA 1
ATOM 8078 C C . SER B 1 304 ? -11.203 -40.969 -5.781 1 83.25 304 SER B C 1
ATOM 8080 O O . SER B 1 304 ? -10.703 -42.062 -6.062 1 83.25 304 SER B O 1
ATOM 8082 N N . LEU B 1 305 ? -12.344 -40.906 -5.203 1 84.12 305 LEU B N 1
ATOM 8083 C CA . LEU B 1 305 ? -13.07 -42.062 -4.734 1 84.12 305 LEU B CA 1
ATOM 8084 C C . LEU B 1 305 ? -13.578 -42.906 -5.906 1 84.12 305 LEU B C 1
ATOM 8086 O O . LEU B 1 305 ? -13.539 -44.125 -5.863 1 84.12 305 LEU B O 1
ATOM 8090 N N . THR B 1 306 ? -14.055 -42.25 -6.953 1 85.69 306 THR B N 1
ATOM 8091 C CA . THR B 1 306 ? -14.562 -42.938 -8.125 1 85.69 306 THR B CA 1
ATOM 8092 C C . THR B 1 306 ? -13.445 -43.719 -8.812 1 85.69 306 THR B C 1
ATOM 8094 O O . THR B 1 306 ? -13.641 -44.875 -9.219 1 85.69 306 THR B O 1
ATOM 8097 N N . TYR B 1 307 ? -12.273 -43.125 -8.938 1 85.38 307 TYR B N 1
ATOM 8098 C CA . TYR B 1 307 ? -11.148 -43.781 -9.57 1 85.38 307 TYR B CA 1
ATOM 8099 C C . TYR B 1 307 ? -10.648 -44.938 -8.695 1 85.38 307 TYR B C 1
ATOM 8101 O O . TYR B 1 307 ? -10.195 -45.969 -9.211 1 85.38 307 TYR B O 1
ATOM 8109 N N . LEU B 1 308 ? -10.719 -44.719 -7.402 1 87.38 308 LEU B N 1
ATOM 8110 C CA . LEU B 1 308 ? -10.32 -45.781 -6.484 1 87.38 308 LEU B CA 1
ATOM 8111 C C . LEU B 1 308 ? -11.203 -47.031 -6.664 1 87.38 308 LEU B C 1
ATOM 8113 O O . LEU B 1 308 ? -10.703 -48.156 -6.641 1 87.38 308 LEU B O 1
ATOM 8117 N N . ILE B 1 309 ? -12.445 -46.812 -6.871 1 86.56 309 ILE B N 1
ATOM 8118 C CA . ILE B 1 309 ? -13.383 -47.906 -7.094 1 86.56 309 ILE B CA 1
ATOM 8119 C C . ILE B 1 309 ? -13.078 -48.562 -8.43 1 86.56 309 ILE B C 1
ATOM 8121 O O . ILE B 1 309 ? -13.086 -49.812 -8.516 1 86.56 309 ILE B O 1
ATOM 8125 N N . GLN B 1 310 ? -12.766 -47.875 -9.375 1 86.69 310 GLN B N 1
ATOM 8126 C CA . GLN B 1 310 ? -12.484 -48.406 -10.703 1 86.69 310 GLN B CA 1
ATOM 8127 C C . GLN B 1 310 ? -11.227 -49.25 -10.688 1 86.69 310 GLN B C 1
ATOM 8129 O O . GLN B 1 310 ? -11.211 -50.344 -11.258 1 86.69 310 GLN B O 1
ATOM 8134 N N . ILE B 1 311 ? -10.148 -48.75 -10.062 1 86.19 311 ILE B N 1
ATOM 8135 C CA . ILE B 1 311 ? -8.883 -49.469 -10.109 1 86.19 311 ILE B CA 1
ATOM 8136 C C . ILE B 1 311 ? -8.984 -50.75 -9.266 1 86.19 311 ILE B C 1
ATOM 8138 O O . ILE B 1 311 ? -8.258 -51.719 -9.5 1 86.19 311 ILE B O 1
ATOM 8142 N N . SER B 1 312 ? -9.906 -50.75 -8.273 1 89.19 312 SER B N 1
ATOM 8143 C CA . SER B 1 312 ? -10.125 -51.938 -7.461 1 89.19 312 SER B CA 1
ATOM 8144 C C . SER B 1 312 ? -10.656 -53.094 -8.305 1 89.19 312 SER B C 1
ATOM 8146 O O . SER B 1 312 ? -10.414 -54.25 -7.992 1 89.19 312 SER B O 1
ATOM 8148 N N . PHE B 1 313 ? -11.289 -52.781 -9.477 1 86.69 313 PHE B N 1
ATOM 8149 C CA . PHE B 1 313 ? -11.82 -53.781 -10.367 1 86.69 313 PHE B CA 1
ATOM 8150 C C . PHE B 1 313 ? -10.711 -54.375 -11.25 1 86.69 313 PHE B C 1
ATOM 8152 O O . PHE B 1 313 ? -10.82 -55.5 -11.719 1 86.69 313 PHE B O 1
ATOM 8159 N N . TYR B 1 314 ? -9.719 -53.625 -11.43 1 83.88 314 TYR B N 1
ATOM 8160 C CA . TYR B 1 314 ? -8.633 -54.094 -12.266 1 83.88 314 TYR B CA 1
ATOM 8161 C C . TYR B 1 314 ? -7.645 -54.938 -11.445 1 83.88 314 TYR B C 1
ATOM 8163 O O . TYR B 1 314 ? -7.23 -56 -11.875 1 83.88 314 TYR B O 1
ATOM 8171 N N . ALA B 1 315 ? -7.16 -54.406 -10.297 1 88.94 315 ALA B N 1
ATOM 8172 C CA . ALA B 1 315 ? -6.211 -55.094 -9.414 1 88.94 315 ALA B CA 1
ATOM 8173 C C . ALA B 1 315 ? -6.484 -54.75 -7.953 1 88.94 315 ALA B C 1
ATOM 8175 O O . ALA B 1 315 ? -5.898 -53.812 -7.398 1 88.94 315 ALA B O 1
ATOM 8176 N N . SER B 1 316 ? -7.297 -55.531 -7.324 1 87.44 316 SER B N 1
ATOM 8177 C CA . SER B 1 316 ? -7.746 -55.25 -5.961 1 87.44 316 SER B CA 1
ATOM 8178 C C . SER B 1 316 ? -6.59 -55.312 -4.973 1 87.44 316 SER B C 1
ATOM 8180 O O . SER B 1 316 ? -6.566 -54.562 -3.986 1 87.44 316 SER B O 1
ATOM 8182 N N . PHE B 1 317 ? -5.535 -56.156 -5.305 1 89.44 317 PHE B N 1
ATOM 8183 C CA . PHE B 1 317 ? -4.422 -56.375 -4.391 1 89.44 317 PHE B CA 1
ATOM 8184 C C . PHE B 1 317 ? -3.512 -55.125 -4.359 1 89.44 317 PHE B C 1
ATOM 8186 O O . PHE B 1 317 ? -2.793 -54.906 -3.383 1 89.44 317 PHE B O 1
ATOM 8193 N N . LEU B 1 318 ? -3.602 -54.281 -5.395 1 92.5 318 LEU B N 1
ATOM 8194 C CA . LEU B 1 318 ? -2.695 -53.156 -5.5 1 92.5 318 LEU B CA 1
ATOM 8195 C C . LEU B 1 318 ? -3.312 -51.906 -4.879 1 92.5 318 LEU B C 1
ATOM 8197 O O . LEU B 1 318 ? -2.617 -50.906 -4.652 1 92.5 318 LEU B O 1
ATOM 8201 N N . VAL B 1 319 ? -4.566 -51.938 -4.508 1 91.25 319 VAL B N 1
ATOM 8202 C CA . VAL B 1 319 ? -5.297 -50.75 -4.066 1 91.25 319 VAL B CA 1
ATOM 8203 C C . VAL B 1 319 ? -4.781 -50.312 -2.701 1 91.25 319 VAL B C 1
ATOM 8205 O O . VAL B 1 319 ? -4.535 -49.125 -2.482 1 91.25 319 VAL B O 1
ATOM 8208 N N . ILE B 1 320 ? -4.605 -51.219 -1.806 1 90.88 320 ILE B N 1
ATOM 8209 C CA . ILE B 1 320 ? -4.199 -50.875 -0.445 1 90.88 320 ILE B CA 1
ATOM 8210 C C . ILE B 1 320 ? -2.787 -50.312 -0.457 1 90.88 320 ILE B C 1
ATOM 8212 O O . ILE B 1 320 ? -2.549 -49.219 0.103 1 90.88 320 ILE B O 1
ATOM 8216 N N . PRO B 1 321 ? -1.839 -50.969 -1.146 1 90.94 321 PRO B N 1
ATOM 8217 C CA . PRO B 1 321 ? -0.511 -50.344 -1.21 1 90.94 321 PRO B CA 1
ATOM 8218 C C . PRO B 1 321 ? -0.528 -48.969 -1.873 1 90.94 321 PRO B C 1
ATOM 8220 O O . PRO B 1 321 ? 0.208 -48.062 -1.458 1 90.94 321 PRO B O 1
ATOM 8223 N N . ALA B 1 322 ? -1.327 -48.844 -2.885 1 90.62 322 ALA B N 1
ATOM 8224 C CA . ALA B 1 322 ? -1.436 -47.562 -3.566 1 90.62 322 ALA B CA 1
ATOM 8225 C C . ALA B 1 322 ? -1.967 -46.5 -2.625 1 90.62 322 ALA B C 1
ATOM 8227 O O . ALA B 1 322 ? -1.49 -45.344 -2.639 1 90.62 322 ALA B O 1
ATOM 8228 N N . LEU B 1 323 ? -2.908 -46.844 -1.822 1 89.44 323 LEU B N 1
ATOM 8229 C CA . LEU B 1 323 ? -3.482 -45.906 -0.862 1 89.44 323 LEU B CA 1
ATOM 8230 C C . LEU B 1 323 ? -2.459 -45.5 0.201 1 89.44 323 LEU B C 1
ATOM 8232 O O . LEU B 1 323 ? -2.416 -44.375 0.642 1 89.44 323 LEU B O 1
ATOM 8236 N N . ILE B 1 324 ? -1.705 -46.469 0.615 1 91.94 324 ILE B N 1
ATOM 8237 C CA . ILE B 1 324 ? -0.689 -46.219 1.63 1 91.94 324 ILE B CA 1
ATOM 8238 C C . ILE B 1 324 ? 0.357 -45.25 1.081 1 91.94 324 ILE B C 1
ATOM 8240 O O . ILE B 1 324 ? 0.777 -44.344 1.773 1 91.94 324 ILE B O 1
ATOM 8244 N N . ILE B 1 325 ? 0.731 -45.438 -0.143 1 90.69 325 ILE B N 1
ATOM 8245 C CA . ILE B 1 325 ? 1.71 -44.562 -0.784 1 90.69 325 ILE B CA 1
ATOM 8246 C C . ILE B 1 325 ? 1.158 -43.156 -0.869 1 90.69 325 ILE B C 1
ATOM 8248 O O . ILE B 1 325 ? 1.858 -42.188 -0.55 1 90.69 325 ILE B O 1
ATOM 8252 N N . THR B 1 326 ? -0.065 -43.031 -1.267 1 89.31 326 THR B N 1
ATOM 8253 C CA . THR B 1 326 ? -0.693 -41.75 -1.425 1 89.31 326 THR B CA 1
ATOM 8254 C C . THR B 1 326 ? -0.862 -41.062 -0.072 1 89.31 326 THR B C 1
ATOM 8256 O O . THR B 1 326 ? -0.679 -39.844 0.041 1 89.31 326 THR B O 1
ATOM 8259 N N . LEU B 1 327 ? -1.205 -41.75 0.935 1 89.69 327 LEU B N 1
ATOM 8260 C CA . LEU B 1 327 ? -1.389 -41.219 2.271 1 89.69 327 LEU B CA 1
ATOM 8261 C C . LEU B 1 327 ? -0.061 -40.719 2.848 1 89.69 327 LEU B C 1
ATOM 8263 O O . LEU B 1 327 ? -0.013 -39.719 3.541 1 89.69 327 LEU B O 1
ATOM 8267 N N . ILE B 1 328 ? 1.002 -41.469 2.543 1 92.75 328 ILE B N 1
ATOM 8268 C CA . ILE B 1 328 ? 2.324 -41.062 3.006 1 92.75 328 ILE B CA 1
ATOM 8269 C C . ILE B 1 328 ? 2.736 -39.75 2.312 1 92.75 328 ILE B C 1
ATOM 8271 O O . ILE B 1 328 ? 3.234 -38.844 2.957 1 92.75 328 ILE B O 1
ATOM 8275 N N . LYS B 1 329 ? 2.496 -39.656 1.051 1 90.12 329 LYS B N 1
ATOM 8276 C CA . LYS B 1 329 ? 2.795 -38.438 0.303 1 90.12 329 LYS B CA 1
ATOM 8277 C C . LYS B 1 329 ? 2.004 -37.25 0.847 1 90.12 329 LYS B C 1
ATOM 8279 O O . LYS B 1 329 ? 2.551 -36.188 1.021 1 90.12 329 LYS B O 1
ATOM 8284 N N . SER B 1 330 ? 0.723 -37.531 1.059 1 90.19 330 SER B N 1
ATOM 8285 C CA . SER B 1 330 ? -0.144 -36.469 1.595 1 90.19 330 SER B CA 1
ATOM 8286 C C . SER B 1 330 ? 0.294 -36.062 2.994 1 90.19 330 SER B C 1
ATOM 8288 O O . SER B 1 330 ? 0.259 -34.875 3.332 1 90.19 330 SER B O 1
ATOM 8290 N N . GLY B 1 331 ? 0.693 -37.031 3.764 1 91.31 331 GLY B N 1
ATOM 8291 C CA . GLY B 1 331 ? 1.167 -36.75 5.109 1 91.31 331 GLY B CA 1
ATOM 8292 C C . GLY B 1 331 ? 2.424 -35.906 5.129 1 91.31 331 GLY B C 1
ATOM 8293 O O . GLY B 1 331 ? 2.539 -34.969 5.941 1 91.31 331 GLY B O 1
ATOM 8294 N N . ILE B 1 332 ? 3.354 -36.156 4.281 1 92.25 332 ILE B N 1
ATOM 8295 C CA . ILE B 1 332 ? 4.586 -35.375 4.168 1 92.25 332 ILE B CA 1
ATOM 8296 C C . ILE B 1 332 ? 4.258 -33.938 3.762 1 92.25 332 ILE B C 1
ATOM 8298 O O . ILE B 1 332 ? 4.797 -33 4.336 1 92.25 332 ILE B O 1
ATOM 8302 N N . THR B 1 333 ? 3.369 -33.844 2.867 1 89.31 333 THR B N 1
ATOM 8303 C CA . THR B 1 333 ? 2.992 -32.531 2.383 1 89.31 333 THR B CA 1
ATOM 8304 C C . THR B 1 333 ? 2.279 -31.734 3.475 1 89.31 333 THR B C 1
ATOM 8306 O O . THR B 1 333 ? 2.559 -30.547 3.672 1 89.31 333 THR B O 1
ATOM 8309 N N . LEU B 1 334 ? 1.373 -32.406 4.191 1 89.75 334 LEU B N 1
ATOM 8310 C CA . LEU B 1 334 ? 0.631 -31.719 5.254 1 89.75 334 LEU B CA 1
ATOM 8311 C C . LEU B 1 334 ? 1.562 -31.312 6.391 1 89.75 334 LEU B C 1
ATOM 8313 O O . LEU B 1 334 ? 1.372 -30.266 7 1 89.75 334 LEU B O 1
ATOM 8317 N N . LEU B 1 335 ? 2.508 -32.156 6.621 1 91.25 335 LEU B N 1
ATOM 8318 C CA . LEU B 1 335 ? 3.49 -31.797 7.645 1 91.25 335 LEU B CA 1
ATOM 8319 C C . LEU B 1 335 ? 4.312 -30.594 7.227 1 91.25 335 LEU B C 1
ATOM 8321 O O . LEU B 1 335 ? 4.613 -29.719 8.055 1 91.25 335 LEU B O 1
ATOM 8325 N N . ALA B 1 336 ? 4.684 -30.547 6.043 1 89.06 336 ALA B N 1
ATOM 8326 C CA . ALA B 1 336 ? 5.414 -29.391 5.512 1 89.06 336 ALA B CA 1
ATOM 8327 C C . ALA B 1 336 ? 4.586 -28.125 5.629 1 89.06 336 ALA B C 1
ATOM 8329 O O . ALA B 1 336 ? 5.109 -27.062 5.988 1 89.06 336 ALA B O 1
ATOM 8330 N N . VAL B 1 337 ? 3.338 -28.234 5.367 1 86.69 337 VAL B N 1
ATOM 8331 C CA . VAL B 1 337 ? 2.439 -27.078 5.43 1 86.69 337 VAL B CA 1
ATOM 8332 C C . VAL B 1 337 ? 2.301 -26.609 6.875 1 86.69 337 VAL B C 1
ATOM 8334 O O . VAL B 1 337 ? 2.328 -25.406 7.148 1 86.69 337 VAL B O 1
ATOM 8337 N N . TYR B 1 338 ? 2.158 -27.547 7.715 1 87.56 338 TYR B N 1
ATOM 8338 C CA . TYR B 1 338 ? 2.023 -27.234 9.133 1 87.56 338 TYR B CA 1
ATOM 8339 C C . TYR B 1 338 ? 3.256 -26.5 9.648 1 87.56 338 TYR B C 1
ATOM 8341 O O . TYR B 1 338 ? 3.141 -25.578 10.445 1 87.56 338 TYR B O 1
ATOM 8349 N N . MET B 1 339 ? 4.344 -26.844 9.164 1 87.06 339 MET B N 1
ATOM 8350 C CA . MET B 1 339 ? 5.59 -26.203 9.578 1 87.06 339 MET B CA 1
ATOM 8351 C C . MET B 1 339 ? 5.742 -24.844 8.922 1 87.06 339 MET B C 1
ATOM 8353 O O . MET B 1 339 ? 6.418 -23.969 9.461 1 87.06 339 MET B O 1
ATOM 8357 N N . GLN B 1 340 ? 5.133 -24.641 7.852 1 86.25 340 GLN B N 1
ATOM 8358 C CA . GLN B 1 340 ? 5.25 -23.406 7.09 1 86.25 340 GLN B CA 1
ATOM 8359 C C . GLN B 1 340 ? 4.332 -22.328 7.656 1 86.25 340 GLN B C 1
ATOM 8361 O O . GLN B 1 340 ? 4.59 -21.141 7.488 1 86.25 340 GLN B O 1
ATOM 8366 N N . ILE B 1 341 ? 3.326 -22.703 8.359 1 86.75 341 ILE B N 1
ATOM 8367 C CA . ILE B 1 341 ? 2.27 -21.797 8.805 1 86.75 341 ILE B CA 1
ATOM 8368 C C . ILE B 1 341 ? 2.857 -20.734 9.727 1 86.75 341 ILE B C 1
ATOM 8370 O O . ILE B 1 341 ? 2.672 -19.531 9.492 1 86.75 341 ILE B O 1
ATOM 8374 N N . PRO B 1 342 ? 3.65 -21.094 10.703 1 84.62 342 PRO B N 1
ATOM 8375 C CA . PRO B 1 342 ? 4.184 -20.047 11.578 1 84.62 342 PRO B CA 1
ATOM 8376 C C . PRO B 1 342 ? 5.172 -19.125 10.867 1 84.62 342 PRO B C 1
ATOM 8378 O O . PRO B 1 342 ? 5.258 -17.938 11.188 1 84.62 342 PRO B O 1
ATOM 8381 N N . ILE B 1 343 ? 5.887 -19.625 9.945 1 84.94 343 ILE B N 1
ATOM 8382 C CA . ILE B 1 343 ? 6.848 -18.828 9.188 1 84.94 343 ILE B CA 1
ATOM 8383 C C . ILE B 1 343 ? 6.109 -17.812 8.312 1 84.94 343 ILE B C 1
ATOM 8385 O O . ILE B 1 343 ? 6.512 -16.656 8.227 1 84.94 343 ILE B O 1
ATOM 8389 N N . THR B 1 344 ? 5.059 -18.297 7.793 1 82.75 344 THR B N 1
ATOM 8390 C CA . THR B 1 344 ? 4.254 -17.422 6.945 1 82.75 344 THR B CA 1
ATOM 8391 C C . THR B 1 344 ? 3.596 -16.328 7.773 1 82.75 344 THR B C 1
ATOM 8393 O O . THR B 1 344 ? 3.504 -15.18 7.328 1 82.75 344 THR B O 1
ATOM 8396 N N . LYS B 1 345 ? 3.148 -16.688 8.906 1 82.69 345 LYS B N 1
ATOM 8397 C CA . LYS B 1 345 ? 2.533 -15.711 9.797 1 82.69 345 LYS B CA 1
ATOM 8398 C C . LYS B 1 345 ? 3.516 -14.602 10.156 1 82.69 345 LYS B C 1
ATOM 8400 O O . LYS B 1 345 ? 3.18 -13.414 10.078 1 82.69 345 LYS B O 1
ATOM 8405 N N . GLU B 1 346 ? 4.68 -15.008 10.484 1 83.88 346 GLU B N 1
ATOM 8406 C CA . GLU B 1 346 ? 5.703 -14.031 10.844 1 83.88 346 GLU B CA 1
ATOM 8407 C C . GLU B 1 346 ? 6.078 -13.164 9.648 1 83.88 346 GLU B C 1
ATOM 8409 O O . GLU B 1 346 ? 6.27 -11.953 9.789 1 83.88 346 GLU B O 1
ATOM 8414 N N . HIS B 1 347 ? 6.148 -13.734 8.531 1 83.94 347 HIS B N 1
ATOM 8415 C CA . HIS B 1 347 ? 6.469 -13 7.312 1 83.94 347 HIS B CA 1
ATOM 8416 C C . HIS B 1 347 ? 5.391 -11.977 6.984 1 83.94 347 HIS B C 1
ATOM 8418 O O . HIS B 1 347 ? 5.695 -10.836 6.625 1 83.94 347 HIS B O 1
ATOM 8424 N N . MET B 1 348 ? 4.199 -12.352 7.176 1 79.31 348 MET B N 1
ATOM 8425 C CA . MET B 1 348 ? 3.088 -11.461 6.848 1 79.31 348 MET B CA 1
ATOM 8426 C C . MET B 1 348 ? 3.041 -10.273 7.805 1 79.31 348 MET B C 1
ATOM 8428 O O . MET B 1 348 ? 2.809 -9.141 7.383 1 79.31 348 MET B O 1
ATOM 8432 N N . GLU B 1 349 ? 3.25 -10.531 9.047 1 80.44 349 GLU B N 1
ATOM 8433 C CA . GLU B 1 349 ? 3.256 -9.469 10.047 1 80.44 349 GLU B CA 1
ATOM 8434 C C . GLU B 1 349 ? 4.375 -8.469 9.781 1 80.44 349 GLU B C 1
ATOM 8436 O O . GLU B 1 349 ? 4.152 -7.258 9.828 1 80.44 349 GLU B O 1
ATOM 8441 N N . THR B 1 350 ? 5.531 -9.016 9.484 1 83.88 350 THR B N 1
ATOM 8442 C CA . THR B 1 350 ? 6.676 -8.141 9.25 1 83.88 350 THR B CA 1
ATOM 8443 C C . THR B 1 350 ? 6.543 -7.422 7.914 1 83.88 350 THR B C 1
ATOM 8445 O O . THR B 1 350 ? 6.98 -6.277 7.773 1 83.88 350 THR B O 1
ATOM 8448 N N . SER B 1 351 ? 5.934 -8.062 6.988 1 82.75 351 SER B N 1
ATOM 8449 C CA . SER B 1 351 ? 5.684 -7.441 5.691 1 82.75 351 SER B CA 1
ATOM 8450 C C . SER B 1 351 ? 4.719 -6.266 5.816 1 82.75 351 SER B C 1
ATOM 8452 O O . SER B 1 351 ? 4.914 -5.227 5.18 1 82.75 351 SER B O 1
ATOM 8454 N N . ALA B 1 352 ? 3.707 -6.477 6.598 1 76.56 352 ALA B N 1
ATOM 8455 C CA . ALA B 1 352 ? 2.752 -5.398 6.836 1 76.56 352 ALA B CA 1
ATOM 8456 C C . ALA B 1 352 ? 3.43 -4.199 7.492 1 76.56 352 ALA B C 1
ATOM 8458 O O . ALA B 1 352 ? 3.17 -3.051 7.121 1 76.56 352 ALA B O 1
ATOM 8459 N N . LYS B 1 353 ? 4.277 -4.492 8.414 1 79.62 353 LYS B N 1
ATOM 8460 C CA . LYS B 1 353 ? 5.012 -3.426 9.094 1 79.62 353 LYS B CA 1
ATOM 8461 C C . LYS B 1 353 ? 5.961 -2.715 8.141 1 79.62 353 LYS B C 1
ATOM 8463 O O . LYS B 1 353 ? 6.125 -1.495 8.211 1 79.62 353 LYS B O 1
ATOM 8468 N N . GLU B 1 354 ? 6.613 -3.502 7.355 1 83.06 354 GLU B N 1
ATOM 8469 C CA . GLU B 1 354 ? 7.516 -2.936 6.355 1 83.06 354 GLU B CA 1
ATOM 8470 C C . GLU B 1 354 ? 6.762 -2.031 5.383 1 83.06 354 GLU B C 1
ATOM 8472 O O . GLU B 1 354 ? 7.246 -0.957 5.023 1 83.06 354 GLU B O 1
ATOM 8477 N N . GLN B 1 355 ? 5.605 -2.438 4.969 1 77.56 355 GLN B N 1
ATOM 8478 C CA . GLN B 1 355 ? 4.785 -1.629 4.074 1 77.56 355 GLN B CA 1
ATOM 8479 C C . GLN B 1 355 ? 4.344 -0.335 4.75 1 77.56 355 GLN B C 1
ATOM 8481 O O . GLN B 1 355 ? 4.328 0.726 4.121 1 77.56 355 GLN B O 1
ATOM 8486 N N . GLY B 1 356 ? 3.959 -0.507 5.957 1 76.56 356 GLY B N 1
ATOM 8487 C CA . GLY B 1 356 ? 3.602 0.677 6.723 1 76.56 356 GLY B CA 1
ATOM 8488 C C . GLY B 1 356 ? 4.734 1.681 6.832 1 76.56 356 GLY B C 1
ATOM 8489 O O . GLY B 1 356 ? 4.523 2.885 6.668 1 76.56 356 GLY B O 1
ATOM 8490 N N . LEU B 1 357 ? 5.895 1.215 7.066 1 81.06 357 LEU B N 1
ATOM 8491 C CA . LEU B 1 357 ? 7.055 2.088 7.199 1 81.06 357 LEU B CA 1
ATOM 8492 C C . LEU B 1 357 ? 7.43 2.709 5.855 1 81.06 357 LEU B C 1
ATOM 8494 O O . LEU B 1 357 ? 7.789 3.887 5.789 1 81.06 357 LEU B O 1
ATOM 8498 N N . SER B 1 358 ? 7.371 1.897 4.871 1 83.5 358 SER B N 1
ATOM 8499 C CA . SER B 1 358 ? 7.664 2.406 3.535 1 83.5 358 SER B CA 1
ATOM 8500 C C . SER B 1 358 ? 6.711 3.535 3.154 1 83.5 358 SER B C 1
ATOM 8502 O O . SER B 1 358 ? 7.141 4.562 2.621 1 83.5 358 SER B O 1
ATOM 8504 N N . TYR B 1 359 ? 5.527 3.354 3.48 1 75 359 TYR B N 1
ATOM 8505 C CA . TYR B 1 359 ? 4.535 4.387 3.207 1 75 359 TYR B CA 1
ATOM 8506 C C . TYR B 1 359 ? 4.812 5.641 4.027 1 75 359 TYR B C 1
ATOM 8508 O O . TYR B 1 359 ? 4.727 6.758 3.514 1 75 359 TYR B O 1
ATOM 8516 N N . ALA B 1 360 ? 5.078 5.402 5.234 1 76.06 360 ALA B N 1
ATOM 8517 C CA . ALA B 1 360 ? 5.363 6.527 6.117 1 76.06 360 ALA B CA 1
ATOM 8518 C C . ALA B 1 360 ? 6.578 7.312 5.637 1 76.06 360 ALA B C 1
ATOM 8520 O O . ALA B 1 360 ? 6.598 8.547 5.695 1 76.06 360 ALA B O 1
ATOM 8521 N N . MET B 1 361 ? 7.574 6.637 5.168 1 83.69 361 MET B N 1
ATOM 8522 C CA . MET B 1 361 ? 8.805 7.273 4.711 1 83.69 361 MET B CA 1
ATOM 8523 C C . MET B 1 361 ? 8.562 8.062 3.432 1 83.69 361 MET B C 1
ATOM 8525 O O . MET B 1 361 ? 9.055 9.188 3.289 1 83.69 361 MET B O 1
ATOM 8529 N N . ILE B 1 362 ? 7.777 7.512 2.596 1 83.12 362 ILE B N 1
ATOM 8530 C CA . ILE B 1 362 ? 7.504 8.18 1.327 1 83.12 362 ILE B CA 1
ATOM 8531 C C . ILE B 1 362 ? 6.59 9.383 1.562 1 83.12 362 ILE B C 1
ATOM 8533 O O . ILE B 1 362 ? 6.812 10.453 0.999 1 83.12 362 ILE B O 1
ATOM 8537 N N . SER B 1 363 ? 5.621 9.18 2.42 1 76.69 363 SER B N 1
ATOM 8538 C CA . SER B 1 363 ? 4.715 10.273 2.76 1 76.69 363 SER B CA 1
ATOM 8539 C C . SER B 1 363 ? 5.453 11.391 3.492 1 76.69 363 SER B C 1
ATOM 8541 O O . SER B 1 363 ? 5.074 12.555 3.391 1 76.69 363 SER B O 1
ATOM 8543 N N . GLY B 1 364 ? 6.449 11.023 4.246 1 78.88 364 GLY B N 1
ATOM 8544 C CA . GLY B 1 364 ? 7.199 11.992 5.027 1 78.88 364 GLY B CA 1
ATOM 8545 C C . GLY B 1 364 ? 8.547 12.328 4.418 1 78.88 364 GLY B C 1
ATOM 8546 O O . GLY B 1 364 ? 9.469 12.75 5.125 1 78.88 364 GLY B O 1
ATOM 8547 N N . ILE B 1 365 ? 8.688 12.172 3.145 1 84.5 365 ILE B N 1
ATOM 8548 C CA . ILE B 1 365 ? 9.992 12.32 2.502 1 84.5 365 ILE B CA 1
ATOM 8549 C C . ILE B 1 365 ? 10.5 13.75 2.703 1 84.5 365 ILE B C 1
ATOM 8551 O O . ILE B 1 365 ? 11.703 13.961 2.865 1 84.5 365 ILE B O 1
ATOM 8555 N N . HIS B 1 366 ? 9.641 14.742 2.703 1 78.38 366 HIS B N 1
ATOM 8556 C CA . HIS B 1 366 ? 10.055 16.125 2.883 1 78.38 366 HIS B CA 1
ATOM 8557 C C . HIS B 1 366 ? 10.641 16.359 4.273 1 78.38 366 HIS B C 1
ATOM 8559 O O . HIS B 1 366 ? 11.633 17.062 4.422 1 78.38 366 HIS B O 1
ATOM 8565 N N . LYS B 1 367 ? 10.016 15.742 5.184 1 80.25 367 LYS B N 1
ATOM 8566 C CA . LYS B 1 367 ? 10.539 15.867 6.543 1 80.25 367 LYS B CA 1
ATOM 8567 C C . LYS B 1 367 ? 11.898 15.188 6.672 1 80.25 367 LYS B C 1
ATOM 8569 O O . LYS B 1 367 ? 12.781 15.68 7.379 1 80.25 367 LYS B O 1
ATOM 8574 N N . ILE B 1 368 ? 12 14.094 6.004 1 84.12 368 ILE B N 1
ATOM 8575 C CA . ILE B 1 368 ? 13.258 13.359 6.043 1 84.12 368 ILE B CA 1
ATOM 8576 C C . ILE B 1 368 ? 14.359 14.188 5.387 1 84.12 368 ILE B C 1
ATOM 8578 O O . ILE B 1 368 ? 15.461 14.312 5.934 1 84.12 368 ILE B O 1
ATOM 8582 N N . LYS B 1 369 ? 14.047 14.82 4.371 1 83.12 369 LYS B N 1
ATOM 8583 C CA . LYS B 1 369 ? 15.031 15.609 3.637 1 83.12 369 LYS B CA 1
ATOM 8584 C C . LYS B 1 369 ? 15.359 16.906 4.379 1 83.12 369 LYS B C 1
ATOM 8586 O O . LYS B 1 369 ? 16.5 17.375 4.355 1 83.12 369 LYS B O 1
ATOM 8591 N N . LEU B 1 370 ? 14.344 17.438 4.965 1 80.19 370 LEU B N 1
ATOM 8592 C CA . LEU B 1 370 ? 14.547 18.672 5.73 1 80.19 370 LEU B CA 1
ATOM 8593 C C . LEU B 1 370 ? 15.508 18.422 6.891 1 80.19 370 LEU B C 1
ATOM 8595 O O . LEU B 1 370 ? 16.266 19.328 7.27 1 80.19 370 LEU B O 1
ATOM 8599 N N . SER B 1 371 ? 15.453 17.188 7.336 1 77 371 SER B N 1
ATOM 8600 C CA . SER B 1 371 ? 16.281 16.859 8.492 1 77 371 SER B CA 1
ATOM 8601 C C . SER B 1 371 ? 17.578 16.156 8.062 1 77 371 SER B C 1
ATOM 8603 O O . SER B 1 371 ? 18.375 15.75 8.906 1 77 371 SER B O 1
ATOM 8605 N N . GLY B 1 372 ? 17.766 15.969 6.789 1 76.69 372 GLY B N 1
ATOM 8606 C CA . GLY B 1 372 ? 18.938 15.234 6.324 1 76.69 372 GLY B CA 1
ATOM 8607 C C . GLY B 1 372 ? 19.047 13.852 6.926 1 76.69 372 GLY B C 1
ATOM 8608 O O . GLY B 1 372 ? 20.156 13.406 7.266 1 76.69 372 GLY B O 1
ATOM 8609 N N . ALA B 1 373 ? 17.906 13.219 7.141 1 78.56 373 ALA B N 1
ATOM 8610 C CA . ALA B 1 373 ? 17.891 11.961 7.883 1 78.56 373 ALA B CA 1
ATOM 8611 C C . ALA B 1 373 ? 17.703 10.773 6.941 1 78.56 373 ALA B C 1
ATOM 8613 O O . ALA B 1 373 ? 17.219 9.711 7.348 1 78.56 373 ALA B O 1
ATOM 8614 N N . GLU B 1 374 ? 18.094 10.891 5.727 1 83.81 374 GLU B N 1
ATOM 8615 C CA . GLU B 1 374 ? 17.891 9.82 4.75 1 83.81 374 GLU B CA 1
ATOM 8616 C C . GLU B 1 374 ? 18.578 8.531 5.191 1 83.81 374 GLU B C 1
ATOM 8618 O O . GLU B 1 374 ? 17.984 7.449 5.113 1 83.81 374 GLU B O 1
ATOM 8623 N N . LYS B 1 375 ? 19.75 8.609 5.695 1 81.19 375 LYS B N 1
ATOM 8624 C CA . LYS B 1 375 ? 20.516 7.434 6.109 1 81.19 375 LYS B CA 1
ATOM 8625 C C . LYS B 1 375 ? 19.844 6.746 7.301 1 81.19 375 LYS B C 1
ATOM 8627 O O . LYS B 1 375 ? 19.797 5.516 7.363 1 81.19 375 LYS B O 1
ATOM 8632 N N . ARG B 1 376 ? 19.375 7.512 8.141 1 78.56 376 ARG B N 1
ATOM 8633 C CA . ARG B 1 376 ? 18.719 6.949 9.32 1 78.56 376 ARG B CA 1
ATOM 8634 C C . ARG B 1 376 ? 17.391 6.293 8.945 1 78.56 376 ARG B C 1
ATOM 8636 O O . ARG B 1 376 ? 17.031 5.25 9.5 1 78.56 376 ARG B O 1
ATOM 8643 N N . ALA B 1 377 ? 16.719 7.055 8.117 1 83.5 377 ALA B N 1
ATOM 8644 C CA . ALA B 1 377 ? 15.477 6.48 7.625 1 83.5 377 ALA B CA 1
ATOM 8645 C C . ALA B 1 377 ? 15.711 5.137 6.949 1 83.5 377 ALA B C 1
ATOM 8647 O O . ALA B 1 377 ? 14.961 4.18 7.164 1 83.5 377 ALA B O 1
ATOM 8648 N N . PHE B 1 378 ? 16.75 5.078 6.234 1 86.44 378 PHE B N 1
ATOM 8649 C CA . PHE B 1 378 ? 17.109 3.836 5.555 1 86.44 378 PHE B CA 1
ATOM 8650 C C . PHE B 1 378 ? 17.469 2.752 6.562 1 86.44 378 PHE B C 1
ATOM 8652 O O . PHE B 1 378 ? 17.078 1.592 6.398 1 86.44 378 PHE B O 1
ATOM 8659 N N . ALA B 1 379 ? 18.234 3.078 7.496 1 83.5 379 ALA B N 1
ATOM 8660 C CA . ALA B 1 379 ? 18.672 2.115 8.508 1 83.5 379 ALA B CA 1
ATOM 8661 C C . ALA B 1 379 ? 17.469 1.517 9.234 1 83.5 379 ALA B C 1
ATOM 8663 O O . ALA B 1 379 ? 17.422 0.313 9.5 1 83.5 379 ALA B O 1
ATOM 8664 N N . LYS B 1 380 ? 16.562 2.359 9.555 1 82.44 380 LYS B N 1
ATOM 8665 C CA . LYS B 1 380 ? 15.352 1.877 10.219 1 82.44 380 LYS B CA 1
ATOM 8666 C C . LYS B 1 380 ? 14.57 0.925 9.312 1 82.44 380 LYS B C 1
ATOM 8668 O O . LYS B 1 380 ? 14.086 -0.115 9.766 1 82.44 380 LYS B O 1
ATOM 8673 N N . TRP B 1 381 ? 14.414 1.319 8.086 1 85.75 381 TRP B N 1
ATOM 8674 C CA . TRP B 1 381 ? 13.75 0.464 7.109 1 85.75 381 TRP B CA 1
ATOM 8675 C C . TRP B 1 381 ? 14.508 -0.85 6.93 1 85.75 381 TRP B C 1
ATOM 8677 O O . TRP B 1 381 ? 13.898 -1.921 6.887 1 85.75 381 TRP B O 1
ATOM 8687 N N . GLY B 1 382 ? 15.844 -0.77 6.848 1 84.75 382 GLY B N 1
ATOM 8688 C CA . GLY B 1 382 ? 16.672 -1.944 6.656 1 84.75 382 GLY B CA 1
ATOM 8689 C C . GLY B 1 382 ? 16.531 -2.967 7.77 1 84.75 382 GLY B C 1
ATOM 8690 O O . GLY B 1 382 ? 16.594 -4.172 7.52 1 84.75 382 GLY B O 1
ATOM 8691 N N . GLU B 1 383 ? 16.312 -2.482 8.914 1 84.06 383 GLU B N 1
ATOM 8692 C CA . GLU B 1 383 ? 16.156 -3.371 10.062 1 84.06 383 GLU B CA 1
ATOM 8693 C C . GLU B 1 383 ? 14.867 -4.191 9.945 1 84.06 383 GLU B C 1
ATOM 8695 O O . GLU B 1 383 ? 14.883 -5.402 10.164 1 84.06 383 GLU B O 1
ATOM 8700 N N . ILE B 1 384 ? 13.789 -3.547 9.617 1 83.81 384 ILE B N 1
ATOM 8701 C CA . ILE B 1 384 ? 12.508 -4.23 9.484 1 83.81 384 ILE B CA 1
ATOM 8702 C C . ILE B 1 384 ? 12.555 -5.18 8.289 1 83.81 384 ILE B C 1
ATOM 8704 O O . ILE B 1 384 ? 12.039 -6.297 8.359 1 83.81 384 ILE B O 1
ATOM 8708 N N . TYR B 1 385 ? 13.148 -4.734 7.238 1 82.88 385 TYR B N 1
ATOM 8709 C CA . TYR B 1 385 ? 13.242 -5.547 6.031 1 82.88 385 TYR B CA 1
ATOM 8710 C C . TYR B 1 385 ? 14.078 -6.797 6.281 1 82.88 385 TYR B C 1
ATOM 8712 O O . TYR B 1 385 ? 13.75 -7.879 5.789 1 82.88 385 TYR B O 1
ATOM 8720 N N . ALA B 1 386 ? 15.188 -6.641 7.027 1 81.5 386 ALA B N 1
ATOM 8721 C CA . ALA B 1 386 ? 16.031 -7.781 7.375 1 81.5 386 ALA B CA 1
ATOM 8722 C C . ALA B 1 386 ? 15.25 -8.82 8.18 1 81.5 386 ALA B C 1
ATOM 8724 O O . ALA B 1 386 ? 15.406 -10.023 7.969 1 81.5 386 ALA B O 1
ATOM 8725 N N . ARG B 1 387 ? 14.461 -8.375 9.047 1 81.31 387 ARG B N 1
ATOM 8726 C CA . ARG B 1 387 ? 13.633 -9.273 9.844 1 81.31 387 ARG B CA 1
ATOM 8727 C C . ARG B 1 387 ? 12.633 -10.023 8.969 1 81.31 387 ARG B C 1
ATOM 8729 O O . ARG B 1 387 ? 12.328 -11.188 9.227 1 81.31 387 ARG B O 1
ATOM 8736 N N . MET B 1 388 ? 12.148 -9.32 7.953 1 81.38 388 MET B N 1
ATOM 8737 C CA . MET B 1 388 ? 11.188 -9.906 7.023 1 81.38 388 MET B CA 1
ATOM 8738 C C . MET B 1 388 ? 11.828 -11.039 6.223 1 81.38 388 MET B C 1
ATOM 8740 O O . MET B 1 388 ? 11.172 -12.047 5.938 1 81.38 388 MET B O 1
ATOM 8744 N N . LEU B 1 389 ? 13.094 -10.891 5.941 1 77.81 389 LEU B N 1
ATOM 8745 C CA . LEU B 1 389 ? 13.75 -11.82 5.035 1 77.81 389 LEU B CA 1
ATOM 8746 C C . LEU B 1 389 ? 14.422 -12.953 5.809 1 77.81 389 LEU B C 1
ATOM 8748 O O . LEU B 1 389 ? 14.914 -13.914 5.215 1 77.81 389 LEU B O 1
ATOM 8752 N N . ARG B 1 390 ? 14.477 -12.859 7.086 1 75.44 390 ARG B N 1
ATOM 8753 C CA . ARG B 1 390 ? 15.203 -13.82 7.906 1 75.44 390 ARG B CA 1
ATOM 8754 C C . ARG B 1 390 ? 14.773 -15.25 7.582 1 75.44 390 ARG B C 1
ATOM 8756 O O . ARG B 1 390 ? 15.617 -16.125 7.375 1 75.44 390 ARG B O 1
ATOM 8763 N N . HIS B 1 391 ? 13.445 -15.477 7.461 1 70.94 391 HIS B N 1
ATOM 8764 C CA . HIS B 1 391 ? 12.977 -16.844 7.246 1 70.94 391 HIS B CA 1
ATOM 8765 C C . HIS B 1 391 ? 12.867 -17.156 5.758 1 70.94 391 HIS B C 1
ATOM 8767 O O . HIS B 1 391 ? 12.789 -18.328 5.375 1 70.94 391 HIS B O 1
ATOM 8773 N N . ALA B 1 392 ? 12.859 -16.141 4.945 1 69.25 392 ALA B N 1
ATOM 8774 C CA . ALA B 1 392 ? 12.828 -16.391 3.506 1 69.25 392 ALA B CA 1
ATOM 8775 C C . ALA B 1 392 ? 14.18 -16.906 3.012 1 69.25 392 ALA B C 1
ATOM 8777 O O . ALA B 1 392 ? 14.234 -17.781 2.143 1 69.25 392 ALA B O 1
ATOM 8778 N N . TYR B 1 393 ? 15.219 -16.422 3.652 1 65.25 393 TYR B N 1
ATOM 8779 C CA . TYR B 1 393 ? 16.578 -16.75 3.217 1 65.25 393 TYR B CA 1
ATOM 8780 C C . TYR B 1 393 ? 16.969 -18.141 3.703 1 65.25 393 TYR B C 1
ATOM 8782 O O . TYR B 1 393 ? 17.656 -18.891 2.99 1 65.25 393 TYR B O 1
ATOM 8790 N N . ASN B 1 394 ? 16.531 -18.516 4.926 1 69.25 394 ASN B N 1
ATOM 8791 C CA . ASN B 1 394 ? 16.922 -19.812 5.449 1 69.25 394 ASN B CA 1
ATOM 8792 C C . ASN B 1 394 ? 15.742 -20.531 6.098 1 69.25 394 ASN B C 1
ATOM 8794 O O . ASN B 1 394 ? 15.68 -20.656 7.32 1 69.25 394 ASN B O 1
ATOM 8798 N N . PRO B 1 395 ? 14.883 -21.047 5.172 1 73.62 395 PRO B N 1
ATOM 8799 C CA . PRO B 1 395 ? 13.773 -21.812 5.742 1 73.62 395 PRO B CA 1
ATOM 8800 C C . PRO B 1 395 ? 14.227 -23.094 6.414 1 73.62 395 PRO B C 1
ATOM 8802 O O . PRO B 1 395 ? 15.352 -23.547 6.188 1 73.62 395 PRO B O 1
ATOM 8805 N N . PRO B 1 396 ? 13.445 -23.719 7.281 1 78.88 396 PRO B N 1
ATOM 8806 C CA . PRO B 1 396 ? 13.805 -25 7.883 1 78.88 396 PRO B CA 1
ATOM 8807 C C . PRO B 1 396 ? 14.156 -26.062 6.84 1 78.88 396 PRO B C 1
ATOM 8809 O O . PRO B 1 396 ? 13.578 -26.078 5.754 1 78.88 396 PRO B O 1
ATOM 8812 N N . THR B 1 397 ? 15.039 -26.922 7.191 1 79.44 397 THR B N 1
ATOM 8813 C CA . THR B 1 397 ? 15.594 -27.922 6.289 1 79.44 397 THR B CA 1
ATOM 8814 C C . THR B 1 397 ? 14.492 -28.812 5.723 1 79.44 397 THR B C 1
ATOM 8816 O O . THR B 1 397 ? 14.531 -29.188 4.551 1 79.44 397 THR B O 1
ATOM 8819 N N . PHE B 1 398 ? 13.555 -29.078 6.555 1 85.19 398 PHE B N 1
ATOM 8820 C CA . PHE B 1 398 ? 12.477 -29.953 6.109 1 85.19 398 PHE B CA 1
ATOM 8821 C C . PHE B 1 398 ? 11.711 -29.312 4.949 1 85.19 398 PHE B C 1
ATOM 8823 O O . PHE B 1 398 ? 11.297 -30.016 4.02 1 85.19 398 PHE B O 1
ATOM 8830 N N . LEU B 1 399 ? 11.539 -28.062 4.977 1 83.69 399 LEU B N 1
ATOM 8831 C CA . LEU B 1 399 ? 10.797 -27.359 3.939 1 83.69 399 LEU B CA 1
ATOM 8832 C C . LEU B 1 399 ? 11.586 -27.328 2.633 1 83.69 399 LEU B C 1
ATOM 8834 O O . LEU B 1 399 ? 11 -27.25 1.552 1 83.69 399 LEU B O 1
ATOM 8838 N N . LYS B 1 400 ? 12.844 -27.531 2.791 1 74.12 400 LYS B N 1
ATOM 8839 C CA . LYS B 1 400 ? 13.688 -27.578 1.603 1 74.12 400 LYS B CA 1
ATOM 8840 C C . LYS B 1 400 ? 13.672 -28.953 0.967 1 74.12 400 LYS B C 1
ATOM 8842 O O . LYS B 1 400 ? 13.734 -29.094 -0.258 1 74.12 400 LYS B O 1
ATOM 8847 N N . ILE B 1 401 ? 13.445 -29.953 1.793 1 80.94 401 ILE B N 1
ATOM 8848 C CA . ILE B 1 401 ? 13.711 -31.312 1.334 1 80.94 401 ILE B CA 1
ATOM 8849 C C . ILE B 1 401 ? 12.398 -32.031 1.016 1 80.94 401 ILE B C 1
ATOM 8851 O O . ILE B 1 401 ? 12.383 -33.031 0.32 1 80.94 401 ILE B O 1
ATOM 8855 N N . TYR B 1 402 ? 11.289 -31.562 1.431 1 85.81 402 TYR B N 1
ATOM 8856 C CA . TYR B 1 402 ? 10.07 -32.375 1.38 1 85.81 402 TYR B CA 1
ATOM 8857 C C . TYR B 1 402 ? 9.664 -32.656 -0.061 1 85.81 402 TYR B C 1
ATOM 8859 O O . TYR B 1 402 ? 9.078 -33.688 -0.356 1 85.81 402 TYR B O 1
ATOM 8867 N N . PRO B 1 403 ? 9.93 -31.75 -1.046 1 75.38 403 PRO B N 1
ATOM 8868 C CA . PRO B 1 403 ? 9.609 -32.125 -2.422 1 75.38 403 PRO B CA 1
ATOM 8869 C C . PRO B 1 403 ? 10.391 -33.375 -2.895 1 75.38 403 PRO B C 1
ATOM 8871 O O . PRO B 1 403 ? 9.859 -34.188 -3.627 1 75.38 403 PRO B O 1
ATOM 8874 N N . VAL B 1 404 ? 11.594 -33.5 -2.402 1 72.94 404 VAL B N 1
ATOM 8875 C CA . VAL B 1 404 ? 12.43 -34.656 -2.725 1 72.94 404 VAL B CA 1
ATOM 8876 C C . VAL B 1 404 ? 11.875 -35.9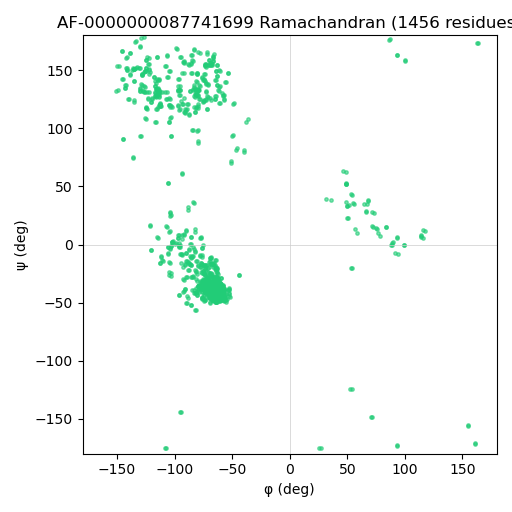06 -2.051 1 72.94 404 VAL B C 1
ATOM 8878 O O . VAL B 1 404 ? 11.844 -36.969 -2.652 1 72.94 404 VAL B O 1
ATOM 8881 N N . LEU B 1 405 ? 11.438 -35.656 -0.864 1 82.94 405 LEU B N 1
ATOM 8882 C CA . LEU B 1 405 ? 10.867 -36.781 -0.126 1 82.94 405 LEU B CA 1
ATOM 8883 C C . LEU B 1 405 ? 9.602 -37.281 -0.809 1 82.94 405 LEU B C 1
ATOM 8885 O O . LEU B 1 405 ? 9.398 -38.5 -0.916 1 82.94 405 LEU B O 1
ATOM 8889 N N . ASN B 1 406 ? 8.773 -36.406 -1.341 1 84.56 406 ASN B N 1
ATOM 8890 C CA . ASN B 1 406 ? 7.543 -36.781 -2.025 1 84.56 406 ASN B CA 1
ATOM 8891 C C . ASN B 1 406 ? 7.836 -37.562 -3.318 1 84.56 406 ASN B C 1
ATOM 8893 O O . ASN B 1 406 ? 7.156 -38.531 -3.639 1 84.56 406 ASN B O 1
ATOM 8897 N N . THR B 1 407 ? 8.789 -37.062 -3.979 1 74.5 407 THR B N 1
ATOM 8898 C CA . THR B 1 407 ? 9.172 -37.75 -5.215 1 74.5 407 THR B CA 1
ATOM 8899 C C . THR B 1 407 ? 9.75 -39.125 -4.918 1 74.5 407 THR B C 1
ATOM 8901 O O . THR B 1 407 ? 9.484 -40.094 -5.641 1 74.5 407 THR B O 1
ATOM 8904 N N . ALA B 1 408 ? 10.578 -39.188 -3.85 1 75.75 408 ALA B N 1
ATOM 8905 C CA . ALA B 1 408 ? 11.148 -40.469 -3.443 1 75.75 408 ALA B CA 1
ATOM 8906 C C . ALA B 1 408 ? 10.055 -41.469 -3.088 1 75.75 408 ALA B C 1
ATOM 8908 O O . ALA B 1 408 ? 10.109 -42.625 -3.508 1 75.75 408 ALA B O 1
ATOM 8909 N N . VAL B 1 409 ? 9.109 -40.969 -2.379 1 85.19 409 VAL B N 1
ATOM 8910 C CA . VAL B 1 409 ? 8.016 -41.844 -1.966 1 85.19 409 VAL B CA 1
ATOM 8911 C C . VAL B 1 409 ? 7.242 -42.312 -3.193 1 85.19 409 VAL B C 1
ATOM 8913 O O . VAL B 1 409 ? 6.855 -43.5 -3.277 1 85.19 409 VAL B O 1
ATOM 8916 N N . SER B 1 410 ? 6.984 -41.438 -4.16 1 82.62 410 SER B N 1
ATOM 8917 C CA . SER B 1 410 ? 6.262 -41.781 -5.379 1 82.62 410 SER B CA 1
ATOM 8918 C C . SER B 1 410 ? 7.027 -42.812 -6.203 1 82.62 410 SER B C 1
ATOM 8920 O O . SER B 1 410 ? 6.441 -43.75 -6.711 1 82.62 410 SER B O 1
ATOM 8922 N N . THR B 1 411 ? 8.328 -42.656 -6.266 1 72.62 411 THR B N 1
ATOM 8923 C CA . THR B 1 411 ? 9.148 -43.562 -7.074 1 72.62 411 THR B CA 1
ATOM 8924 C C . THR B 1 411 ? 9.266 -44.938 -6.402 1 72.62 411 THR B C 1
ATOM 8926 O O . THR B 1 411 ? 9.078 -45.969 -7.051 1 72.62 411 THR B O 1
ATOM 8929 N N . ILE B 1 412 ? 9.578 -44.875 -5.125 1 76.44 412 ILE B N 1
ATOM 8930 C CA . ILE B 1 412 ? 9.656 -46.125 -4.371 1 76.44 412 ILE B CA 1
ATOM 8931 C C . ILE B 1 412 ? 8.305 -46.844 -4.414 1 76.44 412 ILE B C 1
ATOM 8933 O O . ILE B 1 412 ? 8.242 -48.062 -4.539 1 76.44 412 ILE B O 1
ATOM 8937 N N . GLY B 1 413 ? 7.246 -46.062 -4.281 1 84.12 413 GLY B N 1
ATOM 8938 C CA . GLY B 1 413 ? 5.902 -46.625 -4.348 1 84.12 413 GLY B CA 1
ATOM 8939 C C . GLY B 1 413 ? 5.617 -47.312 -5.656 1 84.12 413 GLY B C 1
ATOM 8940 O O . GLY B 1 413 ? 5.016 -48.406 -5.664 1 84.12 413 GLY B O 1
ATOM 8941 N N . THR B 1 414 ? 6.008 -46.719 -6.758 1 77.38 414 THR B N 1
ATOM 8942 C CA . THR B 1 414 ? 5.801 -47.344 -8.07 1 77.38 414 THR B CA 1
ATOM 8943 C C . THR B 1 414 ? 6.535 -48.656 -8.172 1 77.38 414 THR B C 1
ATOM 8945 O O . THR B 1 414 ? 6.016 -49.625 -8.742 1 77.38 414 THR B O 1
ATOM 8948 N N . ILE B 1 415 ? 7.734 -48.75 -7.551 1 73.69 415 ILE B N 1
ATOM 8949 C CA . ILE B 1 415 ? 8.516 -49.969 -7.551 1 73.69 415 ILE B CA 1
ATOM 8950 C C . ILE B 1 415 ? 7.797 -51.031 -6.727 1 73.69 415 ILE B C 1
ATOM 8952 O O . ILE B 1 415 ? 7.703 -52.188 -7.145 1 73.69 415 ILE B O 1
ATOM 8956 N N . VAL B 1 416 ? 7.359 -50.594 -5.621 1 82.19 416 VAL B N 1
ATOM 8957 C CA . VAL B 1 416 ? 6.656 -51.5 -4.73 1 82.19 416 VAL B CA 1
ATOM 8958 C C . VAL B 1 416 ? 5.41 -52.062 -5.426 1 82.19 416 VAL B C 1
ATOM 8960 O O . VAL B 1 416 ? 5.121 -53.25 -5.344 1 82.19 416 VAL B O 1
ATOM 8963 N N . LEU B 1 417 ? 4.648 -51.25 -6.164 1 86.56 417 LEU B N 1
ATOM 8964 C CA . LEU B 1 417 ? 3.434 -51.688 -6.855 1 86.56 417 LEU B CA 1
ATOM 8965 C C . LEU B 1 417 ? 3.758 -52.656 -7.977 1 86.56 417 LEU B C 1
ATOM 8967 O O . LEU B 1 417 ? 3.018 -53.625 -8.195 1 86.56 417 LEU B O 1
ATOM 8971 N N . TYR B 1 418 ? 4.816 -52.406 -8.602 1 75.81 418 TYR B N 1
ATOM 8972 C CA . TYR B 1 418 ? 5.234 -53.312 -9.672 1 75.81 418 TYR B CA 1
ATOM 8973 C C . TYR B 1 418 ? 5.59 -54.688 -9.125 1 75.81 418 TYR B C 1
ATOM 8975 O O . TYR B 1 418 ? 5.203 -55.719 -9.695 1 75.81 418 TYR B O 1
ATOM 8983 N N . VAL B 1 419 ? 6.391 -54.781 -7.988 1 76.44 419 VAL B N 1
ATOM 8984 C CA . VAL B 1 419 ? 6.82 -56.031 -7.383 1 76.44 419 VAL B CA 1
ATOM 8985 C C . VAL B 1 419 ? 5.605 -56.812 -6.906 1 76.44 419 VAL B C 1
ATOM 8987 O O . VAL B 1 419 ? 5.523 -58.031 -7.109 1 76.44 419 VAL B O 1
ATOM 8990 N N . ILE B 1 420 ? 4.676 -56.094 -6.371 1 86.06 420 ILE B N 1
ATOM 8991 C CA . ILE B 1 420 ? 3.471 -56.75 -5.879 1 86.06 420 ILE B CA 1
ATOM 8992 C C . ILE B 1 420 ? 2.654 -57.281 -7.055 1 86.06 420 ILE B C 1
ATOM 8994 O O . ILE B 1 420 ? 2.086 -58.375 -6.984 1 86.06 420 ILE B O 1
ATOM 8998 N N . SER B 1 421 ? 2.562 -56.562 -8.133 1 83.62 421 SER B N 1
ATOM 8999 C CA . SER B 1 421 ? 1.834 -56.969 -9.32 1 83.62 421 SER B CA 1
ATOM 9000 C C . SER B 1 421 ? 2.451 -58.25 -9.922 1 83.62 421 SER B C 1
ATOM 9002 O O . SER B 1 421 ? 1.732 -59.156 -10.344 1 83.62 421 SER B O 1
ATOM 9004 N N . TYR B 1 422 ? 3.73 -58.25 -9.953 1 74.31 422 TYR B N 1
ATOM 9005 C CA . TYR B 1 422 ? 4.441 -59.375 -10.516 1 74.31 422 TYR B CA 1
ATOM 9006 C C . TYR B 1 422 ? 4.207 -60.656 -9.68 1 74.31 422 TYR B C 1
ATOM 9008 O O . TYR B 1 422 ? 3.949 -61.719 -10.219 1 74.31 422 TYR B O 1
ATOM 9016 N N . LYS B 1 423 ? 4.297 -60.562 -8.391 1 80.25 423 LYS B N 1
ATOM 9017 C CA . LYS B 1 423 ? 4.141 -61.719 -7.484 1 80.25 423 LYS B CA 1
ATOM 9018 C C . LYS B 1 423 ? 2.721 -62.25 -7.531 1 80.25 423 LYS B C 1
ATOM 9020 O O . LYS B 1 423 ? 2.508 -63.469 -7.359 1 80.25 423 LYS B O 1
ATOM 9025 N N . ASN B 1 424 ? 1.741 -61.375 -7.754 1 85.31 424 ASN B N 1
ATOM 9026 C CA . ASN B 1 424 ? 0.347 -61.812 -7.727 1 85.31 424 ASN B CA 1
ATOM 9027 C C . ASN B 1 424 ? -0.15 -62.188 -9.125 1 85.31 424 ASN B C 1
ATOM 9029 O O . ASN B 1 424 ? -1.325 -62.5 -9.305 1 85.31 424 ASN B O 1
ATOM 9033 N N . GLY B 1 425 ? 0.651 -62.188 -10.164 1 79.25 425 GLY B N 1
ATOM 9034 C CA . GLY B 1 425 ? 0.33 -62.625 -11.516 1 79.25 425 GLY B CA 1
ATOM 9035 C C . GLY B 1 425 ? -0.682 -61.75 -12.211 1 79.25 425 GLY B C 1
ATOM 9036 O O . GLY B 1 425 ? -1.596 -62.219 -12.875 1 79.25 425 GLY B O 1
ATOM 9037 N N . ILE B 1 426 ? -0.611 -60.438 -11.93 1 80.94 426 ILE B N 1
ATOM 9038 C CA . ILE B 1 426 ? -1.502 -59.5 -12.594 1 80.94 426 ILE B CA 1
ATOM 9039 C C . ILE B 1 426 ? -1.075 -59.312 -14.047 1 80.94 426 ILE B C 1
ATOM 9041 O O . ILE B 1 426 ? 0.118 -59.219 -14.344 1 80.94 426 ILE B O 1
ATOM 9045 N N . SER B 1 427 ? -2.082 -59.406 -14.945 1 75 427 SER B N 1
ATOM 9046 C CA . SER B 1 427 ? -1.785 -59.281 -16.359 1 75 427 SER B CA 1
ATOM 9047 C C . SER B 1 427 ? -1.228 -57.906 -16.688 1 75 427 SER B C 1
ATOM 9049 O O . SER B 1 427 ? -1.446 -56.938 -15.953 1 75 427 SER B O 1
ATOM 9051 N N . ALA B 1 428 ? -0.435 -57.781 -17.766 1 68.88 428 ALA B N 1
ATOM 9052 C CA . ALA B 1 428 ? 0.124 -56.531 -18.234 1 68.88 428 ALA B CA 1
ATOM 9053 C C . ALA B 1 428 ? -0.979 -55.5 -18.5 1 68.88 428 ALA B C 1
ATOM 9055 O O . ALA B 1 428 ? -0.827 -54.312 -18.188 1 68.88 428 ALA B O 1
ATOM 9056 N N . ALA B 1 429 ? -2.139 -56 -19.062 1 70.25 429 ALA B N 1
ATOM 9057 C CA . ALA B 1 429 ? -3.268 -55.125 -19.375 1 70.25 429 ALA B CA 1
ATOM 9058 C C . ALA B 1 429 ? -3.879 -54.562 -18.094 1 70.25 429 ALA B C 1
ATOM 9060 O O . ALA B 1 429 ? -4.184 -53.375 -18.016 1 70.25 429 ALA B O 1
ATOM 9061 N N . ASP B 1 430 ? -3.949 -55.438 -17.094 1 79.06 430 ASP B N 1
ATOM 9062 C CA . ASP B 1 430 ? -4.531 -55 -15.828 1 79.06 430 ASP B CA 1
ATOM 9063 C C . ASP B 1 430 ? -3.592 -54.062 -15.07 1 79.06 430 ASP B C 1
ATOM 9065 O O . ASP B 1 430 ? -4.043 -53.125 -14.414 1 79.06 430 ASP B O 1
ATOM 9069 N N . TYR B 1 431 ? -2.35 -54.25 -15.203 1 78.44 431 TYR B N 1
ATOM 9070 C CA . TYR B 1 431 ? -1.384 -53.406 -14.508 1 78.44 431 TYR B CA 1
ATOM 9071 C C . TYR B 1 431 ? -1.33 -52.031 -15.117 1 78.44 431 TYR B C 1
ATOM 9073 O O . TYR B 1 431 ? -1.275 -51.031 -14.398 1 78.44 431 TYR B O 1
ATOM 9081 N N . ILE B 1 432 ? -1.368 -51.906 -16.406 1 72.56 432 ILE B N 1
ATOM 9082 C CA . ILE B 1 432 ? -1.315 -50.625 -17.062 1 72.56 432 ILE B CA 1
ATOM 9083 C C . ILE B 1 432 ? -2.598 -49.844 -16.781 1 72.56 432 ILE B C 1
ATOM 9085 O O . ILE B 1 432 ? -2.559 -48.625 -16.578 1 72.56 432 ILE B O 1
ATOM 9089 N N . ALA B 1 433 ? -3.684 -50.594 -16.781 1 75.12 433 ALA B N 1
ATOM 9090 C CA . ALA B 1 433 ? -4.949 -49.969 -16.422 1 75.12 433 ALA B CA 1
ATOM 9091 C C . ALA B 1 433 ? -4.918 -49.469 -14.984 1 75.12 433 ALA B C 1
ATOM 9093 O O . ALA B 1 433 ? -5.406 -48.375 -14.703 1 75.12 433 ALA B O 1
ATOM 9094 N N . PHE B 1 434 ? -4.316 -50.25 -14.102 1 83.31 434 PHE B N 1
ATOM 9095 C CA . PHE B 1 434 ? -4.199 -49.875 -12.703 1 83.31 434 PHE B CA 1
ATOM 9096 C C . PHE B 1 434 ? -3.32 -48.625 -12.555 1 83.31 434 PHE B C 1
ATOM 9098 O O . PHE B 1 434 ? -3.678 -47.688 -11.852 1 83.31 434 PHE B O 1
ATOM 9105 N N . THR B 1 435 ? -2.242 -48.625 -13.234 1 79.62 435 THR B N 1
ATOM 9106 C CA . THR B 1 435 ? -1.302 -47.531 -13.086 1 79.62 435 THR B CA 1
ATOM 9107 C C . THR B 1 435 ? -1.891 -46.25 -13.656 1 79.62 435 THR B C 1
ATOM 9109 O O . THR B 1 435 ? -1.651 -45.156 -13.125 1 79.62 435 THR B O 1
ATOM 9112 N N . THR B 1 436 ? -2.621 -46.344 -14.773 1 74.38 436 THR B N 1
ATOM 9113 C CA . THR B 1 436 ? -3.285 -45.188 -15.344 1 74.38 436 THR B CA 1
ATOM 9114 C C . THR B 1 436 ? -4.34 -44.625 -14.391 1 74.38 436 THR B C 1
ATOM 9116 O O . THR B 1 436 ? -4.422 -43.438 -14.164 1 74.38 436 THR B O 1
ATOM 9119 N N . GLY B 1 437 ? -5.09 -45.562 -13.883 1 79.94 437 GLY B N 1
ATOM 9120 C CA . GLY B 1 437 ? -6.07 -45.156 -12.898 1 79.94 437 GLY B CA 1
ATOM 9121 C C . GLY B 1 437 ? -5.445 -44.594 -11.633 1 79.94 437 GLY B C 1
ATOM 9122 O O . GLY B 1 437 ? -5.961 -43.625 -11.055 1 79.94 437 GLY B O 1
ATOM 9123 N N . PHE B 1 438 ? -4.34 -45.156 -11.273 1 85 438 PHE B N 1
ATOM 9124 C CA . PHE B 1 438 ? -3.639 -44.719 -10.078 1 85 438 PHE B CA 1
ATOM 9125 C C . PHE B 1 438 ? -3.088 -43.312 -10.273 1 85 438 PHE B C 1
ATOM 9127 O O . PHE B 1 438 ? -3.045 -42.5 -9.328 1 85 438 PHE B O 1
ATOM 9134 N N . ALA B 1 439 ? -2.721 -43 -11.461 1 78.12 439 ALA B N 1
ATOM 9135 C CA . ALA B 1 439 ? -2.256 -41.625 -11.75 1 78.12 439 ALA B CA 1
ATOM 9136 C C . ALA B 1 439 ? -3.363 -40.625 -11.516 1 78.12 439 ALA B C 1
ATOM 9138 O O . ALA B 1 439 ? -3.111 -39.531 -10.984 1 78.12 439 ALA B O 1
ATOM 9139 N N . PHE B 1 440 ? -4.555 -41 -11.859 1 78.69 440 PHE B N 1
ATOM 9140 C CA . PHE B 1 440 ? -5.691 -40.125 -11.648 1 78.69 440 PHE B CA 1
ATOM 9141 C C . PHE B 1 440 ? -6 -39.969 -10.164 1 78.69 440 PHE B C 1
ATOM 9143 O O . PHE B 1 440 ? -6.289 -38.875 -9.68 1 78.69 440 PHE B O 1
ATOM 9150 N N . VAL B 1 441 ? -5.895 -41.062 -9.445 1 82.44 441 VAL B N 1
ATOM 9151 C CA . VAL B 1 441 ? -6.133 -41.062 -8.008 1 82.44 441 VAL B CA 1
ATOM 9152 C C . VAL B 1 441 ? -5.07 -40.188 -7.328 1 82.44 441 VAL B C 1
ATOM 9154 O O . VAL B 1 441 ? -5.391 -39.344 -6.473 1 82.44 441 VAL B O 1
ATOM 9157 N N . SER B 1 442 ? -3.838 -40.406 -7.715 1 84.62 442 SER B N 1
ATOM 9158 C CA . SER B 1 442 ? -2.727 -39.688 -7.133 1 84.62 442 SER B CA 1
ATOM 9159 C C . SER B 1 442 ? -2.854 -38.188 -7.418 1 84.62 442 SER B C 1
ATOM 9161 O O . SER B 1 442 ? -2.543 -37.344 -6.559 1 84.62 442 SER B O 1
ATOM 9163 N N . GLY B 1 443 ? -3.248 -37.844 -8.648 1 79 443 GLY B N 1
ATOM 9164 C CA . GLY B 1 443 ? -3.486 -36.469 -9 1 79 443 GLY B CA 1
ATOM 9165 C C . GLY B 1 443 ? -4.594 -35.812 -8.188 1 79 443 GLY B C 1
ATOM 9166 O O . GLY B 1 443 ? -4.445 -34.688 -7.703 1 79 443 GLY B O 1
ATOM 9167 N N . ALA B 1 444 ? -5.617 -36.562 -8.039 1 78.69 444 ALA B N 1
ATOM 9168 C CA . ALA B 1 444 ? -6.766 -36.062 -7.273 1 78.69 444 ALA B CA 1
ATOM 9169 C C . ALA B 1 444 ? -6.398 -35.875 -5.805 1 78.69 444 ALA B C 1
ATOM 9171 O O . ALA B 1 444 ? -6.754 -34.844 -5.211 1 78.69 444 ALA B O 1
ATOM 9172 N N . LEU B 1 445 ? -5.668 -36.75 -5.273 1 82.38 445 LEU B N 1
ATOM 9173 C CA . LEU B 1 445 ? -5.297 -36.656 -3.865 1 82.38 445 LEU B CA 1
ATOM 9174 C C . LEU B 1 445 ? -4.281 -35.562 -3.643 1 82.38 445 LEU B C 1
ATOM 9176 O O . LEU B 1 445 ? -4.281 -34.906 -2.592 1 82.38 445 LEU B O 1
ATOM 9180 N N . SER B 1 446 ? -3.426 -35.469 -4.586 1 82.62 446 SER B N 1
ATOM 9181 C CA . SER B 1 446 ? -2.48 -34.344 -4.512 1 82.62 446 SER B CA 1
ATOM 9182 C C . SER B 1 446 ? -3.203 -33 -4.527 1 82.62 446 SER B C 1
ATOM 9184 O O . SER B 1 446 ? -2.84 -32.094 -3.783 1 82.62 446 SER B O 1
ATOM 9186 N N . SER B 1 447 ? -4.184 -32.906 -5.406 1 81.81 447 SER B N 1
ATOM 9187 C CA . SER B 1 447 ? -4.988 -31.703 -5.473 1 81.81 447 SER B CA 1
ATOM 9188 C C . SER B 1 447 ? -5.727 -31.453 -4.16 1 81.81 447 SER B C 1
ATOM 9190 O O . SER B 1 447 ? -5.844 -30.312 -3.717 1 81.81 447 SER B O 1
ATOM 9192 N N . LEU B 1 448 ? -6.168 -32.469 -3.586 1 82.44 448 LEU B N 1
ATOM 9193 C CA . LEU B 1 448 ? -6.84 -32.375 -2.297 1 82.44 448 LEU B CA 1
ATOM 9194 C C . LEU B 1 448 ? -5.879 -31.906 -1.212 1 82.44 448 LEU B C 1
ATOM 9196 O O . LEU B 1 448 ? -6.23 -31.062 -0.39 1 82.44 448 LEU B O 1
ATOM 9200 N N . THR B 1 449 ? -4.746 -32.5 -1.208 1 85.25 449 THR B N 1
ATOM 9201 C CA . THR B 1 449 ? -3.736 -32.125 -0.227 1 85.25 449 THR B CA 1
ATOM 9202 C C . THR B 1 449 ? -3.363 -30.641 -0.378 1 85.25 449 THR B C 1
ATOM 9204 O O . THR B 1 449 ? -3.191 -29.938 0.616 1 85.25 449 THR B O 1
ATOM 9207 N N . THR B 1 450 ? -3.299 -30.219 -1.579 1 82.25 450 THR B N 1
ATOM 9208 C CA . THR B 1 450 ? -2.973 -28.828 -1.847 1 82.25 450 THR B CA 1
ATOM 9209 C C . THR B 1 450 ? -4.105 -27.906 -1.387 1 82.25 450 THR B C 1
ATOM 9211 O O . THR B 1 450 ? -3.854 -26.828 -0.855 1 82.25 450 THR B O 1
ATOM 9214 N N . ALA B 1 451 ? -5.285 -28.328 -1.664 1 83.19 451 ALA B N 1
ATOM 9215 C CA . ALA B 1 451 ? -6.441 -27.562 -1.219 1 83.19 451 ALA B CA 1
ATOM 9216 C C . ALA B 1 451 ? -6.445 -27.391 0.299 1 83.19 451 ALA B C 1
ATOM 9218 O O . ALA B 1 451 ? -6.66 -26.297 0.813 1 83.19 451 ALA B O 1
ATOM 9219 N N . VAL B 1 452 ? -6.152 -28.453 0.933 1 81.25 452 VAL B N 1
ATOM 9220 C CA . VAL B 1 452 ? -6.121 -28.438 2.391 1 81.25 452 VAL B CA 1
ATOM 9221 C C . VAL B 1 452 ? -4.969 -27.562 2.873 1 81.25 452 VAL B C 1
ATOM 9223 O O . VAL B 1 452 ? -5.113 -26.812 3.846 1 81.25 452 VAL B O 1
ATOM 9226 N N . ALA B 1 453 ? -3.92 -27.672 2.221 1 82.19 453 ALA B N 1
ATOM 9227 C CA . ALA B 1 453 ? -2.754 -26.859 2.557 1 82.19 453 ALA B CA 1
ATOM 9228 C C . ALA B 1 453 ? -3.051 -25.359 2.381 1 82.19 453 ALA B C 1
ATOM 9230 O O . ALA B 1 453 ? -2.654 -24.547 3.211 1 82.19 453 ALA B O 1
ATOM 9231 N N . THR B 1 454 ? -3.744 -25.031 1.36 1 84.12 454 THR B N 1
ATOM 9232 C CA . THR B 1 454 ? -4.09 -23.641 1.079 1 84.12 454 THR B CA 1
ATOM 9233 C C . THR B 1 454 ? -5 -23.078 2.166 1 84.12 454 THR B C 1
ATOM 9235 O O . THR B 1 454 ? -4.809 -21.953 2.621 1 84.12 454 THR B O 1
ATOM 9238 N N . ILE B 1 455 ? -5.879 -23.859 2.562 1 82.44 455 ILE B N 1
ATOM 9239 C CA . ILE B 1 455 ? -6.82 -23.453 3.592 1 82.44 455 ILE B CA 1
ATOM 9240 C C . ILE B 1 455 ? -6.094 -23.281 4.926 1 82.44 455 ILE B C 1
ATOM 9242 O O . ILE B 1 455 ? -6.355 -22.344 5.672 1 82.44 455 ILE B O 1
ATOM 9246 N N . ALA B 1 456 ? -5.195 -24.141 5.148 1 78.44 456 ALA B N 1
ATOM 9247 C CA . ALA B 1 456 ? -4.426 -24.078 6.387 1 78.44 456 ALA B CA 1
ATOM 9248 C C . ALA B 1 456 ? -3.568 -22.812 6.43 1 78.44 456 ALA B C 1
ATOM 9250 O O . ALA B 1 456 ? -3.404 -22.203 7.492 1 78.44 456 ALA B O 1
ATOM 9251 N N . LYS B 1 457 ? -3.123 -22.422 5.34 1 81 457 LYS B N 1
ATOM 9252 C CA . LYS B 1 457 ? -2.26 -21.25 5.234 1 81 457 LYS B CA 1
ATOM 9253 C C . LYS B 1 457 ? -3.064 -19.953 5.371 1 81 457 LYS B C 1
ATOM 9255 O O . LYS B 1 457 ? -2.49 -18.875 5.48 1 81 457 LYS B O 1
ATOM 9260 N N . LEU B 1 458 ? -4.352 -20.125 5.488 1 83.56 458 LEU B N 1
ATOM 9261 C CA . LEU B 1 458 ? -5.195 -18.938 5.586 1 83.56 458 LEU B CA 1
ATOM 9262 C C . LEU B 1 458 ? -5.285 -18.453 7.027 1 83.56 458 LEU B C 1
ATOM 9264 O O . LEU B 1 458 ? -5.711 -17.328 7.281 1 83.56 458 LEU B O 1
ATOM 9268 N N . SER B 1 459 ? -4.828 -19.234 7.898 1 84.75 459 SER B N 1
ATOM 9269 C CA . SER B 1 459 ? -4.98 -18.891 9.312 1 84.75 459 SER B CA 1
ATOM 9270 C C . SER B 1 459 ? -4.297 -17.578 9.641 1 84.75 459 SER B C 1
ATOM 9272 O O . SER B 1 459 ? -4.91 -16.672 10.227 1 84.75 459 SER B O 1
ATOM 9274 N N . PRO B 1 460 ? -3.049 -17.375 9.219 1 81.5 460 PRO B N 1
ATOM 9275 C CA . PRO B 1 460 ? -2.422 -16.078 9.484 1 81.5 460 PRO B CA 1
ATOM 9276 C C . PRO B 1 460 ? -3.125 -14.93 8.773 1 81.5 460 PRO B C 1
ATOM 9278 O O . PRO B 1 460 ? -3.189 -13.82 9.312 1 81.5 460 PRO B O 1
ATOM 9281 N N . VAL B 1 461 ? -3.635 -15.227 7.605 1 84.94 461 VAL B N 1
ATOM 9282 C CA . VAL B 1 461 ? -4.324 -14.203 6.82 1 84.94 461 VAL B CA 1
ATOM 9283 C C . VAL B 1 461 ? -5.598 -13.766 7.543 1 84.94 461 VAL B C 1
ATOM 9285 O O . VAL B 1 461 ? -5.93 -12.578 7.566 1 84.94 461 VAL B O 1
ATOM 9288 N N . ILE B 1 462 ? -6.223 -14.711 8.125 1 86.56 462 ILE B N 1
ATOM 9289 C CA . ILE B 1 462 ? -7.441 -14.445 8.875 1 86.56 462 ILE B CA 1
ATOM 9290 C C . ILE B 1 462 ? -7.121 -13.578 10.094 1 86.56 462 ILE B C 1
ATOM 9292 O O . ILE B 1 462 ? -7.867 -12.648 10.414 1 86.56 462 ILE B O 1
ATOM 9296 N N . ASP B 1 463 ? -6.016 -13.812 10.664 1 84.25 463 ASP B N 1
ATOM 9297 C CA . ASP B 1 463 ? -5.605 -13.047 11.836 1 84.25 463 ASP B CA 1
ATOM 9298 C C . ASP B 1 463 ? -5.352 -11.586 11.477 1 84.25 463 ASP B C 1
ATOM 9300 O O . ASP B 1 463 ? -5.609 -10.688 12.281 1 84.25 463 ASP B O 1
ATOM 9304 N N . MET B 1 464 ? -4.898 -11.438 10.289 1 81.88 464 MET B N 1
ATOM 9305 C CA . MET B 1 464 ? -4.629 -10.078 9.82 1 81.88 464 MET B CA 1
ATOM 9306 C C . MET B 1 464 ? -5.93 -9.336 9.523 1 81.88 464 MET B C 1
ATOM 9308 O O . MET B 1 464 ? -6.004 -8.117 9.68 1 81.88 464 MET B O 1
ATOM 9312 N N . ALA B 1 465 ? -6.918 -10.016 9.117 1 87.06 465 ALA B N 1
ATOM 9313 C CA . ALA B 1 465 ? -8.18 -9.398 8.719 1 87.06 465 ALA B CA 1
ATOM 9314 C C . ALA B 1 465 ? -9.125 -9.266 9.906 1 87.06 465 ALA B C 1
ATOM 9316 O O . ALA B 1 465 ? -10.078 -8.484 9.867 1 87.06 465 ALA B O 1
ATOM 9317 N N . LYS B 1 466 ? -8.867 -9.922 10.977 1 87.94 466 LYS B N 1
ATOM 9318 C CA . LYS B 1 466 ? -9.766 -10.07 12.125 1 87.94 466 LYS B CA 1
ATOM 9319 C C . LYS B 1 466 ? -10.141 -8.719 12.711 1 87.94 466 LYS B C 1
ATOM 9321 O O . LYS B 1 466 ? -11.297 -8.477 13.047 1 87.94 466 LYS B O 1
ATOM 9326 N N . PRO B 1 467 ? -9.242 -7.812 12.844 1 88.06 467 PRO B N 1
ATOM 9327 C CA . PRO B 1 467 ? -9.617 -6.535 13.445 1 88.06 467 PRO B CA 1
ATOM 9328 C C . PRO B 1 467 ? -10.688 -5.797 12.648 1 88.06 467 PRO B C 1
ATOM 9330 O O . PRO B 1 467 ? -11.555 -5.137 13.234 1 88.06 467 PRO B O 1
ATOM 9333 N N . ILE B 1 468 ? -10.734 -5.914 11.414 1 89 468 ILE B N 1
ATOM 9334 C CA . ILE B 1 468 ? -11.703 -5.219 10.562 1 89 468 ILE B CA 1
ATOM 9335 C C . ILE B 1 468 ? -13.078 -5.848 10.727 1 89 468 ILE B C 1
ATOM 9337 O O . ILE B 1 468 ? -14.086 -5.141 10.797 1 89 468 ILE B O 1
ATOM 9341 N N . PHE B 1 469 ? -13.125 -7.137 10.922 1 88.19 469 PHE B N 1
ATOM 9342 C CA . PHE B 1 469 ? -14.398 -7.828 10.984 1 88.19 469 PHE B CA 1
ATOM 9343 C C . PHE B 1 469 ? -14.93 -7.863 12.414 1 88.19 469 PHE B C 1
ATOM 9345 O O . PHE B 1 469 ? -16.141 -7.871 12.641 1 88.19 469 PHE B O 1
ATOM 9352 N N . GLU B 1 470 ? -14.039 -7.828 13.32 1 88.44 470 GLU B N 1
ATOM 9353 C CA . GLU B 1 470 ? -14.461 -7.98 14.703 1 88.44 470 GLU B CA 1
ATOM 9354 C C . GLU B 1 470 ? -14.875 -6.641 15.305 1 88.44 470 GLU B C 1
ATOM 9356 O O . GLU B 1 470 ? -15.602 -6.602 16.297 1 88.44 470 GLU B O 1
ATOM 9361 N N . THR B 1 471 ? -14.484 -5.605 14.695 1 89.44 471 THR B N 1
ATOM 9362 C CA . THR B 1 471 ? -14.867 -4.293 15.203 1 89.44 471 THR B CA 1
ATOM 9363 C C . THR B 1 471 ? -16.281 -3.92 14.742 1 89.44 471 THR B C 1
ATOM 9365 O O . THR B 1 471 ? -16.625 -4.098 13.57 1 89.44 471 THR B O 1
ATOM 9368 N N . GLU B 1 472 ? -17.031 -3.445 15.672 1 88 472 GLU B N 1
ATOM 9369 C CA . GLU B 1 472 ? -18.406 -3.051 15.344 1 88 472 GLU B CA 1
ATOM 9370 C C . GLU B 1 472 ? -18.438 -1.679 14.68 1 88 472 GLU B C 1
ATOM 9372 O O . GLU B 1 472 ? -17.844 -0.723 15.18 1 88 472 GLU B O 1
ATOM 9377 N N . PRO B 1 473 ? -19.094 -1.561 13.531 1 87.88 473 PRO B N 1
ATOM 9378 C CA . PRO B 1 473 ? -19.203 -0.268 12.852 1 87.88 473 PRO B CA 1
ATOM 9379 C C . PRO B 1 473 ? -20.047 0.742 13.617 1 87.88 473 PRO B C 1
ATOM 9381 O O . PRO B 1 473 ? -20.766 0.366 14.539 1 87.88 473 PRO B O 1
ATOM 9384 N N . GLU B 1 474 ? -19.781 2.078 13.383 1 81.06 474 GLU B N 1
ATOM 9385 C CA . GLU B 1 474 ? -20.5 3.174 14.039 1 81.06 474 GLU B CA 1
ATOM 9386 C C . GLU B 1 474 ? -21.969 3.178 13.648 1 81.06 474 GLU B C 1
ATOM 9388 O O . GLU B 1 474 ? -22.828 3.627 14.422 1 81.06 474 GLU B O 1
ATOM 9393 N N . ILE B 1 475 ? -22.375 2.562 12.539 1 64.75 475 ILE B N 1
ATOM 9394 C CA . ILE B 1 475 ? -23.781 2.592 12.141 1 64.75 475 ILE B CA 1
ATOM 9395 C C . ILE B 1 475 ? -24.562 1.565 12.945 1 64.75 475 ILE B C 1
ATOM 9397 O O . ILE B 1 475 ? -24.172 0.397 13.023 1 64.75 475 ILE B O 1
ATOM 9401 N N . SER B 1 476 ? -25.062 2.123 14.164 1 61.12 476 SER B N 1
ATOM 9402 C CA . SER B 1 476 ? -25.75 1.069 14.898 1 61.12 476 SER B CA 1
ATOM 9403 C C . SER B 1 476 ? -27.25 1.077 14.602 1 61.12 476 SER B C 1
ATOM 9405 O O . SER B 1 476 ? -27.828 2.131 14.328 1 61.12 476 SER B O 1
ATOM 9407 N N . GLN B 1 477 ? -27.672 0.051 14.18 1 63.03 477 GLN B N 1
ATOM 9408 C CA . GLN B 1 477 ? -29.094 -0.263 14.07 1 63.03 477 GLN B CA 1
ATOM 9409 C C . GLN B 1 477 ? -29.875 0.33 15.234 1 63.03 477 GLN B C 1
ATOM 9411 O O . GLN B 1 477 ? -29.484 0.189 16.391 1 63.03 477 GLN B O 1
ATOM 9416 N N . ASP B 1 478 ? -30.688 1.387 14.992 1 65.56 478 ASP B N 1
ATOM 9417 C CA . ASP B 1 478 ? -31.641 1.859 16 1 65.56 478 ASP B CA 1
ATOM 9418 C C . ASP B 1 478 ? -31.281 3.271 16.453 1 65.56 478 ASP B C 1
ATOM 9420 O O . ASP B 1 478 ? -31.656 3.676 17.562 1 65.56 478 ASP B O 1
ATOM 9424 N N . LYS B 1 479 ? -30.391 3.895 15.703 1 79.31 479 LYS B N 1
ATOM 9425 C CA . LYS B 1 479 ? -30.094 5.273 16.078 1 79.31 479 LYS B CA 1
ATOM 9426 C C . LYS B 1 479 ? -30.969 6.25 15.305 1 79.31 479 LYS B C 1
ATOM 9428 O O . LYS B 1 479 ? -31.406 5.953 14.188 1 79.31 479 LYS B O 1
ATOM 9433 N N . GLN B 1 480 ? -31.25 7.305 15.992 1 78.44 480 GLN B N 1
ATOM 9434 C CA . GLN B 1 480 ? -32.125 8.297 15.391 1 78.44 480 GLN B CA 1
ATOM 9435 C C . GLN B 1 480 ? -31.375 9.188 14.414 1 78.44 480 GLN B C 1
ATOM 9437 O O . GLN B 1 480 ? -30.312 9.719 14.734 1 78.44 480 GLN B O 1
ATOM 9442 N N . VAL B 1 481 ? -31.969 9.352 13.273 1 79.12 481 VAL B N 1
ATOM 9443 C CA . VAL B 1 481 ? -31.391 10.219 12.258 1 79.12 481 VAL B CA 1
ATOM 9444 C C . VAL B 1 481 ? -31.781 11.664 12.523 1 79.12 481 VAL B C 1
ATOM 9446 O O . VAL B 1 481 ? -32.969 11.961 12.766 1 79.12 481 VAL B O 1
ATOM 9449 N N . ILE B 1 482 ? -30.812 12.531 12.461 1 81.06 482 ILE B N 1
ATOM 9450 C CA . ILE B 1 482 ? -31.062 13.945 12.711 1 81.06 482 ILE B CA 1
ATOM 9451 C C . ILE B 1 482 ? -31.453 14.633 11.406 1 81.06 482 ILE B C 1
ATOM 9453 O O . ILE B 1 482 ? -30.703 14.609 10.43 1 81.06 482 ILE B O 1
ATOM 9457 N N . GLN B 1 483 ? -32.562 15.172 11.422 1 75.94 483 GLN B N 1
ATOM 9458 C CA . GLN B 1 483 ? -33.031 15.875 10.234 1 75.94 483 GLN B CA 1
ATOM 9459 C C . GLN B 1 483 ? -32.75 17.375 10.336 1 75.94 483 GLN B C 1
ATOM 9461 O O . GLN B 1 483 ? -32.344 18 9.352 1 75.94 483 GLN B O 1
ATOM 9466 N N . SER B 1 484 ? -33.031 17.906 11.562 1 82.69 484 SER B N 1
ATOM 9467 C CA . SER B 1 484 ? -32.781 19.328 11.797 1 82.69 484 SER B CA 1
ATOM 9468 C C . SER B 1 484 ? -32.219 19.578 13.203 1 82.69 484 SER B C 1
ATOM 9470 O O . SER B 1 484 ? -32.531 18.797 14.125 1 82.69 484 SER B O 1
ATOM 9472 N N . LEU B 1 485 ? -31.422 20.656 13.242 1 88.94 485 LEU B N 1
ATOM 9473 C CA . LEU B 1 485 ? -30.844 21.031 14.523 1 88.94 485 LEU B CA 1
ATOM 9474 C C . LEU B 1 485 ? -31.141 22.5 14.844 1 88.94 485 LEU B C 1
ATOM 9476 O O . LEU B 1 485 ? -31.078 23.359 13.953 1 88.94 485 LEU B O 1
ATOM 9480 N N . SER B 1 486 ? -31.609 22.719 16.031 1 90.06 486 SER B N 1
ATOM 9481 C CA . SER B 1 486 ? -31.797 24.094 16.469 1 90.06 486 SER B CA 1
ATOM 9482 C C . SER B 1 486 ? -30.469 24.75 16.859 1 90.06 486 SER B C 1
ATOM 9484 O O . SER B 1 486 ? -30.312 25.953 16.734 1 90.06 486 SER B O 1
ATOM 9486 N N . GLY B 1 487 ? -29.547 23.953 17.375 1 93.12 487 GLY B N 1
ATOM 9487 C CA . GLY B 1 487 ? -28.219 24.484 17.672 1 93.12 487 GLY B CA 1
ATOM 9488 C C . GLY B 1 487 ? -27.906 24.5 19.156 1 93.12 487 GLY B C 1
ATOM 9489 O O . GLY B 1 487 ? -26.875 25.016 19.578 1 93.12 487 GLY B O 1
ATOM 9490 N N . SER B 1 488 ? -28.781 23.922 19.984 1 95.5 488 SER B N 1
ATOM 9491 C CA . SER B 1 488 ? -28.531 23.812 21.422 1 95.5 488 SER B CA 1
ATOM 9492 C C . SER B 1 488 ? -27.578 22.656 21.734 1 95.5 488 SER B C 1
ATOM 9494 O O . SER B 1 488 ? -27.703 21.578 21.156 1 95.5 488 SER B O 1
ATOM 9496 N N . ILE B 1 489 ? -26.594 22.891 22.562 1 97.06 489 ILE B N 1
ATOM 9497 C CA . ILE B 1 489 ? -25.641 21.875 22.969 1 97.06 489 ILE B CA 1
ATOM 9498 C C . ILE B 1 489 ? -25.5 21.859 24.5 1 97.06 489 ILE B C 1
ATOM 9500 O O . ILE B 1 489 ? -25.438 22.922 25.125 1 97.06 489 ILE B O 1
ATOM 9504 N N . GLU B 1 490 ? -25.531 20.688 25.047 1 97.06 490 GLU B N 1
ATOM 9505 C CA . GLU B 1 490 ? -25.391 20.562 26.5 1 97.06 490 GLU B CA 1
ATOM 9506 C C . GLU B 1 490 ? -24.438 19.438 26.875 1 97.06 490 GLU B C 1
ATOM 9508 O O . GLU B 1 490 ? -24.547 18.328 26.359 1 97.06 490 GLU B O 1
ATOM 9513 N N . LEU B 1 491 ? -23.438 19.734 27.625 1 96.94 491 LEU B N 1
ATOM 9514 C CA . LEU B 1 491 ? -22.562 18.75 28.266 1 96.94 491 LEU B CA 1
ATOM 9515 C C . LEU B 1 491 ? -22.891 18.656 29.766 1 96.94 491 LEU B C 1
ATOM 9517 O O . LEU B 1 491 ? -22.953 19.672 30.453 1 96.94 491 LEU B O 1
ATOM 9521 N N . ASN B 1 492 ? -23.141 17.438 30.156 1 96.38 492 ASN B N 1
ATOM 9522 C CA . ASN B 1 492 ? -23.484 17.203 31.562 1 96.38 492 ASN B CA 1
ATOM 9523 C C . ASN B 1 492 ? -22.453 16.328 32.25 1 96.38 492 ASN B C 1
ATOM 9525 O O . ASN B 1 492 ? -22.469 15.102 32.094 1 96.38 492 ASN B O 1
ATOM 9529 N N . ASN B 1 493 ? -21.578 16.953 33.125 1 96 493 ASN B N 1
ATOM 9530 C CA . ASN B 1 493 ? -20.594 16.266 33.938 1 96 493 ASN B CA 1
ATOM 9531 C C . ASN B 1 493 ? -19.766 15.273 33.125 1 96 493 ASN B C 1
ATOM 9533 O O . ASN B 1 493 ? -19.641 14.102 33.5 1 96 493 ASN B O 1
ATOM 9537 N N . VAL B 1 494 ? -19.25 15.789 32.094 1 96.25 494 VAL B N 1
ATOM 9538 C CA . VAL B 1 494 ? -18.531 14.945 31.141 1 96.25 494 VAL B CA 1
ATOM 9539 C C . VAL B 1 494 ? -17.094 14.734 31.625 1 96.25 494 VAL B C 1
ATOM 9541 O O . VAL B 1 494 ? -16.406 15.695 31.984 1 96.25 494 VAL B O 1
ATOM 9544 N N . THR B 1 495 ? -16.672 13.5 31.703 1 96.12 495 THR B N 1
ATOM 9545 C CA . THR B 1 495 ? -15.297 13.109 32 1 96.12 495 THR B CA 1
ATOM 9546 C C . THR B 1 495 ? -14.734 12.211 30.906 1 96.12 495 THR B C 1
ATOM 9548 O O . THR B 1 495 ? -15.422 11.305 30.438 1 96.12 495 THR B O 1
ATOM 9551 N N . PHE B 1 496 ? -13.547 12.555 30.453 1 93.5 496 PHE B N 1
ATOM 9552 C CA . PHE B 1 496 ? -12.953 11.781 29.359 1 93.5 496 PHE B CA 1
ATOM 9553 C C . PHE B 1 496 ? -11.445 11.648 29.562 1 93.5 496 PHE B C 1
ATOM 9555 O O . PHE B 1 496 ? -10.789 12.594 29.984 1 93.5 496 PHE B O 1
ATOM 9562 N N . ARG B 1 497 ? -10.969 10.484 29.328 1 88.56 497 ARG B N 1
ATOM 9563 C CA . ARG B 1 497 ? -9.539 10.195 29.266 1 88.56 497 ARG B CA 1
ATOM 9564 C C . ARG B 1 497 ? -9.203 9.312 28.062 1 88.56 497 ARG B C 1
ATOM 9566 O O . ARG B 1 497 ? -10 8.453 27.688 1 88.56 497 ARG B O 1
ATOM 9573 N N . TYR B 1 498 ? -8.117 9.523 27.375 1 75.19 498 TYR B N 1
ATOM 9574 C CA . TYR B 1 498 ? -7.715 8.758 26.203 1 75.19 498 TYR B CA 1
ATOM 9575 C C . TYR B 1 498 ? -7.332 7.332 26.578 1 75.19 498 TYR B C 1
ATOM 9577 O O . TYR B 1 498 ? -7.531 6.398 25.812 1 75.19 498 TYR B O 1
ATOM 9585 N N . SER B 1 499 ? -6.66 7.195 27.672 1 75.31 499 SER B N 1
ATOM 9586 C CA . SER B 1 499 ? -6.32 5.875 28.203 1 75.31 499 SER B CA 1
ATOM 9587 C C . SER B 1 499 ? -6.629 5.777 29.688 1 75.31 499 SER B C 1
ATOM 9589 O O . SER B 1 499 ? -6.637 6.789 30.406 1 75.31 499 SER B O 1
ATOM 9591 N N . SER B 1 500 ? -6.883 4.578 30.047 1 75.06 500 SER B N 1
ATOM 9592 C CA . SER B 1 500 ? -7.258 4.352 31.438 1 75.06 500 SER B CA 1
ATOM 9593 C C . SER B 1 500 ? -6.113 4.711 32.375 1 75.06 500 SER B C 1
ATOM 9595 O O . SER B 1 500 ? -6.348 5.059 33.531 1 75.06 500 SER B O 1
ATOM 9597 N N . GLU B 1 501 ? -4.953 4.75 31.828 1 67.38 501 GLU B N 1
ATOM 9598 C CA . GLU B 1 501 ? -3.781 4.977 32.656 1 67.38 501 GLU B CA 1
ATOM 9599 C C . GLU B 1 501 ? -3.387 6.453 32.688 1 67.38 501 GLU B C 1
ATOM 9601 O O . GLU B 1 501 ? -2.531 6.867 33.469 1 67.38 501 GLU B O 1
ATOM 9606 N N . MET B 1 502 ? -4.148 7.195 31.984 1 72.81 502 MET B N 1
ATOM 9607 C CA . MET B 1 502 ? -3.803 8.609 31.891 1 72.81 502 MET B CA 1
ATOM 9608 C C . MET B 1 502 ? -4.777 9.469 32.688 1 72.81 502 MET B C 1
ATOM 9610 O O . MET B 1 502 ? -5.875 9.016 33.031 1 72.81 502 MET B O 1
ATOM 9614 N N . SER B 1 503 ? -4.285 10.562 33.094 1 80.19 503 SER B N 1
ATOM 9615 C CA . SER B 1 503 ? -5.168 11.523 33.75 1 80.19 503 SER B CA 1
ATOM 9616 C C . SER B 1 503 ? -6.258 12.016 32.812 1 80.19 503 SER B C 1
ATOM 9618 O O . SER B 1 503 ? -6.043 12.086 31.594 1 80.19 503 SER B O 1
ATOM 9620 N N . PRO B 1 504 ? -7.387 12.25 33.375 1 88.12 504 PRO B N 1
ATOM 9621 C CA . PRO B 1 504 ? -8.461 12.75 32.5 1 88.12 504 PRO B CA 1
ATOM 9622 C C . PRO B 1 504 ? -8.125 14.086 31.844 1 88.12 504 PRO B C 1
ATOM 9624 O O . PRO B 1 504 ? -7.535 14.961 32.5 1 88.12 504 PRO B O 1
ATOM 9627 N N . VAL B 1 505 ? -8.391 14.219 30.609 1 87.25 505 VAL B N 1
ATOM 9628 C CA . VAL B 1 505 ? -8.172 15.445 29.859 1 87.25 505 VAL B CA 1
ATOM 9629 C C . VAL B 1 505 ? -9.328 16.422 30.094 1 87.25 505 VAL B C 1
ATOM 9631 O O . VAL B 1 505 ? -9.125 17.625 30.172 1 87.25 505 VAL B O 1
ATOM 9634 N N . ILE B 1 506 ? -10.523 15.867 30.109 1 93.31 506 ILE B N 1
ATOM 9635 C CA . ILE B 1 506 ? -11.727 16.594 30.531 1 93.31 506 ILE B CA 1
ATOM 9636 C C . ILE B 1 506 ? -12.273 15.984 31.812 1 93.31 506 ILE B C 1
ATOM 9638 O O . ILE B 1 506 ? -12.461 14.773 31.906 1 93.31 506 ILE B O 1
ATOM 9642 N N . ASP B 1 507 ? -12.469 16.891 32.781 1 94 507 ASP B N 1
ATOM 9643 C CA . ASP B 1 507 ? -12.844 16.375 34.125 1 94 507 ASP B CA 1
ATOM 9644 C C . ASP B 1 507 ? -14.125 17.031 34.594 1 94 507 ASP B C 1
ATOM 9646 O O . ASP B 1 507 ? -14.117 18.188 35.031 1 94 507 ASP B O 1
ATOM 9650 N N . ASN B 1 508 ? -15.164 16.281 34.625 1 94.19 508 ASN B N 1
ATOM 9651 C CA . ASN B 1 508 ? -16.453 16.703 35.156 1 94.19 508 ASN B CA 1
ATOM 9652 C C . ASN B 1 508 ? -16.875 18.062 34.594 1 94.19 508 ASN B C 1
ATOM 9654 O O . ASN B 1 508 ? -17.219 18.969 35.375 1 94.19 508 ASN B O 1
ATOM 9658 N N . LEU B 1 509 ? -16.859 18.203 33.344 1 95.69 509 LEU B N 1
ATOM 9659 C CA . LEU B 1 509 ? -17.141 19.469 32.688 1 95.69 509 LEU B CA 1
ATOM 9660 C C . LEU B 1 509 ? -18.625 19.578 32.312 1 95.69 509 LEU B C 1
ATOM 9662 O O . LEU B 1 509 ? -19.188 18.656 31.719 1 95.69 509 LEU B O 1
ATOM 9666 N N . SER B 1 510 ? -19.312 20.578 32.812 1 96.62 510 SER B N 1
ATOM 9667 C CA . SER B 1 510 ? -20.688 20.875 32.406 1 96.62 510 SER B CA 1
ATOM 9668 C C . SER B 1 510 ? -20.766 22.219 31.688 1 96.62 510 SER B C 1
ATOM 9670 O O . SER B 1 510 ? -20.188 23.203 32.125 1 96.62 510 SER B O 1
ATOM 9672 N N . LEU B 1 511 ? -21.406 22.25 30.578 1 95.81 511 LEU B N 1
ATOM 9673 C CA . LEU B 1 511 ? -21.484 23.422 29.719 1 95.81 511 LEU B CA 1
ATOM 9674 C C . LEU B 1 511 ? -22.781 23.438 28.938 1 95.81 511 LEU B C 1
ATOM 9676 O O . LEU B 1 511 ? -23.219 22.406 28.438 1 95.81 511 LEU B O 1
ATOM 9680 N N . LYS B 1 512 ? -23.453 24.547 28.922 1 96.31 512 LYS B N 1
ATOM 9681 C CA . LYS B 1 512 ? -24.672 24.719 28.141 1 96.31 512 LYS B CA 1
ATOM 9682 C C . LYS B 1 512 ? -24.516 25.844 27.125 1 96.31 512 LYS B C 1
ATOM 9684 O O . LYS B 1 512 ? -24.141 26.969 27.5 1 96.31 512 LYS B O 1
ATOM 9689 N N . ILE B 1 513 ? -24.734 25.609 25.922 1 96.56 513 ILE B N 1
ATOM 9690 C CA . ILE B 1 513 ? -24.672 26.594 24.859 1 96.56 513 ILE B CA 1
ATOM 9691 C C . ILE B 1 513 ? -26.047 26.766 24.219 1 96.56 513 ILE B C 1
ATOM 9693 O O . ILE B 1 513 ? -26.672 25.781 23.797 1 96.56 513 ILE B O 1
ATOM 9697 N N . LYS B 1 514 ? -26.531 27.938 24.125 1 95.19 514 LYS B N 1
ATOM 9698 C CA . LYS B 1 514 ? -27.844 28.234 23.562 1 95.19 514 LYS B CA 1
ATOM 9699 C C . LYS B 1 514 ? -27.781 28.375 22.047 1 95.19 514 LYS B C 1
ATOM 9701 O O . LYS B 1 514 ? -26.719 28.656 21.484 1 95.19 514 LYS B O 1
ATOM 9706 N N . PRO B 1 515 ? -28.953 28.125 21.375 1 95.06 515 PRO B N 1
ATOM 9707 C CA . PRO B 1 515 ? -28.984 28.297 19.922 1 95.06 515 PRO B CA 1
ATOM 9708 C C . PRO B 1 515 ? -28.594 29.703 19.484 1 95.06 515 PRO B C 1
ATOM 9710 O O . PRO B 1 515 ? -29.078 30.688 20.047 1 95.06 515 PRO B O 1
ATOM 9713 N N . GLY B 1 516 ? -27.656 29.781 18.547 1 92.25 516 GLY B N 1
ATOM 9714 C CA . GLY B 1 516 ? -27.266 31.047 17.969 1 92.25 516 GLY B CA 1
ATOM 9715 C C . GLY B 1 516 ? -26.156 31.734 18.734 1 92.25 516 GLY B C 1
ATOM 9716 O O . GLY B 1 516 ? -25.656 32.781 18.312 1 92.25 516 GLY B O 1
ATOM 9717 N N . GLU B 1 517 ? -25.688 31.141 19.797 1 93.88 517 GLU B N 1
ATOM 9718 C CA . GLU B 1 517 ? -24.625 31.719 20.625 1 93.88 517 GLU B CA 1
ATOM 9719 C C . GLU B 1 517 ? -23.281 31.625 19.922 1 93.88 517 GLU B C 1
ATOM 9721 O O . GLU B 1 517 ? -23.016 30.656 19.203 1 93.88 517 GLU B O 1
ATOM 9726 N N . TYR B 1 518 ? -22.5 32.688 20.062 1 94.25 518 TYR B N 1
ATOM 9727 C CA . TYR B 1 518 ? -21.109 32.688 19.594 1 94.25 518 TYR B CA 1
ATOM 9728 C C . TYR B 1 518 ? -20.141 32.562 20.75 1 94.25 518 TYR B C 1
ATOM 9730 O O . TYR B 1 518 ? -19.875 33.5 21.484 1 94.25 518 TYR B O 1
ATOM 9738 N N . VAL B 1 519 ? -19.547 31.328 20.891 1 95.12 519 VAL B N 1
ATOM 9739 C CA . VAL B 1 519 ? -18.766 30.984 22.078 1 95.12 519 VAL B CA 1
ATOM 9740 C C . VAL B 1 519 ? -17.312 30.75 21.703 1 95.12 519 VAL B C 1
ATOM 9742 O O . VAL B 1 519 ? -17.016 30.078 20.719 1 95.12 519 VAL B O 1
ATOM 9745 N N . ALA B 1 520 ? -16.375 31.312 22.422 1 94 520 ALA B N 1
ATOM 9746 C CA . ALA B 1 520 ? -14.945 31.078 22.266 1 94 520 ALA B CA 1
ATOM 9747 C C . ALA B 1 520 ? -14.406 30.219 23.406 1 94 520 ALA B C 1
ATOM 9749 O O . ALA B 1 520 ? -14.727 30.438 24.578 1 94 520 ALA B O 1
ATOM 9750 N N . ILE B 1 521 ? -13.695 29.25 23.031 1 93.94 521 ILE B N 1
ATOM 9751 C CA . ILE B 1 521 ? -12.984 28.422 24 1 93.94 521 ILE B CA 1
ATOM 9752 C C . ILE B 1 521 ? -11.5 28.781 23.984 1 93.94 521 ILE B C 1
ATOM 9754 O O . ILE B 1 521 ? -10.836 28.688 22.953 1 93.94 521 ILE B O 1
ATOM 9758 N N . VAL B 1 522 ? -11.031 29.25 25.125 1 90.5 522 VAL B N 1
ATOM 9759 C CA . VAL B 1 522 ? -9.648 29.688 25.219 1 90.5 522 VAL B CA 1
ATOM 9760 C C . VAL B 1 522 ? -8.945 28.953 26.359 1 90.5 522 VAL B C 1
ATOM 9762 O O . VAL B 1 522 ? -9.594 28.391 27.234 1 90.5 522 VAL B O 1
ATOM 9765 N N . GLY B 1 523 ? -7.715 28.906 26.297 1 86.31 523 GLY B N 1
ATOM 9766 C CA . GLY B 1 523 ? -6.895 28.25 27.297 1 86.31 523 GLY B CA 1
ATOM 9767 C C . GLY B 1 523 ? -5.48 27.984 26.828 1 86.31 523 GLY B C 1
ATOM 9768 O O . GLY B 1 523 ? -5.156 28.188 25.656 1 86.31 523 GLY B O 1
ATOM 9769 N N . LYS B 1 524 ? -4.711 27.531 27.734 1 79.75 524 LYS B N 1
ATOM 9770 C CA . LYS B 1 524 ? -3.322 27.203 27.422 1 79.75 524 LYS B CA 1
ATOM 9771 C C . LYS B 1 524 ? -3.238 25.984 26.516 1 79.75 524 LYS B C 1
ATOM 9773 O O . LYS B 1 524 ? -4.188 25.203 26.422 1 79.75 524 LYS B O 1
ATOM 9778 N N . THR B 1 525 ? -2.172 25.922 25.781 1 75.31 525 THR B N 1
ATOM 9779 C CA . THR B 1 525 ? -1.964 24.781 24.906 1 75.31 525 THR B CA 1
ATOM 9780 C C . THR B 1 525 ? -1.966 23.469 25.703 1 75.31 525 THR B C 1
ATOM 9782 O O . THR B 1 525 ? -1.334 23.391 26.766 1 75.31 525 THR B O 1
ATOM 9785 N N . GLY B 1 526 ? -2.762 22.484 25.312 1 74.81 526 GLY B N 1
ATOM 9786 C CA . GLY B 1 526 ? -2.789 21.172 25.938 1 74.81 526 GLY B CA 1
ATOM 9787 C C . GLY B 1 526 ? -3.838 21.062 27.031 1 74.81 526 GLY B C 1
ATOM 9788 O O . GLY B 1 526 ? -3.943 20.016 27.688 1 74.81 526 GLY B O 1
ATOM 9789 N N . CYS B 1 527 ? -4.617 22.109 27.141 1 80.69 527 CYS B N 1
ATOM 9790 C CA . CYS B 1 527 ? -5.566 22.094 28.25 1 80.69 527 CYS B CA 1
ATOM 9791 C C . CYS B 1 527 ? -6.809 21.297 27.891 1 80.69 527 CYS B C 1
ATOM 9793 O O . CYS B 1 527 ? -7.672 21.062 28.734 1 80.69 527 CYS B O 1
ATOM 9795 N N . GLY B 1 528 ? -6.953 20.812 26.609 1 85.69 528 GLY B N 1
ATOM 9796 C CA . GLY B 1 528 ? -8.047 19.922 26.25 1 85.69 528 GLY B CA 1
ATOM 9797 C C . GLY B 1 528 ? -9.016 20.547 25.266 1 85.69 528 GLY B C 1
ATOM 9798 O O . GLY B 1 528 ? -10.086 20 25 1 85.69 528 GLY B O 1
ATOM 9799 N N . LYS B 1 529 ? -8.773 21.672 24.703 1 88.75 529 LYS B N 1
ATOM 9800 C CA . LYS B 1 529 ? -9.672 22.375 23.797 1 88.75 529 LYS B CA 1
ATOM 9801 C C . LYS B 1 529 ? -10.039 21.516 22.594 1 88.75 529 LYS B C 1
ATOM 9803 O O . LYS B 1 529 ? -11.219 21.359 22.266 1 88.75 529 LYS B O 1
ATOM 9808 N N . SER B 1 530 ? -9.039 20.922 21.953 1 86.19 530 SER B N 1
ATOM 9809 C CA . SER B 1 530 ? -9.289 20.109 20.781 1 86.19 530 SER B CA 1
ATOM 9810 C C . SER B 1 530 ? -10.023 18.812 21.156 1 86.19 530 SER B C 1
ATOM 9812 O O . SER B 1 530 ? -10.836 18.312 20.375 1 86.19 530 SER B O 1
ATOM 9814 N N . THR B 1 531 ? -9.727 18.266 22.328 1 88.44 531 THR B N 1
ATOM 9815 C CA . THR B 1 531 ? -10.414 17.062 22.797 1 88.44 531 THR B CA 1
ATOM 9816 C C . THR B 1 531 ? -11.898 17.344 23.016 1 88.44 531 THR B C 1
ATOM 9818 O O . THR B 1 531 ? -12.742 16.484 22.719 1 88.44 531 THR B O 1
ATOM 9821 N N . LEU B 1 532 ? -12.148 18.516 23.547 1 93.19 532 LEU B N 1
ATOM 9822 C CA . LEU B 1 532 ? -13.539 18.906 23.75 1 93.19 532 LEU B CA 1
ATOM 9823 C C . LEU B 1 532 ? -14.305 18.922 22.438 1 93.19 532 LEU B C 1
ATOM 9825 O O . LEU B 1 532 ? -15.43 18.422 22.359 1 93.19 532 LEU B O 1
ATOM 9829 N N . LEU B 1 533 ? -13.75 19.438 21.422 1 91.81 533 LEU B N 1
ATOM 9830 C CA . LEU B 1 533 ? -14.398 19.469 20.109 1 91.81 533 LEU B CA 1
ATOM 9831 C C . LEU B 1 533 ? -14.602 18.062 19.562 1 91.81 533 LEU B C 1
ATOM 9833 O O . LEU B 1 533 ? -15.617 17.781 18.922 1 91.81 533 LEU B O 1
ATOM 9837 N N . ARG B 1 534 ? -13.672 17.25 19.766 1 89.75 534 ARG B N 1
ATOM 9838 C CA . ARG B 1 534 ? -13.781 15.875 19.297 1 89.75 534 ARG B CA 1
ATOM 9839 C C . ARG B 1 534 ? -14.922 15.148 20 1 89.75 534 ARG B C 1
ATOM 9841 O O . ARG B 1 534 ? -15.602 14.312 19.391 1 89.75 534 ARG B O 1
ATOM 9848 N N . LEU B 1 535 ? -15.07 15.438 21.281 1 93.25 535 LEU B N 1
ATOM 9849 C CA . LEU B 1 535 ? -16.188 14.883 22.031 1 93.25 535 LEU B CA 1
ATOM 9850 C C . LEU B 1 535 ? -17.516 15.375 21.484 1 93.25 535 LEU B C 1
ATOM 9852 O O . LEU B 1 535 ? -18.453 14.586 21.328 1 93.25 535 LEU B O 1
ATOM 9856 N N . LEU B 1 536 ? -17.516 16.609 21.188 1 94.38 536 LEU B N 1
ATOM 9857 C CA . LEU B 1 536 ? -18.734 17.203 20.672 1 94.38 536 LEU B CA 1
ATOM 9858 C C . LEU B 1 536 ? -19.094 16.609 19.312 1 94.38 536 LEU B C 1
ATOM 9860 O O . LEU B 1 536 ? -20.281 16.5 18.984 1 94.38 536 LEU B O 1
ATOM 9864 N N . LEU B 1 537 ? -18.125 16.203 18.594 1 92.12 537 LEU B N 1
ATOM 9865 C CA . LEU B 1 537 ? -18.344 15.664 17.25 1 92.12 537 LEU B CA 1
ATOM 9866 C C . LEU B 1 537 ? -18.562 14.156 17.297 1 92.12 537 LEU B C 1
ATOM 9868 O O . LEU B 1 537 ? -18.828 13.523 16.266 1 92.12 537 LEU B O 1
ATOM 9872 N N . GLY B 1 538 ? -18.391 13.547 18.391 1 89.69 538 GLY B N 1
ATOM 9873 C CA . GLY B 1 538 ? -18.625 12.117 18.578 1 89.69 538 GLY B CA 1
ATOM 9874 C C . GLY B 1 538 ? -17.453 11.258 18.156 1 89.69 538 GLY B C 1
ATOM 9875 O O . GLY B 1 538 ? -17.609 10.055 17.938 1 89.69 538 GLY B O 1
ATOM 9876 N N . PHE B 1 539 ? -16.344 11.836 17.984 1 87.38 539 PHE B N 1
ATOM 9877 C CA . PHE B 1 539 ? -15.156 11.062 17.625 1 87.38 539 PHE B CA 1
ATOM 9878 C C . PHE B 1 539 ? -14.641 10.289 18.844 1 87.38 539 PHE B C 1
ATOM 9880 O O . PHE B 1 539 ? -13.938 9.289 18.688 1 87.38 539 PHE B O 1
ATOM 9887 N N . GLU B 1 540 ? -14.992 10.875 20.047 1 88.06 540 GLU B N 1
ATOM 9888 C CA . GLU B 1 540 ? -14.664 10.242 21.312 1 88.06 540 GLU B CA 1
ATOM 9889 C C . GLU B 1 540 ? -15.906 10.055 22.172 1 88.06 540 GLU B C 1
ATOM 9891 O O . GLU B 1 540 ? -16.844 10.844 22.094 1 88.06 540 GLU B O 1
ATOM 9896 N N . GLU B 1 541 ? -15.844 8.992 22.953 1 88.75 541 GLU B N 1
ATOM 9897 C CA . GLU B 1 541 ? -16.938 8.734 23.891 1 88.75 541 GLU B CA 1
ATOM 9898 C C . GLU B 1 541 ? -16.531 9.039 25.328 1 88.75 541 GLU B C 1
ATOM 9900 O O . GLU B 1 541 ? -15.508 8.539 25.797 1 88.75 541 GLU B O 1
ATOM 9905 N N . PRO B 1 542 ? -17.328 9.875 25.922 1 93.31 542 PRO B N 1
ATOM 9906 C CA . PRO B 1 542 ? -17 10.195 27.312 1 93.31 542 PRO B CA 1
ATOM 9907 C C . PRO B 1 542 ? -17.109 8.984 28.234 1 93.31 542 PRO B C 1
ATOM 9909 O O . PRO B 1 542 ? -17.922 8.086 28 1 93.31 542 PRO B O 1
ATOM 9912 N N . GLU B 1 543 ? -16.328 8.953 29.25 1 93.12 543 GLU B N 1
ATOM 9913 C CA . GLU B 1 543 ? -16.359 7.902 30.266 1 93.12 543 GLU B CA 1
ATOM 9914 C C . GLU B 1 543 ? -17.562 8.07 31.188 1 93.12 543 GLU B C 1
ATOM 9916 O O . GLU B 1 543 ? -18.219 7.094 31.547 1 93.12 543 GLU B O 1
ATOM 9921 N N . LYS B 1 544 ? -17.688 9.273 31.594 1 94.19 544 LYS B N 1
ATOM 9922 C CA . LYS B 1 544 ? -18.812 9.648 32.438 1 94.19 544 LYS B CA 1
ATOM 9923 C C . LYS B 1 544 ? -19.531 10.867 31.875 1 94.19 544 LYS B C 1
ATOM 9925 O O . LYS B 1 544 ? -18.938 11.695 31.188 1 94.19 544 LYS B O 1
ATOM 9930 N N . GLY B 1 545 ? -20.844 10.859 32.094 1 94.38 545 GLY B N 1
ATOM 9931 C CA . GLY B 1 545 ? -21.625 11.992 31.656 1 94.38 545 GLY B CA 1
ATOM 9932 C C . GLY B 1 545 ? -22.219 11.812 30.266 1 94.38 545 GLY B C 1
ATOM 9933 O O . GLY B 1 545 ? -22.203 10.711 29.719 1 94.38 545 GLY B O 1
ATOM 9934 N N . GLY B 1 546 ? -22.828 12.922 29.797 1 95 546 GLY B N 1
ATOM 9935 C CA . GLY B 1 546 ? -23.469 12.836 28.5 1 95 546 GLY B CA 1
ATOM 9936 C C . GLY B 1 546 ? -23.438 14.148 27.734 1 95 546 GLY B C 1
ATOM 9937 O O . GLY B 1 546 ? -23.281 15.219 28.328 1 95 546 GLY B O 1
ATOM 9938 N N . ILE B 1 547 ? -23.484 14.031 26.484 1 96.38 547 ILE B N 1
ATOM 9939 C CA . ILE B 1 547 ? -23.547 15.172 25.562 1 96.38 547 ILE B CA 1
ATOM 9940 C C . ILE B 1 547 ? -24.891 15.164 24.844 1 96.38 547 ILE B C 1
ATOM 9942 O O . ILE B 1 547 ? -25.328 14.125 24.344 1 96.38 547 ILE B O 1
ATOM 9946 N N . PHE B 1 548 ? -25.484 16.328 24.828 1 96.38 548 PHE B N 1
ATOM 9947 C CA . PHE B 1 548 ? -26.828 16.406 24.281 1 96.38 548 PHE B CA 1
ATOM 9948 C C . PHE B 1 548 ? -26.906 17.484 23.203 1 96.38 548 PHE B C 1
ATOM 9950 O O . PHE B 1 548 ? -26.328 18.562 23.359 1 96.38 548 PHE B O 1
ATOM 9957 N N . TYR B 1 549 ? -27.562 17.172 22.125 1 95.88 549 TYR B N 1
ATOM 9958 C CA . TYR B 1 549 ? -27.922 18.125 21.094 1 95.88 549 TYR B CA 1
ATOM 9959 C C . TYR B 1 549 ? -29.438 18.297 21.016 1 95.88 549 TYR B C 1
ATOM 9961 O O . TYR B 1 549 ? -30.172 17.344 20.75 1 95.88 549 TYR B O 1
ATOM 9969 N N . ASP B 1 550 ? -29.906 19.453 21.25 1 94.62 550 ASP B N 1
ATOM 9970 C CA . ASP B 1 550 ? -31.328 19.75 21.281 1 94.62 550 ASP B CA 1
ATOM 9971 C C . ASP B 1 550 ? -32.062 18.75 22.172 1 94.62 550 ASP B C 1
ATOM 9973 O O . ASP B 1 550 ? -33.125 18.219 21.781 1 94.62 550 ASP B O 1
ATOM 9977 N N . GLY B 1 551 ? -31.422 18.312 23.172 1 92.25 551 GLY B N 1
ATOM 9978 C CA . GLY B 1 551 ? -32.062 17.453 24.156 1 92.25 551 GLY B CA 1
ATOM 9979 C C . GLY B 1 551 ? -31.859 15.977 23.859 1 92.25 551 GLY B C 1
ATOM 9980 O O . GLY B 1 551 ? -32.219 15.117 24.656 1 92.25 551 GLY B O 1
ATOM 9981 N N . LYS B 1 552 ? -31.328 15.664 22.781 1 92.44 552 LYS B N 1
ATOM 9982 C CA . LYS B 1 552 ? -31.125 14.266 22.391 1 92.44 552 LYS B CA 1
ATOM 9983 C C . LYS B 1 552 ? -29.703 13.82 22.734 1 92.44 552 LYS B C 1
ATOM 9985 O O . LYS B 1 552 ? -28.734 14.508 22.406 1 92.44 552 LYS B O 1
ATOM 9990 N N . ASP B 1 553 ? -29.625 12.68 23.266 1 92.94 553 ASP B N 1
ATOM 9991 C CA . ASP B 1 553 ? -28.328 12.148 23.672 1 92.94 553 ASP B CA 1
ATOM 9992 C C . ASP B 1 553 ? -27.5 11.727 22.469 1 92.94 553 ASP B C 1
ATOM 9994 O O . ASP B 1 553 ? -28.031 11.117 21.531 1 92.94 553 ASP B O 1
ATOM 9998 N N . LEU B 1 554 ? -26.234 12.047 22.516 1 91.81 554 LEU B N 1
ATOM 9999 C CA . LEU B 1 554 ? -25.297 11.75 21.422 1 91.81 554 LEU B CA 1
ATOM 10000 C C . LEU B 1 554 ? -25.234 10.25 21.156 1 91.81 554 LEU B C 1
ATOM 10002 O O . LEU B 1 554 ? -25.047 9.82 20.016 1 91.81 554 LEU B O 1
ATOM 10006 N N . SER B 1 555 ? -25.469 9.438 22.188 1 86.94 555 SER B N 1
ATOM 10007 C CA . SER B 1 555 ? -25.391 7.988 22.062 1 86.94 555 SER B CA 1
ATOM 10008 C C . SER B 1 555 ? -26.594 7.426 21.312 1 86.94 555 SER B C 1
ATOM 10010 O O . SER B 1 555 ? -26.531 6.32 20.766 1 86.94 555 SER B O 1
ATOM 10012 N N . SER B 1 556 ? -27.609 8.188 21.219 1 86.94 556 SER B N 1
ATOM 10013 C CA . SER B 1 556 ? -28.844 7.707 20.594 1 86.94 556 SER B CA 1
ATOM 10014 C C . SER B 1 556 ? -29.016 8.273 19.188 1 86.94 556 SER B C 1
ATOM 10016 O O . SER B 1 556 ? -29.953 7.902 18.469 1 86.94 556 SER B O 1
ATOM 10018 N N . ILE B 1 557 ? -28.109 9.117 18.844 1 86.81 557 ILE B N 1
ATOM 10019 C CA . ILE B 1 557 ? -28.234 9.789 17.547 1 86.81 557 ILE B CA 1
ATOM 10020 C C . ILE B 1 557 ? -27.25 9.18 16.547 1 86.81 557 ILE B C 1
ATOM 10022 O O . ILE B 1 557 ? -26.188 8.68 16.938 1 86.81 557 ILE B O 1
ATOM 10026 N N . ASP B 1 558 ? -27.719 9.242 15.273 1 84.31 558 ASP B N 1
ATOM 10027 C CA . ASP B 1 558 ? -26.812 8.844 14.195 1 84.31 558 ASP B CA 1
ATOM 10028 C C . ASP B 1 558 ? -25.719 9.883 13.984 1 84.31 558 ASP B C 1
ATOM 10030 O O . ASP B 1 558 ? -26 11.008 13.555 1 84.31 558 ASP B O 1
ATOM 10034 N N . LEU B 1 559 ? -24.531 9.516 14.203 1 86.12 559 LEU B N 1
ATOM 10035 C CA . LEU B 1 559 ? -23.406 10.438 14.18 1 86.12 559 LEU B CA 1
ATOM 10036 C C . LEU B 1 559 ? -23.188 10.984 12.773 1 86.12 559 LEU B C 1
ATOM 10038 O O . LEU B 1 559 ? -22.766 12.133 12.609 1 86.12 559 LEU B O 1
ATOM 10042 N N . LYS B 1 560 ? -23.453 10.211 11.836 1 81.75 560 LYS B N 1
ATOM 10043 C CA . LYS B 1 560 ? -23.266 10.664 10.461 1 81.75 560 LYS B CA 1
ATOM 10044 C C . LYS B 1 560 ? -24.188 11.828 10.125 1 81.75 560 LYS B C 1
ATOM 10046 O O . LYS B 1 560 ? -23.766 12.82 9.531 1 81.75 560 LYS B O 1
ATOM 10051 N N . SER B 1 561 ? -25.422 11.656 10.484 1 81.75 561 SER B N 1
ATOM 10052 C CA . SER B 1 561 ? -26.406 12.719 10.234 1 81.75 561 SER B CA 1
ATOM 10053 C C . SER B 1 561 ? -26.078 13.969 11.039 1 81.75 561 SER B C 1
ATOM 10055 O O . SER B 1 561 ? -26.297 15.086 10.578 1 81.75 561 SER B O 1
ATOM 10057 N N . LEU B 1 562 ? -25.578 13.758 12.164 1 88 562 LEU B N 1
ATOM 10058 C CA . LEU B 1 562 ? -25.188 14.875 13.016 1 88 562 LEU B CA 1
ATOM 10059 C C . LEU B 1 562 ? -24.047 15.664 12.383 1 88 562 LEU B C 1
ATOM 10061 O O . LEU B 1 562 ? -24.125 16.891 12.258 1 88 562 LEU B O 1
ATOM 10065 N N . ARG B 1 563 ? -23.094 14.984 11.992 1 87.56 563 ARG B N 1
ATOM 10066 C CA . ARG B 1 563 ? -21.891 15.617 11.453 1 87.56 563 ARG B CA 1
ATOM 10067 C C . ARG B 1 563 ? -22.188 16.312 10.133 1 87.56 563 ARG B C 1
ATOM 10069 O O . ARG B 1 563 ? -21.578 17.344 9.812 1 87.56 563 ARG B O 1
ATOM 10076 N N . GLN B 1 564 ? -23.141 15.844 9.469 1 82.12 564 GLN B N 1
ATOM 10077 C CA . GLN B 1 564 ? -23.547 16.5 8.227 1 82.12 564 GLN B CA 1
ATOM 10078 C C . GLN B 1 564 ? -24.188 17.844 8.5 1 82.12 564 GLN B C 1
ATOM 10080 O O . GLN B 1 564 ? -24.203 18.719 7.629 1 82.12 564 GLN B O 1
ATOM 10085 N N . LYS B 1 565 ? -24.703 17.969 9.656 1 86.94 565 LYS B N 1
ATOM 10086 C CA . LYS B 1 565 ? -25.391 19.203 10.008 1 86.94 565 LYS B CA 1
ATOM 10087 C C . LYS B 1 565 ? -24.484 20.172 10.75 1 86.94 565 LYS B C 1
ATOM 10089 O O . LYS B 1 565 ? -24.891 21.281 11.102 1 86.94 565 LYS B O 1
ATOM 10094 N N . ILE B 1 566 ? -23.297 19.719 10.969 1 91.88 566 ILE B N 1
ATOM 10095 C CA . ILE B 1 566 ? -22.328 20.547 11.664 1 91.88 566 ILE B CA 1
ATOM 10096 C C . ILE B 1 566 ? -21.188 20.922 10.711 1 91.88 566 ILE B C 1
ATOM 10098 O O . ILE B 1 566 ? -20.609 20.047 10.062 1 91.88 566 ILE B O 1
ATOM 10102 N N . GLY B 1 567 ? -21 22.219 10.5 1 91.5 567 GLY B N 1
ATOM 10103 C CA . GLY B 1 567 ? -19.812 22.656 9.789 1 91.5 567 GLY B CA 1
ATOM 10104 C C . GLY B 1 567 ? -18.578 22.688 10.656 1 91.5 567 GLY B C 1
ATOM 10105 O O . GLY B 1 567 ? -18.547 23.359 11.695 1 91.5 567 GLY B O 1
ATOM 10106 N N . THR B 1 568 ? -17.594 21.922 10.25 1 91.62 568 THR B N 1
ATOM 10107 C CA . THR B 1 568 ? -16.438 21.812 11.133 1 91.62 568 THR B CA 1
ATOM 10108 C C . THR B 1 568 ? -15.141 22.078 10.367 1 91.62 568 THR B C 1
ATOM 10110 O O . THR B 1 568 ? -15.008 21.688 9.203 1 91.62 568 THR B O 1
ATOM 10113 N N . VAL B 1 569 ? -14.242 22.812 10.969 1 90.38 569 VAL B N 1
ATOM 10114 C CA . VAL B 1 569 ? -12.859 22.969 10.523 1 90.38 569 VAL B CA 1
ATOM 10115 C C . VAL B 1 569 ? -11.906 22.609 11.656 1 90.38 569 VAL B C 1
ATOM 10117 O O . VAL B 1 569 ? -11.914 23.234 12.711 1 90.38 569 VAL B O 1
ATOM 10120 N N . MET B 1 570 ? -11.164 21.625 11.422 1 85.62 570 MET B N 1
ATOM 10121 C CA . MET B 1 570 ? -10.211 21.172 12.43 1 85.62 570 MET B CA 1
ATOM 10122 C C . MET B 1 570 ? -8.836 21.797 12.195 1 85.62 570 MET B C 1
ATOM 10124 O O . MET B 1 570 ? -8.555 22.297 11.109 1 85.62 570 MET B O 1
ATOM 10128 N N . GLN B 1 571 ? -7.996 21.797 13.203 1 72.12 571 GLN B N 1
ATOM 10129 C CA . GLN B 1 571 ? -6.656 22.375 13.148 1 72.12 571 GLN B CA 1
ATOM 10130 C C . GLN B 1 571 ? -5.828 21.75 12.031 1 72.12 571 GLN B C 1
ATOM 10132 O O . GLN B 1 571 ? -5.141 22.469 11.297 1 72.12 571 GLN B O 1
ATOM 10137 N N . ASN B 1 572 ? -5.809 20.469 11.914 1 70.19 572 ASN B N 1
ATOM 10138 C CA . ASN B 1 572 ? -5.043 19.797 10.875 1 70.19 572 ASN B CA 1
ATOM 10139 C C . ASN B 1 572 ? -5.949 19.25 9.773 1 70.19 572 ASN B C 1
ATOM 10141 O O . ASN B 1 572 ? -5.812 18.094 9.367 1 70.19 572 ASN B O 1
ATOM 10145 N N . GLY B 1 573 ? -6.766 20.297 9.32 1 75.25 573 GLY B N 1
ATOM 10146 C CA . GLY B 1 573 ? -7.656 19.875 8.258 1 75.25 573 GLY B CA 1
ATOM 10147 C C . GLY B 1 573 ? -6.945 19.688 6.926 1 75.25 573 GLY B C 1
ATOM 10148 O O . GLY B 1 573 ? -5.922 20.312 6.668 1 75.25 573 GLY B O 1
ATOM 10149 N N . SER B 1 574 ? -7.309 18.672 6.129 1 76.38 574 SER B N 1
ATOM 10150 C CA . SER B 1 574 ? -6.73 18.422 4.816 1 76.38 574 SER B CA 1
ATOM 10151 C C . SER B 1 574 ? -7.801 18.406 3.729 1 76.38 574 SER B C 1
ATOM 10153 O O . SER B 1 574 ? -8.992 18.281 4.023 1 76.38 574 SER B O 1
ATOM 10155 N N . LEU B 1 575 ? -7.367 18.688 2.576 1 79.94 575 LEU B N 1
ATOM 10156 C CA . LEU B 1 575 ? -8.258 18.688 1.42 1 79.94 575 LEU B CA 1
ATOM 10157 C C . LEU B 1 575 ? -8.266 17.328 0.733 1 79.94 575 LEU B C 1
ATOM 10159 O O . LEU B 1 575 ? -7.363 16.516 0.948 1 79.94 575 LEU B O 1
ATOM 10163 N N . PHE B 1 576 ? -9.336 17.078 -0.004 1 75.69 576 PHE B N 1
ATOM 10164 C CA . PHE B 1 576 ? -9.422 15.875 -0.824 1 75.69 576 PHE B CA 1
ATOM 10165 C C . PHE B 1 576 ? -8.766 16.094 -2.182 1 75.69 576 PHE B C 1
ATOM 10167 O O . PHE B 1 576 ? -8.734 17.219 -2.688 1 75.69 576 PHE B O 1
ATOM 10174 N N . THR B 1 577 ? -8.203 15.031 -2.678 1 72.69 577 THR B N 1
ATOM 10175 C CA . THR B 1 577 ? -7.734 15.148 -4.055 1 72.69 577 THR B CA 1
ATOM 10176 C C . THR B 1 577 ? -8.906 15.359 -5.012 1 72.69 577 THR B C 1
ATOM 10178 O O . THR B 1 577 ? -9.914 14.656 -4.93 1 72.69 577 THR B O 1
ATOM 10181 N N . GLY B 1 578 ? -8.875 16.344 -5.762 1 75.56 578 GLY B N 1
ATOM 10182 C CA . GLY B 1 578 ? -9.938 16.734 -6.68 1 75.56 578 GLY B CA 1
ATOM 10183 C C . GLY B 1 578 ? -9.922 18.219 -7.008 1 75.56 578 GLY B C 1
ATOM 10184 O O . GLY B 1 578 ? -8.867 18.859 -6.957 1 75.56 578 GLY B O 1
ATOM 10185 N N . ASP B 1 579 ? -11.062 18.703 -7.383 1 86.44 579 ASP B N 1
ATOM 10186 C CA . ASP B 1 579 ? -11.133 20.125 -7.691 1 86.44 579 ASP B CA 1
ATOM 10187 C C . ASP B 1 579 ? -11.688 20.922 -6.508 1 86.44 579 ASP B C 1
ATOM 10189 O O . ASP B 1 579 ? -12.164 20.328 -5.531 1 86.44 579 ASP B O 1
ATOM 10193 N N . ILE B 1 580 ? -11.594 22.203 -6.586 1 89.81 580 ILE B N 1
ATOM 10194 C CA . ILE B 1 580 ? -12.031 23.078 -5.508 1 89.81 580 ILE B CA 1
ATOM 10195 C C . ILE B 1 580 ? -13.531 22.906 -5.277 1 89.81 580 ILE B C 1
ATOM 10197 O O . ILE B 1 580 ? -13.992 22.875 -4.133 1 89.81 580 ILE B O 1
ATOM 10201 N N . TYR B 1 581 ? -14.258 22.719 -6.309 1 89.69 581 TYR B N 1
ATOM 10202 C CA . TYR B 1 581 ? -15.703 22.562 -6.203 1 89.69 581 TYR B CA 1
ATOM 10203 C C . TYR B 1 581 ? -16.047 21.312 -5.406 1 89.69 581 TYR B C 1
ATOM 10205 O O . TYR B 1 581 ? -16.859 21.359 -4.48 1 89.69 581 TYR B O 1
ATOM 10213 N N . SER B 1 582 ? -15.453 20.219 -5.758 1 84.06 582 SER B N 1
ATOM 10214 C CA . SER B 1 582 ? -15.742 18.953 -5.086 1 84.06 582 SER B CA 1
ATOM 10215 C C . SER B 1 582 ? -15.352 19.016 -3.613 1 84.06 582 SER B C 1
ATOM 10217 O O . SER B 1 582 ? -16 18.391 -2.77 1 84.06 582 SER B O 1
ATOM 10219 N N . ASN B 1 583 ? -14.336 19.766 -3.381 1 86.75 583 ASN B N 1
ATOM 10220 C CA . ASN B 1 583 ? -13.906 19.906 -1.995 1 86.75 583 ASN B CA 1
ATOM 10221 C C . ASN B 1 583 ? -14.914 20.703 -1.175 1 86.75 583 ASN B C 1
ATOM 10223 O O . ASN B 1 583 ? -15.125 20.422 0.007 1 86.75 583 ASN B O 1
ATOM 10227 N N . ILE B 1 584 ? -15.516 21.641 -1.81 1 89.31 584 ILE B N 1
ATOM 10228 C CA . ILE B 1 584 ? -16.484 22.469 -1.111 1 89.31 584 ILE B CA 1
ATOM 10229 C C . ILE B 1 584 ? -17.812 21.719 -0.99 1 89.31 584 ILE B C 1
ATOM 10231 O O . ILE B 1 584 ? -18.469 21.766 0.057 1 89.31 584 ILE B O 1
ATOM 10235 N N . ALA B 1 585 ? -18.109 20.969 -2 1 84.69 585 ALA B N 1
ATOM 10236 C CA . ALA B 1 585 ? -19.422 20.344 -2.094 1 84.69 585 ALA B CA 1
ATOM 10237 C C . ALA B 1 585 ? -19.453 19 -1.372 1 84.69 585 ALA B C 1
ATOM 10239 O O . ALA B 1 585 ? -20.516 18.391 -1.212 1 84.69 585 ALA B O 1
ATOM 10240 N N . VAL B 1 586 ? -18.422 18.562 -0.893 1 78.5 586 VAL B N 1
ATOM 10241 C CA . VAL B 1 586 ? -18.312 17.219 -0.337 1 78.5 586 VAL B CA 1
ATOM 10242 C C . VAL B 1 586 ? -19.25 17.078 0.851 1 78.5 586 VAL B C 1
ATOM 10244 O O . VAL B 1 586 ? -19.828 16 1.062 1 78.5 586 VAL B O 1
ATOM 10247 N N . ALA B 1 587 ? -19.453 18.109 1.6 1 73.56 587 ALA B N 1
ATOM 10248 C CA . ALA B 1 587 ? -20.281 18.047 2.803 1 73.56 587 ALA B CA 1
ATOM 10249 C C . ALA B 1 587 ? -21.75 18.328 2.471 1 73.56 587 ALA B C 1
ATOM 10251 O O . ALA B 1 587 ? -22.625 18.125 3.311 1 73.56 587 ALA B O 1
ATOM 10252 N N . ALA B 1 588 ? -22.016 18.844 1.348 1 75.81 588 ALA B N 1
ATOM 10253 C CA . ALA B 1 588 ? -23.359 19.203 0.937 1 75.81 588 ALA B CA 1
ATOM 10254 C C . ALA B 1 588 ? -23.688 18.641 -0.438 1 75.81 588 ALA B C 1
ATOM 10256 O O . ALA B 1 588 ? -23.516 19.312 -1.457 1 75.81 588 ALA B O 1
ATOM 10257 N N . PRO B 1 589 ? -24.297 17.469 -0.248 1 67.56 589 PRO B N 1
ATOM 10258 C CA . PRO B 1 589 ? -24.656 16.859 -1.534 1 67.56 589 PRO B CA 1
ATOM 10259 C C . PRO B 1 589 ? -25.672 17.688 -2.316 1 67.56 589 PRO B C 1
ATOM 10261 O O . PRO B 1 589 ? -26.609 18.234 -1.729 1 67.56 589 PRO B O 1
ATOM 10264 N N . GLY B 1 590 ? -25.406 18.016 -3.566 1 67.62 590 GLY B N 1
ATOM 10265 C CA . GLY B 1 590 ? -26.344 18.734 -4.418 1 67.62 590 GLY B CA 1
ATOM 10266 C C . GLY B 1 590 ? -26.047 20.219 -4.5 1 67.62 590 GLY B C 1
ATOM 10267 O O . GLY B 1 590 ? -26.797 20.969 -5.148 1 67.62 590 GLY B O 1
ATOM 10268 N N . LEU B 1 591 ? -24.984 20.562 -3.756 1 79.62 591 LEU B N 1
ATOM 10269 C CA . LEU B 1 591 ? -24.625 21.984 -3.787 1 79.62 591 LEU B CA 1
ATOM 10270 C C . LEU B 1 591 ? -24.359 22.453 -5.215 1 79.62 591 LEU B C 1
ATOM 10272 O O . LEU B 1 591 ? -23.625 21.797 -5.957 1 79.62 591 LEU B O 1
ATOM 10276 N N . SER B 1 592 ? -25.062 23.484 -5.641 1 83.94 592 SER B N 1
ATOM 10277 C CA . SER B 1 592 ? -24.844 24.047 -6.965 1 83.94 592 SER B CA 1
ATOM 10278 C C . SER B 1 592 ? -23.516 24.797 -7.027 1 83.94 592 SER B C 1
ATOM 10280 O O . SER B 1 592 ? -22.953 25.172 -5.992 1 83.94 592 SER B O 1
ATOM 10282 N N . ILE B 1 593 ? -23.141 25.047 -8.203 1 87.81 593 ILE B N 1
ATOM 10283 C CA . ILE B 1 593 ? -21.891 25.766 -8.406 1 87.81 593 ILE B CA 1
ATOM 10284 C C . ILE B 1 593 ? -22.031 27.203 -7.879 1 87.81 593 ILE B C 1
ATOM 10286 O O . ILE B 1 593 ? -21.078 27.766 -7.344 1 87.81 593 ILE B O 1
ATOM 10290 N N . ASP B 1 594 ? -23.203 27.688 -8.062 1 89.44 594 ASP B N 1
ATOM 10291 C CA . ASP B 1 594 ? -23.469 29.031 -7.574 1 89.44 594 ASP B CA 1
ATOM 10292 C C . ASP B 1 594 ? -23.391 29.094 -6.051 1 89.44 594 ASP B C 1
ATOM 10294 O O . ASP B 1 594 ? -22.875 30.047 -5.48 1 89.44 594 ASP B O 1
ATOM 10298 N N . ASP B 1 595 ? -23.859 28.078 -5.469 1 90.12 595 ASP B N 1
ATOM 10299 C CA . ASP B 1 595 ? -23.797 28 -4.012 1 90.12 595 ASP B CA 1
ATOM 10300 C C . ASP B 1 595 ? -22.359 27.844 -3.533 1 90.12 595 ASP B C 1
ATOM 10302 O O . ASP B 1 595 ? -22 28.344 -2.471 1 90.12 595 ASP B O 1
ATOM 10306 N N . ALA B 1 596 ? -21.656 27.141 -4.301 1 92.44 596 ALA B N 1
ATOM 10307 C CA . ALA B 1 596 ? -20.25 26.984 -3.963 1 92.44 596 ALA B CA 1
ATOM 10308 C C . ALA B 1 596 ? -19.5 28.312 -4.051 1 92.44 596 ALA B C 1
ATOM 10310 O O . ALA B 1 596 ? -18.641 28.594 -3.219 1 92.44 596 ALA B O 1
ATOM 10311 N N . TRP B 1 597 ? -19.859 29.062 -5.051 1 93.94 597 TRP B N 1
ATOM 10312 C CA . TRP B 1 597 ? -19.25 30.375 -5.195 1 93.94 597 TRP B CA 1
ATOM 10313 C C . TRP B 1 597 ? -19.641 31.281 -4.031 1 93.94 597 TRP B C 1
ATOM 10315 O O . TRP B 1 597 ? -18.828 32.062 -3.557 1 93.94 597 TRP B O 1
ATOM 10325 N N . GLU B 1 598 ? -20.797 31.172 -3.652 1 92.75 598 GLU B N 1
ATOM 10326 C CA . GLU B 1 598 ? -21.25 31.969 -2.506 1 92.75 598 GLU B CA 1
ATOM 10327 C C . GLU B 1 598 ? -20.484 31.578 -1.241 1 92.75 598 GLU B C 1
ATOM 10329 O O . GLU B 1 598 ? -20.078 32.438 -0.47 1 92.75 598 GLU B O 1
ATOM 10334 N N . ALA B 1 599 ? -20.375 30.312 -1.021 1 93.19 599 ALA B N 1
ATOM 10335 C CA . ALA B 1 599 ? -19.594 29.859 0.125 1 93.19 599 ALA B CA 1
ATOM 10336 C C . ALA B 1 599 ? -18.156 30.344 0.048 1 93.19 599 ALA B C 1
ATOM 10338 O O . ALA B 1 599 ? -17.562 30.734 1.062 1 93.19 599 ALA B O 1
ATOM 10339 N N . ALA B 1 600 ? -17.609 30.312 -1.135 1 94.5 600 ALA B N 1
ATOM 10340 C CA . ALA B 1 600 ? -16.25 30.781 -1.347 1 94.5 600 ALA B CA 1
ATOM 10341 C C . ALA B 1 600 ? -16.125 32.281 -1.068 1 94.5 600 ALA B C 1
ATOM 10343 O O . ALA B 1 600 ? -15.125 32.75 -0.534 1 94.5 600 ALA B O 1
ATOM 10344 N N . ARG B 1 601 ? -17.109 33 -1.471 1 93.38 601 ARG B N 1
ATOM 10345 C CA . ARG B 1 601 ? -17.141 34.438 -1.22 1 93.38 601 ARG B CA 1
ATOM 10346 C C . ARG B 1 601 ? -17.172 34.719 0.276 1 93.38 601 ARG B C 1
ATOM 10348 O O . ARG B 1 601 ? -16.422 35.562 0.767 1 93.38 601 ARG B O 1
ATOM 10355 N N . LYS B 1 602 ? -17.969 34 0.936 1 91.19 602 LYS B N 1
ATOM 10356 C CA . LYS B 1 602 ? -18.094 34.188 2.379 1 91.19 602 LYS B CA 1
ATOM 10357 C C . LYS B 1 602 ? -16.781 33.844 3.086 1 91.19 602 LYS B C 1
ATOM 10359 O O . LYS B 1 602 ? -16.453 34.406 4.117 1 91.19 602 LYS B O 1
ATOM 10364 N N . ALA B 1 603 ? -16.094 32.906 2.541 1 92.19 603 ALA B N 1
ATOM 10365 C CA . ALA B 1 603 ? -14.82 32.469 3.123 1 92.19 603 ALA B CA 1
ATOM 10366 C C . ALA B 1 603 ? -13.664 33.344 2.637 1 92.19 603 ALA B C 1
ATOM 10368 O O . ALA B 1 603 ? -12.508 33.094 2.959 1 92.19 603 ALA B O 1
ATOM 10369 N N . GLY B 1 604 ? -13.945 34.312 1.816 1 88.69 604 GLY B N 1
ATOM 10370 C CA . GLY B 1 604 ? -12.922 35.219 1.311 1 88.69 604 GLY B CA 1
ATOM 10371 C C . GLY B 1 604 ? -12.016 34.562 0.283 1 88.69 604 GLY B C 1
ATOM 10372 O O . GLY B 1 604 ? -10.828 34.906 0.191 1 88.69 604 GLY B O 1
ATOM 10373 N N . LEU B 1 605 ? -12.484 33.594 -0.406 1 90.56 605 LEU B N 1
ATOM 10374 C CA . LEU B 1 605 ? -11.656 32.812 -1.312 1 90.56 605 LEU B CA 1
ATOM 10375 C C . LEU B 1 605 ? -12.031 33.094 -2.766 1 90.56 605 LEU B C 1
ATOM 10377 O O . LEU B 1 605 ? -11.266 32.75 -3.678 1 90.56 605 LEU B O 1
ATOM 10381 N N . ALA B 1 606 ? -13.094 33.688 -3.08 1 92.94 606 ALA B N 1
ATOM 10382 C CA . ALA B 1 606 ? -13.648 33.844 -4.422 1 92.94 606 ALA B CA 1
ATOM 10383 C C . ALA B 1 606 ? -12.656 34.531 -5.355 1 92.94 606 ALA B C 1
ATOM 10385 O O . ALA B 1 606 ? -12.477 34.094 -6.5 1 92.94 606 ALA B O 1
ATOM 10386 N N . ASP B 1 607 ? -12.07 35.562 -4.883 1 87.69 607 ASP B N 1
ATOM 10387 C CA . ASP B 1 607 ? -11.133 36.312 -5.715 1 87.69 607 ASP B CA 1
ATOM 10388 C C . ASP B 1 607 ? -9.922 35.438 -6.082 1 87.69 607 ASP B C 1
ATOM 10390 O O . ASP B 1 607 ? -9.422 35.531 -7.203 1 87.69 607 ASP B O 1
ATOM 10394 N N . ASP B 1 608 ? -9.477 34.688 -5.168 1 85.19 608 ASP B N 1
ATOM 10395 C CA . ASP B 1 608 ? -8.352 33.812 -5.434 1 85.19 608 ASP B CA 1
ATOM 10396 C C . ASP B 1 608 ? -8.703 32.781 -6.508 1 85.19 608 ASP B C 1
ATOM 10398 O O . ASP B 1 608 ? -7.883 32.469 -7.375 1 85.19 608 ASP B O 1
ATOM 10402 N N . ILE B 1 609 ? -9.859 32.219 -6.383 1 90.5 609 ILE B N 1
ATOM 10403 C CA . ILE B 1 609 ? -10.305 31.172 -7.309 1 90.5 609 ILE B CA 1
ATOM 10404 C C . ILE B 1 609 ? -10.453 31.766 -8.711 1 90.5 609 ILE B C 1
ATOM 10406 O O . ILE B 1 609 ? -10.141 31.094 -9.703 1 90.5 609 ILE B O 1
ATOM 10410 N N . ARG B 1 610 ? -10.938 32.969 -8.789 1 88.06 610 ARG B N 1
ATOM 10411 C CA . ARG B 1 610 ? -11.133 33.625 -10.07 1 88.06 610 ARG B CA 1
ATOM 10412 C C . ARG B 1 610 ? -9.797 33.844 -10.773 1 88.06 610 ARG B C 1
ATOM 10414 O O . ARG B 1 610 ? -9.727 33.875 -12 1 88.06 610 ARG B O 1
ATOM 10421 N N . LYS B 1 611 ? -8.781 34.031 -9.984 1 79.5 611 LYS B N 1
ATOM 10422 C CA . LYS B 1 611 ? -7.449 34.281 -10.531 1 79.5 611 LYS B CA 1
ATOM 10423 C C . LYS B 1 611 ? -6.828 32.969 -11.039 1 79.5 611 LYS B C 1
ATOM 10425 O O . LYS B 1 611 ? -5.871 33 -11.82 1 79.5 611 LYS B O 1
ATOM 10430 N N . MET B 1 612 ? -7.414 31.953 -10.617 1 81.56 612 MET B N 1
ATOM 10431 C CA . MET B 1 612 ? -6.93 30.672 -11.102 1 81.56 612 MET B CA 1
ATOM 10432 C C . MET B 1 612 ? -7.5 30.344 -12.477 1 81.56 612 MET B C 1
ATOM 10434 O O . MET B 1 612 ? -8.695 30.516 -12.711 1 81.56 612 MET B O 1
ATOM 10438 N N . PRO B 1 613 ? -6.711 29.781 -13.336 1 78.06 613 PRO B N 1
ATOM 10439 C CA . PRO B 1 613 ? -7.16 29.547 -14.711 1 78.06 613 PRO B CA 1
ATOM 10440 C C . PRO B 1 613 ? -8.359 28.609 -14.781 1 78.06 613 PRO B C 1
ATOM 10442 O O . PRO B 1 613 ? -9.25 28.797 -15.609 1 78.06 613 PRO B O 1
ATOM 10445 N N . MET B 1 614 ? -8.422 27.703 -13.922 1 82.44 614 MET B N 1
ATOM 10446 C CA . MET B 1 614 ? -9.484 26.703 -14.008 1 82.44 614 MET B CA 1
ATOM 10447 C C . MET B 1 614 ? -10.594 27 -13.008 1 82.44 614 MET B C 1
ATOM 10449 O O . MET B 1 614 ? -11.516 26.203 -12.844 1 82.44 614 MET B O 1
ATOM 10453 N N . GLY B 1 615 ? -10.414 28.094 -12.305 1 86.19 615 GLY B N 1
ATOM 10454 C CA . GLY B 1 615 ? -11.438 28.469 -11.352 1 86.19 615 GLY B CA 1
ATOM 10455 C C . GLY B 1 615 ? -11.781 27.375 -10.367 1 86.19 615 GLY B C 1
ATOM 10456 O O . GLY B 1 615 ? -10.891 26.766 -9.758 1 86.19 615 GLY B O 1
ATOM 10457 N N . MET B 1 616 ? -13.117 27.031 -10.32 1 90 616 MET B N 1
ATOM 10458 C CA . MET B 1 616 ? -13.625 26 -9.406 1 90 616 MET B CA 1
ATOM 10459 C C . MET B 1 616 ? -13.141 24.625 -9.812 1 90 616 MET B C 1
ATOM 10461 O O . MET B 1 616 ? -13.148 23.688 -9.008 1 90 616 MET B O 1
ATOM 10465 N N . ALA B 1 617 ? -12.625 24.547 -10.906 1 85.81 617 ALA B N 1
ATOM 10466 C CA . ALA B 1 617 ? -12.172 23.266 -11.422 1 85.81 617 ALA B CA 1
ATOM 10467 C C . ALA B 1 617 ? -10.68 23.062 -11.188 1 85.81 617 ALA B C 1
ATOM 10469 O O . ALA B 1 617 ? -10.109 22.047 -11.586 1 85.81 617 ALA B O 1
ATOM 10470 N N . THR B 1 618 ? -10.18 23.984 -10.5 1 83.31 618 THR B N 1
ATOM 10471 C CA . THR B 1 618 ? -8.758 23.859 -10.203 1 83.31 618 THR B CA 1
ATOM 10472 C C . THR B 1 618 ? -8.492 22.609 -9.367 1 83.31 618 THR B C 1
ATOM 10474 O O . THR B 1 618 ? -9.18 22.359 -8.375 1 83.31 618 THR B O 1
ATOM 10477 N N . LEU B 1 619 ? -7.496 21.859 -9.781 1 78.06 619 LEU B N 1
ATOM 10478 C CA . LEU B 1 619 ? -7.176 20.594 -9.125 1 78.06 619 LEU B CA 1
ATOM 10479 C C . LEU B 1 619 ? -6.344 20.828 -7.867 1 78.06 619 LEU B C 1
ATOM 10481 O O . LEU B 1 619 ? -5.445 21.672 -7.859 1 78.06 619 LEU B O 1
ATOM 10485 N N . VAL B 1 620 ? -6.836 20.156 -6.816 1 76.44 620 VAL B N 1
ATOM 10486 C CA . VAL B 1 620 ? -6.117 20.203 -5.551 1 76.44 620 VAL B CA 1
ATOM 10487 C C . VAL B 1 620 ? -5.598 18.812 -5.195 1 76.44 620 VAL B C 1
ATOM 10489 O O . VAL B 1 620 ? -6.27 17.812 -5.449 1 76.44 620 VAL B O 1
ATOM 10492 N N . THR B 1 621 ? -4.355 18.719 -4.805 1 66.5 621 THR B N 1
ATOM 10493 C CA . THR B 1 621 ? -3.768 17.453 -4.391 1 66.5 621 THR B CA 1
ATOM 10494 C C . THR B 1 621 ? -3.91 17.25 -2.885 1 66.5 621 THR B C 1
ATOM 10496 O O . THR B 1 621 ? -4.168 18.203 -2.15 1 66.5 621 THR B O 1
ATOM 10499 N N . GLU B 1 622 ? -3.883 16.062 -2.412 1 60.03 622 GLU B N 1
ATOM 10500 C CA . GLU B 1 622 ? -4.102 15.68 -1.019 1 60.03 622 GLU B CA 1
ATOM 10501 C C . GLU B 1 622 ? -3.184 16.469 -0.083 1 60.03 622 GLU B C 1
ATOM 10503 O O . GLU B 1 622 ? -3.586 16.844 1.02 1 60.03 622 GLU B O 1
ATOM 10508 N N . ASP B 1 623 ? -2.016 16.641 -0.524 1 57.75 623 ASP B N 1
ATOM 10509 C CA . ASP B 1 623 ? -1.079 17.312 0.371 1 57.75 623 ASP B CA 1
ATOM 10510 C C . ASP B 1 623 ? -1.192 18.844 0.246 1 57.75 623 ASP B C 1
ATOM 10512 O O . ASP B 1 623 ? -0.605 19.578 1.038 1 57.75 623 ASP B O 1
ATOM 10516 N N . GLY B 1 624 ? -2.213 19.266 -0.544 1 58.94 624 GLY B N 1
ATOM 10517 C CA . GLY B 1 624 ? -2.398 20.688 -0.724 1 58.94 624 GLY B CA 1
ATOM 10518 C C . GLY B 1 624 ? -1.123 21.406 -1.114 1 58.94 624 GLY B C 1
ATOM 10519 O O . GLY B 1 624 ? -0.945 22.594 -0.792 1 58.94 624 GLY B O 1
ATOM 10520 N N . SER B 1 625 ? -0.282 20.578 -1.652 1 59.56 625 SER B N 1
ATOM 10521 C CA . SER B 1 625 ? 1.041 21.141 -1.915 1 59.56 625 SER B CA 1
ATOM 10522 C C . SER B 1 625 ? 0.972 22.266 -2.943 1 59.56 625 SER B C 1
ATOM 10524 O O . SER B 1 625 ? 1.852 23.125 -2.986 1 59.56 625 SER B O 1
ATOM 10526 N N . ASN B 1 626 ? -0.182 22.312 -3.59 1 64.25 626 ASN B N 1
ATOM 10527 C CA . ASN B 1 626 ? -0.272 23.344 -4.617 1 64.25 626 ASN B CA 1
ATOM 10528 C C . ASN B 1 626 ? -1.071 24.547 -4.137 1 64.25 626 ASN B C 1
ATOM 10530 O O . ASN B 1 626 ? -1.379 25.453 -4.922 1 64.25 626 ASN B O 1
ATOM 10534 N N . MET B 1 627 ? -1.495 24.5 -2.924 1 74.12 627 MET B N 1
ATOM 10535 C CA . MET B 1 627 ? -2.244 25.594 -2.332 1 74.12 627 MET B CA 1
ATOM 10536 C C . MET B 1 627 ? -1.5 26.188 -1.136 1 74.12 627 MET B C 1
ATOM 10538 O O . MET B 1 627 ? -0.763 25.469 -0.45 1 74.12 627 MET B O 1
ATOM 10542 N N . SER B 1 628 ? -1.658 27.484 -1.056 1 72.19 628 SER B N 1
ATOM 10543 C CA . SER B 1 628 ? -1.099 28.109 0.141 1 72.19 628 SER B CA 1
ATOM 10544 C C . SER B 1 628 ? -1.869 27.703 1.39 1 72.19 628 SER B C 1
ATOM 10546 O O . SER B 1 628 ? -3.006 27.234 1.298 1 72.19 628 SER B O 1
ATOM 10548 N N . GLY B 1 629 ? -1.254 27.766 2.547 1 74.19 629 GLY B N 1
ATOM 10549 C CA . GLY B 1 629 ? -1.914 27.453 3.805 1 74.19 629 GLY B CA 1
ATOM 10550 C C . GLY B 1 629 ? -3.205 28.219 4.008 1 74.19 629 GLY B C 1
ATOM 10551 O O . GLY B 1 629 ? -4.203 27.656 4.469 1 74.19 629 GLY B O 1
ATOM 10552 N N . GLY B 1 630 ? -3.184 29.531 3.66 1 78.12 630 GLY B N 1
ATOM 10553 C CA . GLY B 1 630 ? -4.379 30.344 3.785 1 78.12 630 GLY B CA 1
ATOM 10554 C C . GLY B 1 630 ? -5.492 29.938 2.846 1 78.12 630 GLY B C 1
ATOM 10555 O O . GLY B 1 630 ? -6.668 29.953 3.217 1 78.12 630 GLY B O 1
ATOM 10556 N N . GLN B 1 631 ? -5.098 29.594 1.667 1 81.75 631 GLN B N 1
ATOM 10557 C CA . GLN B 1 631 ? -6.082 29.125 0.701 1 81.75 631 GLN B CA 1
ATOM 10558 C C . GLN B 1 631 ? -6.727 27.812 1.17 1 81.75 631 GLN B C 1
ATOM 10560 O O . GLN B 1 631 ? -7.945 27.656 1.067 1 81.75 631 GLN B O 1
ATOM 10565 N N . LYS B 1 632 ? -5.895 26.984 1.675 1 85.38 632 LYS B N 1
ATOM 10566 C CA . LYS B 1 632 ? -6.391 25.703 2.174 1 85.38 632 LYS B CA 1
ATOM 10567 C C . LYS B 1 632 ? -7.41 25.922 3.293 1 85.38 632 LYS B C 1
ATOM 10569 O O . LYS B 1 632 ? -8.469 25.281 3.299 1 85.38 632 LYS B O 1
ATOM 10574 N N . GLN B 1 633 ? -7.074 26.734 4.184 1 86.44 633 GLN B N 1
ATOM 10575 C CA . GLN B 1 633 ? -7.957 27 5.316 1 86.44 633 GLN B CA 1
ATOM 10576 C C . GLN B 1 633 ? -9.281 27.609 4.852 1 86.44 633 GLN B C 1
ATOM 10578 O O . GLN B 1 633 ? -10.344 27.266 5.379 1 86.44 633 GLN B O 1
ATOM 10583 N N . ARG B 1 634 ? -9.242 28.516 3.91 1 90.56 634 ARG B N 1
ATOM 10584 C CA . ARG B 1 634 ? -10.453 29.172 3.426 1 90.56 634 ARG B CA 1
ATOM 10585 C C . ARG B 1 634 ? -11.328 28.203 2.641 1 90.56 634 ARG B C 1
ATOM 10587 O O . ARG B 1 634 ? -12.555 28.297 2.662 1 90.56 634 ARG B O 1
ATOM 10594 N N . ILE B 1 635 ? -10.703 27.25 1.959 1 91.06 635 ILE B N 1
ATOM 10595 C CA . ILE B 1 635 ? -11.477 26.203 1.301 1 91.06 635 ILE B CA 1
ATOM 10596 C C . ILE B 1 635 ? -12.188 25.344 2.35 1 91.06 635 ILE B C 1
ATOM 10598 O O . ILE B 1 635 ? -13.344 24.969 2.166 1 91.06 635 ILE B O 1
ATOM 10602 N N . LEU B 1 636 ? -11.469 25.062 3.385 1 91.06 636 LEU B N 1
ATOM 10603 C CA . LEU B 1 636 ? -12.07 24.297 4.465 1 91.06 636 LEU B CA 1
ATOM 10604 C C . LEU B 1 636 ? -13.234 25.047 5.098 1 91.06 636 LEU B C 1
ATOM 10606 O O . LEU B 1 636 ? -14.25 24.438 5.453 1 91.06 636 LEU B O 1
ATOM 10610 N N . ILE B 1 637 ? -13.062 26.328 5.25 1 92.5 637 ILE B N 1
ATOM 10611 C CA . ILE B 1 637 ? -14.141 27.156 5.801 1 92.5 637 ILE B CA 1
ATOM 10612 C C . ILE B 1 637 ? -15.328 27.156 4.844 1 92.5 637 ILE B C 1
ATOM 10614 O O . ILE B 1 637 ? -16.469 27.016 5.27 1 92.5 637 ILE B O 1
ATOM 10618 N N . ALA B 1 638 ? -15 27.312 3.58 1 93 638 ALA B N 1
ATOM 10619 C CA . ALA B 1 638 ? -16.062 27.281 2.578 1 93 638 ALA B CA 1
ATOM 10620 C C . ALA B 1 638 ? -16.828 25.953 2.637 1 93 638 ALA B C 1
ATOM 10622 O O . ALA B 1 638 ? -18.047 25.938 2.525 1 93 638 ALA B O 1
ATOM 10623 N N . ARG B 1 639 ? -16.109 24.922 2.754 1 91 639 ARG B N 1
ATOM 10624 C CA . ARG B 1 639 ? -16.703 23.594 2.875 1 91 639 ARG B CA 1
ATOM 10625 C C . ARG B 1 639 ? -17.609 23.516 4.098 1 91 639 ARG B C 1
ATOM 10627 O O . ARG B 1 639 ? -18.703 22.953 4.023 1 91 639 ARG B O 1
ATOM 10634 N N . ALA B 1 640 ? -17.172 24.031 5.152 1 91.62 640 ALA B N 1
ATOM 10635 C CA . ALA B 1 640 ? -17.891 23.953 6.422 1 91.62 640 ALA B CA 1
ATOM 10636 C C . ALA B 1 640 ? -19.203 24.75 6.359 1 91.62 640 ALA B C 1
ATOM 10638 O O . ALA B 1 640 ? -20.188 24.375 7.008 1 91.62 640 ALA B O 1
ATOM 10639 N N . ILE B 1 641 ? -19.281 25.781 5.531 1 92.12 641 ILE B N 1
ATOM 10640 C CA . ILE B 1 641 ? -20.453 26.656 5.574 1 92.12 641 ILE B CA 1
ATOM 10641 C C . ILE B 1 641 ? -21.344 26.391 4.367 1 92.12 641 ILE B C 1
ATOM 10643 O O . ILE B 1 641 ? -22.438 26.938 4.262 1 92.12 641 ILE B O 1
ATOM 10647 N N . ALA B 1 642 ? -20.844 25.594 3.484 1 89.25 642 ALA B N 1
ATOM 10648 C CA . ALA B 1 642 ? -21.531 25.359 2.215 1 89.25 642 ALA B CA 1
ATOM 10649 C C . ALA B 1 642 ? -22.938 24.828 2.441 1 89.25 642 ALA B C 1
ATOM 10651 O O . ALA B 1 642 ? -23.859 25.188 1.703 1 89.25 642 ALA B O 1
ATOM 10652 N N . GLY B 1 643 ? -23.188 24.016 3.387 1 83.38 643 GLY B N 1
ATOM 10653 C CA . GLY B 1 643 ? -24.484 23.438 3.648 1 83.38 643 GLY B CA 1
ATOM 10654 C C . GLY B 1 643 ? -25.328 24.266 4.59 1 83.38 643 GLY B C 1
ATOM 10655 O O . GLY B 1 643 ? -26.391 23.828 5.047 1 83.38 643 GLY B O 1
ATOM 10656 N N . ASN B 1 644 ? -24.906 25.453 4.82 1 85.38 644 ASN B N 1
ATOM 10657 C CA . ASN B 1 644 ? -25.594 26.328 5.762 1 85.38 644 ASN B CA 1
ATOM 10658 C C . ASN B 1 644 ? -25.922 25.609 7.066 1 85.38 644 ASN B C 1
ATOM 10660 O O . ASN B 1 644 ? -27.078 25.516 7.457 1 85.38 644 ASN B O 1
ATOM 10664 N N . PRO B 1 645 ? -24.953 25.203 7.766 1 90.06 645 PRO B N 1
ATOM 10665 C CA . PRO B 1 645 ? -25.141 24.453 9.016 1 90.06 645 PRO B CA 1
ATOM 10666 C C . PRO B 1 645 ? -25.688 25.328 10.141 1 90.06 645 PRO B C 1
ATOM 10668 O O . PRO B 1 645 ? -25.516 26.547 10.117 1 90.06 645 PRO B O 1
ATOM 10671 N N . ARG B 1 646 ? -26.359 24.688 11.086 1 90.69 646 ARG B N 1
ATOM 10672 C CA . ARG B 1 646 ? -26.891 25.422 12.242 1 90.69 646 ARG B CA 1
ATOM 10673 C C . ARG B 1 646 ? -25.859 25.516 13.352 1 90.69 646 ARG B C 1
ATOM 10675 O O . ARG B 1 646 ? -25.984 26.344 14.258 1 90.69 646 ARG B O 1
ATOM 10682 N N . ILE B 1 647 ? -24.891 24.719 13.258 1 95.06 647 ILE B N 1
ATOM 10683 C CA . ILE B 1 647 ? -23.797 24.75 14.219 1 95.06 647 ILE B CA 1
ATOM 10684 C C . ILE B 1 647 ? -22.469 24.781 13.484 1 95.06 647 ILE B C 1
ATOM 10686 O O . ILE B 1 647 ? -22.266 24.078 12.492 1 95.06 647 ILE B O 1
ATOM 10690 N N . LEU B 1 648 ? -21.609 25.656 13.875 1 94.88 648 LEU B N 1
ATOM 10691 C CA . LEU B 1 648 ? -20.25 25.75 13.352 1 94.88 648 LEU B CA 1
ATOM 10692 C C . LEU B 1 648 ? -19.234 25.484 14.453 1 94.88 648 LEU B C 1
ATOM 10694 O O . LEU B 1 648 ? -19.344 26.031 15.555 1 94.88 648 LEU B O 1
ATOM 10698 N N . MET B 1 649 ? -18.312 24.656 14.203 1 94.94 649 MET B N 1
ATOM 10699 C CA . MET B 1 649 ? -17.219 24.375 15.125 1 94.94 649 MET B CA 1
ATOM 10700 C C . MET B 1 649 ? -15.859 24.578 14.445 1 94.94 649 MET B C 1
ATOM 10702 O O . MET B 1 649 ? -15.523 23.859 13.508 1 94.94 649 MET B O 1
ATOM 10706 N N . PHE B 1 650 ? -15.062 25.516 14.938 1 93.06 650 PHE B N 1
ATOM 10707 C CA . PHE B 1 650 ? -13.773 25.844 14.344 1 93.06 650 PHE B CA 1
ATOM 10708 C C . PHE B 1 650 ? -12.641 25.641 15.352 1 93.06 650 PHE B C 1
ATOM 10710 O O . PHE B 1 650 ? -12.672 26.203 16.453 1 93.06 650 PHE B O 1
ATOM 10717 N N . ASP B 1 651 ? -11.695 24.812 15 1 89.38 651 ASP B N 1
ATOM 10718 C CA . ASP B 1 651 ? -10.477 24.641 15.797 1 89.38 651 ASP B CA 1
ATOM 10719 C C . ASP B 1 651 ? -9.305 25.375 15.164 1 89.38 651 ASP B C 1
ATOM 10721 O O . ASP B 1 651 ? -8.586 24.828 14.328 1 89.38 651 ASP B O 1
ATOM 10725 N N . GLU B 1 652 ? -9.086 26.578 15.594 1 79.56 652 GLU B N 1
ATOM 10726 C CA . GLU B 1 652 ? -8.016 27.438 15.102 1 79.56 652 GLU B CA 1
ATOM 10727 C C . GLU B 1 652 ? -8.062 27.578 13.586 1 79.56 652 GLU B C 1
ATOM 10729 O O . GLU B 1 652 ? -7.027 27.484 12.914 1 79.56 652 GLU B O 1
ATOM 10734 N N . ALA B 1 653 ? -9.195 27.75 13.047 1 77.62 653 ALA B N 1
ATOM 10735 C CA . ALA B 1 653 ? -9.445 27.719 11.609 1 77.62 653 ALA B CA 1
ATOM 10736 C C . ALA B 1 653 ? -8.977 29.016 10.938 1 77.62 653 ALA B C 1
ATOM 10738 O O . ALA B 1 653 ? -8.906 29.094 9.711 1 77.62 653 ALA B O 1
ATOM 10739 N N . THR B 1 654 ? -8.609 30.016 11.68 1 73.5 654 THR B N 1
ATOM 10740 C CA . THR B 1 654 ? -8.242 31.297 11.07 1 73.5 654 THR B CA 1
ATOM 10741 C C . THR B 1 654 ? -6.812 31.672 11.445 1 73.5 654 THR B C 1
ATOM 10743 O O . THR B 1 654 ? -6.414 32.844 11.305 1 73.5 654 THR B O 1
ATOM 10746 N N . SER B 1 655 ? -6.109 30.672 11.93 1 71 655 SER B N 1
ATOM 10747 C CA . SER B 1 655 ? -4.777 30.953 12.453 1 71 655 SER B CA 1
ATOM 10748 C C . SER B 1 655 ? -3.799 31.297 11.336 1 71 655 SER B C 1
ATOM 10750 O O . SER B 1 655 ? -2.838 32.031 11.547 1 71 655 SER B O 1
ATOM 10752 N N . SER B 1 656 ? -4.047 30.75 10.133 1 70.31 656 SER B N 1
ATOM 10753 C CA . SER B 1 656 ? -3.113 30.953 9.023 1 70.31 656 SER B CA 1
ATOM 10754 C C . SER B 1 656 ? -3.561 32.094 8.117 1 70.31 656 SER B C 1
ATOM 10756 O O . SER B 1 656 ? -2.992 32.312 7.047 1 70.31 656 SER B O 1
ATOM 10758 N N . LEU B 1 657 ? -4.582 32.781 8.57 1 74.75 657 LEU B N 1
ATOM 10759 C CA . LEU B 1 657 ? -5.102 33.875 7.758 1 74.75 657 LEU B CA 1
ATOM 10760 C C . LEU B 1 657 ? -4.52 35.219 8.203 1 74.75 657 LEU B C 1
ATOM 10762 O O . LEU B 1 657 ? -4.258 35.438 9.391 1 74.75 657 LEU B O 1
ATOM 10766 N N . ASP B 1 658 ? -4.273 36.031 7.188 1 73.75 658 ASP B N 1
ATOM 10767 C CA . ASP B 1 658 ? -3.895 37.406 7.543 1 73.75 658 ASP B CA 1
ATOM 10768 C C . ASP B 1 658 ? -5.051 38.156 8.211 1 73.75 658 ASP B C 1
ATOM 10770 O O . ASP B 1 658 ? -6.203 37.719 8.133 1 73.75 658 ASP B O 1
ATOM 10774 N N . ASN B 1 659 ? -4.75 39.188 8.844 1 71.06 659 ASN B N 1
ATOM 10775 C CA . ASN B 1 659 ? -5.707 39.906 9.68 1 71.06 659 ASN B CA 1
ATOM 10776 C C . ASN B 1 659 ? -6.895 40.406 8.867 1 71.06 659 ASN B C 1
ATOM 10778 O O . ASN B 1 659 ? -8.039 40.344 9.32 1 71.06 659 ASN B O 1
ATOM 10782 N N . THR B 1 660 ? -6.598 40.906 7.719 1 75 660 THR B N 1
ATOM 10783 C CA . THR B 1 660 ? -7.676 41.438 6.891 1 75 660 THR B CA 1
ATOM 10784 C C . THR B 1 660 ? -8.617 40.312 6.453 1 75 660 THR B C 1
ATOM 10786 O O . THR B 1 660 ? -9.844 40.438 6.539 1 75 660 THR B O 1
ATOM 10789 N N . THR B 1 661 ? -8.07 39.281 6.012 1 79.69 661 THR B N 1
ATOM 10790 C CA . THR B 1 661 ? -8.875 38.156 5.566 1 79.69 661 THR B CA 1
ATOM 10791 C C . THR B 1 661 ? -9.648 37.562 6.734 1 79.69 661 THR B C 1
ATOM 10793 O O . THR B 1 661 ? -10.797 37.156 6.582 1 79.69 661 THR B O 1
ATOM 10796 N N . GLN B 1 662 ? -8.984 37.469 7.812 1 81.44 662 GLN B N 1
ATOM 10797 C CA . GLN B 1 662 ? -9.633 36.938 9.008 1 81.44 662 GLN B CA 1
ATOM 10798 C C . GLN B 1 662 ? -10.875 37.75 9.375 1 81.44 662 GLN B C 1
ATOM 10800 O O . GLN B 1 662 ? -11.922 37.188 9.688 1 81.44 662 GLN B O 1
ATOM 10805 N N . LYS B 1 663 ? -10.672 39.062 9.375 1 79.38 663 LYS B N 1
ATOM 10806 C CA . LYS B 1 663 ? -11.789 39.938 9.703 1 79.38 663 LYS B CA 1
ATOM 10807 C C . LYS B 1 663 ? -12.953 39.719 8.727 1 79.38 663 LYS B C 1
ATOM 10809 O O . LYS B 1 663 ? -14.109 39.656 9.148 1 79.38 663 LYS B O 1
ATOM 10814 N N . ASN B 1 664 ? -12.633 39.625 7.508 1 82.94 664 ASN B N 1
ATOM 10815 C CA . ASN B 1 664 ? -13.656 39.438 6.488 1 82.94 664 ASN B CA 1
ATOM 10816 C C . ASN B 1 664 ? -14.406 38.125 6.703 1 82.94 664 ASN B C 1
ATOM 10818 O O . ASN B 1 664 ? -15.633 38.062 6.566 1 82.94 664 ASN B O 1
ATOM 10822 N N . VAL B 1 665 ? -13.719 37.156 6.984 1 86.56 665 VAL B N 1
ATOM 10823 C CA . VAL B 1 665 ? -14.312 35.812 7.191 1 86.56 665 VAL B CA 1
ATOM 10824 C C . VAL B 1 665 ? -15.188 35.844 8.445 1 86.56 665 VAL B C 1
ATOM 10826 O O . VAL B 1 665 ? -16.297 35.312 8.445 1 86.56 665 VAL B O 1
ATOM 10829 N N . CYS B 1 666 ? -14.672 36.469 9.461 1 84.25 666 CYS B N 1
ATOM 10830 C CA . CYS B 1 666 ? -15.43 36.531 10.703 1 84.25 666 CYS B CA 1
ATOM 10831 C C . CYS B 1 666 ? -16.719 37.312 10.508 1 84.25 666 CYS B C 1
ATOM 10833 O O . CYS B 1 666 ? -17.766 36.938 11.039 1 84.25 666 CYS B O 1
ATOM 10835 N N . ASP B 1 667 ? -16.625 38.375 9.766 1 83.88 667 ASP B N 1
ATOM 10836 C CA . ASP B 1 667 ? -17.797 39.188 9.492 1 83.88 667 ASP B CA 1
ATOM 10837 C C . ASP B 1 667 ? -18.828 38.406 8.695 1 83.88 667 ASP B C 1
ATOM 10839 O O . ASP B 1 667 ? -20.031 38.531 8.938 1 83.88 667 ASP B O 1
ATOM 10843 N N . ALA B 1 668 ? -18.328 37.688 7.801 1 85.44 668 ALA B N 1
ATOM 10844 C CA . ALA B 1 668 ? -19.234 36.875 6.98 1 85.44 668 ALA B CA 1
ATOM 10845 C C . ALA B 1 668 ? -19.906 35.812 7.816 1 85.44 668 ALA B C 1
ATOM 10847 O O . ALA B 1 668 ? -21.078 35.5 7.598 1 85.44 668 ALA B O 1
ATOM 10848 N N . LEU B 1 669 ? -19.219 35.281 8.68 1 85.62 669 LEU B N 1
ATOM 10849 C CA . LEU B 1 669 ? -19.766 34.219 9.523 1 85.62 669 LEU B CA 1
ATOM 10850 C C . LEU B 1 669 ? -20.781 34.75 10.516 1 85.62 669 LEU B C 1
ATOM 10852 O O . LEU B 1 669 ? -21.703 34.062 10.93 1 85.62 669 LEU B O 1
ATOM 10856 N N . ASP B 1 670 ? -20.594 35.969 10.883 1 83 670 ASP B N 1
ATOM 10857 C CA . ASP B 1 670 ? -21.516 36.625 11.82 1 83 670 ASP B CA 1
ATOM 10858 C C . ASP B 1 670 ? -22.922 36.719 11.219 1 83 670 ASP B C 1
ATOM 10860 O O . ASP B 1 670 ? -23.906 36.719 11.953 1 83 670 ASP B O 1
ATOM 10864 N N . LYS B 1 671 ? -22.953 36.719 9.992 1 83.12 671 LYS B N 1
ATOM 10865 C CA . LYS B 1 671 ? -24.234 36.875 9.305 1 83.12 671 LYS B CA 1
ATOM 10866 C C . LYS B 1 671 ? -25 35.562 9.281 1 83.12 671 LYS B C 1
ATOM 10868 O O . LYS B 1 671 ? -26.203 35.531 9.055 1 83.12 671 LYS B O 1
ATOM 10873 N N . LEU B 1 672 ? -24.484 34.406 9.469 1 83.81 672 LEU B N 1
ATOM 10874 C CA . LEU B 1 672 ? -25.109 33.094 9.383 1 83.81 672 LEU B CA 1
ATOM 10875 C C . LEU B 1 672 ? -25.984 32.812 10.602 1 83.81 672 LEU B C 1
ATOM 10877 O O . LEU B 1 672 ? -26.891 32 10.555 1 83.81 672 LEU B O 1
ATOM 10881 N N . LYS B 1 673 ? -26.156 33.531 11.516 1 81.75 673 LYS B N 1
ATOM 10882 C CA . LYS B 1 673 ? -26.969 33.406 12.727 1 81.75 673 LYS B CA 1
ATOM 10883 C C . LYS B 1 673 ? -26.984 31.984 13.234 1 81.75 673 LYS B C 1
ATOM 10885 O O . LYS B 1 673 ? -28.047 31.438 13.539 1 81.75 673 LYS B O 1
ATOM 10890 N N . CYS B 1 674 ? -26.031 31.234 13.219 1 91.5 674 CYS B N 1
ATOM 10891 C CA . CYS B 1 674 ? -25.906 29.859 13.727 1 91.5 674 CYS B CA 1
ATOM 10892 C C . CYS B 1 674 ? -25.062 29.828 15 1 91.5 674 CYS B C 1
ATOM 10894 O O . CYS B 1 674 ? -24.484 30.844 15.391 1 91.5 674 CYS B O 1
ATOM 10896 N N . THR B 1 675 ? -25.203 28.703 15.711 1 95 675 THR B N 1
ATOM 10897 C CA . THR B 1 675 ? -24.375 28.484 16.891 1 95 675 THR B CA 1
ATOM 10898 C C . THR B 1 675 ? -22.906 28.281 16.484 1 95 675 THR B C 1
ATOM 10900 O O . THR B 1 675 ? -22.609 27.453 15.609 1 95 675 THR B O 1
ATOM 10903 N N . ARG B 1 676 ? -22.047 29.062 17.031 1 94.88 676 ARG B N 1
ATOM 10904 C CA . ARG B 1 676 ? -20.641 28.984 16.656 1 94.88 676 ARG B CA 1
ATOM 10905 C C . ARG B 1 676 ? -19.766 28.719 17.875 1 94.88 676 ARG B C 1
ATOM 10907 O O . ARG B 1 676 ? -19.875 29.391 18.891 1 94.88 676 ARG B O 1
ATOM 10914 N N . ILE B 1 677 ? -18.969 27.703 17.797 1 95.19 677 ILE B N 1
ATOM 10915 C CA . ILE B 1 677 ? -17.953 27.359 18.797 1 95.19 677 ILE B CA 1
ATOM 10916 C C . ILE B 1 677 ? -16.562 27.453 18.172 1 95.19 677 ILE B C 1
ATOM 10918 O O . ILE B 1 677 ? -16.234 26.703 17.25 1 95.19 677 ILE B O 1
ATOM 10922 N N . ILE B 1 678 ? -15.75 28.344 18.672 1 93.19 678 ILE B N 1
ATOM 10923 C CA . ILE B 1 678 ? -14.445 28.531 18.062 1 93.19 678 ILE B CA 1
ATOM 10924 C C . ILE B 1 678 ? -13.352 28.438 19.125 1 93.19 678 ILE B C 1
ATOM 10926 O O . ILE B 1 678 ? -13.531 28.891 20.25 1 93.19 678 ILE B O 1
ATOM 10930 N N . ILE B 1 679 ? -12.359 27.688 18.828 1 89.94 679 ILE B N 1
ATOM 10931 C CA . ILE B 1 679 ? -11.109 27.719 19.578 1 89.94 679 ILE B CA 1
ATOM 10932 C C . ILE B 1 679 ? -10.148 28.719 18.969 1 89.94 679 ILE B C 1
ATOM 10934 O O . ILE B 1 679 ? -9.805 28.625 17.781 1 89.94 679 ILE B O 1
ATOM 10938 N N . ALA B 1 680 ? -9.836 29.781 19.641 1 82.06 680 ALA B N 1
ATOM 10939 C CA . ALA B 1 680 ? -9.008 30.844 19.062 1 82.06 680 ALA B CA 1
ATOM 10940 C C . ALA B 1 680 ? -7.938 31.297 20.047 1 82.06 680 ALA B C 1
ATOM 10942 O O . ALA B 1 680 ? -8.133 31.219 21.266 1 82.06 680 ALA B O 1
ATOM 10943 N N . HIS B 1 681 ? -6.941 31.719 19.5 1 73.56 681 HIS B N 1
ATOM 10944 C CA . HIS B 1 681 ? -5.871 32.312 20.297 1 73.56 681 HIS B CA 1
ATOM 10945 C C . HIS B 1 681 ? -5.742 33.812 20.016 1 73.56 681 HIS B C 1
ATOM 10947 O O . HIS B 1 681 ? -5.184 34.562 20.828 1 73.56 681 HIS B O 1
ATOM 10953 N N . ARG B 1 682 ? -6.336 34.156 18.953 1 71.69 682 ARG B N 1
ATOM 10954 C CA . ARG B 1 682 ? -6.238 35.531 18.562 1 71.69 682 ARG B CA 1
ATOM 10955 C C . ARG B 1 682 ? -7.27 36.406 19.297 1 71.69 682 ARG B C 1
ATOM 10957 O O . ARG B 1 682 ? -8.453 36.062 19.297 1 71.69 682 ARG B O 1
ATOM 10964 N N . LEU B 1 683 ? -6.867 37.469 19.734 1 74.06 683 LEU B N 1
ATOM 10965 C CA . LEU B 1 683 ? -7.707 38.344 20.547 1 74.06 683 LEU B CA 1
ATOM 10966 C C . LEU B 1 683 ? -8.82 38.969 19.719 1 74.06 683 LEU B C 1
ATOM 10968 O O . LEU B 1 683 ? -9.93 39.188 20.219 1 74.06 683 LEU B O 1
ATOM 10972 N N . SER B 1 684 ? -8.531 39.312 18.516 1 72.62 684 SER B N 1
ATOM 10973 C CA . SER B 1 684 ? -9.531 39.938 17.656 1 72.62 684 SER B CA 1
ATOM 10974 C C . SER B 1 684 ? -10.75 39.031 17.484 1 72.62 684 SER B C 1
ATOM 10976 O O . SER B 1 684 ? -11.883 39.531 17.422 1 72.62 684 SER B O 1
ATOM 10978 N N . THR B 1 685 ? -10.516 37.812 17.438 1 78.19 685 THR B N 1
ATOM 10979 C CA . THR B 1 685 ? -11.594 36.844 17.281 1 78.19 685 THR B CA 1
ATOM 10980 C C . THR B 1 685 ? -12.328 36.625 18.609 1 78.19 685 THR B C 1
ATOM 10982 O O . THR B 1 685 ? -13.555 36.562 18.641 1 78.19 685 THR B O 1
ATOM 10985 N N . ILE B 1 686 ? -11.594 36.625 19.641 1 84.81 686 ILE B N 1
ATOM 10986 C CA . ILE B 1 686 ? -12.141 36.344 20.969 1 84.81 686 ILE B CA 1
ATOM 10987 C C . ILE B 1 686 ? -13.047 37.5 21.406 1 84.81 686 ILE B C 1
ATOM 10989 O O . ILE B 1 686 ? -14.086 37.281 22.016 1 84.81 686 ILE B O 1
ATOM 10993 N N . ARG B 1 687 ? -12.695 38.688 21.031 1 83.56 687 ARG B N 1
ATOM 10994 C CA . ARG B 1 687 ? -13.422 39.875 21.453 1 83.56 687 ARG B CA 1
ATOM 10995 C C . ARG B 1 687 ? -14.812 39.906 20.828 1 83.56 687 ARG B C 1
ATOM 10997 O O . ARG B 1 687 ? -15.734 40.5 21.391 1 83.56 687 ARG B O 1
ATOM 11004 N N . GLN B 1 688 ? -14.977 39.312 19.766 1 82.81 688 GLN B N 1
ATOM 11005 C CA . GLN B 1 688 ? -16.234 39.344 19.031 1 82.81 688 GLN B CA 1
ATOM 11006 C C . GLN B 1 688 ? -17.219 38.312 19.547 1 82.81 688 GLN B C 1
ATOM 11008 O O . GLN B 1 688 ? -18.406 38.375 19.25 1 82.81 688 GLN B O 1
ATOM 11013 N N . CYS B 1 689 ? -16.781 37.469 20.359 1 91 689 CYS B N 1
ATOM 11014 C CA . CYS B 1 689 ? -17.625 36.375 20.844 1 91 689 CYS B CA 1
ATOM 11015 C C . CYS B 1 689 ? -18.547 36.844 21.953 1 91 689 CYS B C 1
ATOM 11017 O O . CYS B 1 689 ? -18.203 37.75 22.719 1 91 689 CYS B O 1
ATOM 11019 N N . SER B 1 690 ? -19.75 36.281 22.031 1 91.75 690 SER B N 1
ATOM 11020 C CA . SER B 1 690 ? -20.734 36.656 23.047 1 91.75 690 SER B CA 1
ATOM 11021 C C . SER B 1 690 ? -20.359 36.062 24.406 1 91.75 690 SER B C 1
ATOM 11023 O O . SER B 1 690 ? -20.75 36.625 25.438 1 91.75 690 SER B O 1
ATOM 11025 N N . ARG B 1 691 ? -19.719 34.969 24.359 1 95.19 691 ARG B N 1
ATOM 11026 C CA . ARG B 1 691 ? -19.297 34.281 25.578 1 95.19 691 ARG B CA 1
ATOM 11027 C C . ARG B 1 691 ? -17.922 33.625 25.406 1 95.19 691 ARG B C 1
ATOM 11029 O O . ARG B 1 691 ? -17.641 33.062 24.359 1 95.19 691 ARG B O 1
ATOM 11036 N N . ILE B 1 692 ? -17.109 33.812 26.391 1 95.69 692 ILE B N 1
ATOM 11037 C CA . ILE B 1 692 ? -15.766 33.25 26.375 1 95.69 692 ILE B CA 1
ATOM 11038 C C . ILE B 1 692 ? -15.633 32.219 27.516 1 95.69 692 ILE B C 1
ATOM 11040 O O . ILE B 1 692 ? -16.016 32.5 28.656 1 95.69 692 ILE B O 1
ATOM 11044 N N . ILE B 1 693 ? -15.172 31.078 27.172 1 95.56 693 ILE B N 1
ATOM 11045 C CA . ILE B 1 693 ? -14.953 30.016 28.141 1 95.56 693 ILE B CA 1
ATOM 11046 C C . ILE B 1 693 ? -13.453 29.75 28.281 1 95.56 693 ILE B C 1
ATOM 11048 O O . ILE B 1 693 ? -12.797 29.359 27.328 1 95.56 693 ILE B O 1
ATOM 11052 N N . LEU B 1 694 ? -12.953 29.938 29.438 1 95.12 694 LEU B N 1
ATOM 11053 C CA . LEU B 1 694 ? -11.555 29.625 29.719 1 95.12 694 LEU B CA 1
ATOM 11054 C C . LEU B 1 694 ? -11.406 28.234 30.328 1 95.12 694 LEU B C 1
ATOM 11056 O O . LEU B 1 694 ? -11.953 27.953 31.391 1 95.12 694 LEU B O 1
ATOM 11060 N N . LEU B 1 695 ? -10.703 27.422 29.547 1 93.62 695 LEU B N 1
ATOM 11061 C CA . LEU B 1 695 ? -10.461 26.047 30 1 93.62 695 LEU B CA 1
ATOM 11062 C C . LEU B 1 695 ? -9.094 25.938 30.656 1 93.62 695 LEU B C 1
ATOM 11064 O O . LEU B 1 695 ? -8.102 26.438 30.125 1 93.62 695 LEU B O 1
ATOM 11068 N N . GLU B 1 696 ? -9.094 25.312 31.797 1 90.5 696 GLU B N 1
ATOM 11069 C CA . GLU B 1 696 ? -7.855 25.016 32.5 1 90.5 696 GLU B CA 1
ATOM 11070 C C . GLU B 1 696 ? -7.891 23.625 33.125 1 90.5 696 GLU B C 1
ATOM 11072 O O . GLU B 1 696 ? -8.789 23.312 33.906 1 90.5 696 GLU B O 1
ATOM 11077 N N . ASN B 1 697 ? -6.93 22.812 32.812 1 85.88 697 ASN B N 1
ATOM 11078 C CA . ASN B 1 697 ? -6.789 21.469 33.344 1 85.88 697 ASN B CA 1
ATOM 11079 C C . ASN B 1 697 ? -8.078 20.672 33.188 1 85.88 697 ASN B C 1
ATOM 11081 O O . ASN B 1 697 ? -8.523 20.016 34.125 1 85.88 697 ASN B O 1
ATOM 11085 N N . GLY B 1 698 ? -8.773 20.906 32.156 1 88.38 698 GLY B N 1
ATOM 11086 C CA . GLY B 1 698 ? -9.938 20.109 31.828 1 88.38 698 GLY B CA 1
ATOM 11087 C C . GLY B 1 698 ? -11.227 20.656 32.438 1 88.38 698 GLY B C 1
ATOM 11088 O O . GLY B 1 698 ? -12.289 20.047 32.281 1 88.38 698 GLY B O 1
ATOM 11089 N N . ASN B 1 699 ? -11.086 21.781 33.125 1 92.12 699 ASN B N 1
ATOM 11090 C CA . ASN B 1 699 ? -12.25 22.391 33.75 1 92.12 699 ASN B CA 1
ATOM 11091 C C . ASN B 1 699 ? -12.438 23.844 33.281 1 92.12 699 ASN B C 1
ATOM 11093 O O . ASN B 1 699 ? -11.5 24.453 32.781 1 92.12 699 ASN B O 1
ATOM 11097 N N . ILE B 1 700 ? -13.68 24.297 33.5 1 94.62 700 ILE B N 1
ATOM 11098 C CA . ILE B 1 700 ? -13.945 25.703 33.188 1 94.62 700 ILE B CA 1
ATOM 11099 C C . ILE B 1 700 ? -13.5 26.578 34.375 1 94.62 700 ILE B C 1
ATOM 11101 O O . ILE B 1 700 ? -14.039 26.453 35.469 1 94.62 700 ILE B O 1
ATOM 11105 N N . LYS B 1 701 ? -12.602 27.406 34.156 1 94.56 701 LYS B N 1
ATOM 11106 C CA . LYS B 1 701 ? -12.062 28.281 35.188 1 94.56 701 LYS B CA 1
ATOM 11107 C C . LYS B 1 701 ? -12.844 29.594 35.281 1 94.56 701 LYS B C 1
ATOM 11109 O O . LYS B 1 701 ? -13.039 30.141 36.375 1 94.56 701 LYS B O 1
ATOM 11114 N N . GLU B 1 702 ? -13.008 30.203 34.125 1 95.25 702 GLU B N 1
ATOM 11115 C CA . GLU B 1 702 ? -13.75 31.453 34 1 95.25 702 GLU B CA 1
ATOM 11116 C C . GLU B 1 702 ? -14.648 31.453 32.75 1 95.25 702 GLU B C 1
ATOM 11118 O O . GLU B 1 702 ? -14.344 30.781 31.781 1 95.25 702 GLU B O 1
ATOM 11123 N N . GLU B 1 703 ? -15.773 32.094 32.875 1 95.25 703 GLU B N 1
ATOM 11124 C CA . GLU B 1 703 ? -16.641 32.281 31.703 1 95.25 703 GLU B CA 1
ATOM 11125 C C . GLU B 1 703 ? -17.359 33.625 31.75 1 95.25 703 GLU B C 1
ATOM 11127 O O . GLU B 1 703 ? -17.688 34.125 32.844 1 95.25 703 GLU B O 1
ATOM 11132 N N . GLY B 1 704 ? -17.516 34.219 30.703 1 94.5 704 GLY B N 1
ATOM 11133 C CA . GLY B 1 704 ? -18.188 35.531 30.594 1 94.5 704 GLY B CA 1
ATOM 11134 C C . GLY B 1 704 ? -17.859 36.25 29.312 1 94.5 704 GLY B C 1
ATOM 11135 O O . GLY B 1 704 ? -17.344 35.688 28.359 1 94.5 704 GLY B O 1
ATOM 11136 N N . THR B 1 705 ? -18.25 37.469 29.219 1 94.38 705 THR B N 1
ATOM 11137 C CA . THR B 1 705 ? -17.906 38.312 28.078 1 94.38 705 THR B CA 1
ATOM 11138 C C . THR B 1 705 ? -16.484 38.844 28.219 1 94.38 705 THR B C 1
ATOM 11140 O O . THR B 1 705 ? -15.883 38.75 29.281 1 94.38 705 THR B O 1
ATOM 11143 N N . TYR B 1 706 ? -15.992 39.344 27.156 1 91.94 706 TYR B N 1
ATOM 11144 C CA . TYR B 1 706 ? -14.633 39.875 27.141 1 91.94 706 TYR B CA 1
ATOM 11145 C C . TYR B 1 706 ? -14.453 40.938 28.219 1 91.94 706 TYR B C 1
ATOM 11147 O O . TYR B 1 706 ? -13.523 40.844 29.031 1 91.94 706 TYR B O 1
ATOM 11155 N N . ASP B 1 707 ? -15.359 41.844 28.297 1 91.5 707 ASP B N 1
ATOM 11156 C CA . ASP B 1 707 ? -15.266 42.969 29.219 1 91.5 707 ASP B CA 1
ATOM 11157 C C . ASP B 1 707 ? -15.414 42.5 30.672 1 91.5 707 ASP B C 1
ATOM 11159 O O . ASP B 1 707 ? -14.711 42.969 31.562 1 91.5 707 ASP B O 1
ATOM 11163 N N . GLU B 1 708 ? -16.297 41.562 30.859 1 94.38 708 GLU B N 1
ATOM 11164 C CA . GLU B 1 708 ? -16.516 41.031 32.188 1 94.38 708 GLU B CA 1
ATOM 11165 C C . GLU B 1 708 ? -15.266 40.281 32.719 1 94.38 708 GLU B C 1
ATOM 11167 O O . GLU B 1 708 ? -14.883 40.469 33.875 1 94.38 708 GLU B O 1
ATOM 11172 N N . LEU B 1 709 ? -14.672 39.562 31.812 1 93.5 709 LEU B N 1
ATOM 11173 C CA . LEU B 1 709 ? -13.523 38.75 32.219 1 93.5 709 LEU B CA 1
ATOM 11174 C C . LEU B 1 709 ? -12.289 39.625 32.406 1 93.5 709 LEU B C 1
ATOM 11176 O O . LEU B 1 709 ? -11.453 39.344 33.281 1 93.5 709 LEU B O 1
ATOM 11180 N N . MET B 1 710 ? -12.203 40.656 31.672 1 91.5 710 MET B N 1
ATOM 11181 C CA . MET B 1 710 ? -11.102 41.594 31.844 1 91.5 710 MET B CA 1
ATOM 11182 C C . MET B 1 710 ? -11.227 42.375 33.156 1 91.5 710 MET B C 1
ATOM 11184 O O . MET B 1 710 ? -10.227 42.625 33.812 1 91.5 710 MET B O 1
ATOM 11188 N N . ALA B 1 711 ? -12.398 42.656 33.5 1 92.12 711 ALA B N 1
ATOM 11189 C CA . ALA B 1 711 ? -12.672 43.406 34.719 1 92.12 711 ALA B CA 1
ATOM 11190 C C . ALA B 1 711 ? -12.445 42.531 35.969 1 92.12 711 ALA B C 1
ATOM 11192 O O . ALA B 1 711 ? -12.055 43.031 37 1 92.12 711 ALA B O 1
ATOM 11193 N N . LEU B 1 712 ? -12.594 41.344 35.75 1 92.44 712 LEU B N 1
ATOM 11194 C CA . LEU B 1 712 ? -12.438 40.406 36.875 1 92.44 712 LEU B CA 1
ATOM 11195 C C . LEU B 1 712 ? -10.969 40.312 37.281 1 92.44 712 LEU B C 1
ATOM 11197 O O . LEU B 1 712 ? -10.672 39.938 38.406 1 92.44 712 LEU B O 1
ATOM 11201 N N . GLY B 1 713 ? -10.016 40.531 36.438 1 87.69 713 GLY B N 1
ATOM 11202 C CA . GLY B 1 713 ? -8.594 40.469 36.719 1 87.69 713 GLY B CA 1
ATOM 11203 C C . GLY B 1 713 ? -8.125 39.062 37.062 1 87.69 713 GLY B C 1
ATOM 11204 O O . GLY B 1 713 ? -7.191 38.875 37.844 1 87.69 713 GLY B O 1
ATOM 11205 N N . GLY B 1 714 ? -8.789 38.156 36.531 1 90.56 714 GLY B N 1
ATOM 11206 C CA . GLY B 1 714 ? -8.453 36.781 36.875 1 90.56 714 GLY B CA 1
ATOM 11207 C C . GLY B 1 714 ? -7.516 36.156 35.875 1 90.56 714 GLY B C 1
ATOM 11208 O O . GLY B 1 714 ? -6.586 36.781 35.375 1 90.56 714 GLY B O 1
ATOM 11209 N N . ALA B 1 715 ? -7.723 34.844 35.625 1 88.06 715 ALA B N 1
ATOM 11210 C CA . ALA B 1 715 ? -6.852 34.031 34.75 1 88.06 715 ALA B CA 1
ATOM 11211 C C . ALA B 1 715 ? -6.914 34.5 33.312 1 88.06 715 ALA B C 1
ATOM 11213 O O . ALA B 1 715 ? -5.906 34.5 32.594 1 88.06 715 ALA B O 1
ATOM 11214 N N . PHE B 1 716 ? -8.023 34.906 32.906 1 89.81 716 PHE B N 1
ATOM 11215 C CA . PHE B 1 716 ? -8.195 35.375 31.547 1 89.81 716 PHE B CA 1
ATOM 11216 C C . PHE B 1 716 ? -7.406 36.688 31.328 1 89.81 716 PHE B C 1
ATOM 11218 O O . PHE B 1 716 ? -6.777 36.875 30.281 1 89.81 716 PHE B O 1
ATOM 11225 N N . TYR B 1 717 ? -7.531 37.5 32.281 1 88.75 717 TYR B N 1
ATOM 11226 C CA . TYR B 1 717 ? -6.797 38.781 32.219 1 88.75 717 TYR B CA 1
ATOM 11227 C C . TYR B 1 717 ? -5.301 38.531 32.094 1 88.75 717 TYR B C 1
ATOM 11229 O O . TYR B 1 717 ? -4.629 39.188 31.281 1 88.75 717 TYR B O 1
ATOM 11237 N N . GLU B 1 718 ? -4.84 37.594 32.75 1 83.31 718 GLU B N 1
ATOM 11238 C CA . GLU B 1 718 ? -3.424 37.25 32.688 1 83.31 718 GLU B CA 1
ATOM 11239 C C . GLU B 1 718 ? -3.057 36.719 31.312 1 83.31 718 GLU B C 1
ATOM 11241 O O . GLU B 1 718 ? -1.958 36.969 30.812 1 83.31 718 GLU B O 1
ATOM 11246 N N . LEU B 1 719 ? -3.93 35.938 30.812 1 79.94 719 LEU B N 1
ATOM 11247 C CA . LEU B 1 719 ? -3.717 35.375 29.5 1 79.94 719 LEU B CA 1
ATOM 11248 C C . LEU B 1 719 ? -3.629 36.438 28.438 1 79.94 719 LEU B C 1
ATOM 11250 O O . LEU B 1 719 ? -2.82 36.344 27.516 1 79.94 719 LEU B O 1
ATOM 11254 N N . VAL B 1 720 ? -4.43 37.5 28.562 1 78.25 720 VAL B N 1
ATOM 11255 C CA . VAL B 1 720 ? -4.52 38.594 27.562 1 78.25 720 VAL B CA 1
ATOM 11256 C C . VAL B 1 720 ? -3.352 39.562 27.75 1 78.25 720 VAL B C 1
ATOM 11258 O O . VAL B 1 720 ? -2.805 40.062 26.781 1 78.25 720 VAL B O 1
ATOM 11261 N N . LYS B 1 721 ? -3.051 39.906 28.969 1 72.19 721 LYS B N 1
ATOM 11262 C CA . LYS B 1 721 ? -1.958 40.812 29.281 1 72.19 721 LYS B CA 1
ATOM 11263 C C . LYS B 1 721 ? -0.655 40.344 28.625 1 72.19 721 LYS B C 1
ATOM 11265 O O . LYS B 1 721 ? 0.125 41.188 28.141 1 72.19 721 LYS B O 1
ATOM 11270 N N . ASP B 1 722 ? -0.49 39.219 28.609 1 62.09 722 ASP B N 1
ATOM 11271 C CA . ASP B 1 722 ? 0.716 38.656 28.016 1 62.09 722 ASP B CA 1
ATOM 11272 C C . ASP B 1 722 ? 0.736 38.875 26.5 1 62.09 722 ASP B C 1
ATOM 11274 O O . ASP B 1 722 ? 1.805 38.938 25.891 1 62.09 722 ASP B O 1
ATOM 11278 N N . GLN B 1 723 ? -0.365 39.188 26 1 58.19 723 GLN B N 1
ATOM 11279 C CA . GLN B 1 723 ? -0.484 39.375 24.562 1 58.19 723 GLN B CA 1
ATOM 11280 C C . GLN B 1 723 ? -0.272 40.844 24.188 1 58.19 723 GLN B C 1
ATOM 11282 O O . GLN B 1 723 ? 0.186 41.156 23.078 1 58.19 723 GLN B O 1
ATOM 11287 N N . THR B 1 724 ? -0.843 42 25.016 1 52 724 THR B N 1
ATOM 11288 C CA . THR B 1 724 ? -0.868 43.406 24.688 1 52 724 THR B CA 1
ATOM 11289 C C . THR B 1 724 ? 0.41 44.094 25.172 1 52 724 THR B C 1
ATOM 11291 O O . THR B 1 724 ? 0.38 44.906 26.109 1 52 724 THR B O 1
ATOM 11294 N N . VAL B 1 725 ? 1.596 43.75 25.344 1 45.19 725 VAL B N 1
ATOM 11295 C CA . VAL B 1 725 ? 2.637 44.688 25.75 1 45.19 725 VAL B CA 1
ATOM 11296 C C . VAL B 1 725 ? 2.617 45.906 24.844 1 45.19 725 VAL B C 1
ATOM 11298 O O . VAL B 1 725 ? 2.98 45.812 23.656 1 45.19 725 VAL B O 1
ATOM 11301 N N . VAL B 1 726 ? 1.637 46.75 24.906 1 40.94 726 VAL B N 1
ATOM 11302 C CA . VAL B 1 726 ? 1.569 48.125 24.453 1 40.94 726 VAL B CA 1
ATOM 11303 C C . VAL B 1 726 ? 2.783 48.906 24.969 1 40.94 726 VAL B C 1
ATOM 11305 O O . VAL B 1 726 ? 3.172 48.781 26.125 1 40.94 726 VAL B O 1
ATOM 11308 N N . PRO B 1 727 ? 3.57 49.469 24.078 1 35.66 727 PRO B N 1
ATOM 11309 C CA . PRO B 1 727 ? 4.426 50.5 24.625 1 35.66 727 PRO B CA 1
ATOM 11310 C C . PRO B 1 727 ? 3.65 51.531 25.484 1 35.66 727 PRO B C 1
ATOM 11312 O O . PRO B 1 727 ? 2.564 51.969 25.094 1 35.66 727 PRO B O 1
ATOM 11315 N N . THR B 1 728 ? 3.553 51.406 26.797 1 29.23 728 THR B N 1
ATOM 11316 C CA . THR B 1 728 ? 3.193 52.625 27.5 1 29.23 728 THR B CA 1
ATOM 11317 C C . THR B 1 728 ? 3.908 53.844 26.891 1 29.23 728 THR B C 1
ATOM 11319 O O . THR B 1 728 ? 5.141 53.906 26.906 1 29.23 728 THR B O 1
ATOM 11322 N N . ILE B 1 729 ? 3.383 54.344 25.828 1 28.5 729 ILE B N 1
ATOM 11323 C CA . ILE B 1 729 ? 3.812 55.719 25.609 1 28.5 729 ILE B CA 1
ATOM 11324 C C . ILE B 1 729 ? 3.711 56.5 26.922 1 28.5 729 ILE B C 1
ATOM 11326 O O . ILE B 1 729 ? 2.613 56.719 27.438 1 28.5 729 ILE B O 1
ATOM 11330 N N . GLU B 1 730 ? 4.711 56.406 27.797 1 24.73 730 GLU B N 1
ATOM 11331 C CA . GLU B 1 730 ? 4.898 57.688 28.5 1 24.73 730 GLU B CA 1
ATOM 11332 C C . GLU B 1 730 ? 5.328 58.781 27.547 1 24.73 730 GLU B C 1
ATOM 11334 O O . GLU B 1 730 ? 6.168 58.562 26.672 1 24.73 730 GLU B O 1
#

Sequence (1460 aa):
MGWFDEQIKERNRADQKAFDEAFLRIASAVTGKRLSEILGDDSLATREALHEIMYFYHIVPSEVPNNIDKPEDEMEYLLRPHGIMHREVELTGEWFDDATGAMLAVRSDDGSVIALIPGHLGGYTFYDNKLGRRVKVTTLNEHLIEKKAIAFYKPLPMRKIGMHDLMIYAAENIYRSDVVIYVTMLVLTTITGMIITSLTKRIFGEVIDYGQTIPLLAIGVFLTLVQISMILFELVEEIVLVRVSTRLDINLQAATMMRILSLPSDFFRKFSAGELAGRSEYIAMIINSIFNSGLSAIFTAVISLTYLIQISFYASFLVIPALIITLIKSGITLLAVYMQIPITKEHMETSAKEQGLSYAMISGIHKIKLSGAEKRAFAKWGEIYARMLRHAYNPPTFLKIYPVLNTAVSTIGTIVLYVISYKNGISAADYIAFTTGFAFVSGALSSLTTAVATIAKLSPVIDMAKPIFETEPEISQDKQVIQSLSGSIELNNVTFRYSSEMSPVIDNLSLKIKPGEYVAIVGKTGCGKSTLLRLLLGFEEPEKGGIFYDGKDLSSIDLKSLRQKIGTVMQNGSLFTGDIYSNIAVAAPGLSIDDAWEAARKAGLADDIRKMPMGMATLVTEDGSNMSGGQKQRILIARAIAGNPRILMFDEATSSLDNTTQKNVCDALDKLKCTRIIIAHRLSTIRQCSRIILLENGNIKEEGTYDELMALGGAFYELVKDQTVVPTIEMGWFDEQIKERNRADQKAFDEAFLRIASAVTGKRLSEILGDDSLATREALHEIMYFYHIVPSEVPNNIDKPEDEMEYLLRPHGIMHREVELTGEWFDDATGAMLAVRSDDGSVIALIPGHLGGYTFYDNKLGRRVKVTTLNEHLIEKKAIAFYKPLPMRKIGMHDLMIYAAENIYRSDVVIYVTMLVLTTITGMIITSLTKRIFGEVIDYGQTIPLLAIGVFLTLVQISMILFELVEEIVLVRVSTRLDINLQAATMMRILSLPSDFFRKFSAGELAGRSEYIAMIINSIFNSGLSAIFTAVISLTYLIQISFYASFLVIPALIITLIKSGITLLAVYMQIPITKEHMETSAKEQGLSYAMISGIHKIKLSGAEKRAFAKWGEIYARMLRHAYNPPTFLKIYPVLNTAVSTIGTIVLYVISYKNGISAADYIAFTTGFAFVSGALSSLTTAVATIAKLSPVIDMAKPIFETEPEISQDKQVIQSLSGSIELNNVTFRYSSEMSPVIDNLSLKIKPGEYVAIVGKTGCGKSTLLRLLLGFEEPEKGGIFYDGKDLSSIDLKSLRQKIGTVMQNGSLFTGDIYSNIAVAAPGLSIDDAWEAARKAGLADDIRKMPMGMATLVTEDGSNMSGGQKQRILIARAIAGNPRILMFDEATSSLDNTTQKNVCDALDKLKCTRIIIAHRLSTIRQCSRIILLENGNIKEEGTYDELMALGGAFYELVKDQTVVPTIE

Secondary structure (DSSP, 8-state):
-HHHHHHHHHHHHHHHHHHHHHHHHHHHHHH-HHHHHHH-S-HHHHHHHHHHHHHHTT-PPPPPPTT---HHHHHHHHHGGGT-EEEEEE--SSHHHH--S-EEEEETTT--EEEEEE-TTSSEEEEETTTTEEEE--TTTGGGEEEEEEEEEPPPPSS---HHHHHHHHHHTS-HHHHHHHHHHHHHHHHHHHHHHHHHHHIIIIIHHHT-HHHHHHHHHHHHHHHHHHHHHHHHHHHHHHHHHHHHHHHHHHHHHHHHHHS-HHHHTTS-HHHHHHHHHHHHHHHHHHHHHHHHHHHHHHHHHHHHHHHHHH-HHHHHHHHHHHHHHHHHHHHHHHHHHHHHHHHHHHHHHHHHHHHHHHHTHHHHHHTT-HHHHHHHHHHHHHHHHHHHHS--HHHHHHHHHHHHHHHHHHHHHHHHHHHTT--HHHHHHHHHHHHHHHHHHHHHHHHHHHHHTHHHHHHHHHHHHHSPPS--TTPBPP------EEEEEEEE-SSTTS--SEEEEEEEE-TT-EEEEEESTTSSHHHHHHHHTTSS--SEEEEEETTEEGGGB-HHHHHHTEEEE-TT--PPSEEHHHHHHTTSTT--HHHHHHHHHHTT-HHHHHHSTTGGG-EE-TT-TTS-HHHHHHHHHHHHHTT--SEEEEESTTTTS-HHHHHHHHHHHHTT--EEEEE---HHHHHT-SEEEEEETTEEEEEE-HHHHHHHTSHHHHHHHTT-------/-HHHHHHHHHHHHHHHHHHHHHHHHHHHHHH-HHHHHHH-S-HHHHHHHHHHHHHHTT--PPPPPTT---HHHHHHHHHGGGT-EEEEEE--SSHHHH--S-EEEEETTT--EEEEEE-TTSSEEEEETTTTEEEE--TTTGGGEEEEEEEEEPPPPSS---HHHHHHHHHHTS-HHHHHHHHHHHHHHHHHHHHHHHHHHHIIIIIHHHT-HHHHHHHHHHHHHHHHHHHHHHHHHHHHHHHHHHHHHHHHHHHHHHHHHHS-HHHHTSS-HHHHHHHHHHHHHHHHHHHHHHHHHHHHHHHHHHHHHHHHHH-HHHHHHHHHHHHHHHHHHHHHHHHHHHHHHHHHHHHHHHHHHHHHHHHTHHHHHHTT-HHHHHHHHHHHHHHHHHHHHS--HHHHHHHHHHHHHHHHHHHHHHHHHHHTT--HHHHHHHHHHHHHHHHHHHHHHHHHHHHHTHHHHHHHHHHHHHSPPS--TTPBPP------EEEEEEEE-SSTTS--SEEEEEEEE-TT-EEEEEESTTSSHHHHHHHHTTSS--SEEEEEETTEEGGGB-HHHHHHTEEEE-TT--PPSEEHHHHHHTTSTT--HHHHHHHHHHTT-HHHHHHSTTGGG-EE-TT-TTS-HHHHHHHHHHHHHTT--SEEEEESTTTTS-HHHHHHHHHHHHTT-SEEEEE---HHHHHT-SEEEEEETTEEEEEE-HHHHHHHTSHHHHHHHTT-------

pLDDT: mean 80.66, std 12.05, range [24.62, 97.06]

Nearest PDB structures (foldseek):
  7sgr-assembly1_F  TM=9.113E-01  e=1.361E-31  Escherichia coli CFT073
  8dck-assembly1_B  TM=8.631E-01  e=6.665E-31  Escherichia coli CFT073
  4q4a-assembly1_A  TM=7.555E-01  e=3.383E-29  Thermotoga maritima MSB8
  8t4i-assembly1_B  TM=8.200E-01  e=8.715E-26  Homo sapiens
  8t4h-assembly1_B  TM=8.277E-01  e=1.468E-24  Homo sapiens

Solvent-accessible surface area (backbone atoms only — not comparable to full-atom values): 74907 Å² total; per-residue (Å²): 127,68,65,66,55,50,52,52,48,48,49,48,47,46,50,42,46,50,42,44,50,50,40,45,50,53,46,42,67,56,18,46,57,55,55,58,65,49,48,49,88,52,57,64,47,40,47,54,24,48,46,51,47,33,47,73,69,75,40,83,80,70,87,74,62,86,84,58,78,48,56,69,58,44,50,46,63,63,30,50,60,57,51,43,44,52,36,82,41,74,63,58,86,68,38,48,70,71,61,79,60,34,30,42,31,23,31,56,85,79,55,46,41,37,32,37,37,63,42,67,82,55,32,27,29,32,69,36,78,89,76,70,43,75,41,72,56,42,89,86,54,45,78,44,42,44,46,55,33,35,38,43,47,66,47,56,76,72,42,65,43,54,72,67,53,51,50,50,54,52,54,70,65,50,48,64,50,55,53,50,53,38,52,51,29,48,52,49,32,47,50,37,51,52,46,50,35,54,50,52,23,47,46,51,44,57,28,58,70,63,71,44,62,67,65,44,54,56,50,49,53,52,50,47,54,41,51,49,51,29,43,55,30,49,48,52,35,51,52,46,48,51,49,52,47,44,52,46,40,54,47,44,48,52,17,48,51,51,46,62,66,34,42,46,64,64,61,55,74,76,46,54,38,52,35,50,51,56,30,58,58,37,51,46,50,51,54,44,47,42,50,57,29,47,54,48,25,56,48,27,50,54,46,24,51,54,34,51,56,54,28,38,72,54,38,56,84,51,44,60,60,51,48,52,43,49,50,51,42,42,47,52,51,52,50,45,42,62,62,42,38,63,57,49,33,52,35,51,56,33,44,41,51,41,47,29,49,50,30,51,48,54,64,38,39,65,59,32,49,51,25,44,24,51,53,56,54,46,31,56,50,49,52,44,48,49,62,34,40,52,56,73,73,58,58,60,67,63,71,70,43,47,69,51,51,41,50,45,48,54,50,53,39,53,52,53,50,50,55,52,36,59,76,70,67,57,50,72,24,36,47,54,25,28,51,53,27,45,50,52,27,50,50,22,49,50,50,29,45,49,22,51,41,53,52,59,54,36,52,50,46,47,63,57,28,40,64,70,38,50,46,54,36,61,53,48,74,86,43,45,74,53,86,78,69,77,32,30,39,36,35,43,44,27,22,28,52,95,43,92,89,46,74,58,42,32,46,60,32,64,48,79,46,55,56,45,38,35,36,29,45,33,60,60,72,78,27,34,71,70,57,51,53,34,43,75,68,61,59,42,78,60,76,36,60,48,46,27,50,71,82,40,49,58,88,49,38,31,60,53,42,45,27,46,42,33,14,55,31,52,70,85,65,74,56,56,67,39,27,49,47,56,50,27,30,49,40,20,71,46,53,45,70,68,50,49,47,50,23,22,46,42,31,66,35,40,69,62,36,66,70,34,93,53,32,57,61,31,76,36,45,52,78,35,78,86,46,46,69,34,56,49,39,26,46,41,46,14,21,23,47,48,60,64,36,33,28,36,40,30,33,47,53,55,62,66,40,46,54,62,58,35,51,50,27,52,56,43,56,62,68,64,68,32,14,32,41,33,37,54,85,51,61,77,62,50,62,70,27,68,30,36,37,32,37,46,81,18,28,77,74,48,72,36,33,59,68,58,39,49,69,62,62,44,71,62,30,56,61,47,54,59,63,61,80,61,78,74,78,121,126,69,65,66,56,50,52,52,48,48,48,48,46,47,49,42,45,50,43,44,51,50,39,47,51,50,44,42,68,57,18,45,56,55,54,59,64,51,49,48,88,52,58,64,46,41,48,53,25,48,45,51,48,34,47,72,68,74,40,82,79,70,87,75,63,84,86,59,79,47,56,70,57,44,50,48,64,62,28,49,59,58,54,44,44,51,35,81,41,73,63,57,88,68,39,49,70,70,61,79,59,34,29,42,33,22,29,56,86,80,56,47,42,37,33,36,37,62,42,68,81,55,32,27,28,32,70,36,79,91,77,70,42,76,42,72,56,42,91,86,54,45,78,45,42,43,46,54,31,35,39,44,48,67,48,57,76,71,41,66,44,55,70,65,53,52,51,51,56,54,55,70,67,51,48,65,50,56,54,49,53,39,52,50,29,50,52,50,31,47,49,36,52,52,48,51,35,54,49,52,23,46,44,50,45,57,28,59,71,64,68,45,64,67,64,43,54,57,50,51,52,52,49,48,53,41,51,50,51,29,43,53,28,49,49,52,36,50,52,46,49,51,51,52,48,46,51,46,41,55,48,44,47,52,18,48,51,51,45,61,67,34,42,44,63,66,59,56,74,77,45,54,39,50,34,50,51,57,31,59,59,38,51,44,49,50,54,46,47,42,51,56,28,46,54,49,25,57,49,26,49,54,46,24,52,54,35,49,56,53,28,38,72,54,39,54,84,50,43,60,60,52,50,52,44,49,50,50,43,44,48,54,51,49,52,45,41,61,62,43,38,64,56,48,35,51,34,51,55,35,44,40,51,40,48,28,49,51,29,50,48,55,64,38,40,66,58,32,50,49,26,45,24,50,53,57,54,46,30,56,51,49,52,44,47,49,63,37,41,52,57,72,71,59,57,61,66,64,71,70,42,45,67,52,52,41,50,45,47,54,49,52,40,53,52,52,50,49,55,52,36,61,77,68,67,57,50,72,25,35,48,53,25,28,52,52,27,44,49,52,28,50,49,24,48,50,50,29,45,48,22,52,41,54,53,58,54,37,53,51,48,48,62,58,30,38,65,71,37,49,46,54,35,61,53,49,73,87,43,43,73,53,86,79,68,76,30,30,40,35,35,45,47,27,22,30,50,96,43,91,90,47,73,58,42,32,48,61,32,64,48,78,45,55,57,46,38,37,35,28,44,34,60,58,73,78,27,34,70,69,57,51,53,35,41,74,68,59,59,45,77,60,77,35,61,47,47,26,50,72,83,39,49,57,89,48,37,31,60,52,42,45,26,45,43,33,16,55,31,52,71,85,64,73,56,57,67,39,26,51,47,56,51,28,29,50,41,22,73,47,53,47,69,66,50,48,48,51,21,23,47,43,31,67,35,41,68,62,35,66,72,35,94,53,32,57,60,32,76,37,46,52,79,36,77,85,46,44,70,35,55,49,39,26,46,40,46,13,22,23,48,46,60,64,36,33,27,37,39,30,32,48,55,55,62,67,41,44,55,63,58,38,51,50,26,52,55,44,56,62,70,65,67,30,14,33,41,34,35,53,86,51,61,77,63,50,60,70,28,67,31,37,38,33,37,47,81,17,28,78,75,48,71,37,34,59,66,58,39,49,69,64,62,45,71,62,29,56,61,48,54,61,62,61,79,61,78,74,79,121

Organism: Butyrivibrio fibrisolvens (NCBI:txid831)

InterPro domains:
  IPR003439 ABC transporter-like, ATP-binding domain [PF00005] (507-655)
  IPR003439 ABC transporter-like, ATP-binding domain [PS50893] (489-722)
  IPR003593 AAA+ ATPase domain [SM00382] (515-699)
  IPR011527 ABC transporter type 1, transmembrane domain [PF00664] (180-445)
  IPR011527 ABC transporter type 1, transmembrane domain [PS50929] (180-457)
  IPR017871 ABC transporter-like, conserved site [PS00211] (627-641)
  IPR027417 P-loop containing nucleoside triphosphate hydrolase [G3DSA:3.40.50.300] (479-727)
  IPR027417 P-loop containing nucleoside triphosphate hydrolase [SSF52540] (479-723)
  IPR036640 ABC transporter type 1, transmembrane domain superfamily [G3DSA:1.20.1560.10] (165-477)
  IPR036640 ABC transporter type 1, transmembrane domain superfamily [SSF90123] (172-455)
  IPR039421 Type 1 protein exporter [PTHR24221] (186-719)

Foldseek 3Di:
DPPVVVVVVVVVVVVVVVVVVVVCVVLCQLQCVVVLLLCDQPQVLLVVQLCVQCVLLVHHFDDDDPVDRRNVVVSCVRCLLFLKDKGKDFADDVCQAVPDAKKWWAFPPPRGIWIWDADLQGGTWIQDPVVRGIDGDDPVCCNRTHRMMMGIARAQGLAQDDPVSLLVVLVSQDRPNLVVLLLVLLVLLLVLLLVLLVLLLCCVPPCVVVVPDVVNVVSVVVNVVSVVSNVVSVVSNVVSLVVSLVSSLVRLLVNLVSLVVQAALLLPVVDFPQLVVVLSVLSSVLNSLCCVLVVLLVSLVVSLVSLLVSLCVLPVPLSVLLVVLLVVLLVLLLVLLVLCQVVLLQLVVLVSVLRRLVVVCVVCVVVCVVVVPVVVSVVVSVVSVCSNCVCVVPPDPSNVCSVVVSVVSVVVSVVVSVVSCVVVVRDPSSSVSSVSSSVSSSVSSVSNSVSVSSNSNCVSSCVSNSSSSRGRGLSHNQAAADDDAQFKKWWAQFWADPDPPDDTLAGGETDIDDWLAFEEEEEDPSSCQLVVVCVQLVSDDTPDTFMDTVRHTPSRHRSVNVVLQEQEAAPPDWFAWFFLQSRQCNSPRNQDPVLLLVLLVLLVNNVVLVPDPSRRRHTAHRVSPVPDPSNRLSSSSSSSPSNLHQEYEYEQSCVPPDPVSSVSNLVSVSVSSHHYYYHHLDPVNQQPGQKYFYGGNNYTDDMGHPVVVCVVCDPVVVSVVVVCPDPPPD/DPPVVVVVVVVVVVVVVVVVVVVCVVLCQLQCVVVPLFCDQPQVLLVVQLCVQCVLLVHHFDDDDPVDRRNVVVSCVRCLLFLKDKGKDFADDVCQAVPDAKKWWAFPPPRGIWIWDADLQGGTWTQDPVVRGIDGDDPVCCNRTHRMMMGIARAQGLAQDDPVSLLVVLVSQARPNLVVLLLVLLVLLLVLLLVLLVLLLCCVPPPVVVVPDVVNVVSVVVNVVSVVSNVVSVVSNVVSLVVSLVSSLVRLLVNLVSLVVQFALLLPVVDFPQLVVLLSVLSSVLNSLCVVLVVLLVSLVVSLVSLLVSLCVLPVPLSVLLVVLLVVLLVLLLVLLVLCQVVLLQLSVLVSVLRRLVVVCVVCVVVCVVVVPPVVSVVVSVVSVCSNCVCVVPPDPSNVCSVVVSVVSVVVSVVVSVVSCVVVVRDPSSSVSSVSSSVSSSVSSVSNSVSVSSNSSCVSSCVSNSSSSRGRGLSHNQAAADDDAQFKKWWAQFWADPDPPDDTLAGGETDIDDWLFFEEEEEDPSSCQLVVVCVQLVSDDTPDTFMDTVRHTPSRHRSLNVVLQEQEAAPPDWFAWFFLQSRQCNSPRNQDPVLLLVLLVLLVNNVVLVPDPSRRRHTAHRVSPVPDPSNRLSSSSSSSPSNLHQEYEYEQSCVPPDPVSSVSNLVSVSVSSHHYYYHHLDPVNQQPGQKYFYGGNNYTDDMGHPVVVCVVCDPVVVSVVVVCPDPPPD

Radius of gyration: 37.31 Å; Cα contacts (8 Å, |Δi|>4): 2293; chains: 2; bounding box: 97×121×94 Å